Protein 6A9P (pdb70)

B-factor: mean 57.22, std 24.25, range [7.74, 144.31]

Structure (mmCIF, N/CA/C/O backbone):
data_6A9P
#
_entry.id   6A9P
#
_cell.length_a   23.588
_cell.length_b   106.158
_cell.length_c   113.225
_cell.angle_alpha   77.56
_cell.angle_beta   90.14
_cell.angle_gamma   83.80
#
_symmetry.space_group_name_H-M   'P 1'
#
loop_
_entity.id
_entity.type
_entity.pdbx_description
1 polymer 'Glial fibrillary acidic protein'
2 water water
#
loop_
_atom_site.group_PDB
_atom_site.id
_atom_site.type_symbol
_atom_site.label_atom_id
_atom_site.label_alt_id
_atom_site.label_comp_id
_atom_site.label_asym_id
_atom_site.label_entity_id
_atom_site.label_seq_id
_atom_site.pdbx_PDB_ins_code
_atom_site.Cartn_x
_atom_site.Cartn_y
_atom_site.Cartn_z
_atom_site.occupancy
_atom_site.B_iso_or_equiv
_atom_site.auth_seq_id
_atom_site.auth_comp_id
_atom_site.auth_asym_id
_atom_site.auth_atom_id
_atom_site.pdbx_PDB_model_num
ATOM 1 N N . THR A 1 3 ? -16.014 -214.028 834.461 1.00 88.35 110 THR A N 1
ATOM 2 C CA . THR A 1 3 ? -15.323 -214.637 833.306 1.00 84.69 110 THR A CA 1
ATOM 3 C C . THR A 1 3 ? -14.232 -215.597 833.757 1.00 71.39 110 THR A C 1
ATOM 4 O O . THR A 1 3 ? -14.061 -216.651 833.158 1.00 80.35 110 THR A O 1
ATOM 8 N N . LYS A 1 4 ? -13.494 -215.210 834.795 1.00 56.60 111 LYS A N 1
ATOM 9 C CA . LYS A 1 4 ? -12.470 -216.070 835.402 1.00 55.71 111 LYS A CA 1
ATOM 10 C C . LYS A 1 4 ? -13.098 -217.373 835.928 1.00 57.83 111 LYS A C 1
ATOM 11 O O . LYS A 1 4 ? -12.525 -2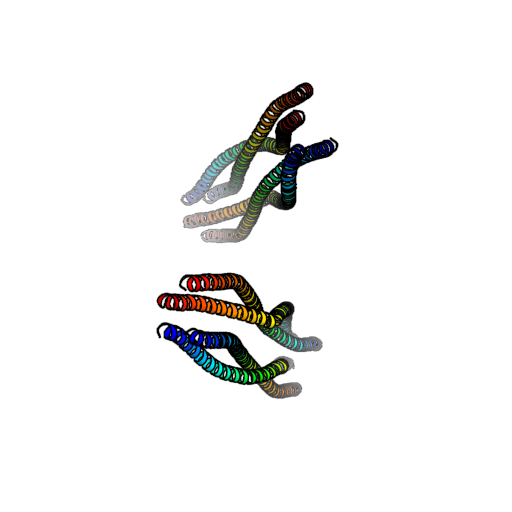18.448 835.768 1.00 57.47 111 LYS A O 1
ATOM 17 N N . LEU A 1 5 ? -14.289 -217.264 836.519 1.00 50.88 112 LEU A N 1
ATOM 18 C CA . LEU A 1 5 ? -15.066 -218.431 836.974 1.00 53.41 112 LEU A CA 1
ATOM 19 C C . LEU A 1 5 ? -15.409 -219.366 835.814 1.00 64.05 112 LEU A C 1
ATOM 20 O O . LEU A 1 5 ? -15.161 -220.576 835.871 1.00 64.66 112 LEU A O 1
ATOM 25 N N . ALA A 1 6 ? -15.978 -218.783 834.764 1.00 66.78 113 ALA A N 1
ATOM 26 C CA . ALA A 1 6 ? -16.306 -219.509 833.531 1.00 67.53 113 ALA A CA 1
ATOM 27 C C . ALA A 1 6 ? -15.083 -220.193 832.915 1.00 55.99 113 ALA A C 1
ATOM 28 O O . ALA A 1 6 ? -15.185 -221.307 832.416 1.00 64.87 113 ALA A O 1
ATOM 30 N N . ASP A 1 7 ? -13.933 -219.523 832.963 1.00 54.05 114 ASP A N 1
ATOM 31 C CA . ASP A 1 7 ? -12.668 -220.090 832.459 1.00 56.80 114 ASP A CA 1
ATOM 32 C C . ASP A 1 7 ? -12.207 -221.324 833.235 1.00 51.11 114 ASP A C 1
ATOM 33 O O . ASP A 1 7 ? -11.722 -222.284 832.639 1.00 52.68 114 ASP A O 1
ATOM 38 N N . VAL A 1 8 ? -12.341 -221.284 834.558 1.00 47.77 115 VAL A N 1
ATOM 39 C CA . VAL A 1 8 ? -11.997 -222.436 835.409 1.00 47.85 115 VAL A CA 1
ATOM 40 C C . VAL A 1 8 ? -12.861 -223.650 835.054 1.00 49.23 115 VAL A C 1
ATOM 41 O O . VAL A 1 8 ? -12.350 -224.763 834.895 1.00 47.61 115 VAL A O 1
ATOM 45 N N . TYR A 1 9 ? -14.166 -223.412 834.945 1.00 47.67 116 TYR A N 1
ATOM 46 C CA . TYR A 1 9 ? -15.144 -224.459 834.599 1.00 52.74 116 TYR A CA 1
ATOM 47 C C . TYR A 1 9 ? -14.916 -225.026 833.189 1.00 54.21 116 TYR A C 1
ATOM 48 O O . TYR A 1 9 ? -14.887 -226.247 833.000 1.00 50.82 116 TYR A O 1
ATOM 57 N N . GLN A 1 10 ? -14.758 -224.131 832.215 1.00 52.99 117 GLN A N 1
ATOM 58 C CA . GLN A 1 10 ? -14.517 -224.519 830.815 1.00 49.02 117 GLN A CA 1
ATOM 59 C C . GLN A 1 10 ? -13.218 -225.311 830.650 1.00 42.45 117 GLN A C 1
ATOM 60 O O . GLN A 1 10 ? -13.153 -226.222 829.834 1.00 47.34 117 GLN A O 1
ATOM 66 N N . ALA A 1 11 ? -12.201 -224.966 831.436 1.00 42.54 118 ALA A N 1
ATOM 67 C CA . ALA A 1 11 ? -10.922 -225.695 831.438 1.00 43.43 118 ALA A CA 1
ATOM 68 C C . ALA A 1 11 ? -11.094 -227.151 831.853 1.00 33.95 118 ALA A C 1
ATOM 69 O O . ALA A 1 11 ? -10.623 -228.060 831.163 1.00 30.86 118 ALA A O 1
ATOM 71 N N . GLU A 1 12 ? -11.771 -227.361 832.978 1.00 37.02 119 GLU A N 1
ATOM 72 C CA . GLU A 1 12 ? -12.068 -228.721 833.455 1.00 46.23 119 GLU A CA 1
ATOM 73 C C . GLU A 1 12 ? -12.983 -229.491 832.491 1.00 47.70 119 GLU A C 1
ATOM 74 O O . GLU A 1 12 ? -12.788 -230.693 832.257 1.00 52.39 119 GLU A O 1
ATOM 80 N N . LEU A 1 13 ? -13.967 -228.795 831.926 1.00 45.62 120 LEU A N 1
ATOM 81 C CA . LEU A 1 13 ? -14.853 -229.410 830.932 1.00 49.51 120 LEU A CA 1
ATOM 82 C C . LEU A 1 13 ? -14.072 -229.858 829.700 1.00 45.87 120 LEU A C 1
ATOM 83 O O . LEU A 1 13 ? -14.243 -230.975 829.226 1.00 43.41 120 LEU A O 1
ATOM 88 N N . ARG A 1 14 ? -13.209 -228.979 829.205 1.00 42.27 121 ARG A N 1
ATOM 89 C CA . ARG A 1 14 ? -12.396 -229.262 828.019 1.00 39.40 121 ARG A CA 1
ATOM 90 C C . ARG A 1 14 ? -11.523 -230.494 828.224 1.00 36.67 121 ARG A C 1
ATOM 91 O O . ARG A 1 14 ? -11.487 -231.367 827.366 1.00 36.04 121 ARG A O 1
ATOM 99 N N . GLU A 1 15 ? -10.858 -230.574 829.375 1.00 42.14 122 GLU A N 1
ATOM 100 C CA . GLU A 1 15 ? -10.035 -231.749 829.722 1.00 49.00 122 GLU A CA 1
ATOM 101 C C . GLU A 1 15 ? -10.833 -233.050 829.710 1.00 35.01 122 GLU A C 1
ATOM 102 O O . GLU A 1 15 ? -10.419 -234.036 829.089 1.00 46.94 122 GLU A O 1
ATOM 108 N N . LEU A 1 16 ? -11.978 -233.039 830.381 1.00 35.93 123 LEU A N 1
ATOM 109 C CA . LEU A 1 16 ? -12.828 -234.232 830.449 1.00 41.69 123 LEU A CA 1
ATOM 110 C C . LEU A 1 16 ? -13.361 -234.670 829.084 1.00 42.67 123 LEU A C 1
ATOM 111 O O . LEU A 1 16 ? -13.418 -235.866 828.797 1.00 39.91 123 LEU A O 1
ATOM 116 N N . ARG A 1 17 ? -13.729 -233.706 828.248 1.00 42.76 124 ARG A N 1
ATOM 117 C CA . ARG A 1 17 ? -14.165 -234.008 826.878 1.00 41.92 124 ARG A CA 1
ATOM 118 C C . ARG A 1 17 ? -13.044 -234.592 826.019 1.00 44.46 124 ARG A C 1
ATOM 119 O O . ARG A 1 17 ? -13.294 -235.466 825.190 1.00 38.71 124 ARG A O 1
ATOM 127 N N . LEU A 1 18 ? -11.825 -234.093 826.217 1.00 39.87 125 LEU A N 1
ATOM 128 C CA . LEU A 1 18 ? -10.628 -234.618 825.529 1.00 45.10 125 LEU A CA 1
ATOM 129 C C . LEU A 1 18 ? -10.388 -236.086 825.868 1.00 38.80 125 LEU A C 1
ATOM 130 O O . LEU A 1 18 ? -10.282 -236.932 824.979 1.00 38.36 125 LEU A O 1
ATOM 135 N N . ARG A 1 19 ? -10.315 -236.369 827.162 1.00 39.96 126 ARG A N 1
ATOM 136 C CA . ARG A 1 19 ? -10.180 -237.748 827.662 1.00 43.32 126 ARG A CA 1
ATOM 137 C C . ARG A 1 19 ? -11.299 -238.675 827.172 1.00 51.77 126 ARG A C 1
ATOM 138 O O . ARG A 1 19 ? -11.049 -239.821 826.790 1.00 45.06 126 ARG A O 1
ATOM 146 N N . LEU A 1 20 ? -12.522 -238.159 827.172 1.00 46.01 127 LEU A N 1
ATOM 147 C CA . LEU A 1 20 ? -13.697 -238.931 826.758 1.00 49.71 127 LEU A CA 1
ATOM 148 C C . LEU A 1 20 ? -13.645 -239.320 825.276 1.00 50.10 127 LEU A C 1
ATOM 149 O O . LEU A 1 20 ? -13.971 -240.449 824.907 1.00 46.41 127 LEU A O 1
ATOM 154 N N . ASP A 1 21 ? -13.233 -238.373 824.439 1.00 50.77 128 ASP A N 1
ATOM 155 C CA . ASP A 1 21 ? -13.082 -238.605 822.994 1.00 54.32 128 ASP A CA 1
ATOM 156 C C . ASP A 1 21 ? -12.015 -239.674 822.694 1.00 42.93 128 ASP A C 1
ATOM 157 O O . ASP A 1 21 ? -12.215 -240.539 821.834 1.00 50.09 128 ASP A O 1
ATOM 162 N N . GLN A 1 22 ? -10.900 -239.615 823.418 1.00 45.94 129 GLN A N 1
ATOM 163 C CA . GLN A 1 22 ? -9.828 -240.613 823.296 1.00 49.65 129 GLN A CA 1
ATOM 164 C C . GLN A 1 22 ? -10.275 -242.009 823.722 1.00 52.92 129 GLN A C 1
ATOM 165 O O . GLN A 1 22 ? -9.936 -242.997 823.063 1.00 46.69 129 GLN A O 1
ATOM 171 N N . LEU A 1 23 ? -11.025 -242.081 824.820 1.00 44.49 130 LEU A N 1
ATOM 172 C CA . LEU A 1 23 ? -11.559 -243.366 825.312 1.00 42.69 130 LEU A CA 1
ATOM 173 C C . LEU A 1 23 ? -12.569 -244.014 824.372 1.00 33.98 130 LEU A C 1
ATOM 174 O O . LEU A 1 23 ? -12.568 -245.236 824.215 1.00 40.34 130 LEU A O 1
ATOM 179 N N . THR A 1 24 ? -13.450 -243.199 823.793 1.00 30.23 131 THR A N 1
ATOM 180 C CA . THR A 1 24 ? -14.441 -243.694 822.825 1.00 37.99 131 THR A CA 1
ATOM 181 C C . THR A 1 24 ? -13.764 -244.293 821.588 1.00 45.30 131 THR A C 1
ATOM 182 O O . THR A 1 24 ? -14.155 -245.366 821.101 1.00 53.17 131 THR A O 1
ATOM 186 N N . ALA A 1 25 ? -12.741 -243.594 821.099 1.00 44.86 132 ALA A N 1
ATOM 187 C CA . ALA A 1 25 ? -11.931 -244.068 819.967 1.00 46.81 132 ALA A CA 1
ATOM 188 C C . ALA A 1 25 ? -11.233 -245.392 820.288 1.00 47.68 132 ALA A C 1
ATOM 189 O O . ALA A 1 25 ? -11.332 -246.359 819.529 1.00 51.75 132 ALA A O 1
ATOM 191 N N . ASN A 1 26 ? -10.533 -245.412 821.420 1.00 38.03 133 ASN A N 1
ATOM 192 C CA . ASN A 1 26 ? -9.852 -246.621 821.921 1.00 34.21 133 ASN A CA 1
ATOM 193 C C . ASN A 1 26 ? -10.787 -247.822 822.114 1.00 44.13 133 ASN A C 1
ATOM 194 O O . ASN A 1 26 ? -10.439 -248.950 821.738 1.00 56.24 133 ASN A O 1
ATOM 199 N N . SER A 1 27 ? -11.973 -247.560 822.659 1.00 44.87 134 SER A N 1
ATOM 200 C CA . SER A 1 27 ? -13.008 -248.588 822.868 1.00 54.53 134 SER A CA 1
ATOM 201 C C . SER A 1 27 ? -13.525 -249.187 821.552 1.00 58.67 134 SER A C 1
ATOM 202 O O . SER A 1 27 ? -13.700 -250.404 821.442 1.00 60.51 134 SER A O 1
ATOM 205 N N . ALA A 1 28 ? -13.757 -248.329 820.561 1.00 58.19 135 ALA A N 1
ATOM 206 C CA . ALA A 1 28 ? -14.189 -248.764 819.217 1.00 56.10 135 ALA A CA 1
ATOM 207 C C . ALA A 1 28 ? -13.169 -249.690 818.544 1.00 44.84 135 ALA A C 1
ATOM 208 O O . ALA A 1 28 ? -13.526 -250.710 817.951 1.00 37.96 135 ALA A O 1
ATOM 210 N N . ARG A 1 29 ? -11.902 -249.307 818.646 1.00 46.18 136 ARG A N 1
ATOM 211 C CA . ARG A 1 29 ? -10.779 -250.108 818.142 1.00 49.83 136 ARG A CA 1
ATOM 212 C C . ARG A 1 29 ? -10.659 -251.469 818.854 1.00 48.41 136 ARG A C 1
ATOM 213 O O . ARG A 1 29 ? -10.454 -252.508 818.207 1.00 45.30 136 ARG A O 1
ATOM 221 N N . LEU A 1 30 ? -10.788 -251.449 820.181 1.00 48.18 137 LEU A N 1
ATOM 222 C CA . LEU A 1 30 ? -10.771 -252.682 820.994 1.00 47.00 137 LEU A CA 1
ATOM 223 C C . LEU A 1 30 ? -11.918 -253.636 820.659 1.00 49.74 137 LEU A C 1
ATOM 224 O O . LEU A 1 30 ? -11.727 -254.853 820.628 1.00 51.49 137 LEU A O 1
ATOM 229 N N . GLU A 1 31 ? -13.106 -253.084 820.427 1.00 51.31 138 GLU A N 1
ATOM 230 C CA . GLU A 1 31 ? -14.274 -253.894 820.048 1.00 57.50 138 GLU A CA 1
ATOM 231 C C . GLU A 1 31 ? -14.077 -254.597 818.710 1.00 63.05 138 GLU A C 1
ATOM 232 O O . GLU A 1 31 ? -14.503 -255.739 818.543 1.00 63.03 138 GLU A O 1
ATOM 238 N N . VAL A 1 32 ? -13.451 -253.896 817.764 1.00 55.30 139 VAL A N 1
ATOM 239 C CA . VAL A 1 32 ? -13.110 -254.480 816.457 1.00 59.72 139 VAL A CA 1
ATOM 240 C C . VAL A 1 32 ? -12.119 -255.636 816.618 1.00 50.49 139 VAL A C 1
ATOM 241 O O . VAL A 1 32 ? -12.326 -256.714 816.059 1.00 59.56 139 VAL A O 1
ATOM 245 N N . GLU A 1 33 ? -11.051 -255.403 817.374 1.00 55.66 140 GLU A N 1
ATOM 246 C CA . GLU A 1 33 ? -10.039 -256.445 817.618 1.00 59.25 140 GLU A CA 1
ATOM 247 C C . GLU A 1 33 ? -10.612 -257.660 818.350 1.00 55.97 140 GLU A C 1
ATOM 248 O O . GLU A 1 33 ? -10.283 -258.797 818.011 1.00 66.37 140 GLU A O 1
ATOM 254 N N . ARG A 1 34 ? -11.473 -257.412 819.334 1.00 56.07 141 ARG A N 1
ATOM 255 C CA . ARG A 1 34 ? -12.149 -258.492 820.064 1.00 62.05 141 ARG A CA 1
ATOM 256 C C . ARG A 1 34 ? -13.057 -259.320 819.143 1.00 58.50 141 ARG A C 1
ATOM 257 O O . ARG A 1 34 ? -13.024 -260.546 819.186 1.00 59.77 141 ARG A O 1
ATOM 265 N N . ASP A 1 35 ? -13.861 -258.645 818.322 1.00 50.08 142 ASP A N 1
ATOM 266 C CA . ASP A 1 35 ? -14.731 -259.320 817.331 1.00 44.25 142 ASP A CA 1
ATOM 267 C C . ASP A 1 35 ? -13.942 -260.240 816.386 1.00 53.26 142 ASP A C 1
ATOM 268 O O . ASP A 1 35 ? -14.375 -261.354 816.076 1.00 58.88 142 ASP A O 1
ATOM 273 N N . ASN A 1 36 ? -12.786 -259.758 815.941 1.00 54.67 143 ASN A N 1
ATOM 274 C CA . ASN A 1 36 ? -11.883 -260.531 815.070 1.00 52.11 143 ASN A CA 1
ATOM 275 C C . ASN A 1 36 ? -11.256 -261.748 815.755 1.00 59.50 143 ASN A C 1
ATOM 276 O O . ASN A 1 36 ? -11.248 -262.856 815.204 1.00 70.62 143 ASN A O 1
ATOM 281 N N . LEU A 1 37 ? -10.714 -261.532 816.947 1.00 52.88 144 LEU A N 1
ATOM 282 C CA . LEU A 1 37 ? -10.146 -262.634 817.735 1.00 52.22 144 LEU A CA 1
ATOM 283 C C . LEU A 1 37 ? -11.177 -263.728 818.043 1.00 56.33 144 LEU A C 1
ATOM 284 O O . LEU A 1 37 ? -10.849 -264.915 818.017 1.00 60.17 144 LEU A O 1
ATOM 289 N N . ALA A 1 38 ? -12.416 -263.320 818.310 1.00 54.95 145 ALA A N 1
ATOM 290 C CA . ALA A 1 38 ? -13.518 -264.263 818.568 1.00 53.85 145 ALA A CA 1
ATOM 291 C C . ALA A 1 38 ? -13.877 -265.110 817.348 1.00 61.20 145 ALA A C 1
ATOM 292 O O . ALA A 1 38 ? -14.110 -266.317 817.478 1.00 60.81 145 ALA A O 1
ATOM 294 N N . GLN A 1 39 ? -13.944 -264.473 816.176 1.00 71.01 146 GLN A N 1
ATOM 295 C CA . GLN A 1 39 ? -14.228 -265.209 814.927 1.00 84.98 146 GLN A CA 1
ATOM 296 C C . GLN A 1 39 ? -13.145 -266.247 814.619 1.00 86.43 146 GLN A C 1
ATOM 297 O O . GLN A 1 39 ? -13.454 -267.396 814.298 1.00 90.65 146 GLN A O 1
ATOM 303 N N . ASP A 1 40 ? -11.888 -265.826 814.739 1.00 79.46 147 ASP A N 1
ATOM 304 C CA . ASP A 1 40 ? -10.736 -266.704 814.485 1.00 73.00 147 ASP A CA 1
ATOM 305 C C . ASP A 1 40 ? -10.647 -267.846 815.495 1.00 70.86 147 ASP A C 1
ATOM 306 O O . ASP A 1 40 ? -10.274 -268.972 815.150 1.00 56.79 147 ASP A O 1
ATOM 311 N N . LEU A 1 41 ? -10.991 -267.540 816.740 1.00 62.17 148 LEU A N 1
ATOM 312 C CA . LEU A 1 41 ? -11.053 -268.552 817.796 1.00 55.63 148 LEU A CA 1
ATOM 313 C C . LEU A 1 41 ? -12.109 -269.626 817.501 1.00 51.44 148 LEU A C 1
ATOM 314 O O . LEU A 1 41 ? -11.865 -270.813 817.711 1.00 52.51 148 LEU A O 1
ATOM 319 N N . ALA A 1 42 ? -13.270 -269.202 817.010 1.00 50.06 149 ALA A N 1
ATOM 320 C CA . ALA A 1 42 ? -14.331 -270.133 816.587 1.00 46.48 149 ALA A CA 1
ATOM 321 C C . ALA A 1 42 ? -13.891 -271.045 815.438 1.00 60.52 149 ALA A C 1
ATOM 322 O O . ALA A 1 42 ? -14.169 -272.253 815.457 1.00 60.68 149 ALA A O 1
ATOM 324 N N . THR A 1 43 ? -13.206 -270.466 814.446 1.00 61.21 150 THR A N 1
ATOM 325 C CA . THR A 1 43 ? -12.720 -271.259 813.299 1.00 56.48 150 THR A CA 1
ATOM 326 C C . THR A 1 43 ? -11.699 -272.307 813.750 1.00 56.11 150 THR A C 1
ATOM 327 O O . THR A 1 43 ? -11.868 -273.485 813.472 1.00 62.28 150 THR A O 1
ATOM 331 N N . VAL A 1 44 ? -10.651 -271.872 814.449 1.00 53.46 151 VAL A N 1
ATOM 332 C CA . VAL A 1 44 ? -9.551 -272.779 814.844 1.00 50.26 151 VAL A CA 1
ATOM 333 C C . VAL A 1 44 ? -10.030 -273.873 815.821 1.00 57.46 151 VAL A C 1
ATOM 334 O O . VAL A 1 44 ? -9.516 -274.996 815.799 1.00 59.47 151 VAL A O 1
ATOM 338 N N . ARG A 1 45 ? -11.020 -273.552 816.653 1.00 66.09 152 ARG A N 1
ATOM 339 C CA . ARG A 1 45 ? -11.685 -274.570 817.496 1.00 70.62 152 ARG A CA 1
ATOM 340 C C . ARG A 1 45 ? -12.378 -275.657 816.673 1.00 70.17 152 ARG A C 1
ATOM 341 O O . ARG A 1 45 ? -12.361 -276.831 817.045 1.00 66.80 152 ARG A O 1
ATOM 349 N N . GLN A 1 46 ? -13.006 -275.247 815.575 1.00 79.21 153 GLN A N 1
ATOM 350 C CA . GLN A 1 46 ? -13.629 -276.184 814.631 1.00 83.10 153 GLN A CA 1
ATOM 351 C C . GLN A 1 46 ? -12.585 -277.073 813.937 1.00 80.38 153 GLN A C 1
ATOM 352 O O . GLN A 1 46 ? -12.795 -278.280 813.798 1.00 81.72 153 GLN A O 1
ATOM 358 N N . LYS A 1 47 ? -11.476 -276.466 813.509 1.00 70.46 154 LYS A N 1
ATOM 359 C CA . LYS A 1 47 ? -10.346 -277.201 812.881 1.00 64.32 154 LYS A CA 1
ATOM 360 C C . LYS A 1 47 ? -9.773 -278.234 813.867 1.00 67.74 154 LYS A C 1
ATOM 361 O O . LYS A 1 47 ? -9.441 -279.365 813.484 1.00 57.15 154 LYS A O 1
ATOM 367 N N . LEU A 1 48 ? -9.667 -277.831 815.135 1.00 61.55 155 LEU A N 1
ATOM 368 C CA . LEU A 1 48 ? -9.206 -278.720 816.217 1.00 59.34 155 LEU A CA 1
ATOM 369 C C . LEU A 1 48 ? -10.128 -279.924 816.406 1.00 66.98 155 LEU A C 1
ATOM 370 O O . LEU A 1 48 ? -9.655 -281.057 816.495 1.00 68.53 155 LEU A O 1
ATOM 375 N N . GLN A 1 49 ? -11.435 -279.668 816.474 1.00 72.52 156 GLN A N 1
ATOM 376 C CA . GLN A 1 49 ? -12.443 -280.739 816.629 1.00 81.69 156 GLN A CA 1
ATOM 377 C C . GLN A 1 49 ? -12.365 -281.746 815.487 1.00 81.16 156 GLN A C 1
ATOM 378 O O . GLN A 1 49 ? -12.391 -282.954 815.715 1.00 83.40 156 GLN A O 1
ATOM 384 N N . ASP A 1 50 ? -12.290 -281.225 814.265 1.00 76.63 157 ASP A N 1
ATOM 385 C CA . ASP A 1 50 ? -12.161 -282.052 813.056 1.00 76.09 157 ASP A CA 1
ATOM 386 C C . ASP A 1 50 ? -10.918 -282.950 813.102 1.00 65.93 157 ASP A C 1
ATOM 387 O O . ASP A 1 50 ? -11.003 -284.167 812.896 1.00 70.31 157 ASP A O 1
ATOM 392 N N . GLU A 1 51 ? -9.775 -282.332 813.382 1.00 57.70 158 GLU A N 1
ATOM 393 C CA . GLU A 1 51 ? -8.481 -283.040 813.459 1.00 58.79 158 GLU A CA 1
ATOM 394 C C . GLU A 1 51 ? -8.408 -284.051 814.612 1.00 54.48 158 GLU A C 1
ATOM 395 O O . GLU A 1 51 ? -7.729 -285.079 814.504 1.00 52.67 158 GLU A O 1
ATOM 401 N N . THR A 1 52 ? -9.117 -283.758 815.701 1.00 56.05 159 THR A N 1
ATOM 402 C CA . THR A 1 52 ? -9.254 -284.691 816.827 1.00 64.67 159 THR A CA 1
ATOM 403 C C . THR A 1 52 ? -10.049 -285.930 816.419 1.00 67.30 159 THR A C 1
ATOM 404 O O . THR A 1 52 ? -9.656 -287.047 816.746 1.00 72.73 159 THR A O 1
ATOM 408 N N . ASN A 1 53 ? -11.156 -285.725 815.709 1.00 61.55 160 ASN A N 1
ATOM 409 C CA . ASN A 1 53 ? -11.980 -286.840 815.209 1.00 54.74 160 ASN A CA 1
ATOM 410 C C . ASN A 1 53 ? -11.219 -287.786 814.277 1.00 59.71 160 ASN A C 1
ATOM 411 O O . ASN A 1 53 ? -11.361 -289.007 814.379 1.00 66.18 160 ASN A O 1
ATOM 416 N N . LEU A 1 54 ? -10.418 -287.218 813.380 1.00 57.34 161 LEU A N 1
ATOM 417 C CA . LEU A 1 54 ? -9.561 -288.021 812.489 1.00 55.16 161 LEU A CA 1
ATOM 418 C C . LEU A 1 54 ? -8.456 -288.766 813.230 1.00 62.25 161 LEU A C 1
ATOM 419 O O . LEU A 1 54 ? -8.172 -289.934 812.939 1.00 65.45 161 LEU A O 1
ATOM 424 N N . ARG A 1 55 ? -7.822 -288.080 814.172 1.00 57.89 162 ARG A N 1
ATOM 425 C CA . ARG A 1 55 ? -6.806 -288.711 815.014 1.00 63.05 162 ARG A CA 1
ATOM 426 C C . ARG A 1 55 ? -7.390 -289.904 815.766 1.00 75.20 162 ARG A C 1
ATOM 427 O O . ARG A 1 55 ? -6.808 -290.987 815.792 1.00 80.81 162 ARG A O 1
ATOM 435 N N . LEU A 1 56 ? -8.543 -289.674 816.377 1.00 77.70 163 LEU A N 1
ATOM 436 C CA . LEU A 1 56 ? -9.235 -290.672 817.184 1.00 87.24 163 LEU A CA 1
ATOM 437 C C . LEU A 1 56 ? -9.558 -291.949 816.392 1.00 85.27 163 LEU A C 1
ATOM 438 O O . LEU A 1 56 ? -9.285 -293.055 816.870 1.00 87.88 163 LEU A O 1
ATOM 443 N N . GLU A 1 57 ? -10.129 -291.792 815.195 1.00 77.10 164 GLU A N 1
ATOM 444 C CA . GLU A 1 57 ? -10.437 -292.957 814.327 1.00 69.25 164 GLU A CA 1
ATOM 445 C C . GLU A 1 57 ? -9.182 -293.740 813.955 1.00 70.14 164 GLU A C 1
ATOM 446 O O . GLU A 1 57 ? -9.190 -294.979 813.961 1.00 71.37 164 GLU A O 1
ATOM 452 N N . ALA A 1 58 ? -8.120 -293.005 813.626 1.00 61.57 165 ALA A N 1
ATOM 453 C CA . ALA A 1 58 ? -6.842 -293.614 813.252 1.00 58.77 165 ALA A CA 1
ATOM 454 C C . ALA A 1 58 ? -6.284 -294.440 814.408 1.00 64.18 165 ALA A C 1
ATOM 455 O O . ALA A 1 58 ? -5.955 -295.616 814.243 1.00 64.75 165 ALA A O 1
ATOM 457 N N . GLU A 1 59 ? -6.200 -293.814 815.578 1.00 58.59 166 GLU A N 1
ATOM 458 C CA . GLU A 1 59 ? -5.745 -294.494 816.805 1.00 63.81 166 GLU A CA 1
ATOM 459 C C . GLU A 1 59 ? -6.580 -295.727 817.193 1.00 68.56 166 GLU A C 1
ATOM 460 O O . GLU A 1 59 ? -6.042 -296.691 817.737 1.00 70.69 166 GLU A O 1
ATOM 466 N N . ASN A 1 60 ? -7.884 -295.681 816.926 1.00 69.93 167 ASN A N 1
ATOM 467 C CA . ASN A 1 60 ? -8.787 -296.833 817.166 1.00 76.10 167 ASN A CA 1
ATOM 468 C C . ASN A 1 60 ? -8.500 -298.037 816.254 1.00 72.25 167 ASN A C 1
ATOM 469 O O . ASN A 1 60 ? -8.507 -299.190 816.695 1.00 74.90 167 ASN A O 1
ATOM 474 N N . ASN A 1 61 ? -8.260 -297.748 814.980 1.00 73.35 168 ASN A N 1
ATOM 475 C CA . ASN A 1 61 ? -7.870 -298.774 813.988 1.00 62.07 168 ASN A CA 1
ATOM 476 C C . ASN A 1 61 ? -6.516 -299.452 814.257 1.00 54.41 168 ASN A C 1
ATOM 477 O O . ASN A 1 61 ? -6.292 -300.600 813.848 1.00 57.64 168 ASN A O 1
ATOM 482 N N . LEU A 1 62 ? -5.618 -298.721 814.917 1.00 53.15 169 LEU A N 1
ATOM 483 C CA . LEU A 1 62 ? -4.245 -299.195 815.200 1.00 54.04 169 LEU A CA 1
ATOM 484 C C . LEU A 1 62 ? -4.105 -300.603 815.812 1.00 51.55 169 LEU A C 1
ATOM 485 O O . LEU A 1 62 ? -3.410 -301.452 815.247 1.00 58.52 169 LEU A O 1
ATOM 490 N N . ALA A 1 63 ? -4.741 -300.833 816.960 1.00 54.59 170 ALA A N 1
ATOM 491 C CA . ALA A 1 63 ? -4.620 -302.121 817.695 1.00 53.07 170 ALA A CA 1
ATOM 492 C C . ALA A 1 63 ? -4.919 -303.368 816.850 1.00 44.24 170 ALA A C 1
ATOM 493 O O . ALA A 1 63 ? -4.170 -304.351 816.879 1.00 38.07 170 ALA A O 1
ATOM 495 N N . ALA A 1 64 ? -6.020 -303.313 816.106 1.00 44.75 171 ALA A N 1
ATOM 496 C CA . ALA A 1 64 ? -6.428 -304.414 815.217 1.00 44.68 171 ALA A CA 1
ATOM 497 C C . ALA A 1 64 ? -5.424 -304.656 814.094 1.00 47.59 171 ALA A C 1
ATOM 498 O O . ALA A 1 64 ? -5.111 -305.805 813.766 1.00 51.94 171 ALA A O 1
ATOM 500 N N . TYR A 1 65 ? -4.925 -303.570 813.511 1.00 40.64 172 TYR A N 1
ATOM 501 C CA . TYR A 1 65 ? -3.923 -303.662 812.438 1.00 32.04 172 TYR A CA 1
ATOM 502 C C . TYR A 1 65 ? -2.580 -304.189 812.933 1.00 26.21 172 TYR A C 1
ATOM 503 O O . TYR A 1 65 ? -1.901 -304.920 812.211 1.00 26.05 172 TYR A O 1
ATOM 512 N N . ARG A 1 66 ? -2.204 -303.824 814.156 1.00 32.75 173 ARG A N 1
ATOM 513 C CA . ARG A 1 66 ? -0.982 -304.355 814.765 1.00 38.46 173 ARG A CA 1
ATOM 514 C C . ARG A 1 66 ? -1.075 -305.861 814.993 1.00 33.36 173 ARG A C 1
ATOM 515 O O . ARG A 1 66 ? -0.099 -306.581 814.798 1.00 29.37 173 ARG A O 1
ATOM 523 N N . GLN A 1 67 ? -2.248 -306.327 815.410 1.00 35.23 174 GLN A N 1
ATOM 524 C CA . GLN A 1 67 ? -2.479 -307.762 815.573 1.00 39.56 174 GLN A CA 1
ATOM 525 C C . GLN A 1 67 ? -2.400 -308.518 814.251 1.00 37.38 174 GLN A C 1
ATOM 526 O O . GLN A 1 67 ? -1.776 -309.577 814.177 1.00 37.55 174 GLN A O 1
ATOM 532 N N . GLU A 1 68 ? -3.055 -307.976 813.227 1.00 35.93 175 GLU A N 1
ATOM 533 C CA . GLU A 1 68 ? -2.977 -308.534 811.866 1.00 35.51 175 GLU A CA 1
ATOM 534 C C . GLU A 1 68 ? -1.525 -308.708 811.404 1.00 32.07 175 GLU A C 1
ATOM 535 O O . GLU A 1 68 ? -1.158 -309.756 810.857 1.00 23.48 175 GLU A O 1
ATOM 541 N N . ALA A 1 69 ? -0.714 -307.677 811.625 1.00 28.36 176 ALA A N 1
ATOM 542 C CA . ALA A 1 69 ? 0.706 -307.699 811.245 1.00 29.14 176 ALA A CA 1
ATOM 543 C C . ALA A 1 69 ? 1.500 -308.753 812.022 1.00 34.90 176 ALA A C 1
ATOM 544 O O . ALA A 1 69 ? 2.311 -309.477 811.441 1.00 34.66 176 ALA A O 1
ATOM 546 N N . ASP A 1 70 ? 1.250 -308.830 813.328 1.00 38.33 177 ASP A N 1
ATOM 547 C CA . ASP A 1 70 ? 1.901 -309.817 814.207 1.00 43.13 177 ASP A CA 1
ATOM 548 C C . ASP A 1 70 ? 1.595 -311.254 813.772 1.00 32.54 177 ASP A C 1
ATOM 549 O O . ASP A 1 70 ? 2.507 -312.062 813.609 1.00 27.96 177 ASP A O 1
ATOM 554 N N . GLU A 1 71 ? 0.314 -311.550 813.569 1.00 28.15 178 GLU A N 1
ATOM 555 C CA . GLU A 1 71 ? -0.120 -312.892 813.149 1.00 28.27 178 GLU A CA 1
ATOM 556 C C . GLU A 1 71 ? 0.433 -313.281 811.771 1.00 28.02 178 GLU A C 1
ATOM 557 O O . GLU A 1 71 ? 0.858 -314.424 811.563 1.00 29.04 178 GLU A O 1
ATOM 563 N N . ALA A 1 72 ? 0.426 -312.329 810.843 1.00 25.40 179 ALA A N 1
ATOM 564 C CA . ALA A 1 72 ? 0.993 -312.545 809.501 1.00 22.63 179 ALA A CA 1
ATOM 565 C C . ALA A 1 72 ? 2.500 -312.822 809.550 1.00 20.89 179 ALA A C 1
ATOM 566 O O . ALA A 1 72 ? 3.011 -313.681 808.819 1.00 17.30 179 ALA A O 1
ATOM 568 N N . THR A 1 73 ? 3.199 -312.085 810.409 1.00 23.94 180 THR A N 1
ATOM 569 C CA . THR A 1 73 ? 4.641 -312.279 810.604 1.00 25.86 180 THR A CA 1
ATOM 570 C C . THR A 1 73 ? 4.930 -313.631 811.260 1.00 24.83 180 THR A C 1
ATOM 571 O O . THR A 1 73 ? 5.876 -314.311 810.872 1.00 27.06 180 THR A O 1
ATOM 575 N N . LEU A 1 74 ? 4.118 -314.004 812.247 1.00 23.48 181 LEU A N 1
ATOM 576 C CA . LEU A 1 74 ? 4.248 -315.305 812.923 1.00 24.90 181 LEU A CA 1
ATOM 577 C C . LEU A 1 74 ? 4.038 -316.472 811.963 1.00 28.41 181 LEU A C 1
ATOM 578 O O . LEU A 1 74 ? 4.768 -317.458 812.016 1.00 30.38 181 LEU A O 1
ATOM 583 N N . ALA A 1 75 ? 3.046 -316.346 811.088 1.00 29.61 182 ALA A N 1
ATOM 584 C CA . ALA A 1 75 ? 2.789 -317.349 810.047 1.00 21.95 182 ALA A CA 1
ATOM 585 C C . ALA A 1 75 ? 3.962 -317.487 809.081 1.00 18.39 182 ALA A C 1
ATOM 586 O O . ALA A 1 75 ? 4.357 -318.601 808.741 1.00 21.47 182 ALA A O 1
ATOM 588 N N . ARG A 1 76 ? 4.522 -316.360 808.659 1.00 13.72 183 ARG A N 1
ATOM 589 C CA . ARG A 1 76 ? 5.709 -316.363 807.785 1.00 13.14 183 ARG A CA 1
ATOM 590 C C . ARG A 1 76 ? 6.874 -317.116 808.421 1.00 11.30 183 ARG A C 1
ATOM 591 O O . ARG A 1 76 ? 7.501 -317.961 807.784 1.00 11.64 183 ARG A O 1
ATOM 599 N N . LEU A 1 77 ? 7.153 -316.787 809.677 1.00 17.55 184 LEU A N 1
ATOM 600 C CA . LEU A 1 77 ? 8.254 -317.408 810.425 1.00 19.86 184 LEU A CA 1
ATOM 601 C C . LEU A 1 77 ? 8.085 -318.912 810.570 1.00 21.00 184 LEU A C 1
ATOM 602 O O . LEU A 1 77 ? 9.046 -319.661 810.414 1.00 23.66 184 LEU A O 1
ATOM 607 N N . ASP A 1 78 ? 6.863 -319.336 810.875 1.00 21.04 185 ASP A N 1
ATOM 608 C CA . ASP A 1 78 ? 6.533 -320.754 810.982 1.00 23.71 185 ASP A CA 1
ATOM 609 C C . ASP A 1 78 ? 6.916 -321.472 809.692 1.00 20.37 185 ASP A C 1
ATOM 610 O O . ASP A 1 78 ? 7.551 -322.516 809.738 1.00 16.76 185 ASP A O 1
ATOM 615 N N . LEU A 1 79 ? 6.574 -320.878 808.550 1.00 20.06 186 LEU A N 1
ATOM 616 C CA . LEU A 1 79 ? 6.894 -321.479 807.244 1.00 17.62 186 LEU A CA 1
ATOM 617 C C . LEU A 1 79 ? 8.394 -321.507 806.923 1.00 21.24 186 LEU A C 1
ATOM 618 O O . LEU A 1 79 ? 8.902 -322.515 806.406 1.00 25.24 186 LEU A O 1
ATOM 623 N N . GLU A 1 80 ? 9.094 -320.414 807.227 1.00 17.64 187 GLU A N 1
ATOM 624 C CA . GLU A 1 80 ? 10.558 -320.354 807.034 1.00 14.78 187 GLU A CA 1
ATOM 625 C C . GLU A 1 80 ? 11.275 -321.435 807.851 1.00 15.03 187 GLU A C 1
ATOM 626 O O . GLU A 1 80 ? 12.273 -322.008 807.400 1.00 16.74 187 GLU A O 1
ATOM 632 N N . ARG A 1 81 ? 10.752 -321.705 809.045 1.00 16.92 188 ARG A N 1
ATOM 633 C CA . ARG A 1 81 ? 11.280 -322.762 809.911 1.00 17.05 188 ARG A CA 1
ATOM 634 C C . ARG A 1 81 ? 11.028 -324.158 809.338 1.00 23.21 188 ARG A C 1
ATOM 635 O O . ARG A 1 81 ? 11.929 -324.995 809.367 1.00 21.69 188 ARG A O 1
ATOM 643 N N . LYS A 1 82 ? 9.822 -324.398 808.819 1.00 22.57 189 LYS A N 1
ATOM 644 C CA . LYS A 1 82 ? 9.505 -325.668 808.144 1.00 20.38 189 LYS A CA 1
ATOM 645 C C . LYS A 1 82 ? 10.451 -325.905 806.963 1.00 18.43 189 LYS A C 1
ATOM 646 O O . LYS A 1 82 ? 10.880 -327.031 806.726 1.00 20.01 189 LYS A O 1
ATOM 652 N N . ILE A 1 83 ? 10.793 -324.838 806.249 1.00 16.14 190 ILE A N 1
ATOM 653 C CA . ILE A 1 83 ? 11.758 -324.924 805.139 1.00 15.53 190 ILE A CA 1
ATOM 654 C C . ILE A 1 83 ? 13.130 -325.380 805.621 1.00 13.14 190 ILE A C 1
ATOM 655 O O . ILE A 1 83 ? 13.719 -326.290 805.046 1.00 11.57 190 ILE A O 1
ATOM 660 N N . GLU A 1 84 ? 13.634 -324.721 806.658 1.00 23.00 191 GLU A N 1
ATOM 661 C CA . GLU A 1 84 ? 14.920 -325.089 807.269 1.00 28.04 191 GLU A CA 1
ATOM 662 C C . GLU A 1 84 ? 14.921 -326.544 807.720 1.00 20.86 191 GLU A C 1
ATOM 663 O O . GLU A 1 84 ? 15.902 -327.256 807.533 1.00 21.93 191 GLU A O 1
ATOM 669 N N . SER A 1 85 ? 13.812 -326.965 808.314 1.00 18.49 192 SER A N 1
ATOM 670 C CA . SER A 1 85 ? 13.632 -328.339 808.768 1.00 19.76 192 SER A CA 1
ATOM 671 C C . SER A 1 85 ? 13.696 -329.347 807.626 1.00 21.41 192 SER A C 1
ATOM 672 O O . SER A 1 85 ? 14.356 -330.371 807.748 1.00 22.92 192 SER A O 1
ATOM 675 N N . LEU A 1 86 ? 13.018 -329.044 806.523 1.00 21.39 193 LEU A N 1
ATOM 676 C CA . LEU A 1 86 ? 13.007 -329.932 805.354 1.00 17.75 193 LEU A CA 1
ATOM 677 C C . LEU A 1 86 ? 14.372 -330.048 804.677 1.00 16.61 193 LEU A C 1
ATOM 678 O O . LEU A 1 86 ? 14.778 -331.140 804.278 1.00 17.55 193 LEU A O 1
ATOM 683 N N . GLU A 1 87 ? 15.063 -328.921 804.548 1.00 15.31 194 GLU A N 1
ATOM 684 C CA . GLU A 1 87 ? 16.410 -328.901 803.956 1.00 14.55 194 GLU A CA 1
ATOM 685 C C . GLU A 1 87 ? 17.445 -329.620 804.868 1.00 9.89 194 GLU A C 1
ATOM 686 O O . GLU A 1 87 ? 18.351 -330.297 804.371 1.00 12.30 194 GLU A O 1
ATOM 692 N N . GLU A 1 88 ? 17.272 -329.513 806.185 1.00 14.30 195 GLU A N 1
ATOM 693 C CA . GLU A 1 88 ? 18.049 -330.314 807.156 1.00 19.93 195 GLU A CA 1
ATOM 694 C C . GLU A 1 88 ? 17.803 -331.814 806.974 1.00 20.70 195 GLU A C 1
ATOM 695 O O . GLU A 1 88 ? 18.745 -332.609 806.943 1.00 21.99 195 GLU A O 1
ATOM 701 N N . GLU A 1 89 ? 16.524 -332.171 806.863 1.00 21.37 196 GLU A N 1
ATOM 702 C CA . GLU A 1 89 ? 16.082 -333.560 806.686 1.00 20.97 196 GLU A CA 1
ATOM 703 C C . GLU A 1 89 ? 16.681 -334.172 805.419 1.00 16.18 196 GLU A C 1
ATOM 704 O O . GLU A 1 89 ? 17.176 -335.296 805.448 1.00 15.58 196 GLU A O 1
ATOM 710 N N . ILE A 1 90 ? 16.652 -333.415 804.325 1.00 13.46 197 ILE A N 1
ATOM 711 C CA . ILE A 1 90 ? 17.263 -333.845 803.059 1.00 12.44 197 ILE A CA 1
ATOM 712 C C . ILE A 1 90 ? 18.743 -334.176 803.229 1.00 17.41 197 ILE A C 1
ATOM 713 O O . ILE A 1 90 ? 19.190 -335.257 802.847 1.00 19.15 197 ILE A O 1
ATOM 718 N N . ARG A 1 91 ? 19.492 -333.232 803.785 1.00 20.05 198 ARG A N 1
ATOM 719 C CA . ARG A 1 91 ? 20.941 -333.404 803.993 1.00 23.30 198 ARG A CA 1
ATOM 720 C C . ARG A 1 91 ? 21.260 -334.626 804.843 1.00 17.68 198 ARG A C 1
ATOM 721 O O . ARG A 1 91 ? 22.181 -335.377 804.537 1.00 21.96 198 ARG A O 1
ATOM 729 N N . PHE A 1 92 ? 20.483 -334.806 805.903 1.00 15.72 199 PHE A N 1
ATOM 730 C CA . PHE A 1 92 ? 20.611 -335.966 806.778 1.00 13.97 199 PHE A CA 1
ATOM 731 C C . PHE A 1 92 ? 20.326 -337.270 806.038 1.00 19.11 199 PHE A C 1
ATOM 732 O O . PHE A 1 92 ? 21.073 -338.237 806.180 1.00 20.96 199 PHE A O 1
ATOM 740 N N . LEU A 1 93 ? 19.243 -337.285 805.265 1.00 18.47 200 LEU A N 1
ATOM 741 C CA . LEU A 1 93 ? 18.884 -338.456 804.460 1.00 16.51 200 LEU A CA 1
ATOM 742 C C . LEU A 1 93 ? 20.004 -338.878 803.519 1.00 17.72 200 LEU A C 1
ATOM 743 O O . LEU A 1 93 ? 20.306 -340.059 803.419 1.00 21.10 200 LEU A O 1
ATOM 748 N N . ARG A 1 94 ? 20.621 -337.913 802.847 1.00 13.67 201 ARG A N 1
ATOM 749 C CA . ARG A 1 94 ? 21.728 -338.205 801.927 1.00 13.21 201 ARG A CA 1
ATOM 750 C C . ARG A 1 94 ? 22.943 -338.817 802.639 1.00 16.16 201 ARG A C 1
ATOM 751 O O . ARG A 1 94 ? 23.545 -339.757 802.129 1.00 13.63 201 ARG A O 1
ATOM 759 N N . LYS A 1 95 ? 23.291 -338.297 803.813 1.00 18.73 202 LYS A N 1
ATOM 760 C CA . LYS A 1 95 ? 24.410 -338.858 804.599 1.00 21.69 202 LYS A CA 1
ATOM 761 C C . LYS A 1 95 ? 24.124 -340.286 805.049 1.00 22.46 202 LYS A C 1
ATOM 762 O O . LYS A 1 95 ? 24.968 -341.171 804.916 1.00 25.53 202 LYS A O 1
ATOM 768 N N . ILE A 1 96 ? 22.937 -340.471 805.625 1.00 21.23 203 ILE A N 1
ATOM 769 C CA . ILE A 1 96 ? 22.457 -341.783 806.096 1.00 17.78 203 ILE A CA 1
ATOM 770 C C . ILE A 1 96 ? 22.408 -342.799 804.950 1.00 22.12 203 ILE A C 1
ATOM 771 O O . ILE A 1 96 ? 22.801 -343.954 805.121 1.00 21.84 203 ILE A O 1
ATOM 776 N N . HIS A 1 97 ? 21.932 -342.344 803.796 1.00 26.27 204 HIS A N 1
ATOM 777 C CA . HIS A 1 97 ? 21.786 -343.182 802.600 1.00 32.71 204 HIS A CA 1
ATOM 778 C C . HIS A 1 97 ? 23.146 -343.610 802.053 1.00 32.30 204 HIS A C 1
ATOM 779 O O . HIS A 1 97 ? 23.381 -344.791 801.780 1.00 31.32 204 HIS A O 1
ATOM 786 N N . GLU A 1 98 ? 24.041 -342.639 801.921 1.00 33.83 205 GLU A N 1
ATOM 787 C CA . GLU A 1 98 ? 25.419 -342.893 801.498 1.00 40.38 205 GLU A CA 1
ATOM 788 C C . GLU A 1 98 ? 26.133 -343.894 802.406 1.00 36.15 205 GLU A C 1
ATOM 789 O O . GLU A 1 98 ? 26.903 -344.726 801.927 1.00 42.00 205 GLU A O 1
ATOM 795 N N . GLU A 1 99 ? 25.899 -343.774 803.712 1.00 36.33 206 GLU A N 1
ATOM 796 C CA . GLU A 1 99 ? 26.450 -344.721 804.692 1.00 36.69 206 GLU A CA 1
ATOM 797 C C . GLU A 1 99 ? 25.880 -346.132 804.571 1.00 36.08 206 GLU A C 1
ATOM 798 O O . GLU A 1 99 ? 26.618 -347.115 804.675 1.00 34.39 206 GLU A O 1
ATOM 804 N N . GLU A 1 100 ? 24.575 -346.215 804.339 1.00 39.33 207 GLU A N 1
ATOM 805 C CA . GLU A 1 100 ? 23.878 -347.496 804.182 1.00 42.27 207 GLU A CA 1
ATOM 806 C C . GLU A 1 100 ? 24.320 -348.250 802.926 1.00 46.65 207 GLU A C 1
ATOM 807 O O . GLU A 1 100 ? 24.437 -349.482 802.957 1.00 51.26 207 GLU A O 1
ATOM 813 N N . VAL A 1 101 ? 24.554 -347.520 801.829 1.00 42.96 208 VAL A N 1
ATOM 814 C CA . VAL A 1 101 ? 25.065 -348.164 800.590 1.00 42.50 208 VAL A CA 1
ATOM 815 C C . VAL A 1 101 ? 26.533 -348.614 800.730 1.00 48.81 208 VAL A C 1
ATOM 816 O O . VAL A 1 101 ? 26.943 -349.575 800.087 1.00 57.83 208 VAL A O 1
ATOM 820 N N . ARG A 1 102 ? 27.318 -347.911 801.546 1.00 52.98 209 ARG A N 1
ATOM 821 C CA . ARG A 1 102 ? 28.702 -348.336 801.855 1.00 54.94 209 ARG A CA 1
ATOM 822 C C . ARG A 1 102 ? 28.720 -349.630 802.673 1.00 54.96 209 ARG A C 1
ATOM 823 O O . ARG A 1 102 ? 29.598 -350.463 802.501 1.00 56.57 209 ARG A O 1
ATOM 831 N N . GLU A 1 103 ? 27.755 -349.759 803.578 1.00 52.45 210 GLU A N 1
ATOM 832 C CA . GLU A 1 103 ? 27.611 -350.934 804.453 1.00 55.85 210 GLU A CA 1
ATOM 833 C C . GLU A 1 103 ? 27.162 -352.186 803.693 1.00 60.88 210 GLU A C 1
ATOM 834 O O . GLU A 1 103 ? 27.509 -353.310 804.072 1.00 66.14 210 GLU A O 1
ATOM 840 N N . LEU A 1 104 ? 26.392 -351.982 802.626 1.00 65.87 211 LEU A N 1
ATOM 841 C CA . LEU A 1 104 ? 26.010 -353.071 801.714 1.00 68.79 211 LEU A CA 1
ATOM 842 C C . LEU A 1 104 ? 27.079 -353.379 800.635 1.00 73.19 211 LEU A C 1
ATOM 843 O O . LEU A 1 104 ? 26.812 -354.126 799.694 1.00 81.73 211 LEU A O 1
ATOM 848 N N . GLN A 1 105 ? 28.282 -352.817 800.790 1.00 76.17 212 GLN A N 1
ATOM 849 C CA . GLN A 1 105 ? 29.463 -353.198 800.004 1.00 76.23 212 GLN A CA 1
ATOM 850 C C . GLN A 1 105 ? 30.526 -353.799 800.925 1.00 73.21 212 GLN A C 1
ATOM 851 O O . GLN A 1 105 ? 30.835 -354.990 800.854 1.00 74.81 212 GLN A O 1
ATOM 857 N N . THR B 1 3 ? -24.816 -217.117 838.643 1.00 83.01 110 THR B N 1
ATOM 858 C CA . THR B 1 3 ? -25.109 -218.256 839.526 1.00 82.27 110 THR B CA 1
ATOM 859 C C . THR B 1 3 ? -25.781 -219.346 838.701 1.00 80.72 110 THR B C 1
ATOM 860 O O . THR B 1 3 ? -25.515 -220.524 838.884 1.00 86.20 110 THR B O 1
ATOM 864 N N . LYS B 1 4 ? -26.665 -218.928 837.807 1.00 80.97 111 LYS B N 1
ATOM 865 C CA . LYS B 1 4 ? -27.305 -219.824 836.863 1.00 78.73 111 LYS B CA 1
ATOM 866 C C . LYS B 1 4 ? -26.257 -220.460 835.967 1.00 77.11 111 LYS B C 1
ATOM 867 O O . LYS B 1 4 ? -26.366 -221.622 835.615 1.00 80.26 111 LYS B O 1
ATOM 873 N N . LEU B 1 5 ? -25.253 -219.680 835.599 1.00 73.24 112 LEU B N 1
ATOM 874 C CA . LEU B 1 5 ? -24.155 -220.150 834.770 1.00 75.34 112 LEU B CA 1
ATOM 875 C C . LEU B 1 5 ? -23.301 -221.244 835.414 1.00 81.61 112 LEU B C 1
ATOM 876 O O . LEU B 1 5 ? -22.989 -222.247 834.790 1.00 73.03 112 LEU B O 1
ATOM 881 N N . ALA B 1 6 ? -22.911 -221.039 836.659 1.00 76.66 113 ALA B N 1
ATOM 882 C CA . ALA B 1 6 ? -22.115 -222.018 837.365 1.00 83.85 113 ALA B CA 1
ATOM 883 C C . ALA B 1 6 ? -22.903 -223.291 837.506 1.00 84.73 113 ALA B C 1
ATOM 884 O O . ALA B 1 6 ? -22.345 -224.376 837.459 1.00 85.79 113 ALA B O 1
ATOM 886 N N . ASP B 1 7 ? -24.206 -223.155 837.685 1.00 88.89 114 ASP B N 1
ATOM 887 C CA . ASP B 1 7 ? -25.068 -224.312 837.824 1.00 97.05 114 ASP B CA 1
ATOM 888 C C . ASP B 1 7 ? -25.157 -225.127 836.543 1.00 86.12 114 ASP B C 1
ATOM 889 O O . ASP B 1 7 ? -25.200 -226.344 836.612 1.00 85.30 114 ASP B O 1
ATOM 894 N N . VAL B 1 8 ? -25.187 -224.487 835.380 1.00 82.14 115 VAL B N 1
ATOM 895 C CA . VAL B 1 8 ? -25.180 -225.254 834.111 1.00 81.26 115 VAL B CA 1
ATOM 896 C C . VAL B 1 8 ? -23.855 -226.014 833.952 1.00 77.85 115 VAL B C 1
ATOM 897 O O . VAL B 1 8 ? -23.846 -227.157 833.515 1.00 69.99 115 VAL B O 1
ATOM 901 N N . TYR B 1 9 ? -22.752 -225.367 834.322 1.00 76.33 116 TYR B N 1
ATOM 902 C CA . TYR B 1 9 ? -21.414 -225.962 834.223 1.00 78.83 116 TYR B CA 1
ATOM 903 C C . TYR B 1 9 ? -21.186 -227.124 835.181 1.00 86.93 116 TYR B C 1
ATOM 904 O O . TYR B 1 9 ? -20.677 -228.165 834.775 1.00 81.02 116 TYR B O 1
ATOM 913 N N . GLN B 1 10 ? -21.574 -226.944 836.439 1.00 79.68 117 GLN B N 1
ATOM 914 C CA . GLN B 1 10 ? -21.466 -228.015 837.449 1.00 78.77 117 GLN B CA 1
ATOM 915 C C . GLN B 1 10 ? -22.303 -229.248 837.084 1.00 68.15 117 GLN B C 1
ATOM 916 O O . GLN B 1 10 ? -21.900 -230.387 837.357 1.00 68.54 117 GLN B O 1
ATOM 922 N N . ALA B 1 11 ? -23.456 -229.013 836.461 1.00 68.87 118 ALA B N 1
ATOM 923 C CA . ALA B 1 11 ? -24.317 -230.102 835.971 1.00 70.46 118 ALA B CA 1
ATOM 924 C C . ALA B 1 11 ? -23.634 -230.917 834.876 1.00 75.02 118 ALA B C 1
ATOM 925 O O . ALA B 1 11 ? -23.591 -232.146 834.946 1.00 77.05 118 ALA B O 1
ATOM 927 N N . GLU B 1 12 ? -23.103 -230.223 833.872 1.00 76.86 119 GLU B N 1
ATOM 928 C CA . GLU B 1 12 ? -22.337 -230.876 832.797 1.00 83.94 119 GLU B CA 1
ATOM 929 C C . GLU B 1 12 ? -21.077 -231.564 833.316 1.00 84.28 119 GLU B C 1
ATOM 930 O O . GLU B 1 12 ? -20.715 -232.624 832.836 1.00 77.34 119 GLU B O 1
ATOM 936 N N . LEU B 1 13 ? -20.418 -230.954 834.295 1.00 74.97 120 LEU B N 1
ATOM 937 C CA . LEU B 1 13 ? -19.218 -231.526 834.909 1.00 76.97 120 LEU B CA 1
ATOM 938 C C . LEU B 1 13 ? -19.541 -232.879 835.571 1.00 74.13 120 LEU B C 1
ATOM 939 O O . LEU B 1 13 ? -18.856 -233.890 835.339 1.00 73.57 120 LEU B O 1
ATOM 944 N N . ARG B 1 14 ? -20.618 -232.896 836.349 1.00 72.40 121 ARG B N 1
ATOM 945 C CA . ARG B 1 14 ? -21.085 -234.125 837.011 1.00 82.34 121 ARG B CA 1
ATOM 946 C C . ARG B 1 14 ? -21.429 -235.231 836.008 1.00 76.07 121 ARG B C 1
ATOM 947 O O . ARG B 1 14 ? -21.005 -236.373 836.177 1.00 91.20 121 ARG B O 1
ATOM 955 N N . GLU B 1 15 ? -22.169 -234.875 834.958 1.00 74.05 122 GLU B N 1
ATOM 956 C CA . GLU B 1 15 ? -22.528 -235.827 833.891 1.00 83.64 122 GLU B CA 1
ATOM 957 C C . GLU B 1 15 ? -21.302 -236.443 833.223 1.00 81.89 122 GLU B C 1
ATOM 958 O O . GLU B 1 15 ? -21.224 -237.664 833.070 1.00 84.51 122 GLU B O 1
ATOM 964 N N . LEU B 1 16 ? -20.352 -235.596 832.837 1.00 74.25 123 LEU B N 1
ATOM 965 C CA . LEU B 1 16 ? -19.138 -236.064 832.161 1.00 67.87 123 LEU B CA 1
ATOM 966 C C . LEU B 1 16 ? -18.303 -236.991 833.033 1.00 67.27 123 LEU B C 1
ATOM 967 O O . LEU B 1 16 ? -17.784 -237.982 832.538 1.00 47.86 123 LEU B O 1
ATOM 972 N N . ARG B 1 17 ? -18.192 -236.674 834.319 1.00 61.62 124 ARG B N 1
ATOM 973 C CA . ARG B 1 17 ? -17.470 -237.542 835.264 1.00 60.93 124 ARG B CA 1
ATOM 974 C C . ARG B 1 17 ? -18.139 -238.899 835.446 1.00 57.95 124 ARG B C 1
ATOM 975 O O . ARG B 1 17 ? -17.450 -239.915 835.587 1.00 60.05 124 ARG B O 1
ATOM 983 N N . LEU B 1 18 ? -19.471 -238.898 835.449 1.00 57.80 125 LEU B N 1
ATOM 984 C CA . LEU B 1 18 ? -20.260 -240.143 835.509 1.00 63.81 125 LEU B CA 1
ATOM 985 C C . LEU B 1 18 ? -19.995 -241.035 834.293 1.00 63.52 125 LEU B C 1
ATOM 986 O O . LEU B 1 18 ? -19.617 -242.205 834.428 1.00 62.15 125 LEU B O 1
ATOM 991 N N . ARG B 1 19 ? -20.189 -240.462 833.112 1.00 63.64 126 ARG B N 1
ATOM 992 C CA . ARG B 1 19 ? -19.905 -241.151 831.844 1.00 65.02 126 ARG B CA 1
ATOM 993 C C . ARG B 1 19 ? -18.458 -241.649 831.759 1.00 62.20 126 ARG B C 1
ATOM 994 O O . ARG B 1 19 ? -18.210 -242.781 831.357 1.00 51.09 126 ARG B O 1
ATOM 1002 N N . LEU B 1 20 ? -17.520 -240.803 832.169 1.00 55.42 127 LEU B N 1
ATOM 1003 C CA . LEU B 1 20 ? -16.086 -241.116 832.097 1.00 54.19 127 LEU B CA 1
ATOM 1004 C C . LEU B 1 20 ? -15.723 -242.335 832.940 1.00 52.35 127 LEU B C 1
ATOM 1005 O O . LEU B 1 20 ? -14.945 -243.187 832.513 1.00 34.02 127 LEU B O 1
ATOM 1010 N N . ASP B 1 21 ? -16.295 -242.405 834.137 1.00 54.01 128 ASP B N 1
ATOM 1011 C CA . ASP B 1 21 ? -16.086 -243.549 835.032 1.00 63.38 128 ASP B CA 1
ATOM 1012 C C . ASP B 1 21 ? -16.619 -244.861 834.435 1.00 57.54 128 ASP B C 1
ATOM 1013 O O . ASP B 1 21 ? -15.970 -245.902 834.531 1.00 54.96 128 ASP B O 1
ATOM 1018 N N . GLN B 1 22 ? -17.788 -244.793 833.807 1.00 57.82 129 GLN B N 1
ATOM 1019 C CA . GLN B 1 22 ? -18.377 -245.947 833.106 1.00 56.18 129 GLN B CA 1
ATOM 1020 C C . GLN B 1 22 ? -17.542 -246.399 831.920 1.00 55.07 129 GLN B C 1
ATOM 1021 O O . GLN B 1 22 ? -17.337 -247.591 831.714 1.00 60.97 129 GLN B O 1
ATOM 1027 N N . LEU B 1 23 ? -17.082 -245.436 831.133 1.00 49.76 130 LEU B N 1
ATOM 1028 C CA . LEU B 1 23 ? -16.276 -245.721 829.951 1.00 50.97 130 LEU B CA 1
ATOM 1029 C C . LEU B 1 23 ? -14.905 -246.295 830.285 1.00 48.09 130 LEU B C 1
ATOM 1030 O O . LEU B 1 23 ? -14.404 -247.157 829.564 1.00 43.18 130 LEU B O 1
ATOM 1035 N N . THR B 1 24 ? -14.299 -245.804 831.361 1.00 50.55 131 THR B N 1
ATOM 1036 C CA . THR B 1 24 ? -13.017 -246.331 831.840 1.00 55.65 131 THR B CA 1
ATOM 1037 C C . THR B 1 24 ? -13.160 -247.785 832.287 1.00 45.59 131 THR B C 1
ATOM 1038 O O . THR B 1 24 ? -12.313 -248.621 831.971 1.00 41.38 131 THR B O 1
ATOM 1042 N N . ALA B 1 25 ? -14.242 -248.072 833.006 1.00 39.78 132 ALA B N 1
ATOM 1043 C CA . ALA B 1 25 ? -14.566 -249.437 833.435 1.00 46.10 132 ALA B CA 1
ATOM 1044 C C . ALA B 1 25 ? -14.767 -250.350 832.235 1.00 50.59 132 ALA B C 1
ATOM 1045 O O . ALA B 1 25 ? -14.185 -251.430 832.159 1.00 49.97 132 ALA B O 1
ATOM 1047 N N . ASN B 1 26 ? -15.597 -249.893 831.303 1.00 53.05 133 ASN B N 1
ATOM 1048 C CA . ASN B 1 26 ? -15.874 -250.621 830.058 1.00 58.54 133 ASN B CA 1
ATOM 1049 C C . ASN B 1 26 ? -14.617 -250.922 829.235 1.00 57.13 133 ASN B C 1
ATOM 1050 O O . ASN B 1 26 ? -14.445 -252.040 828.748 1.00 63.61 133 ASN B O 1
ATOM 1055 N N . SER B 1 27 ? -13.747 -249.925 829.105 1.00 47.55 134 SER B N 1
ATOM 1056 C CA . SER B 1 27 ? -12.472 -250.067 828.381 1.00 44.80 134 SER B CA 1
ATOM 1057 C C . SER B 1 27 ? -11.539 -251.086 829.033 1.00 41.12 134 SER B C 1
ATOM 1058 O O . SER B 1 27 ? -10.906 -251.888 828.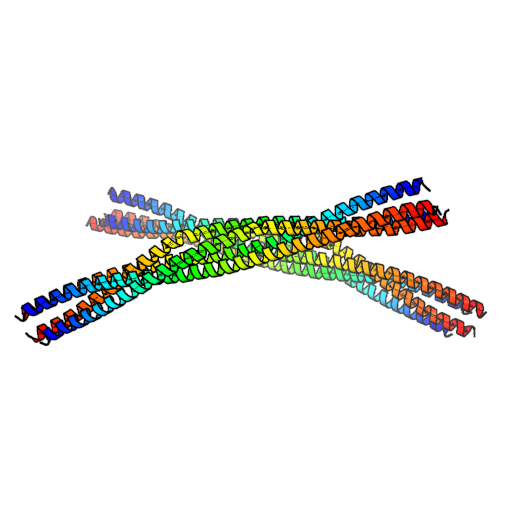341 1.00 46.04 134 SER B O 1
ATOM 1061 N N . ALA B 1 28 ? -11.460 -251.039 830.360 1.00 46.84 135 ALA B N 1
ATOM 1062 C CA . ALA B 1 28 ? -10.649 -251.985 831.136 1.00 52.23 135 ALA B CA 1
ATOM 1063 C C . ALA B 1 28 ? -11.127 -253.414 830.927 1.00 49.71 135 ALA B C 1
ATOM 1064 O O . ALA B 1 28 ? -10.326 -254.328 830.747 1.00 44.66 135 ALA B O 1
ATOM 1066 N N . ARG B 1 29 ? -12.445 -253.579 830.963 1.00 50.70 136 ARG B N 1
ATOM 1067 C CA . ARG B 1 29 ? -13.103 -254.856 830.693 1.00 55.22 136 ARG B CA 1
ATOM 1068 C C . ARG B 1 29 ? -12.804 -255.373 829.288 1.00 56.42 136 ARG B C 1
ATOM 1069 O O . ARG B 1 29 ? -12.436 -256.529 829.123 1.00 57.76 136 ARG B O 1
ATOM 1077 N N . LEU B 1 30 ? -12.957 -254.507 828.290 1.00 50.43 137 LEU B N 1
ATOM 1078 C CA . LEU B 1 30 ? -12.651 -254.861 826.890 1.00 47.64 137 LEU B CA 1
ATOM 1079 C C . LEU B 1 30 ? -11.213 -255.301 826.675 1.00 42.18 137 LEU B C 1
ATOM 1080 O O . LEU B 1 30 ? -10.954 -256.238 825.924 1.00 38.09 137 LEU B O 1
ATOM 1085 N N . GLU B 1 31 ? -10.286 -254.607 827.320 1.00 44.00 138 GLU B N 1
ATOM 1086 C CA . GLU B 1 31 ? -8.871 -254.965 827.227 1.00 49.33 138 GLU B CA 1
ATOM 1087 C C . GLU B 1 31 ? -8.600 -256.342 827.832 1.00 41.58 138 GLU B C 1
ATOM 1088 O O . GLU B 1 31 ? -7.773 -257.095 827.318 1.00 48.78 138 GLU B O 1
ATOM 1094 N N . VAL B 1 32 ? -9.291 -256.648 828.929 1.00 43.97 139 VAL B N 1
ATOM 1095 C CA . VAL B 1 32 ? -9.215 -257.971 829.562 1.00 50.25 139 VAL B CA 1
ATOM 1096 C C . VAL B 1 32 ? -9.784 -259.042 828.630 1.00 48.85 139 VAL B C 1
ATOM 1097 O O . VAL B 1 32 ? -9.161 -260.086 828.453 1.00 52.15 139 VAL B O 1
ATOM 1101 N N . GLU B 1 33 ? -10.954 -258.781 828.045 1.00 51.96 140 GLU B N 1
ATOM 1102 C CA . GLU B 1 33 ? -11.576 -259.722 827.097 1.00 60.99 140 GLU B CA 1
ATOM 1103 C C . GLU B 1 33 ? -10.655 -259.992 825.914 1.00 57.47 140 GLU B C 1
ATOM 1104 O O . GLU B 1 33 ? -10.456 -261.142 825.535 1.00 54.67 140 GLU B O 1
ATOM 1110 N N . ARG B 1 34 ? -10.095 -258.930 825.344 1.00 48.02 141 ARG B N 1
ATOM 1111 C CA . ARG B 1 34 ? -9.199 -259.058 824.192 1.00 41.05 141 ARG B CA 1
ATOM 1112 C C . ARG B 1 34 ? -7.942 -259.871 824.523 1.00 37.75 141 ARG B C 1
ATOM 1113 O O . ARG B 1 34 ? -7.541 -260.736 823.743 1.00 36.02 141 ARG B O 1
ATOM 1121 N N . ASP B 1 35 ? -7.330 -259.582 825.669 1.00 43.21 142 ASP B N 1
ATOM 1122 C CA . ASP B 1 35 ? -6.154 -260.338 826.155 1.00 53.99 142 ASP B CA 1
ATOM 1123 C C . ASP B 1 35 ? -6.450 -261.831 826.300 1.00 41.74 142 ASP B C 1
ATOM 1124 O O . ASP B 1 35 ? -5.623 -262.675 825.951 1.00 45.12 142 ASP B O 1
ATOM 1129 N N . ASN B 1 36 ? -7.633 -262.134 826.827 1.00 45.05 143 ASN B N 1
ATOM 1130 C CA . ASN B 1 36 ? -8.096 -263.515 827.002 1.00 50.43 143 ASN B CA 1
ATOM 1131 C C . ASN B 1 36 ? -8.333 -264.243 825.681 1.00 51.16 143 ASN B C 1
ATOM 1132 O O . ASN B 1 36 ? -7.862 -265.366 825.502 1.00 57.18 143 ASN B O 1
ATOM 1137 N N . LEU B 1 37 ? -9.077 -263.611 824.774 1.00 42.15 144 LEU B N 1
ATOM 1138 C CA . LEU B 1 37 ? -9.321 -264.186 823.436 1.00 38.57 144 LEU B CA 1
ATOM 1139 C C . LEU B 1 37 ? 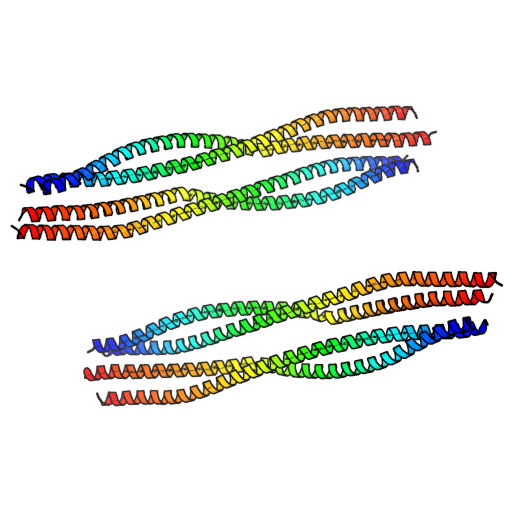-8.013 -264.513 822.703 1.00 43.67 144 LEU B C 1
ATOM 1140 O O . LEU B 1 37 ? -7.891 -265.568 822.077 1.00 39.69 144 LEU B O 1
ATOM 1145 N N . ALA B 1 38 ? -7.046 -263.604 822.802 1.00 38.61 145 ALA B N 1
ATOM 1146 C CA . ALA B 1 38 ? -5.720 -263.792 822.186 1.00 40.91 145 ALA B CA 1
ATOM 1147 C C . ALA B 1 38 ? -4.943 -264.960 822.798 1.00 31.27 145 ALA B C 1
ATOM 1148 O O . ALA B 1 38 ? -4.314 -265.740 822.083 1.00 35.21 145 ALA B O 1
ATOM 1150 N N . GLN B 1 39 ? -4.968 -265.042 824.124 1.00 34.85 146 GLN B N 1
ATOM 1151 C CA . GLN B 1 39 ? -4.345 -266.141 824.870 1.00 42.19 146 GLN B CA 1
ATOM 1152 C C . GLN B 1 39 ? -4.937 -267.500 824.475 1.00 40.66 146 GLN B C 1
ATOM 1153 O O . GLN B 1 39 ? -4.203 -268.449 824.184 1.00 47.38 146 GLN B O 1
ATOM 1159 N N . ASP B 1 40 ? -6.265 -267.568 824.467 1.00 42.36 147 ASP B N 1
ATOM 1160 C CA . ASP B 1 40 ? -6.997 -268.786 824.102 1.00 50.26 147 ASP B CA 1
ATOM 1161 C C . ASP B 1 40 ? -6.778 -269.180 822.643 1.00 49.73 147 ASP B C 1
ATOM 1162 O O . ASP B 1 40 ? -6.689 -270.361 822.326 1.00 53.62 147 ASP B O 1
ATOM 1167 N N . LEU B 1 41 ? -6.704 -268.184 821.765 1.00 49.57 148 LEU B N 1
ATOM 1168 C CA . LEU B 1 41 ? -6.397 -268.413 820.347 1.00 48.17 148 LEU B CA 1
ATOM 1169 C C . LEU B 1 41 ? -5.016 -269.047 820.162 1.00 42.55 148 LEU B C 1
ATOM 1170 O O . LEU B 1 41 ? -4.860 -269.985 819.381 1.00 45.04 148 LEU B O 1
ATOM 1175 N N . ALA B 1 42 ? -4.026 -268.535 820.887 1.00 43.22 149 ALA B N 1
ATOM 1176 C CA . ALA B 1 42 ? -2.675 -269.126 820.894 1.00 35.54 149 ALA B CA 1
ATOM 1177 C C . ALA B 1 42 ? -2.685 -270.572 821.400 1.00 36.50 149 ALA B C 1
ATOM 1178 O O . ALA B 1 42 ? -2.017 -271.437 820.834 1.00 35.82 149 ALA B O 1
ATOM 1180 N N . THR B 1 43 ? -3.452 -270.810 822.463 1.00 44.30 150 THR B N 1
ATOM 1181 C CA . THR B 1 43 ? -3.614 -272.137 823.075 1.00 58.87 150 THR B CA 1
ATOM 1182 C C . THR B 1 43 ? -4.198 -273.144 822.091 1.00 58.49 150 THR B C 1
ATOM 1183 O O . THR B 1 43 ? -3.598 -274.187 821.846 1.00 60.03 150 THR B O 1
ATOM 1187 N N . VAL B 1 44 ? -5.368 -272.826 821.543 1.00 54.84 151 VAL B N 1
ATOM 1188 C CA . VAL B 1 44 ? -6.082 -273.759 820.647 1.00 56.33 151 VAL B CA 1
ATOM 1189 C C . VAL B 1 44 ? -5.321 -274.008 819.334 1.00 52.97 151 VAL B C 1
ATOM 1190 O O . VAL B 1 44 ? -5.405 -275.096 818.770 1.00 54.58 151 VAL B O 1
ATOM 1194 N N . ARG B 1 45 ? -4.592 -272.998 818.858 1.00 45.75 152 ARG B N 1
ATOM 1195 C CA . ARG B 1 45 ? -3.695 -273.163 817.692 1.00 32.79 152 ARG B CA 1
ATOM 1196 C C . ARG B 1 45 ? -2.577 -274.168 817.974 1.00 28.65 152 ARG B C 1
ATOM 1197 O O . ARG B 1 45 ? -2.199 -274.950 817.096 1.00 43.82 152 ARG B O 1
ATOM 1205 N N . GLN B 1 46 ? -2.046 -274.130 819.194 1.00 30.89 153 GLN B N 1
ATOM 1206 C CA . GLN B 1 46 ? -1.045 -275.103 819.641 1.00 35.57 153 GLN B CA 1
ATOM 1207 C C . GLN B 1 46 ? -1.637 -276.507 819.745 1.00 32.91 153 GLN B C 1
ATOM 1208 O O . GLN B 1 46 ? -1.020 -277.473 819.290 1.00 40.84 153 GLN B O 1
ATOM 1214 N N . LYS B 1 47 ? -2.824 -276.612 820.343 1.00 44.06 154 LYS B N 1
ATOM 1215 C CA . LYS B 1 47 ? -3.556 -277.893 820.421 1.00 51.24 154 LYS B CA 1
ATOM 1216 C C . LYS B 1 47 ? -3.830 -278.481 819.032 1.00 51.60 154 LYS B C 1
ATOM 1217 O O . LYS B 1 47 ? -3.716 -279.688 818.840 1.00 53.53 154 LYS B O 1
ATOM 1223 N N . LEU B 1 48 ? -4.202 -277.618 818.086 1.00 50.75 155 LEU B N 1
ATOM 1224 C CA . LEU B 1 48 ? -4.430 -278.020 816.681 1.00 45.89 155 LEU B CA 1
ATOM 1225 C C . LEU B 1 48 ? -3.176 -278.615 816.057 1.00 38.58 155 LEU B C 1
ATOM 1226 O O . LEU B 1 48 ? -3.224 -279.679 815.441 1.00 42.44 155 LEU B O 1
ATOM 1231 N N . GLN B 1 49 ? -2.059 -277.917 816.227 1.00 43.35 156 GLN B N 1
ATOM 1232 C CA . GLN B 1 49 ? -0.767 -278.375 815.705 1.00 48.38 156 GLN B CA 1
ATOM 1233 C C . GLN B 1 49 ? -0.363 -279.729 816.302 1.00 50.27 156 GLN B C 1
ATOM 1234 O O . GLN B 1 49 ? 0.078 -280.627 815.581 1.00 49.36 156 GLN B O 1
ATOM 1240 N N . ASP B 1 50 ? -0.517 -279.853 817.617 1.00 50.56 157 ASP B N 1
ATOM 1241 C CA . ASP B 1 50 ? -0.261 -281.110 818.337 1.00 61.68 157 ASP B CA 1
ATOM 1242 C C . ASP B 1 50 ? -1.131 -282.253 817.818 1.00 58.19 157 ASP B C 1
ATOM 1243 O O . ASP B 1 50 ? -0.618 -283.320 817.502 1.00 60.77 157 ASP B O 1
ATOM 1248 N N . GLU B 1 51 ? -2.439 -282.012 817.739 1.00 54.68 158 GLU B N 1
ATOM 1249 C CA . GLU B 1 51 ? -3.416 -283.028 817.299 1.00 57.45 158 GLU B CA 1
ATOM 1250 C C . GLU B 1 51 ? -3.224 -283.451 815.836 1.00 58.27 158 GLU B C 1
ATOM 1251 O O . GLU B 1 51 ? -3.493 -284.601 815.477 1.00 60.30 158 GLU B O 1
ATOM 1257 N N . THR B 1 52 ? -2.741 -282.523 815.012 1.00 54.97 159 THR B N 1
ATOM 1258 C CA . THR B 1 52 ? -2.360 -282.825 813.629 1.00 52.16 159 THR B CA 1
ATOM 1259 C C . THR B 1 52 ? -1.140 -283.749 813.594 1.00 46.48 159 THR B C 1
ATOM 1260 O O . THR B 1 52 ? -1.128 -284.726 812.847 1.00 49.52 159 THR B O 1
ATOM 1264 N N . ASN B 1 53 ? -0.128 -283.440 814.399 1.00 44.36 160 ASN B N 1
ATOM 1265 C CA . ASN B 1 53 ? 1.074 -284.291 814.500 1.00 44.95 160 ASN B CA 1
ATOM 1266 C C . ASN B 1 53 ? 0.770 -285.714 814.968 1.00 30.65 160 ASN B C 1
ATOM 1267 O O . ASN B 1 53 ? 1.322 -286.676 814.436 1.00 43.25 160 ASN B O 1
ATOM 1272 N N . LEU B 1 54 ? -0.100 -285.834 815.967 1.00 39.22 161 LEU B N 1
ATOM 1273 C CA . LEU B 1 54 ? -0.538 -287.146 816.463 1.00 39.84 161 LEU B CA 1
ATOM 1274 C C . LEU B 1 54 ? -1.349 -287.912 815.424 1.00 29.47 161 LEU B C 1
ATOM 1275 O O . LEU B 1 54 ? -1.185 -289.120 815.278 1.00 34.88 161 LEU B O 1
ATOM 1280 N N . ARG B 1 55 ? -2.225 -287.209 814.713 1.00 18.36 162 ARG B N 1
ATOM 1281 C CA . ARG B 1 55 ? -2.989 -287.818 813.623 1.00 22.47 162 ARG B CA 1
ATOM 1282 C C . ARG B 1 55 ? -2.056 -288.397 812.558 1.00 36.44 162 ARG B C 1
ATOM 1283 O O . ARG B 1 55 ? -2.208 -289.555 812.166 1.00 39.00 162 ARG B O 1
ATOM 1291 N N . LEU B 1 56 ? -1.104 -287.581 812.102 1.00 36.19 163 LEU B N 1
ATOM 1292 C CA . LEU B 1 56 ? -0.133 -288.010 811.069 1.00 34.90 163 LEU B CA 1
ATOM 1293 C C . LEU B 1 56 ? 0.659 -289.239 811.507 1.00 35.90 163 LEU B C 1
ATOM 1294 O O . LEU B 1 56 ? 0.808 -290.180 810.735 1.00 48.62 163 LEU B O 1
ATOM 1299 N N . GLU B 1 57 ? 1.150 -289.229 812.741 1.00 37.68 164 GLU B N 1
ATOM 1300 C CA . GLU B 1 57 ? 1.892 -290.371 813.282 1.00 45.54 164 GLU B CA 1
ATOM 1301 C C . GLU B 1 57 ? 1.035 -291.641 813.367 1.00 43.94 164 GLU B C 1
ATOM 1302 O O . GLU B 1 57 ? 1.511 -292.731 813.045 1.00 44.79 164 GLU B O 1
ATOM 1308 N N . ALA B 1 58 ? -0.218 -291.490 813.794 1.00 40.69 165 ALA B N 1
ATOM 1309 C CA . ALA B 1 58 ? -1.171 -292.611 813.857 1.00 37.02 165 ALA B CA 1
ATOM 1310 C C . ALA B 1 58 ? -1.398 -293.206 812.472 1.00 41.16 165 ALA B C 1
ATOM 1311 O O . ALA B 1 58 ? -1.250 -294.410 812.274 1.00 44.43 165 ALA B O 1
ATOM 1313 N N . GLU B 1 59 ? -1.742 -292.344 811.520 1.00 40.09 166 GLU B N 1
ATOM 1314 C CA . GLU B 1 59 ? -1.928 -292.748 810.115 1.00 39.07 166 GLU B CA 1
ATOM 1315 C C . GLU B 1 59 ? -0.692 -293.439 809.509 1.00 35.69 166 GLU B C 1
ATOM 1316 O O . GLU B 1 59 ? -0.833 -294.372 808.721 1.00 40.86 166 GLU B O 1
ATOM 1322 N N . ASN B 1 60 ? 0.502 -292.978 809.881 1.00 30.79 167 ASN B N 1
ATOM 1323 C CA . ASN B 1 60 ? 1.772 -293.607 809.453 1.00 31.46 167 ASN B CA 1
ATOM 1324 C C . ASN B 1 60 ? 1.987 -295.014 810.027 1.00 35.05 167 ASN B C 1
ATOM 1325 O O . ASN B 1 60 ? 2.438 -295.924 809.324 1.00 36.82 167 ASN B O 1
ATOM 1330 N N . ASN B 1 61 ? 1.690 -295.167 811.313 1.00 34.29 168 ASN B N 1
ATOM 1331 C CA . ASN B 1 61 ? 1.737 -296.472 811.989 1.00 35.45 168 ASN B CA 1
ATOM 1332 C C . ASN B 1 61 ? 0.724 -297.467 811.433 1.00 38.29 168 ASN B C 1
ATOM 1333 O O . ASN B 1 61 ? 0.993 -298.665 811.404 1.00 41.37 168 ASN B O 1
ATOM 1338 N N . LEU B 1 62 ? -0.433 -296.960 811.007 1.00 36.82 169 LEU B N 1
ATOM 1339 C CA . LEU B 1 62 ? -1.479 -297.778 810.385 1.00 36.36 169 LEU B CA 1
ATOM 1340 C C . LEU B 1 62 ? -0.964 -298.281 809.051 1.00 38.11 169 LEU B C 1
ATOM 1341 O O . LEU B 1 62 ? -0.984 -299.483 808.786 1.00 39.12 169 LEU B O 1
ATOM 1346 N N . ALA B 1 63 ? -0.502 -297.341 808.226 1.00 36.31 170 ALA B N 1
ATOM 1347 C CA . ALA B 1 63 ? 0.145 -297.648 806.939 1.00 35.31 170 ALA B CA 1
ATOM 1348 C C . ALA B 1 63 ? 1.277 -298.669 807.072 1.00 26.35 170 ALA B C 1
ATOM 1349 O O . ALA B 1 63 ? 1.366 -299.605 806.279 1.00 29.41 170 ALA B O 1
ATOM 1351 N N . ALA B 1 64 ? 2.128 -298.474 808.074 1.00 17.11 171 ALA B N 1
ATOM 1352 C CA . ALA B 1 64 ? 3.270 -299.365 808.327 1.00 17.13 171 ALA B CA 1
ATOM 1353 C C . ALA B 1 64 ? 2.841 -300.779 808.711 1.00 19.62 171 ALA B C 1
ATOM 1354 O O . ALA B 1 64 ? 3.433 -301.751 808.244 1.00 12.27 171 ALA B O 1
ATOM 1356 N N . TYR B 1 65 ? 1.815 -300.883 809.551 1.00 20.16 172 TYR B N 1
ATOM 1357 C CA . TYR B 1 65 ? 1.263 -302.186 809.952 1.00 23.51 172 TYR B CA 1
ATOM 1358 C C . TYR B 1 65 ? 0.581 -302.925 808.790 1.00 22.24 172 TYR B C 1
ATOM 1359 O O . TYR B 1 65 ? 0.704 -304.154 808.688 1.00 23.14 172 TYR B O 1
ATOM 1368 N N . ARG B 1 66 ? -0.120 -302.186 807.924 1.00 16.23 173 ARG B N 1
ATOM 1369 C CA . ARG B 1 66 ? -0.730 -302.784 806.715 1.00 15.58 173 ARG B CA 1
ATOM 1370 C C . ARG B 1 66 ? 0.333 -303.325 805.756 1.00 17.00 173 ARG B C 1
ATOM 1371 O O . ARG B 1 66 ? 0.152 -304.391 805.164 1.00 18.68 173 ARG B O 1
ATOM 1379 N N . GLN B 1 67 ? 1.393 -302.546 805.561 1.00 19.88 174 GLN B N 1
ATOM 1380 C CA . GLN B 1 67 ? 2.483 -302.925 804.670 1.00 25.00 174 GLN B CA 1
ATOM 1381 C C . GLN B 1 67 ? 3.230 -304.153 805.174 1.00 26.77 174 GLN B C 1
ATOM 1382 O O . GLN B 1 67 ? 3.576 -305.047 804.400 1.00 24.36 174 GLN B O 1
ATOM 1388 N N . GLU B 1 68 ? 3.474 -304.188 806.480 1.00 29.51 175 GLU B N 1
ATOM 1389 C CA . GLU B 1 68 ? 4.187 -305.303 807.085 1.00 31.73 175 GLU B CA 1
ATOM 1390 C C . GLU B 1 68 ? 3.401 -306.594 806.923 1.00 21.08 175 GLU B C 1
ATOM 1391 O O . GLU B 1 68 ? 3.967 -307.635 806.599 1.00 19.23 175 GLU B O 1
ATOM 1397 N N . ALA B 1 69 ? 2.092 -306.518 807.133 1.00 20.19 176 ALA B N 1
ATOM 1398 C CA . ALA B 1 69 ? 1.242 -307.691 807.003 1.00 21.32 176 ALA B CA 1
ATOM 1399 C C . ALA B 1 69 ? 1.281 -308.194 805.568 1.00 24.16 176 ALA B C 1
ATOM 1400 O O . ALA B 1 69 ? 1.355 -309.398 805.321 1.00 26.39 176 ALA B O 1
ATOM 1402 N N . ASP B 1 70 ? 1.242 -307.260 804.623 1.00 24.75 177 ASP B N 1
ATOM 1403 C CA . ASP B 1 70 ? 1.275 -307.613 803.213 1.00 24.77 177 ASP B CA 1
ATOM 1404 C C . ASP B 1 70 ? 2.588 -308.304 802.874 1.00 19.62 177 ASP B C 1
ATOM 1405 O O . ASP B 1 70 ? 2.606 -309.289 802.135 1.00 22.15 177 ASP B O 1
ATOM 1410 N N . GLU B 1 71 ? 3.687 -307.789 803.417 1.00 18.68 178 GLU B N 1
ATOM 1411 C CA . GLU B 1 71 ? 4.991 -308.385 803.160 1.00 18.85 178 GLU B CA 1
ATOM 1412 C C . GLU B 1 71 ? 5.029 -309.796 803.729 1.00 20.32 178 GLU B C 1
ATOM 1413 O O . GLU B 1 71 ? 5.545 -310.723 803.104 1.00 21.55 178 GLU B O 1
ATOM 1419 N N . ALA B 1 72 ? 4.473 -309.942 804.926 1.00 18.95 179 ALA B N 1
ATOM 1420 C CA . ALA B 1 72 ? 4.419 -311.222 805.617 1.00 18.62 179 ALA B CA 1
ATOM 1421 C C . ALA B 1 72 ? 3.568 -312.244 804.875 1.00 15.35 179 ALA B C 1
ATOM 1422 O O . ALA B 1 72 ? 3.917 -313.422 804.806 1.00 18.96 179 ALA B O 1
ATOM 1424 N N . THR B 1 73 ? 2.446 -311.789 804.326 1.00 15.11 180 THR B N 1
ATOM 1425 C CA . THR B 1 73 ? 1.541 -312.691 803.612 1.00 15.32 180 THR B CA 1
ATOM 1426 C C . THR B 1 73 ? 2.148 -313.146 802.288 1.00 17.72 180 THR B C 1
ATOM 1427 O O . THR B 1 73 ? 2.069 -314.318 801.940 1.00 18.81 180 THR B O 1
ATOM 1431 N N . LEU B 1 74 ? 2.744 -312.211 801.557 1.00 17.18 181 LEU B N 1
ATOM 1432 C CA . LEU B 1 74 ? 3.407 -312.533 800.288 1.00 13.85 181 LEU B CA 1
ATOM 1433 C C . LEU B 1 74 ? 4.569 -313.501 800.477 1.00 15.60 181 LEU B C 1
ATOM 1434 O O . LEU B 1 74 ? 4.729 -314.452 799.699 1.00 18.00 181 LEU B O 1
ATOM 1439 N N . ALA B 1 75 ? 5.375 -313.244 801.499 1.00 15.00 182 ALA B N 1
ATOM 1440 C CA . ALA B 1 75 ? 6.484 -314.130 801.849 1.00 14.98 182 ALA B CA 1
ATOM 1441 C C . ALA B 1 75 ? 5.976 -315.527 802.201 1.00 16.64 182 ALA B C 1
ATOM 1442 O O . ALA B 1 75 ? 6.520 -316.511 801.723 1.00 19.74 182 ALA B O 1
ATOM 1444 N N . ARG B 1 76 ? 4.917 -315.591 803.008 1.00 16.94 183 ARG B N 1
ATOM 1445 C CA . ARG B 1 76 ? 4.283 -316.860 803.390 1.00 17.16 183 ARG B CA 1
ATOM 1446 C C . ARG B 1 76 ? 3.898 -317.674 802.156 1.00 19.72 183 ARG B C 1
ATOM 1447 O O . ARG B 1 76 ? 4.229 -318.844 802.055 1.00 19.90 183 ARG B O 1
ATOM 1455 N N . LEU B 1 77 ? 3.211 -317.033 801.217 1.00 18.88 184 LEU B N 1
ATOM 1456 C CA . LEU B 1 77 ? 2.761 -317.696 799.984 1.00 14.27 184 LEU B CA 1
ATOM 1457 C C . LEU B 1 77 ? 3.915 -318.256 799.147 1.00 16.56 184 LEU B C 1
ATOM 1458 O O . LEU B 1 77 ? 3.845 -319.388 798.666 1.00 17.28 184 LEU B O 1
ATOM 1463 N N . ASP B 1 78 ? 4.972 -317.461 798.994 1.00 17.00 185 ASP B N 1
ATOM 1464 C CA . ASP B 1 78 ? 6.208 -317.908 798.324 1.00 21.03 185 ASP B CA 1
ATOM 1465 C C . ASP B 1 78 ? 6.812 -319.143 799.009 1.00 23.96 185 ASP B C 1
ATOM 1466 O O . ASP B 1 78 ? 7.242 -320.098 798.350 1.00 26.88 185 ASP B O 1
ATOM 1471 N N . LEU B 1 79 ? 6.819 -319.111 800.338 1.00 23.27 186 LEU B N 1
ATOM 1472 C CA . LEU B 1 79 ? 7.379 -320.190 801.156 1.00 24.95 186 LEU B CA 1
ATOM 1473 C C . LEU B 1 79 ? 6.567 -321.474 801.052 1.00 20.19 186 LEU B C 1
ATOM 1474 O O . LEU B 1 79 ? 7.154 -322.547 800.978 1.00 18.81 186 LEU B O 1
ATOM 1479 N N . GLU B 1 80 ? 5.236 -321.367 801.053 1.00 18.39 187 GLU B N 1
ATOM 1480 C CA . GLU B 1 80 ? 4.361 -322.552 800.926 1.00 18.10 187 GLU B CA 1
ATOM 1481 C C . GLU B 1 80 ? 4.647 -323.334 799.642 1.00 20.97 187 GLU B C 1
ATOM 1482 O O . GLU B 1 80 ? 4.593 -324.560 799.638 1.00 22.31 187 GLU B O 1
ATOM 1488 N N . ARG B 1 81 ? 4.957 -322.614 798.567 1.00 18.51 188 ARG B N 1
ATOM 1489 C CA . ARG B 1 81 ? 5.350 -323.236 797.293 1.00 16.43 188 ARG B CA 1
ATOM 1490 C C . ARG B 1 81 ? 6.717 -323.924 797.371 1.00 13.78 188 ARG B C 1
ATOM 1491 O O . ARG B 1 81 ? 6.880 -325.055 796.886 1.00 15.73 188 ARG B O 1
ATOM 1499 N N . LYS B 1 82 ? 7.685 -323.263 798.001 1.00 12.50 189 LYS B N 1
ATOM 1500 C CA . LYS B 1 82 ? 8.993 -323.894 798.271 1.00 21.65 189 LYS B CA 1
ATOM 1501 C C . LYS B 1 82 ? 8.865 -325.150 799.141 1.00 20.30 189 LYS B C 1
ATOM 1502 O O . LYS B 1 82 ? 9.595 -326.120 798.939 1.00 21.53 189 LYS B O 1
ATOM 1508 N N . ILE B 1 83 ? 7.920 -325.132 800.080 1.00 17.58 190 ILE B N 1
ATOM 1509 C CA . ILE B 1 83 ? 7.628 -326.300 800.931 1.00 15.87 190 ILE B CA 1
ATOM 1510 C C . ILE B 1 83 ? 7.131 -327.480 800.106 1.00 15.90 190 ILE B C 1
ATOM 1511 O O . ILE B 1 83 ? 7.604 -328.598 800.282 1.00 17.57 190 ILE B O 1
ATOM 1516 N N . GLU B 1 84 ? 6.178 -327.223 799.217 1.00 15.79 191 GLU B N 1
ATOM 1517 C CA . GLU B 1 84 ? 5.672 -328.259 798.303 1.00 17.66 191 GLU B CA 1
ATOM 1518 C C . GLU B 1 84 ? 6.799 -328.864 797.455 1.00 19.08 191 GLU B C 1
ATOM 1519 O O . GLU B 1 84 ? 6.865 -330.084 797.286 1.00 20.35 191 GLU B O 1
ATOM 1525 N N . SER B 1 85 ? 7.679 -328.004 796.941 1.00 19.57 192 SER B N 1
ATOM 1526 C CA . SER B 1 85 ? 8.887 -328.442 796.196 1.00 16.88 192 SER B CA 1
ATOM 1527 C C . SER B 1 85 ? 9.796 -329.362 797.026 1.00 17.86 192 SER B C 1
ATOM 1528 O O . SER B 1 85 ? 10.255 -330.400 796.547 1.00 20.85 192 SER B O 1
ATOM 1531 N N . LEU B 1 86 ? 10.050 -328.970 798.268 1.00 17.10 193 LEU B N 1
ATOM 1532 C CA . LEU B 1 86 ? 10.919 -329.746 799.166 1.00 16.60 193 LEU B CA 1
ATOM 1533 C C . LEU B 1 86 ? 10.321 -331.101 799.564 1.00 16.58 193 LEU B C 1
ATOM 1534 O O . LEU B 1 86 ? 11.039 -332.092 799.654 1.00 14.51 193 LEU B O 1
ATOM 1539 N N . GLU B 1 87 ? 9.014 -331.129 799.800 1.00 16.75 194 GLU B N 1
ATOM 1540 C CA . GLU B 1 87 ? 8.305 -332.377 800.108 1.00 16.81 194 GLU B CA 1
ATOM 1541 C C . GLU B 1 87 ? 8.320 -333.350 798.933 1.00 17.41 194 GLU B C 1
ATOM 1542 O O . GLU B 1 87 ? 8.452 -334.556 799.129 1.00 17.34 194 GLU B O 1
ATOM 1548 N N . GLU B 1 88 ? 8.168 -332.825 797.720 1.00 19.07 195 GLU B N 1
ATOM 1549 C CA . GLU B 1 88 ? 8.332 -333.641 796.502 1.00 20.57 195 GLU B CA 1
ATOM 1550 C C . GLU B 1 88 ? 9.726 -334.242 796.425 1.00 20.06 195 GLU B C 1
ATOM 1551 O O . GLU B 1 88 ? 9.884 -335.431 796.144 1.00 21.27 195 GLU B O 1
ATOM 1557 N N . GLU B 1 89 ? 10.724 -333.392 796.643 1.00 16.01 196 GLU B N 1
ATOM 1558 C CA . GLU B 1 89 ? 12.136 -333.802 796.618 1.00 18.59 196 GLU B CA 1
ATOM 1559 C C . GLU B 1 89 ? 12.425 -334.923 797.627 1.00 21.90 196 GLU B C 1
ATOM 1560 O O . GLU B 1 89 ? 13.114 -335.897 797.304 1.00 23.47 196 GLU B O 1
ATOM 1566 N N . ILE B 1 90 ? 11.882 -334.778 798.835 1.00 22.84 197 ILE B N 1
ATOM 1567 C CA . ILE B 1 90 ? 11.996 -335.811 799.874 1.00 25.80 197 ILE B CA 1
ATOM 1568 C C . ILE B 1 90 ? 11.428 -337.149 799.397 1.00 26.23 197 ILE B C 1
ATOM 1569 O O . ILE B 1 90 ? 12.094 -338.175 799.503 1.00 26.96 197 ILE B O 1
ATOM 1574 N N . ARG B 1 91 ? 10.197 -337.120 798.889 1.00 23.13 198 ARG B N 1
ATOM 1575 C CA . ARG B 1 91 ? 9.519 -338.319 798.378 1.00 19.65 198 ARG B CA 1
ATOM 1576 C C . ARG B 1 91 ? 10.355 -339.027 797.318 1.00 21.80 198 ARG B C 1
ATOM 1577 O O . ARG B 1 91 ? 10.524 -340.248 797.375 1.00 24.28 198 ARG B O 1
ATOM 1585 N N . PHE B 1 92 ? 10.860 -338.247 796.362 1.00 21.20 199 PHE B N 1
ATOM 1586 C CA . PHE B 1 92 ? 11.718 -338.767 795.272 1.00 18.04 199 PHE B CA 1
ATOM 1587 C C . PHE B 1 92 ? 13.008 -339.390 795.826 1.00 16.43 199 PHE B C 1
ATOM 1588 O O . PHE B 1 92 ? 13.392 -340.490 795.414 1.00 18.62 199 PHE B O 1
ATOM 1596 N N . LEU B 1 93 ? 13.644 -338.715 796.784 1.00 12.86 200 LEU B N 1
ATOM 1597 C CA . LEU B 1 93 ? 14.842 -339.261 797.461 1.00 16.92 200 LEU B CA 1
ATOM 1598 C C . LEU B 1 93 ? 14.614 -340.620 798.120 1.00 16.92 200 LEU B C 1
ATOM 1599 O O . LEU B 1 93 ? 15.430 -341.528 797.968 1.00 17.85 200 LEU B O 1
ATOM 1604 N N . ARG B 1 94 ? 13.518 -340.748 798.854 1.00 18.34 201 ARG B N 1
ATOM 1605 C CA . ARG B 1 94 ? 13.189 -342.013 799.526 1.00 21.80 201 ARG B CA 1
ATOM 1606 C C . ARG B 1 94 ? 12.937 -343.152 798.542 1.00 23.19 201 ARG B C 1
ATOM 1607 O O . ARG B 1 94 ? 13.399 -344.264 798.756 1.00 26.16 201 ARG B O 1
ATOM 1615 N N . LYS B 1 95 ? 12.212 -342.842 797.473 1.00 21.75 202 LYS B N 1
ATOM 1616 C CA . LYS B 1 95 ? 11.868 -343.778 796.394 1.00 22.25 202 LYS B CA 1
ATOM 1617 C C . LYS B 1 95 ? 13.134 -344.313 795.716 1.00 21.20 202 LYS B C 1
ATOM 1618 O O . LYS B 1 95 ? 13.317 -345.526 795.556 1.00 23.33 202 LYS B O 1
ATOM 1624 N N . ILE B 1 96 ? 14.004 -343.385 795.339 1.00 17.40 203 ILE B N 1
ATOM 1625 C CA . ILE B 1 96 ? 15.285 -343.683 794.685 1.00 15.89 203 ILE B CA 1
ATOM 1626 C C . ILE B 1 96 ? 16.200 -344.526 795.582 1.00 16.72 203 ILE B C 1
ATOM 1627 O O . ILE B 1 96 ? 16.867 -345.454 795.113 1.00 23.51 203 ILE B O 1
ATOM 1632 N N . HIS B 1 97 ? 16.214 -344.195 796.866 1.00 22.15 204 HIS B N 1
ATOM 1633 C CA . HIS B 1 97 ? 17.078 -344.870 797.841 1.00 28.49 204 HIS B CA 1
ATOM 1634 C C . HIS B 1 97 ? 16.586 -346.246 798.240 1.00 25.12 204 HIS B C 1
ATOM 1635 O O . HIS B 1 97 ? 17.382 -347.181 798.340 1.00 22.84 204 HIS B O 1
ATOM 1642 N N . GLU B 1 98 ? 15.274 -346.364 798.416 1.00 26.94 205 GLU B N 1
ATOM 1643 C CA . GLU B 1 98 ? 14.608 -347.658 798.628 1.00 31.65 205 GLU B CA 1
ATOM 1644 C C . GLU B 1 98 ? 14.849 -348.621 797.458 1.00 39.06 205 GLU B C 1
ATOM 1645 O O . GLU B 1 98 ? 15.042 -349.820 797.665 1.00 43.99 205 GLU B O 1
ATOM 1651 N N . GLU B 1 99 ? 14.857 -348.084 796.239 1.00 43.91 206 GLU B N 1
ATOM 1652 C CA . GLU B 1 99 ? 15.170 -348.864 795.034 1.00 47.53 206 GLU B CA 1
ATOM 1653 C C . GLU B 1 99 ? 16.615 -349.351 794.999 1.00 41.94 206 GLU B C 1
ATOM 1654 O O . GLU B 1 99 ? 16.870 -350.515 794.693 1.00 43.39 206 GLU B O 1
ATOM 1660 N N . GLU B 1 100 ? 17.545 -348.439 795.272 1.00 36.15 207 GLU B N 1
ATOM 1661 C CA . GLU B 1 100 ? 18.986 -348.741 795.270 1.00 38.44 207 GLU B CA 1
ATOM 1662 C C . GLU B 1 100 ? 19.341 -349.787 796.329 1.00 39.31 207 GLU B C 1
ATOM 1663 O O . GLU B 1 100 ? 20.198 -350.640 796.112 1.00 36.08 207 GLU B O 1
ATOM 1669 N N . VAL B 1 101 ? 18.664 -349.689 797.468 1.00 46.68 208 VAL B N 1
ATOM 1670 C CA . VAL B 1 101 ? 18.795 -350.630 798.588 1.00 56.37 208 VAL B CA 1
ATOM 1671 C C . VAL B 1 101 ? 18.305 -352.038 798.222 1.00 60.72 208 VAL B C 1
ATOM 1672 O O . VAL B 1 101 ? 18.907 -353.029 798.638 1.00 67.49 208 VAL B O 1
ATOM 1676 N N . ARG B 1 102 ? 17.214 -352.116 797.463 1.00 57.61 209 ARG B N 1
ATOM 1677 C CA . ARG B 1 102 ? 16.682 -353.409 796.997 1.00 56.76 209 ARG B CA 1
ATOM 1678 C C . ARG B 1 102 ? 17.614 -354.078 795.984 1.00 61.88 209 ARG B C 1
ATOM 1679 O O . ARG B 1 102 ? 17.833 -355.298 796.038 1.00 63.13 209 ARG B O 1
ATOM 1687 N N . GLU B 1 103 ? 18.179 -353.277 795.081 1.00 62.21 210 GLU B N 1
ATOM 1688 C CA . GLU B 1 103 ? 19.056 -353.803 794.028 1.00 63.07 210 GLU B CA 1
ATOM 1689 C C . GLU B 1 103 ? 20.389 -354.319 794.574 1.00 63.08 210 GLU B C 1
ATOM 1690 O O . GLU B 1 103 ? 20.893 -355.350 794.121 1.00 66.86 210 GLU B O 1
ATOM 1696 N N . LEU B 1 104 ? 20.947 -353.618 795.559 1.00 60.00 211 LEU B N 1
ATOM 1697 C CA . LEU B 1 104 ? 22.199 -354.067 796.205 1.00 60.62 211 LEU B CA 1
ATOM 1698 C C . LEU B 1 104 ? 22.006 -355.330 797.086 1.00 59.51 211 LEU B C 1
ATOM 1699 O O . LEU B 1 104 ? 22.967 -355.844 797.667 1.00 58.06 211 LEU B O 1
ATOM 1704 N N . GLN B 1 105 ? 20.773 -355.835 797.158 1.00 55.95 212 GLN B N 1
ATOM 1705 C CA . GLN B 1 105 ? 20.448 -357.071 797.862 1.00 57.08 212 GLN B CA 1
ATOM 1706 C C . GLN B 1 105 ? 19.977 -358.127 796.876 1.00 59.41 212 GLN B C 1
ATOM 1707 O O . GLN B 1 105 ? 19.669 -359.246 797.268 1.00 55.26 212 GLN B O 1
ATOM 1713 N N . HIS C 1 1 ? -13.365 -330.590 755.027 1.00 53.32 108 HIS C N 1
ATOM 1714 C CA . HIS C 1 1 ? -14.449 -330.209 754.063 1.00 53.19 108 HIS C CA 1
ATOM 1715 C C . HIS C 1 1 ? -15.308 -329.012 754.550 1.00 51.99 108 HIS C C 1
ATOM 1716 O O . HIS C 1 1 ? -15.007 -327.857 754.236 1.00 51.93 108 HIS C O 1
ATOM 1723 N N . MET C 1 2 ? -16.375 -329.314 755.295 1.00 50.64 109 MET C N 1
ATOM 1724 C CA . MET C 1 2 ? -17.277 -328.323 755.882 1.00 49.74 109 MET C CA 1
ATOM 1725 C C . MET C 1 2 ? -16.531 -327.546 756.950 1.00 49.39 109 MET C C 1
ATOM 1726 O O . MET C 1 2 ? -16.728 -326.346 757.081 1.00 48.86 109 MET C O 1
ATOM 1731 N N . THR C 1 3 ? -15.682 -328.246 757.701 1.00 74.63 110 THR C N 1
ATOM 1732 C CA . THR C 1 3 ? -14.928 -327.674 758.810 1.00 70.37 110 THR C CA 1
ATOM 1733 C C . THR C 1 3 ? -13.839 -326.727 758.324 1.00 70.99 110 THR C C 1
ATOM 1734 O O . THR C 1 3 ? -13.633 -325.676 758.924 1.00 85.74 110 THR C O 1
ATOM 1738 N N . LYS C 1 4 ? -13.140 -327.112 757.257 1.00 69.76 111 LYS C N 1
ATOM 1739 C CA . LYS C 1 4 ? -12.114 -326.252 756.643 1.00 76.50 111 LYS C CA 1
ATOM 1740 C C . LYS C 1 4 ? -12.735 -324.950 756.119 1.00 69.77 111 LYS C C 1
ATOM 1741 O O . LYS C 1 4 ? -12.149 -323.878 756.267 1.00 75.73 111 LYS C O 1
ATOM 1747 N N . LEU C 1 5 ? -13.931 -325.055 755.541 1.00 58.94 112 LEU C N 1
ATOM 1748 C CA . LEU C 1 5 ? -14.702 -323.887 755.089 1.00 58.20 112 LEU C CA 1
ATOM 1749 C C . LEU C 1 5 ? -15.028 -322.941 756.250 1.00 65.68 112 LEU C C 1
ATOM 1750 O O . LEU C 1 5 ? -14.787 -321.730 756.175 1.00 65.31 112 LEU C O 1
ATOM 1755 N N . ALA C 1 6 ? -15.577 -323.518 757.315 1.00 60.41 113 ALA C N 1
ATOM 1756 C CA . ALA C 1 6 ? -15.876 -322.786 758.551 1.00 43.64 113 ALA C CA 1
ATOM 1757 C C . ALA C 1 6 ? -14.642 -322.100 759.131 1.00 40.85 113 ALA C C 1
ATOM 1758 O O . ALA C 1 6 ? -14.729 -320.976 759.618 1.00 52.34 113 ALA C O 1
ATOM 1760 N N . ASP C 1 7 ? -13.499 -322.779 759.073 1.00 45.10 114 ASP C N 1
ATOM 1761 C CA . ASP C 1 7 ? -12.225 -322.218 759.562 1.00 52.45 114 ASP C CA 1
ATOM 1762 C C . ASP C 1 7 ? -11.763 -320.988 758.779 1.00 49.74 114 ASP C C 1
ATOM 1763 O O . ASP C 1 7 ? -11.264 -320.028 759.366 1.00 40.38 114 ASP C O 1
ATOM 1768 N N . VAL C 1 8 ? -11.914 -321.032 757.459 1.00 49.61 115 VAL C N 1
ATOM 1769 C CA . VAL C 1 8 ? -11.574 -319.886 756.600 1.00 51.15 115 VAL C CA 1
ATOM 1770 C C . VAL C 1 8 ? -12.430 -318.668 756.958 1.00 46.49 115 VAL C C 1
ATOM 1771 O O . VAL C 1 8 ? -11.917 -317.557 757.112 1.00 44.19 115 VAL C O 1
ATOM 1775 N N . TYR C 1 9 ? -13.736 -318.902 757.072 1.00 45.30 116 TYR C N 1
ATOM 1776 C CA . TYR C 1 9 ? -14.713 -317.854 757.412 1.00 48.14 116 TYR C CA 1
ATOM 1777 C C . TYR C 1 9 ? -14.481 -317.278 758.822 1.00 49.84 116 TYR C C 1
ATOM 1778 O O . TYR C 1 9 ? -14.469 -316.055 759.005 1.00 49.43 116 TYR C O 1
ATOM 1787 N N . GLN C 1 10 ? -14.298 -318.163 759.802 1.00 51.84 117 GLN C N 1
ATOM 1788 C CA . GLN C 1 10 ? -14.047 -317.758 761.199 1.00 51.87 117 GLN C CA 1
ATOM 1789 C C . GLN C 1 10 ? -12.749 -316.965 761.350 1.00 40.96 117 GLN C C 1
ATOM 1790 O O . GLN C 1 10 ? -12.680 -316.042 762.154 1.00 38.71 117 GLN C O 1
ATOM 1796 N N . ALA C 1 11 ? -11.736 -317.319 760.563 1.00 38.59 118 ALA C N 1
ATOM 1797 C CA . ALA C 1 11 ? -10.463 -316.580 760.537 1.00 41.40 118 ALA C CA 1
ATOM 1798 C C . ALA C 1 11 ? -10.642 -315.126 760.097 1.00 28.11 118 ALA C C 1
ATOM 1799 O O . ALA C 1 11 ? -10.150 -314.207 760.758 1.00 38.58 118 ALA C O 1
ATOM 1801 N N . GLU C 1 12 ? -11.340 -314.931 758.982 1.00 36.61 119 GLU C N 1
ATOM 1802 C CA . GLU C 1 12 ? -11.645 -313.579 758.492 1.00 42.65 119 GLU C CA 1
ATOM 1803 C C . GLU C 1 12 ? -12.542 -312.809 759.470 1.00 42.87 119 GLU C C 1
ATOM 1804 O O . GLU C 1 12 ? -12.325 -311.615 759.724 1.00 41.97 119 GLU C O 1
ATOM 1810 N N . LEU C 1 13 ? -13.531 -313.497 760.033 1.00 43.18 120 LEU C N 1
ATOM 1811 C CA . LEU C 1 13 ? -14.407 -312.873 761.029 1.00 45.39 120 LEU C CA 1
ATOM 1812 C C . LEU C 1 13 ? -13.617 -312.404 762.245 1.00 41.45 120 LEU C C 1
ATOM 1813 O O . LEU C 1 13 ? -13.798 -311.285 762.707 1.00 49.27 120 LEU C O 1
ATOM 1818 N N . ARG C 1 14 ? -12.734 -313.265 762.740 1.00 41.18 121 ARG C N 1
ATOM 1819 C CA . ARG C 1 14 ? -11.920 -312.961 763.923 1.00 43.83 121 ARG C CA 1
ATOM 1820 C C . ARG C 1 14 ? -11.076 -311.717 763.700 1.00 43.47 121 ARG C C 1
ATOM 1821 O O . ARG C 1 14 ? -11.069 -310.822 764.530 1.00 39.89 121 ARG C O 1
ATOM 1829 N N . GLU C 1 15 ? -10.416 -311.645 762.551 1.00 44.35 122 GLU C N 1
ATOM 1830 C CA . GLU C 1 15 ? -9.619 -310.465 762.199 1.00 53.13 122 GLU C CA 1
ATOM 1831 C C . GLU C 1 15 ? -10.430 -309.167 762.168 1.00 50.42 122 GLU C C 1
ATOM 1832 O O . GLU C 1 15 ? -10.012 -308.161 762.746 1.00 51.31 122 GLU C O 1
ATOM 1838 N N . LEU C 1 16 ? -11.576 -309.194 761.495 1.00 43.32 123 LEU C N 1
ATOM 1839 C CA . LEU C 1 16 ? -12.443 -308.002 761.412 1.00 41.86 123 LEU C CA 1
ATOM 1840 C C . LEU C 1 16 ? -12.936 -307.557 762.796 1.00 40.70 123 LEU C C 1
ATOM 1841 O O . LEU C 1 16 ? -12.962 -306.362 763.095 1.00 37.95 123 LEU C O 1
ATOM 1846 N N . ARG C 1 17 ? -13.327 -308.514 763.631 1.00 40.21 124 ARG C N 1
ATOM 1847 C CA . ARG C 1 17 ? -13.821 -308.194 764.966 1.00 40.32 124 ARG C CA 1
ATOM 1848 C C . ARG C 1 17 ? -12.761 -307.523 765.838 1.00 37.51 124 ARG C C 1
ATOM 1849 O O . ARG C 1 17 ? -13.053 -306.566 766.559 1.00 42.57 124 ARG C O 1
ATOM 1857 N N . LEU C 1 18 ? -11.531 -308.023 765.767 1.00 38.97 125 LEU C N 1
ATOM 1858 C CA . LEU C 1 18 ? -10.441 -307.463 766.557 1.00 43.63 125 LEU C CA 1
ATOM 1859 C C . LEU C 1 18 ? -10.162 -306.018 766.160 1.00 42.74 125 LEU C C 1
ATOM 1860 O O . LEU C 1 18 ? -9.944 -305.157 767.015 1.00 38.10 125 LEU C O 1
ATOM 1865 N N . ARG C 1 19 ? -10.178 -305.756 764.857 1.00 44.66 126 ARG C N 1
ATOM 1866 C CA . ARG C 1 19 ? -9.933 -304.413 764.353 1.00 46.30 126 ARG C CA 1
ATOM 1867 C C . ARG C 1 19 ? -11.025 -303.477 764.847 1.00 54.47 126 ARG C C 1
ATOM 1868 O O . ARG C 1 19 ? -10.755 -302.344 765.247 1.00 53.43 126 ARG C O 1
ATOM 1876 N N . LEU C 1 20 ? -12.262 -303.964 764.826 1.00 49.18 127 LEU C N 1
ATOM 1877 C CA . LEU C 1 20 ? -13.396 -303.173 765.277 1.00 41.21 127 LEU C CA 1
ATOM 1878 C C . LEU C 1 20 ? -13.237 -302.844 766.753 1.00 43.56 127 LEU C C 1
ATOM 1879 O O . LEU C 1 20 ? -13.513 -301.723 767.182 1.00 43.84 127 LEU C O 1
ATOM 1884 N N . ASP C 1 21 ? -12.786 -303.825 767.529 1.00 45.73 128 ASP C N 1
ATOM 1885 C CA . ASP C 1 21 ? -12.584 -303.617 768.956 1.00 52.31 128 ASP C CA 1
ATOM 1886 C C . ASP C 1 21 ? -11.509 -302.561 769.187 1.00 45.54 128 ASP C C 1
ATOM 1887 O O . ASP C 1 21 ? -11.649 -301.696 770.052 1.00 57.79 128 ASP C O 1
ATOM 1892 N N . GLN C 1 22 ? -10.436 -302.637 768.405 1.00 45.27 129 GLN C N 1
ATOM 1893 C CA . GLN C 1 22 ? -9.337 -301.683 768.514 1.00 51.74 129 GLN C CA 1
ATOM 1894 C C . GLN C 1 22 ? -9.786 -300.270 768.155 1.00 42.30 129 GLN C C 1
ATOM 1895 O O . GLN C 1 22 ? -9.393 -299.294 768.795 1.00 58.07 129 GLN C O 1
ATOM 1901 N N . LEU C 1 23 ? -10.611 -300.179 767.118 1.00 45.61 130 LEU C N 1
ATOM 1902 C CA . LEU C 1 23 ? -11.136 -298.894 766.619 1.00 48.01 130 LEU C CA 1
ATOM 1903 C C . LEU C 1 23 ? -12.162 -298.251 767.547 1.00 48.15 130 LEU C C 1
ATOM 1904 O O . LEU C 1 23 ? -12.162 -297.030 767.708 1.00 48.68 130 LEU C O 1
ATOM 1909 N N . THR C 1 24 ? -13.051 -299.066 768.113 1.00 43.62 131 THR C N 1
ATOM 1910 C CA . THR C 1 24 ? -14.056 -298.574 769.073 1.00 42.52 131 THR C CA 1
ATOM 1911 C C . THR C 1 24 ? -13.393 -297.974 770.314 1.00 46.52 131 THR C C 1
ATOM 1912 O O . THR C 1 24 ? -13.789 -296.902 770.789 1.00 46.83 131 THR C O 1
ATOM 1916 N N . ALA C 1 25 ? -12.376 -298.671 770.816 1.00 48.44 132 ALA C N 1
ATOM 1917 C CA . ALA C 1 25 ? -11.581 -298.201 771.959 1.00 48.97 132 ALA C CA 1
ATOM 1918 C C . ALA C 1 25 ? -10.879 -296.880 771.646 1.00 47.70 132 ALA C C 1
ATOM 1919 O O . ALA C 1 25 ? -10.988 -295.914 772.401 1.00 51.57 132 ALA C O 1
ATOM 1921 N N . ASN C 1 26 ? -10.164 -296.861 770.525 1.00 48.50 133 ASN C N 1
ATOM 1922 C CA . ASN C 1 26 ? -9.482 -295.655 770.025 1.00 52.14 133 ASN C CA 1
ATOM 1923 C C . ASN C 1 26 ? -10.426 -294.457 769.840 1.00 46.87 133 ASN C C 1
ATOM 1924 O O . ASN C 1 26 ? -10.103 -293.336 770.246 1.00 57.57 133 ASN C O 1
ATOM 1929 N N . SER C 1 27 ? -11.597 -294.716 769.258 1.00 49.51 134 SER C N 1
ATOM 1930 C CA . SER C 1 27 ? -12.636 -293.689 769.041 1.00 55.10 134 SER C CA 1
ATOM 1931 C C . SER C 1 27 ? -13.166 -293.095 770.354 1.00 56.93 134 SER C C 1
ATOM 1932 O O . SER C 1 27 ? -13.357 -291.880 770.464 1.00 57.11 134 SER C O 1
ATOM 1935 N N . ALA C 1 28 ? -13.391 -293.958 771.341 1.00 53.98 135 ALA C N 1
ATOM 1936 C CA . ALA C 1 28 ? -13.823 -293.532 772.683 1.00 53.25 135 ALA C CA 1
ATOM 1937 C C . ALA C 1 28 ? -12.790 -292.622 773.363 1.00 45.00 135 ALA C C 1
ATOM 1938 O O . ALA C 1 28 ? -13.155 -291.610 773.962 1.00 50.98 135 ALA C O 1
ATOM 1940 N N . ARG C 1 29 ? -11.515 -293.010 773.268 1.00 50.84 136 ARG C N 1
ATOM 1941 C CA . ARG C 1 29 ? -10.369 -292.202 773.757 1.00 56.82 136 ARG C CA 1
ATOM 1942 C C . ARG C 1 29 ? -10.336 -290.820 773.095 1.00 50.72 136 ARG C C 1
ATOM 1943 O O . ARG C 1 29 ? -10.210 -289.787 773.773 1.00 47.44 136 ARG C O 1
ATOM 1951 N N . LEU C 1 30 ? -10.439 -290.822 771.766 1.00 53.01 137 LEU C N 1
ATOM 1952 C CA . LEU C 1 30 ? -10.459 -289.580 770.966 1.00 56.14 137 LEU C CA 1
ATOM 1953 C C . LEU C 1 30 ? -11.618 -288.650 771.329 1.00 51.84 137 LEU C C 1
ATOM 1954 O O . LEU C 1 30 ? -11.439 -287.439 771.391 1.00 52.44 137 LEU C O 1
ATOM 1959 N N . GLU C 1 31 ? -12.799 -289.227 771.543 1.00 53.81 138 GLU C N 1
ATOM 1960 C CA . GLU C 1 31 ? -13.994 -288.464 771.961 1.00 59.22 138 GLU C CA 1
ATOM 1961 C C . GLU C 1 31 ? -13.793 -287.753 773.298 1.00 62.50 138 GLU C C 1
ATOM 1962 O O . GLU C 1 31 ? -14.203 -286.601 773.467 1.00 64.80 138 GLU C O 1
ATOM 1968 N N . VAL C 1 32 ? -13.155 -288.448 774.233 1.00 61.23 139 VAL C N 1
ATOM 1969 C CA . VAL C 1 32 ? -12.843 -287.879 775.547 1.00 67.19 139 VAL C CA 1
ATOM 1970 C C . VAL C 1 32 ? -11.814 -286.733 775.434 1.00 49.69 139 VAL C C 1
ATOM 1971 O O . VAL C 1 32 ? -11.997 -285.662 776.027 1.00 62.04 139 VAL C O 1
ATOM 1975 N N . GLU C 1 33 ? -10.760 -286.943 774.650 1.00 49.37 140 GLU C N 1
ATOM 1976 C CA . GLU C 1 33 ? -9.767 -285.887 774.401 1.00 50.37 140 GLU C CA 1
ATOM 1977 C C . GLU C 1 33 ? -10.351 -284.668 773.676 1.00 56.44 140 GLU C C 1
ATOM 1978 O O . GLU C 1 33 ? -10.034 -283.527 774.025 1.00 57.27 140 GLU C O 1
ATOM 1984 N N . ARG C 1 34 ? -11.195 -284.913 772.678 1.00 51.47 141 ARG C N 1
ATOM 1985 C CA . ARG C 1 34 ? -11.877 -283.831 771.951 1.00 53.31 141 ARG C CA 1
ATOM 1986 C C . ARG C 1 34 ? -12.784 -283.010 772.881 1.00 55.47 141 ARG C C 1
ATOM 1987 O O . ARG C 1 34 ? -12.766 -281.782 772.832 1.00 55.14 141 ARG C O 1
ATOM 1995 N N . ASP C 1 35 ? -13.569 -283.694 773.711 1.00 60.10 142 ASP C N 1
ATOM 1996 C CA . ASP C 1 35 ? -14.437 -283.033 774.712 1.00 60.18 142 ASP C CA 1
ATOM 1997 C C . ASP C 1 35 ? -13.646 -282.109 775.651 1.00 69.88 142 ASP C C 1
ATOM 1998 O O . ASP C 1 35 ? -14.087 -281.003 775.968 1.00 72.26 142 ASP C O 1
ATOM 2003 N N . ASN C 1 36 ? -12.480 -282.581 776.082 1.00 70.59 143 ASN C N 1
ATOM 2004 C CA . ASN C 1 36 ? -11.573 -281.798 776.940 1.00 66.81 143 ASN C CA 1
ATOM 2005 C C . ASN C 1 36 ? -10.973 -280.575 776.249 1.00 68.49 143 ASN C C 1
ATOM 2006 O O . ASN C 1 36 ? -10.971 -279.468 776.801 1.00 67.88 143 ASN C O 1
ATOM 2011 N N . LEU C 1 37 ? -10.441 -280.787 775.051 1.00 59.81 144 LEU C N 1
ATOM 2012 C CA . LEU C 1 37 ? -9.893 -279.680 774.258 1.00 56.65 144 LEU C CA 1
ATOM 2013 C C . LEU C 1 37 ? -10.939 -278.595 773.965 1.00 61.38 144 LEU C C 1
ATOM 2014 O O . LEU C 1 37 ? -10.620 -277.406 773.985 1.00 65.88 144 LEU C O 1
ATOM 2019 N N . ALA C 1 38 ? -12.179 -279.013 773.719 1.00 65.64 145 ALA C N 1
ATOM 2020 C CA . ALA C 1 38 ? -13.297 -278.082 773.493 1.00 62.56 145 ALA C CA 1
ATOM 2021 C C . ALA C 1 38 ? -13.644 -277.253 774.733 1.00 68.60 145 ALA C C 1
ATOM 2022 O O . ALA C 1 38 ? -13.887 -276.048 774.619 1.00 64.11 145 ALA C O 1
ATOM 2024 N N . GLN C 1 39 ? -13.687 -277.903 775.902 1.00 75.54 146 GLN C N 1
ATOM 2025 C CA . GLN C 1 39 ? -13.957 -277.188 777.177 1.00 78.16 146 GLN C CA 1
ATOM 2026 C C . GLN C 1 39 ? -12.884 -276.140 777.484 1.00 74.68 146 GLN C C 1
ATOM 2027 O O . GLN C 1 39 ? -13.198 -275.003 777.847 1.00 81.56 146 GLN C O 1
ATOM 2033 N N . ASP C 1 40 ? -11.626 -276.539 777.318 1.00 73.62 147 ASP C N 1
ATOM 2034 C CA . ASP C 1 40 ? -10.481 -275.647 777.545 1.00 62.64 147 ASP C CA 1
ATOM 2035 C C . ASP C 1 40 ? -10.417 -274.504 776.530 1.00 69.82 147 ASP C C 1
ATOM 2036 O O . ASP C 1 40 ? -10.034 -273.380 776.869 1.00 65.89 147 ASP C O 1
ATOM 2041 N N . LEU C 1 41 ? -10.786 -274.803 775.289 1.00 65.24 148 LEU C N 1
ATOM 2042 C CA . LEU C 1 41 ? -10.878 -273.779 774.239 1.00 61.28 148 LEU C CA 1
ATOM 2043 C C . LEU C 1 41 ? -11.937 -272.722 774.566 1.00 57.33 148 LEU C C 1
ATOM 2044 O O . LEU C 1 41 ? -11.703 -271.532 774.377 1.00 60.77 148 LEU C O 1
ATOM 2049 N N . ALA C 1 42 ? -13.091 -273.165 775.058 1.00 52.56 149 ALA C N 1
ATOM 2050 C CA . ALA C 1 42 ? -14.151 -272.253 775.520 1.00 47.60 149 ALA C CA 1
ATOM 2051 C C . ALA C 1 42 ? -13.682 -271.359 776.673 1.00 58.31 149 ALA C C 1
ATOM 2052 O O . ALA C 1 42 ? -13.979 -270.164 776.701 1.00 57.93 149 ALA C O 1
ATOM 2054 N N . THR C 1 43 ? -12.947 -271.957 777.611 1.00 58.89 150 THR C N 1
ATOM 2055 C CA . THR C 1 43 ? -12.382 -271.250 778.774 1.00 48.07 150 THR C CA 1
ATOM 2056 C C . THR C 1 43 ? -11.423 -270.138 778.354 1.00 56.60 150 THR C C 1
ATOM 2057 O O . THR C 1 43 ? -11.601 -268.977 778.723 1.00 62.78 150 THR C O 1
ATOM 2061 N N . VAL C 1 44 ? -10.405 -270.514 777.589 1.00 51.48 151 VAL C N 1
ATOM 2062 C CA . VAL C 1 44 ? -9.347 -269.577 777.185 1.00 49.83 151 VAL C CA 1
ATOM 2063 C C . VAL C 1 44 ? -9.883 -268.486 776.234 1.00 62.90 151 VAL C C 1
ATOM 2064 O O . VAL C 1 44 ? -9.398 -267.353 776.257 1.00 68.16 151 VAL C O 1
ATOM 2068 N N . ARG C 1 45 ? -10.888 -268.820 775.423 1.00 69.93 152 ARG C N 1
ATOM 2069 C CA . ARG C 1 45 ? -11.600 -267.809 774.607 1.00 67.03 152 ARG C CA 1
ATOM 2070 C C . ARG C 1 45 ? -12.306 -266.756 775.469 1.00 70.14 152 ARG C C 1
ATOM 2071 O O . ARG C 1 45 ? -12.337 -265.578 775.116 1.00 64.48 152 ARG C O 1
ATOM 2079 N N . GLN C 1 46 ? -12.887 -267.201 776.583 1.00 74.33 153 GLN C N 1
ATOM 2080 C CA . GLN C 1 46 ? -13.518 -266.299 777.555 1.00 77.29 153 GLN C CA 1
ATOM 2081 C C . GLN C 1 46 ? -12.487 -265.390 778.227 1.00 81.25 153 GLN C C 1
ATOM 2082 O O . GLN C 1 46 ? -12.709 -264.185 778.350 1.00 83.74 153 GLN C O 1
ATOM 2088 N N . LYS C 1 47 ? -11.372 -265.975 778.663 1.00 72.97 154 LYS C N 1
ATOM 2089 C CA . LYS C 1 47 ? -10.250 -265.204 779.237 1.00 57.68 154 LYS C CA 1
ATOM 2090 C C . LYS C 1 47 ? -9.712 -264.153 778.263 1.00 64.20 154 LYS C C 1
ATOM 2091 O O . LYS C 1 47 ? -9.388 -263.028 778.655 1.00 74.69 154 LYS C O 1
ATOM 2097 N N . LEU C 1 48 ? -9.613 -264.540 776.996 1.00 65.89 155 LEU C N 1
ATOM 2098 C CA . LEU C 1 48 ? -9.195 -263.629 775.924 1.00 68.64 155 LEU C CA 1
ATOM 2099 C C . LEU C 1 48 ? -10.150 -262.442 775.778 1.00 69.26 155 LEU C C 1
ATOM 2100 O O . LEU C 1 48 ? -9.716 -261.293 775.714 1.00 68.86 155 LEU C O 1
ATOM 2105 N N . GLN C 1 49 ? -11.445 -262.737 775.720 1.00 74.96 156 GLN C N 1
ATOM 2106 C CA . GLN C 1 49 ? -12.492 -261.703 775.616 1.00 84.58 156 GLN C CA 1
ATOM 2107 C C . GLN C 1 49 ? -12.431 -260.718 776.790 1.00 81.99 156 GLN C C 1
ATOM 2108 O O . GLN C 1 49 ? -12.521 -259.504 776.598 1.00 84.54 156 GLN C O 1
ATOM 2114 N N . ASP C 1 50 ? -12.285 -261.262 777.995 1.00 81.67 157 ASP C N 1
ATOM 2115 C CA . ASP C 1 50 ? -12.133 -260.460 779.221 1.00 84.06 157 ASP C CA 1
ATOM 2116 C C . ASP C 1 50 ? -10.913 -259.533 779.159 1.00 80.11 157 ASP C C 1
ATOM 2117 O O . ASP C 1 50 ? -11.015 -258.332 779.430 1.00 87.10 157 ASP C O 1
ATOM 2122 N N . GLU C 1 51 ? -9.769 -260.101 778.789 1.00 67.31 158 GLU C N 1
ATOM 2123 C CA . GLU C 1 51 ? -8.514 -259.330 778.688 1.00 60.68 158 GLU C CA 1
ATOM 2124 C C . GLU C 1 51 ? -8.537 -258.273 777.592 1.00 52.82 158 GLU C C 1
ATOM 2125 O O . GLU C 1 51 ? -7.892 -257.231 777.720 1.00 49.80 158 GLU C O 1
ATOM 2131 N N . THR C 1 52 ? -9.237 -258.575 776.504 1.00 56.99 159 THR C N 1
ATOM 2132 C CA . THR C 1 52 ? -9.438 -257.615 775.417 1.00 61.95 159 THR C CA 1
ATOM 2133 C C . THR C 1 52 ? -10.254 -256.420 775.905 1.00 67.16 159 THR C C 1
ATOM 2134 O O . THR C 1 52 ? -9.915 -255.281 775.602 1.00 69.23 159 THR C O 1
ATOM 2138 N N . ASN C 1 53 ? -11.317 -256.688 776.660 1.00 70.37 160 ASN C N 1
ATOM 2139 C CA . ASN C 1 53 ? -12.150 -255.618 777.239 1.00 74.03 160 ASN C CA 1
ATOM 2140 C C . ASN C 1 53 ? -11.381 -254.686 778.176 1.00 75.24 160 ASN C C 1
ATOM 2141 O O . ASN C 1 53 ? -11.558 -253.467 778.131 1.00 75.41 160 ASN C O 1
ATOM 2146 N N . LEU C 1 54 ? -10.533 -255.266 779.018 1.00 75.64 161 LEU C N 1
ATOM 2147 C CA . LEU C 1 54 ? -9.669 -254.477 779.910 1.00 66.19 161 LEU C CA 1
ATOM 2148 C C . LEU C 1 54 ? -8.614 -253.674 779.150 1.00 68.68 161 LEU C C 1
ATOM 2149 O O . LEU C 1 54 ? -8.361 -252.510 779.473 1.00 66.80 161 LEU C O 1
ATOM 2154 N N . ARG C 1 55 ? -7.998 -254.301 778.153 1.00 59.40 162 ARG C N 1
ATOM 2155 C CA . ARG C 1 55 ? -7.041 -253.605 777.283 1.00 55.36 162 ARG C CA 1
ATOM 2156 C C . ARG C 1 55 ? -7.690 -252.398 776.613 1.00 62.61 162 ARG C C 1
ATOM 2157 O O . ARG C 1 55 ? -7.142 -251.300 776.608 1.00 66.49 162 ARG C O 1
ATOM 2165 N N . LEU C 1 56 ? -8.863 -252.631 776.044 1.00 70.02 163 LEU C N 1
ATOM 2166 C CA . LEU C 1 56 ? -9.624 -251.611 775.329 1.00 74.05 163 LEU C CA 1
ATOM 2167 C C . LEU C 1 56 ? -9.941 -250.393 776.211 1.00 71.13 163 LEU C C 1
ATOM 2168 O O . LEU C 1 56 ? -9.734 -249.242 775.804 1.00 67.73 163 LEU C O 1
ATOM 2173 N N . GLU C 1 57 ? -10.440 -250.663 777.412 1.00 73.78 164 GLU C N 1
ATOM 2174 C CA . GLU C 1 57 ? -10.744 -249.610 778.388 1.00 76.83 164 GLU C CA 1
ATOM 2175 C C . GLU C 1 57 ? -9.502 -248.808 778.788 1.00 80.20 164 GLU C C 1
ATOM 2176 O O . GLU C 1 57 ? -9.564 -247.579 778.909 1.00 85.02 164 GLU C O 1
ATOM 2182 N N . ALA C 1 58 ? -8.387 -249.506 778.989 1.00 78.41 165 ALA C N 1
ATOM 2183 C CA . ALA C 1 58 ? -7.107 -248.855 779.298 1.00 77.19 165 ALA C CA 1
ATOM 2184 C C . ALA C 1 58 ? -6.673 -247.929 778.153 1.00 76.24 165 ALA C C 1
ATOM 2185 O O . ALA C 1 58 ? -6.369 -246.757 778.367 1.00 77.67 165 ALA C O 1
ATOM 2187 N N . GLU C 1 59 ? -6.660 -248.474 776.941 1.00 63.34 166 GLU C N 1
ATOM 2188 C CA . GLU C 1 59 ? -6.274 -247.722 775.725 1.00 62.32 166 GLU C CA 1
ATOM 2189 C C . GLU C 1 59 ? -7.130 -246.503 775.353 1.00 65.82 166 GLU C C 1
ATOM 2190 O O . GLU C 1 59 ? -6.614 -245.533 774.780 1.00 72.67 166 GLU C O 1
ATOM 2196 N N . ASN C 1 60 ? -8.428 -246.567 775.631 1.00 70.45 167 ASN C N 1
ATOM 2197 C CA . ASN C 1 60 ? -9.349 -245.494 775.188 1.00 82.36 167 ASN C CA 1
ATOM 2198 C C . ASN C 1 60 ? -9.053 -244.111 775.804 1.00 79.68 167 ASN C C 1
ATOM 2199 O O . ASN C 1 60 ? -8.970 -243.107 775.094 1.00 76.94 167 ASN C O 1
ATOM 2204 N N . ASN C 1 61 ? -8.903 -244.090 777.126 1.00 73.83 168 ASN C N 1
ATOM 2205 C CA . ASN C 1 61 ? -8.566 -242.875 777.908 1.00 70.61 168 ASN C CA 1
ATOM 2206 C C . ASN C 1 61 ? -7.049 -242.488 777.913 1.00 64.82 168 ASN C C 1
ATOM 2207 O O . ASN C 1 61 ? -6.668 -241.457 778.492 1.00 59.69 168 ASN C O 1
ATOM 2212 N N . LEU C 1 62 ? -6.203 -243.292 777.251 1.00 55.52 169 LEU C N 1
ATOM 2213 C CA . LEU C 1 62 ? -4.776 -242.931 776.987 1.00 50.50 169 LEU C CA 1
ATOM 2214 C C . LEU C 1 62 ? -4.551 -241.557 776.322 1.00 37.80 169 LEU C C 1
ATOM 2215 O O . LEU C 1 62 ? -3.796 -240.735 776.850 1.00 37.35 169 LEU C O 1
ATOM 2220 N N . ALA C 1 63 ? -5.181 -241.328 775.169 1.00 39.14 170 ALA C N 1
ATOM 2221 C CA . ALA C 1 63 ? -5.023 -240.055 774.416 1.00 40.43 170 ALA C CA 1
ATOM 2222 C C . ALA C 1 63 ? -5.297 -238.800 775.259 1.00 33.68 170 ALA C C 1
ATOM 2223 O O . ALA C 1 63 ? -4.534 -237.831 775.220 1.00 32.52 170 ALA C O 1
ATOM 2225 N N . ALA C 1 64 ? -6.390 -238.839 776.015 1.00 38.72 171 ALA C N 1
ATOM 2226 C CA . ALA C 1 64 ? -6.773 -237.734 776.912 1.00 41.08 171 ALA C CA 1
ATOM 2227 C C . ALA C 1 64 ? -5.752 -237.502 778.024 1.00 43.47 171 ALA C C 1
ATOM 2228 O O . ALA C 1 64 ? -5.425 -236.355 778.340 1.00 43.79 171 ALA C O 1
ATOM 2230 N N . TYR C 1 65 ? -5.260 -238.589 778.615 1.00 35.96 172 TYR C N 1
ATOM 2231 C CA . TYR C 1 65 ? -4.237 -238.500 779.670 1.00 34.50 172 TYR C CA 1
ATOM 2232 C C . TYR C 1 65 ? -2.908 -237.962 779.141 1.00 26.61 172 TYR C C 1
ATOM 2233 O O . TYR C 1 65 ? -2.224 -237.207 779.837 1.00 21.30 172 TYR C O 1
ATOM 2242 N N . ARG C 1 66 ? -2.544 -238.349 777.922 1.00 33.75 173 ARG C N 1
ATOM 2243 C CA . ARG C 1 66 ? -1.328 -237.823 777.290 1.00 38.67 173 ARG C CA 1
ATOM 2244 C C . ARG C 1 66 ? -1.431 -236.313 777.037 1.00 34.71 173 ARG C C 1
ATOM 2245 O O . ARG C 1 66 ? -0.449 -235.592 777.192 1.00 29.81 173 ARG C O 1
ATOM 2253 N N . GLN C 1 67 ? -2.620 -235.863 776.637 1.00 37.01 174 GLN C N 1
ATOM 2254 C CA . GLN C 1 67 ? -2.917 -234.432 776.440 1.00 38.61 174 GLN C CA 1
ATOM 2255 C C . GLN C 1 67 ? -2.798 -233.651 777.760 1.00 36.09 174 GLN C C 1
ATOM 2256 O O . GLN C 1 67 ? -2.150 -232.597 777.818 1.00 32.89 174 GLN C O 1
ATOM 2262 N N . GLU C 1 68 ? -3.391 -234.200 778.818 1.00 34.33 175 GLU C N 1
ATOM 2263 C CA . GLU C 1 68 ? -3.272 -233.636 780.178 1.00 31.68 175 GLU C CA 1
ATOM 2264 C C . GLU C 1 68 ? -1.815 -233.463 780.622 1.00 27.34 175 GLU C C 1
ATOM 2265 O O . GLU C 1 68 ? -1.438 -232.411 781.145 1.00 28.00 175 GLU C O 1
ATOM 2271 N N . ALA C 1 69 ? -1.010 -234.499 780.408 1.00 26.35 176 ALA C N 1
ATOM 2272 C CA . ALA C 1 69 ? 0.417 -234.479 780.776 1.00 24.16 176 ALA C CA 1
ATOM 2273 C C . ALA C 1 69 ? 1.202 -233.431 779.987 1.00 17.68 176 ALA C C 1
ATOM 2274 O O . ALA C 1 69 ? 2.020 -232.706 780.554 1.00 16.59 176 ALA C O 1
ATOM 2276 N N . ASP C 1 70 ? 0.946 -233.363 778.683 1.00 24.77 177 ASP C N 1
ATOM 2277 C CA . ASP C 1 70 ? 1.601 -232.387 777.797 1.00 33.34 177 ASP C CA 1
ATOM 2278 C C . ASP C 1 70 ? 1.298 -230.948 778.219 1.00 31.07 177 ASP C C 1
ATOM 2279 O O . ASP C 1 70 ? 2.212 -230.134 778.355 1.00 26.37 177 ASP C O 1
ATOM 2284 N N . GLU C 1 71 ? 0.019 -230.651 778.438 1.00 30.99 178 GLU C N 1
ATOM 2285 C CA . GLU C 1 71 ? -0.406 -229.307 778.857 1.00 33.41 178 GLU C CA 1
ATOM 2286 C C . GLU C 1 71 ? 0.171 -228.921 780.227 1.00 34.30 178 GLU C C 1
ATOM 2287 O O . GLU C 1 71 ? 0.609 -227.782 780.426 1.00 35.84 178 GLU C O 1
ATOM 2293 N N . ALA C 1 72 ? 0.164 -229.871 781.159 1.00 29.65 179 ALA C N 1
ATOM 2294 C CA . ALA C 1 72 ? 0.742 -229.657 782.498 1.00 28.69 179 ALA C CA 1
ATOM 2295 C C . ALA C 1 72 ? 2.246 -229.388 782.434 1.00 24.77 179 ALA C C 1
ATOM 2296 O O . ALA C 1 72 ? 2.767 -228.516 783.142 1.00 21.17 179 ALA C O 1
ATOM 2298 N N . THR C 1 73 ? 2.933 -230.133 781.574 1.00 23.34 180 THR C N 1
ATOM 2299 C CA . THR C 1 73 ? 4.370 -229.937 781.364 1.00 23.69 180 THR C CA 1
ATOM 2300 C C . THR C 1 73 ? 4.653 -228.586 780.703 1.00 19.10 180 THR C C 1
ATOM 2301 O O . THR C 1 73 ? 5.599 -227.905 781.084 1.00 21.76 180 THR C O 1
ATOM 2305 N N . LEU C 1 74 ? 3.838 -228.215 779.717 1.00 22.26 181 LEU C N 1
ATOM 2306 C CA . LEU C 1 74 ? 3.962 -226.911 779.040 1.00 20.61 181 LEU C CA 1
ATOM 2307 C C . LEU C 1 74 ? 3.768 -225.742 780.004 1.00 23.44 181 LEU C C 1
ATOM 2308 O O . LEU C 1 74 ? 4.506 -224.765 779.947 1.00 22.34 181 LEU C O 1
ATOM 2313 N N . ALA C 1 75 ? 2.778 -225.859 780.883 1.00 23.60 182 ALA C N 1
ATOM 2314 C CA . ALA C 1 75 ? 2.528 -224.855 781.921 1.00 22.96 182 ALA C CA 1
ATOM 2315 C C . ALA C 1 75 ? 3.707 -224.713 782.880 1.00 22.59 182 ALA C C 1
ATOM 2316 O O . ALA C 1 75 ? 4.107 -223.597 783.210 1.00 27.13 182 ALA C O 1
ATOM 2318 N N . ARG C 1 76 ? 4.264 -225.841 783.309 1.00 19.05 183 ARG C N 1
ATOM 2319 C CA . ARG C 1 76 ? 5.464 -225.842 784.162 1.00 18.83 183 ARG C CA 1
ATOM 2320 C C . ARG C 1 76 ? 6.625 -225.098 783.505 1.00 21.76 183 ARG C C 1
ATOM 2321 O O . ARG C 1 76 ? 7.259 -224.244 784.132 1.00 22.42 183 ARG C O 1
ATOM 2329 N N . LEU C 1 77 ? 6.897 -225.438 782.248 1.00 23.69 184 LEU C N 1
ATOM 2330 C CA . LEU C 1 77 ? 7.999 -224.826 781.486 1.00 26.60 184 LEU C CA 1
ATOM 2331 C C . LEU C 1 77 ? 7.839 -223.316 781.354 1.00 27.82 184 LEU C C 1
ATOM 2332 O O . LEU C 1 77 ? 8.804 -222.570 781.523 1.00 27.74 184 LEU C O 1
ATOM 2337 N N . ASP C 1 78 ? 6.619 -222.885 781.044 1.00 29.34 185 ASP C N 1
ATOM 2338 C CA . ASP C 1 78 ? 6.292 -221.466 780.933 1.00 32.80 185 ASP C CA 1
ATOM 2339 C C . ASP C 1 78 ? 6.678 -220.744 782.217 1.00 31.58 185 ASP C C 1
ATOM 2340 O O . ASP C 1 78 ? 7.286 -219.685 782.169 1.00 30.22 185 ASP C O 1
ATOM 2345 N N . LEU C 1 79 ? 6.357 -221.348 783.356 1.00 28.04 186 LEU C N 1
ATOM 2346 C CA . LEU C 1 79 ? 6.685 -220.748 784.654 1.00 23.05 186 LEU C CA 1
ATOM 2347 C C . LEU C 1 79 ? 8.168 -220.727 784.979 1.00 20.88 186 LEU C C 1
ATOM 2348 O O . LEU C 1 79 ? 8.674 -219.725 785.497 1.00 17.57 186 LEU C O 1
ATOM 2353 N N . GLU C 1 80 ? 8.860 -221.823 784.685 1.00 18.41 187 GLU C N 1
ATOM 2354 C CA . GLU C 1 80 ? 10.319 -221.881 784.888 1.00 17.05 187 GLU C CA 1
ATOM 2355 C C . GLU C 1 80 ? 11.028 -220.779 784.095 1.00 14.94 187 GLU C C 1
ATOM 2356 O O . GLU C 1 80 ? 11.996 -220.186 784.575 1.00 13.70 187 GLU C O 1
ATOM 2362 N N . ARG C 1 81 ? 10.533 -220.519 782.887 1.00 17.39 188 ARG C N 1
ATOM 2363 C CA . ARG C 1 81 ? 11.079 -219.467 782.019 1.00 19.07 188 ARG C CA 1
ATOM 2364 C C . ARG C 1 81 ? 10.832 -218.075 782.582 1.00 22.53 188 ARG C C 1
ATOM 2365 O O . ARG C 1 81 ? 11.718 -217.233 782.568 1.00 20.61 188 ARG C O 1
ATOM 2373 N N . LYS C 1 82 ? 9.622 -217.851 783.074 1.00 24.62 189 LYS C N 1
ATOM 2374 C CA . LYS C 1 82 ? 9.268 -216.614 783.765 1.00 23.85 189 LYS C CA 1
ATOM 2375 C C . LYS C 1 82 ? 10.178 -216.342 784.955 1.00 18.34 189 LYS C C 1
ATOM 2376 O O . LYS C 1 82 ? 10.572 -215.205 785.187 1.00 21.00 189 LYS C O 1
ATOM 2382 N N . ILE C 1 83 ? 10.506 -217.397 785.690 1.00 15.44 190 ILE C N 1
ATOM 2383 C CA . ILE C 1 83 ? 11.443 -217.297 786.820 1.00 15.04 190 ILE C CA 1
ATOM 2384 C C . ILE C 1 83 ? 12.822 -216.844 786.363 1.00 18.37 190 ILE C C 1
ATOM 2385 O O . ILE C 1 83 ? 13.400 -215.930 786.945 1.00 19.37 190 ILE C O 1
ATOM 2390 N N . GLU C 1 84 ? 13.342 -217.497 785.331 1.00 21.06 191 GLU C N 1
ATOM 2391 C CA . GLU C 1 84 ? 14.637 -217.121 784.752 1.00 25.14 191 GLU C CA 1
ATOM 2392 C C . GLU C 1 84 ? 14.639 -215.670 784.288 1.00 22.30 191 GLU C C 1
ATOM 2393 O O . GLU C 1 84 ? 15.610 -214.951 784.490 1.00 24.52 191 GLU C O 1
ATOM 2399 N N . SER C 1 85 ? 13.541 -215.257 783.665 1.00 19.84 192 SER C N 1
ATOM 2400 C CA . SER C 1 85 ? 13.364 -213.882 783.207 1.00 21.26 192 SER C CA 1
ATOM 2401 C C . SER C 1 85 ? 13.393 -212.870 784.353 1.00 19.48 192 SER C C 1
ATOM 2402 O O . SER C 1 85 ? 14.039 -211.840 784.247 1.00 15.84 192 SER C O 1
ATOM 2405 N N . LEU C 1 86 ? 12.692 -213.175 785.440 1.00 20.44 193 LEU C N 1
ATOM 2406 C CA . LEU C 1 86 ? 12.664 -212.298 786.618 1.00 21.61 193 LEU C CA 1
ATOM 2407 C C . LEU C 1 86 ? 14.025 -212.191 787.313 1.00 23.87 193 LEU C C 1
ATOM 2408 O O . LEU C 1 86 ? 14.421 -211.108 787.746 1.00 26.59 193 LEU C O 1
ATOM 2413 N N . GLU C 1 87 ? 14.730 -213.314 787.416 1.00 23.77 194 GLU C N 1
ATOM 2414 C CA . GLU C 1 87 ? 16.091 -213.332 787.977 1.00 21.82 194 GLU C CA 1
ATOM 2415 C C . GLU C 1 87 ? 17.082 -212.562 787.105 1.00 14.18 194 GLU C C 1
ATOM 2416 O O . GLU C 1 87 ? 17.973 -211.896 787.618 1.00 12.36 194 GLU C O 1
ATOM 2422 N N . GLU C 1 88 ? 16.928 -212.680 785.790 1.00 18.59 195 GLU C N 1
ATOM 2423 C CA . GLU C 1 88 ? 17.697 -211.879 784.827 1.00 26.03 195 GLU C CA 1
ATOM 2424 C C . GLU C 1 88 ? 17.457 -210.394 785.038 1.00 27.63 195 GLU C C 1
ATOM 2425 O O . GLU C 1 88 ? 18.393 -209.605 785.044 1.00 29.42 195 GLU C O 1
ATOM 2431 N N . GLU C 1 89 ? 16.179 -210.039 785.163 1.00 28.15 196 GLU C N 1
ATOM 2432 C CA . GLU C 1 89 ? 15.737 -208.655 785.355 1.00 29.46 196 GLU C CA 1
ATOM 2433 C C . GLU C 1 89 ? 16.348 -208.070 786.629 1.00 23.79 196 GLU C C 1
ATOM 2434 O O . GLU C 1 89 ? 16.858 -206.954 786.611 1.00 22.82 196 GLU C O 1
ATOM 2440 N N . ILE C 1 90 ? 16.314 -208.843 787.715 1.00 17.45 197 ILE C N 1
ATOM 2441 C CA . ILE C 1 90 ? 16.931 -208.434 788.987 1.00 12.70 197 ILE C CA 1
ATOM 2442 C C . ILE C 1 90 ? 18.401 -208.099 788.810 1.00 17.01 197 ILE C C 1
ATOM 2443 O O . ILE C 1 90 ? 18.853 -207.019 789.196 1.00 19.34 197 ILE C O 1
ATOM 2448 N N . ARG C 1 91 ? 19.138 -209.043 788.237 1.00 18.33 198 ARG C N 1
ATOM 2449 C CA . ARG C 1 91 ? 20.582 -208.878 788.042 1.00 20.35 198 ARG C CA 1
ATOM 2450 C C . ARG C 1 91 ? 20.901 -207.649 787.212 1.00 18.33 198 ARG C C 1
ATOM 2451 O O . ARG C 1 91 ? 21.815 -206.894 787.536 1.00 18.03 198 ARG C O 1
ATOM 2459 N N . PHE C 1 92 ? 20.133 -207.462 786.146 1.00 17.55 199 PHE C N 1
ATOM 2460 C CA . PHE C 1 92 ? 20.276 -206.296 785.279 1.00 16.15 199 PHE C CA 1
ATOM 2461 C C . PHE C 1 92 ? 19.995 -204.993 786.021 1.00 17.74 199 PHE C C 1
ATOM 2462 O O . PHE C 1 92 ? 20.745 -204.036 785.886 1.00 12.96 199 PHE C O 1
ATOM 2470 N N . LEU C 1 93 ? 18.906 -204.973 786.783 1.00 18.84 200 LEU C N 1
ATOM 2471 C CA . LEU C 1 93 ? 18.547 -203.804 787.586 1.00 19.63 200 LEU C CA 1
ATOM 2472 C C . LEU C 1 93 ? 19.671 -203.382 788.519 1.00 21.56 200 LEU C C 1
ATOM 2473 O O . LEU C 1 93 ? 19.989 -202.207 788.604 1.00 23.66 200 LEU C O 1
ATOM 2478 N N . ARG C 1 94 ? 20.276 -204.348 789.201 1.00 19.90 201 ARG C N 1
ATOM 2479 C CA . ARG C 1 94 ? 21.386 -204.065 790.118 1.00 11.76 201 ARG C CA 1
ATOM 2480 C C . ARG C 1 94 ? 22.602 -203.469 789.407 1.00 17.80 201 ARG C C 1
ATOM 2481 O O . ARG C 1 94 ? 23.212 -202.534 789.917 1.00 19.69 201 ARG C O 1
ATOM 2489 N N . LYS C 1 95 ? 22.945 -203.999 788.236 1.00 20.50 202 LYS C N 1
ATOM 2490 C CA . LYS C 1 95 ? 24.066 -203.454 787.451 1.00 24.46 202 LYS C CA 1
ATOM 2491 C C . LYS C 1 95 ? 23.794 -202.028 786.997 1.00 27.35 202 LYS C C 1
ATOM 2492 O O . LYS C 1 95 ? 24.650 -201.155 787.126 1.00 29.48 202 LYS C O 1
ATOM 2498 N N . ILE C 1 96 ? 22.609 -201.833 786.420 1.00 28.10 203 ILE C N 1
ATOM 2499 C CA . ILE C 1 96 ? 22.143 -200.517 785.937 1.00 28.90 203 ILE C CA 1
ATOM 2500 C C . ILE C 1 96 ? 22.113 -199.494 787.072 1.00 29.03 203 ILE C C 1
ATOM 2501 O O . ILE C 1 96 ? 22.526 -198.349 786.893 1.00 29.21 203 ILE C O 1
ATOM 2506 N N . HIS C 1 97 ? 21.632 -199.933 788.232 1.00 31.63 204 HIS C N 1
ATOM 2507 C CA . HIS C 1 97 ? 21.497 -199.083 789.421 1.00 36.27 204 HIS C CA 1
ATOM 2508 C C . HIS C 1 97 ? 22.863 -198.669 789.971 1.00 39.23 204 HIS C C 1
ATOM 2509 O O . HIS C 1 97 ? 23.104 -197.492 790.262 1.00 41.15 204 HIS C O 1
ATOM 2516 N N . GLU C 1 98 ? 23.749 -199.651 790.102 1.00 39.75 205 GLU C N 1
ATOM 2517 C CA . GLU C 1 98 ? 25.129 -199.419 790.535 1.00 40.27 205 GLU C CA 1
ATOM 2518 C C . GLU C 1 98 ? 25.859 -198.439 789.622 1.00 43.12 205 GLU C C 1
ATOM 2519 O O . GLU C 1 98 ? 26.637 -197.611 790.099 1.00 44.49 205 GLU C O 1
ATOM 2525 N N . GLU C 1 99 ? 25.618 -198.563 788.318 1.00 41.53 206 GLU C N 1
ATOM 2526 C CA . GLU C 1 99 ? 26.192 -197.641 787.331 1.00 42.35 206 GLU C CA 1
ATOM 2527 C C . GLU C 1 99 ? 25.654 -196.215 787.399 1.00 38.61 206 GLU C C 1
ATOM 2528 O O . GLU C 1 99 ? 26.417 -195.250 787.287 1.00 40.06 206 GLU C O 1
ATOM 2534 N N . GLU C 1 100 ? 24.345 -196.099 787.592 1.00 39.34 207 GLU C N 1
ATOM 2535 C CA . GLU C 1 100 ? 23.671 -194.799 787.737 1.00 44.35 207 GLU C CA 1
ATOM 2536 C C . GLU C 1 100 ? 24.121 -194.057 788.997 1.00 49.43 207 GLU C C 1
ATOM 2537 O O . GLU C 1 100 ? 24.232 -192.827 789.004 1.00 52.81 207 GLU C O 1
ATOM 2543 N N . VAL C 1 101 ? 24.358 -194.824 790.058 1.00 50.26 208 VAL C N 1
ATOM 2544 C CA . VAL C 1 101 ? 24.843 -194.300 791.344 1.00 49.78 208 VAL C CA 1
ATOM 2545 C C . VAL C 1 101 ? 26.303 -193.810 791.256 1.00 55.04 208 VAL C C 1
ATOM 2546 O O . VAL C 1 101 ? 26.670 -192.831 791.914 1.00 60.01 208 VAL C O 1
ATOM 2550 N N . ARG C 1 102 ? 27.118 -194.484 790.446 1.00 58.95 209 ARG C N 1
ATOM 2551 C CA . ARG C 1 102 ? 28.506 -194.051 790.189 1.00 61.30 209 ARG C CA 1
ATOM 2552 C C . ARG C 1 102 ? 28.553 -192.716 789.473 1.00 66.73 209 ARG C C 1
ATOM 2553 O O . ARG C 1 102 ? 29.477 -191.935 789.679 1.00 67.23 209 ARG C O 1
ATOM 2561 N N . GLU C 1 103 ? 27.570 -192.485 788.607 1.00 63.98 210 GLU C N 1
ATOM 2562 C CA . GLU C 1 103 ? 27.405 -191.180 787.938 1.00 63.66 210 GLU C CA 1
ATOM 2563 C C . GLU C 1 103 ? 26.971 -189.991 788.820 1.00 57.59 210 GLU C C 1
ATOM 2564 O O . GLU C 1 103 ? 26.909 -188.875 788.313 1.00 59.29 210 GLU C O 1
ATOM 2570 N N . LEU C 1 104 ? 26.703 -190.209 790.112 1.00 52.47 211 LEU C N 1
ATOM 2571 C CA . LEU C 1 104 ? 26.169 -189.165 791.000 1.00 48.05 211 LEU C CA 1
ATOM 2572 C C . LEU C 1 104 ? 26.887 -189.174 792.352 1.00 47.40 211 LEU C C 1
ATOM 2573 O O . LEU C 1 104 ? 28.112 -189.040 792.424 1.00 43.19 211 LEU C O 1
ATOM 2578 N N . MET D 1 2 ? -23.795 -327.220 755.327 1.00 112.66 109 MET D N 1
ATOM 2579 C CA . MET D 1 2 ? -22.609 -326.513 754.748 1.00 108.90 109 MET D CA 1
ATOM 2580 C C . MET D 1 2 ? -23.013 -325.175 754.171 1.00 93.69 109 MET D C 1
ATOM 2581 O O . MET D 1 2 ? -22.361 -324.192 754.450 1.00 98.88 109 MET D O 1
ATOM 2586 N N . THR D 1 3 ? -24.069 -325.154 753.356 1.00 87.21 110 THR D N 1
ATOM 2587 C CA . THR D 1 3 ? -24.530 -323.935 752.689 1.00 84.83 110 THR D CA 1
ATOM 2588 C C . THR D 1 3 ? -25.130 -322.938 753.668 1.00 82.71 110 THR D C 1
ATOM 2589 O O . THR D 1 3 ? -24.873 -321.740 753.566 1.00 84.15 110 THR D O 1
ATOM 2593 N N . LYS D 1 4 ? -25.944 -323.434 754.595 1.00 90.10 111 LYS D N 1
ATOM 2594 C CA . LYS D 1 4 ? -26.504 -322.589 755.649 1.00 77.70 111 LYS D CA 1
ATOM 2595 C C . LYS D 1 4 ? -25.404 -322.001 756.539 1.00 79.88 111 LYS D C 1
ATOM 2596 O O . LYS D 1 4 ? -25.503 -320.862 756.974 1.00 80.94 111 LYS D O 1
ATOM 2602 N N . LEU D 1 5 ? -24.365 -322.789 756.799 1.00 69.91 112 LEU D N 1
ATOM 2603 C CA . LEU D 1 5 ? -23.190 -322.332 757.545 1.00 71.25 112 LEU D CA 1
ATOM 2604 C C . LEU D 1 5 ? -22.485 -321.184 756.819 1.00 69.51 112 LEU D C 1
ATOM 2605 O O . LEU D 1 5 ? -22.171 -320.152 757.412 1.00 58.86 112 LEU D O 1
ATOM 2610 N N . ALA D 1 6 ? -22.235 -321.393 755.530 1.00 67.33 113 ALA D N 1
ATOM 2611 C CA . ALA D 1 6 ? -21.644 -320.369 754.661 1.00 70.57 113 ALA D CA 1
ATOM 2612 C C . ALA D 1 6 ? -22.484 -319.092 754.611 1.00 71.45 113 ALA D C 1
ATOM 2613 O O . ALA D 1 6 ? -21.931 -317.993 754.605 1.00 73.05 113 ALA D O 1
ATOM 2615 N N . ASP D 1 7 ? -23.808 -319.251 754.581 1.00 80.17 114 ASP D N 1
ATOM 2616 C CA . ASP D 1 7 ? -24.748 -318.115 754.485 1.00 91.61 114 ASP D CA 1
ATOM 2617 C C . ASP D 1 7 ? -24.817 -317.272 755.797 1.00 77.01 114 ASP D C 1
ATOM 2618 O O . ASP D 1 7 ? -24.895 -316.028 755.731 1.00 70.46 114 ASP D O 1
ATOM 2623 N N . VAL D 1 8 ? -24.709 -317.926 756.963 1.00 76.37 115 VAL D N 1
ATOM 2624 C CA . VAL D 1 8 ? -24.610 -317.198 758.257 1.00 82.71 115 VAL D CA 1
ATOM 2625 C C . VAL D 1 8 ? -23.275 -316.438 758.368 1.00 78.96 115 VAL D C 1
ATOM 2626 O O . VAL D 1 8 ? -23.253 -315.286 758.798 1.00 76.37 115 VAL D O 1
ATOM 2630 N N . TYR D 1 9 ? -22.182 -317.071 757.943 1.00 74.65 116 TYR D N 1
ATOM 2631 C CA . TYR D 1 9 ? -20.846 -316.450 757.982 1.00 69.24 116 TYR D CA 1
ATOM 2632 C C . TYR D 1 9 ? -20.672 -315.280 757.031 1.00 70.33 116 TYR D C 1
ATOM 2633 O O . TYR D 1 9 ? -20.166 -314.231 757.413 1.00 47.66 116 TYR D O 1
ATOM 2642 N N . GLN D 1 10 ? -21.104 -315.458 755.787 1.00 66.72 117 GLN D N 1
ATOM 2643 C CA . GLN D 1 10 ? -20.966 -314.406 754.786 1.00 73.43 117 GLN D CA 1
ATOM 2644 C C . GLN D 1 10 ? -21.732 -313.144 755.166 1.00 62.93 117 GLN D C 1
ATOM 2645 O O . GLN D 1 10 ? -21.227 -312.034 754.998 1.00 56.31 117 GLN D O 1
ATOM 2651 N N . ALA D 1 11 ? -22.947 -313.308 755.679 1.00 65.99 118 ALA D N 1
ATOM 2652 C CA . ALA D 1 11 ? -23.745 -312.157 756.081 1.00 62.91 118 ALA D CA 1
ATOM 2653 C C . ALA D 1 11 ? -23.058 -311.415 757.223 1.00 71.22 118 ALA D C 1
ATOM 2654 O O . ALA D 1 11 ? -22.999 -310.182 757.236 1.00 73.18 118 ALA D O 1
ATOM 2656 N N . GLU D 1 12 ? -22.530 -312.178 758.175 1.00 73.53 119 GLU D N 1
ATOM 2657 C CA . GLU D 1 12 ? -21.841 -311.602 759.321 1.00 66.97 119 GLU D CA 1
ATOM 2658 C C . GLU D 1 12 ? -20.603 -310.845 758.863 1.00 80.45 119 GLU D C 1
ATOM 2659 O O . GLU D 1 12 ? -20.310 -309.756 759.357 1.00 80.56 119 GLU D O 1
ATOM 2665 N N . LEU D 1 13 ? -19.882 -311.428 757.912 1.00 69.43 120 LEU D N 1
ATOM 2666 C CA . LEU D 1 13 ? -18.681 -310.803 757.381 1.00 67.31 120 LEU D CA 1
ATOM 2667 C C . LEU D 1 13 ? -19.049 -309.492 756.701 1.00 62.19 120 LEU D C 1
ATOM 2668 O O . LEU D 1 13 ? -18.351 -308.488 756.844 1.00 70.13 120 LEU D O 1
ATOM 2673 N N . ARG D 1 14 ? -20.157 -309.508 755.967 1.00 66.80 121 ARG D N 1
ATOM 2674 C CA . ARG D 1 14 ? -20.619 -308.318 755.269 1.00 72.35 121 ARG D CA 1
ATOM 2675 C C . ARG D 1 14 ? -20.953 -307.230 756.279 1.00 66.38 121 ARG D C 1
ATOM 2676 O O . ARG D 1 14 ? -20.633 -306.059 756.073 1.00 66.80 121 ARG D O 1
ATOM 2684 N N . GLU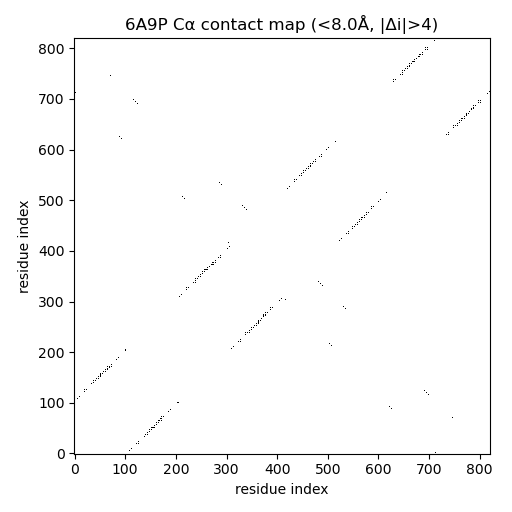 D 1 15 ? -21.595 -307.624 757.375 1.00 66.75 122 GLU D N 1
ATOM 2685 C CA . GLU D 1 15 ? -21.955 -306.673 758.417 1.00 66.01 122 GLU D CA 1
ATOM 2686 C C . GLU D 1 15 ? -20.700 -306.070 759.040 1.00 61.70 122 GLU D C 1
ATOM 2687 O O . GLU D 1 15 ? -20.641 -304.870 759.309 1.00 61.42 122 GLU D O 1
ATOM 2693 N N . LEU D 1 16 ? -19.699 -306.915 759.264 1.00 57.77 123 LEU D N 1
ATOM 2694 C CA . LEU D 1 16 ? -18.437 -306.483 759.854 1.00 50.90 123 LEU D CA 1
ATOM 2695 C C . LEU D 1 16 ? -17.694 -305.491 758.964 1.00 42.70 123 LEU D C 1
ATOM 2696 O O . LEU D 1 16 ? -17.119 -304.516 759.449 1.00 41.82 123 LEU D O 1
ATOM 2701 N N . ARG D 1 17 ? -17.709 -305.749 757.661 1.00 50.32 124 ARG D N 1
ATOM 2702 C CA . ARG D 1 17 ? -17.023 -304.880 756.690 1.00 54.00 124 ARG D CA 1
ATOM 2703 C C . ARG D 1 17 ? -17.706 -303.528 756.527 1.00 48.39 124 ARG D C 1
ATOM 2704 O O . ARG D 1 17 ? -17.041 -302.503 756.356 1.00 51.23 124 ARG D O 1
ATOM 2712 N N . LEU D 1 18 ? -19.033 -303.544 756.570 1.00 53.43 125 LEU D N 1
ATOM 2713 C CA . LEU D 1 18 ? -19.839 -302.319 756.534 1.00 60.67 125 LEU D CA 1
ATOM 2714 C C . LEU D 1 18 ? -19.552 -301.434 757.749 1.00 56.03 125 LEU D C 1
ATOM 2715 O O . LEU D 1 18 ? -19.224 -300.253 757.597 1.00 58.99 125 LEU D O 1
ATOM 2720 N N . ARG D 1 19 ? -19.683 -302.015 758.943 1.00 57.61 126 ARG D N 1
ATOM 2721 C CA . ARG D 1 19 ? -19.400 -301.299 760.207 1.00 61.38 126 ARG D CA 1
ATOM 2722 C C . ARG D 1 19 ? -17.971 -300.790 760.261 1.00 55.87 126 ARG D C 1
ATOM 2723 O O . ARG D 1 19 ? -17.734 -299.690 760.725 1.00 49.80 126 ARG D O 1
ATOM 2731 N N . LEU D 1 20 ? -17.036 -301.603 759.777 1.00 53.48 127 LEU D N 1
ATOM 2732 C CA . LEU D 1 20 ? -15.608 -301.271 759.806 1.00 50.49 127 LEU D CA 1
ATOM 2733 C C . LEU D 1 20 ? -15.299 -300.043 758.959 1.00 43.42 127 LEU D C 1
ATOM 2734 O O . LEU D 1 20 ? -14.539 -299.177 759.375 1.00 26.24 127 LEU D O 1
ATOM 2739 N N . ASP D 1 21 ? -15.894 -299.981 757.773 1.00 52.28 128 ASP D N 1
ATOM 2740 C CA . ASP D 1 21 ? -15.735 -298.821 756.880 1.00 61.09 128 ASP D CA 1
ATOM 2741 C C . ASP D 1 21 ? -16.288 -297.527 757.502 1.00 52.25 128 ASP D C 1
ATOM 2742 O O . ASP D 1 21 ? -15.653 -296.474 757.423 1.00 45.14 128 ASP D O 1
ATOM 2747 N N . GLN D 1 22 ? -17.452 -297.630 758.138 1.00 51.26 129 GLN D N 1
ATOM 2748 C CA . GLN D 1 22 ? -18.077 -296.493 758.831 1.00 46.34 129 GLN D CA 1
ATOM 2749 C C . GLN D 1 22 ? -17.262 -296.011 760.019 1.00 45.84 129 GLN D C 1
ATOM 2750 O O . GLN D 1 22 ? -17.100 -294.810 760.228 1.00 53.36 129 GLN D O 1
ATOM 2756 N N . LEU D 1 23 ? -16.756 -296.954 760.798 1.00 49.01 130 LEU D N 1
ATOM 2757 C CA . LEU D 1 23 ? -15.973 -296.625 761.986 1.00 48.28 130 LEU D CA 1
ATOM 2758 C C . LEU D 1 23 ? -14.597 -296.052 761.672 1.00 42.33 130 LEU D C 1
ATOM 2759 O O . LEU D 1 23 ? -14.107 -295.203 762.413 1.00 26.74 130 LEU D O 1
ATOM 2764 N N . THR D 1 24 ? -13.979 -296.513 760.589 1.00 41.39 131 THR D N 1
ATOM 2765 C CA . THR D 1 24 ? -12.710 -295.944 760.123 1.00 43.71 131 THR D CA 1
ATOM 2766 C C . THR D 1 24 ? -12.893 -294.494 759.703 1.00 40.34 131 THR D C 1
ATOM 2767 O O . THR D 1 24 ? -12.074 -293.642 760.037 1.00 34.92 131 THR D O 1
ATOM 2771 N N . ALA D 1 25 ? -13.965 -294.240 758.957 1.00 40.82 132 ALA D N 1
ATOM 2772 C CA . ALA D 1 25 ? -14.323 -292.885 758.527 1.00 45.72 132 ALA D CA 1
ATOM 2773 C C . ALA D 1 25 ? -14.553 -291.976 759.727 1.00 47.55 132 ALA D C 1
ATOM 2774 O O . ALA D 1 25 ? -13.976 -290.894 759.812 1.00 45.83 132 ALA D O 1
ATOM 2776 N N . ASN D 1 26 ? -15.397 -292.437 760.645 1.00 45.49 133 ASN D N 1
ATOM 2777 C CA . ASN D 1 26 ? -15.703 -291.716 761.892 1.00 50.00 133 ASN D CA 1
ATOM 2778 C C . ASN D 1 26 ? -14.463 -291.381 762.728 1.00 50.76 133 ASN D C 1
ATOM 2779 O O . ASN D 1 26 ? -14.315 -290.258 763.224 1.00 45.53 133 ASN D O 1
ATOM 2784 N N . SER D 1 27 ? -13.567 -292.352 762.850 1.00 44.88 134 SER D N 1
ATOM 2785 C CA . SER D 1 27 ? -12.311 -292.163 763.585 1.00 37.85 134 SER D CA 1
ATOM 2786 C C . SER D 1 27 ? -11.378 -291.147 762.942 1.00 32.82 134 SER D C 1
ATOM 2787 O O . SER D 1 27 ? -10.755 -290.351 763.640 1.00 33.82 134 SER D O 1
ATOM 2790 N N . ALA D 1 28 ? -11.255 -291.223 761.618 1.00 41.93 135 ALA D N 1
ATOM 2791 C CA . ALA D 1 28 ? -10.442 -290.275 760.845 1.00 48.43 135 ALA D CA 1
ATOM 2792 C C . ALA D 1 28 ? -10.939 -288.853 761.041 1.00 47.12 135 ALA D C 1
ATOM 2793 O O . ALA D 1 28 ? -10.149 -287.932 761.214 1.00 47.48 135 ALA D O 1
ATOM 2795 N N . ARG D 1 29 ? -12.259 -288.697 761.007 1.00 50.05 136 ARG D N 1
ATOM 2796 C CA . ARG D 1 29 ? -12.912 -287.413 761.252 1.00 54.00 136 ARG D CA 1
ATOM 2797 C C . ARG D 1 29 ? -12.654 -286.893 762.670 1.00 57.22 136 ARG D C 1
ATOM 2798 O O . ARG D 1 29 ? -12.327 -285.725 762.851 1.00 60.33 136 ARG D O 1
ATOM 2806 N N . LEU D 1 30 ? -12.799 -287.770 763.661 1.00 57.30 137 LEU D N 1
ATOM 2807 C CA . LEU D 1 30 ? -12.516 -287.423 765.068 1.00 57.44 137 LEU D CA 1
ATOM 2808 C C . LEU D 1 30 ? -11.067 -286.978 765.298 1.00 49.41 137 LEU D C 1
ATOM 2809 O O . LEU D 1 30 ? -10.810 -286.032 766.049 1.00 45.56 137 LEU D O 1
ATOM 2814 N N . GLU D 1 31 ? -10.131 -287.671 764.660 1.00 48.82 138 GLU D N 1
ATOM 2815 C CA . GLU D 1 31 ? -8.709 -287.312 764.755 1.00 48.33 138 GLU D CA 1
ATOM 2816 C C . GLU D 1 31 ? -8.426 -285.945 764.142 1.00 39.99 138 GLU D C 1
ATOM 2817 O O . GLU D 1 31 ? -7.599 -285.197 764.654 1.00 34.62 138 GLU D O 1
ATOM 2823 N N . VAL D 1 32 ? -9.102 -285.645 763.034 1.00 45.01 139 VAL D N 1
ATOM 2824 C CA . VAL D 1 32 ? -9.016 -284.327 762.384 1.00 50.84 139 VAL D CA 1
ATOM 2825 C C . VAL D 1 32 ? -9.584 -283.242 763.303 1.00 48.03 139 VAL D C 1
ATOM 2826 O O . VAL D 1 32 ? -8.950 -282.212 763.482 1.00 60.01 139 VAL D O 1
ATOM 2830 N N . GLU D 1 33 ? -10.769 -283.482 763.870 1.00 56.23 140 GLU D N 1
ATOM 2831 C CA . GLU D 1 33 ? -11.401 -282.541 764.813 1.00 61.49 140 GLU D CA 1
ATOM 2832 C C . GLU D 1 33 ? -10.482 -282.261 766.000 1.00 59.88 140 GLU D C 1
ATOM 2833 O O . GLU D 1 33 ? -10.267 -281.105 766.357 1.00 58.41 140 GLU D O 1
ATOM 2839 N N . ARG D 1 34 ? -9.936 -283.321 766.594 1.00 56.34 141 ARG D N 1
ATOM 2840 C CA . ARG D 1 34 ? -9.022 -283.180 767.742 1.00 46.19 141 ARG D CA 1
ATOM 2841 C C . ARG D 1 34 ? -7.777 -282.366 767.392 1.00 45.62 141 ARG D C 1
ATOM 2842 O O . ARG D 1 34 ? -7.383 -281.478 768.150 1.00 42.05 141 ARG D O 1
ATOM 2850 N N . ASP D 1 35 ? -7.153 -282.699 766.264 1.00 47.00 142 ASP D N 1
ATOM 2851 C CA . ASP D 1 35 ? -5.968 -281.970 765.768 1.00 54.45 142 ASP D CA 1
ATOM 2852 C C . ASP D 1 35 ? -6.255 -280.477 765.589 1.00 50.14 142 ASP D C 1
ATOM 2853 O O . ASP D 1 35 ? -5.423 -279.634 765.925 1.00 49.50 142 ASP D O 1
ATOM 2858 N N . ASN D 1 36 ? -7.437 -280.173 765.055 1.00 48.77 143 ASN D N 1
ATOM 2859 C CA . ASN D 1 36 ? -7.890 -278.790 764.855 1.00 46.78 143 ASN D CA 1
ATOM 2860 C C . ASN D 1 36 ? -8.121 -278.037 766.162 1.00 42.09 143 ASN D C 1
ATOM 2861 O O . ASN D 1 36 ? -7.633 -276.917 766.329 1.00 52.32 143 ASN D O 1
ATOM 2866 N N . LEU D 1 37 ? -8.879 -278.646 767.073 1.00 46.42 144 LEU D N 1
ATOM 2867 C CA . LEU D 1 37 ? -9.122 -278.055 768.405 1.00 46.23 144 LEU D CA 1
ATOM 2868 C C . LEU D 1 37 ? -7.812 -277.732 769.132 1.00 39.62 144 LEU D C 1
ATOM 2869 O O . LEU D 1 37 ? -7.687 -276.678 769.751 1.00 40.49 144 LEU D O 1
ATOM 2874 N N . ALA D 1 38 ? -6.847 -278.643 769.035 1.00 38.38 145 ALA D N 1
ATOM 2875 C CA . ALA D 1 38 ? -5.526 -278.461 769.659 1.00 34.91 145 ALA D CA 1
ATOM 2876 C C . ALA D 1 38 ? -4.731 -277.306 769.051 1.00 25.14 145 ALA D C 1
ATOM 2877 O O . ALA D 1 38 ? -4.099 -276.537 769.781 1.00 27.30 145 ALA D O 1
ATOM 2879 N N . GLN D 1 39 ? -4.741 -277.204 767.722 1.00 31.05 146 GLN D N 1
ATOM 2880 C CA . GLN D 1 39 ? -4.058 -276.088 767.039 1.00 39.10 146 GLN D CA 1
ATOM 2881 C C . GLN D 1 39 ? -4.679 -274.735 767.386 1.00 45.42 146 GLN D C 1
ATOM 2882 O O . GLN D 1 39 ? -3.962 -273.773 767.661 1.00 38.23 146 GLN D O 1
ATOM 2888 N N . ASP D 1 40 ? -6.008 -274.685 767.374 1.00 45.37 147 ASP D N 1
ATOM 2889 C CA . ASP D 1 40 ? -6.756 -273.469 767.718 1.00 51.28 147 ASP D CA 1
ATOM 2890 C C . ASP D 1 40 ? -6.581 -273.076 769.183 1.00 55.69 147 ASP D C 1
ATOM 2891 O O . ASP D 1 40 ? -6.539 -271.893 769.509 1.00 57.93 147 ASP D O 1
ATOM 2896 N N . LEU D 1 41 ? -6.496 -274.075 770.057 1.00 58.45 148 LEU D N 1
ATOM 2897 C CA . LEU D 1 41 ? -6.216 -273.845 771.479 1.00 56.07 148 LEU D CA 1
ATOM 2898 C C . LEU D 1 41 ? -4.834 -273.212 771.686 1.00 49.29 148 LEU D C 1
ATOM 2899 O O . LEU D 1 41 ? -4.685 -272.286 772.480 1.00 51.61 148 LEU D O 1
ATOM 2904 N N . ALA D 1 42 ? -3.834 -273.718 770.970 1.00 46.44 149 ALA D N 1
ATOM 2905 C CA . ALA D 1 42 ? -2.486 -273.123 770.983 1.00 43.46 149 ALA D CA 1
ATOM 2906 C C . ALA D 1 42 ? -2.491 -271.677 770.471 1.00 31.52 149 ALA D C 1
ATOM 2907 O O . ALA D 1 42 ? -1.836 -270.807 771.046 1.00 32.98 149 ALA D O 1
ATOM 2909 N N . THR D 1 43 ? -3.241 -271.443 769.396 1.00 38.46 150 THR D N 1
ATOM 2910 C CA . THR D 1 43 ? -3.407 -270.115 768.781 1.00 44.71 150 THR D CA 1
ATOM 2911 C C . THR D 1 43 ? -4.010 -269.113 769.757 1.00 48.11 150 THR D C 1
ATOM 2912 O O . THR D 1 43 ? -3.434 -268.063 770.008 1.00 45.14 150 THR D O 1
ATOM 2916 N N . VAL D 1 44 ? -5.177 -269.447 770.293 1.00 47.14 151 VAL D N 1
ATOM 2917 C CA . VAL D 1 44 ? -5.910 -268.542 771.187 1.00 50.96 151 VAL D CA 1
ATOM 2918 C C . VAL D 1 44 ? -5.168 -268.285 772.511 1.00 48.46 151 VAL D C 1
ATOM 2919 O O . VAL D 1 44 ? -5.274 -267.200 773.075 1.00 48.34 151 VAL D O 1
ATOM 2923 N N . ARG D 1 45 ? -4.436 -269.285 773.000 1.00 44.67 152 ARG D N 1
ATOM 2924 C CA . ARG D 1 45 ? -3.555 -269.107 774.173 1.00 43.41 152 ARG D CA 1
ATOM 2925 C C . ARG D 1 45 ? -2.450 -268.081 773.902 1.00 46.68 152 ARG D C 1
ATOM 2926 O O . ARG D 1 45 ? -2.085 -267.299 774.784 1.00 54.18 152 ARG D O 1
ATOM 2934 N N . GLN D 1 46 ? -1.917 -268.105 772.684 1.00 48.41 153 GLN D N 1
ATOM 2935 C CA . GLN D 1 46 ? -0.934 -267.114 772.241 1.00 53.39 153 GLN D CA 1
ATOM 2936 C C . GLN D 1 46 ? -1.555 -265.720 772.133 1.00 38.53 153 GLN D C 1
ATOM 2937 O O . GLN D 1 46 ? -0.952 -264.743 772.579 1.00 56.18 153 GLN D O 1
ATOM 2943 N N . LYS D 1 47 ? -2.746 -265.638 771.538 1.00 41.86 154 LYS D N 1
ATOM 2944 C CA . LYS D 1 47 ? -3.503 -264.370 771.448 1.00 46.60 154 LYS D CA 1
ATOM 2945 C C . LYS D 1 47 ? -3.807 -263.790 772.834 1.00 49.96 154 LYS D C 1
ATOM 2946 O O . LYS D 1 47 ? -3.731 -262.581 773.038 1.00 56.45 154 LYS D O 1
ATOM 2952 N N . LEU D 1 48 ? -4.142 -264.666 773.776 1.00 48.70 155 LEU D N 1
ATOM 2953 C CA . LEU D 1 48 ? -4.364 -264.279 775.176 1.00 48.45 155 LEU D CA 1
ATOM 2954 C C . LEU D 1 48 ? -3.115 -263.662 775.806 1.00 51.21 155 LEU D C 1
ATOM 2955 O O . LEU D 1 48 ? -3.179 -262.590 776.413 1.00 55.68 155 LEU D O 1
ATOM 2960 N N . GLN D 1 49 ? -1.988 -264.350 775.659 1.00 52.21 156 GLN D N 1
ATOM 2961 C CA . GLN D 1 49 ? -0.699 -263.870 776.185 1.00 58.03 156 GLN D CA 1
ATOM 2962 C C . GLN D 1 49 ? -0.327 -262.500 775.600 1.00 58.77 156 GLN D C 1
ATOM 2963 O O . GLN D 1 49 ? 0.096 -261.598 776.328 1.00 65.56 156 GLN D O 1
ATOM 2969 N N . ASP D 1 50 ? -0.494 -262.369 774.286 1.00 48.80 157 ASP D N 1
ATOM 2970 C CA . ASP D 1 50 ? -0.267 -261.105 773.571 1.00 50.71 157 ASP D CA 1
ATOM 2971 C C . ASP D 1 50 ? -1.155 -259.975 774.098 1.00 48.53 157 ASP D C 1
ATOM 2972 O O . ASP D 1 50 ? -0.667 -258.884 774.388 1.00 47.82 157 ASP D O 1
ATOM 2977 N N . GLU D 1 51 ? -2.452 -260.251 774.218 1.00 47.80 158 GLU D N 1
ATOM 2978 C CA . GLU D 1 51 ? -3.428 -259.253 774.701 1.00 50.11 158 GLU D CA 1
ATOM 2979 C C . GLU D 1 51 ? -3.182 -258.825 776.138 1.00 48.77 158 GLU D C 1
ATOM 2980 O O . GLU D 1 51 ? -3.452 -257.682 776.498 1.00 47.86 158 GLU D O 1
ATOM 2986 N N . THR D 1 52 ? -2.720 -259.765 776.957 1.00 49.78 159 THR D N 1
ATOM 2987 C CA . THR D 1 52 ? -2.352 -259.476 778.344 1.00 53.08 159 THR D CA 1
ATOM 2988 C C . THR D 1 52 ? -1.161 -258.517 778.378 1.00 49.05 159 THR D C 1
ATOM 2989 O O . THR D 1 52 ? -1.167 -257.548 779.131 1.00 51.86 159 THR D O 1
ATOM 2993 N N . ASN D 1 53 ? -0.153 -258.791 777.553 1.00 46.25 160 ASN D N 1
ATOM 2994 C CA . ASN D 1 53 ? 1.019 -257.908 777.440 1.00 42.60 160 ASN D CA 1
ATOM 2995 C C . ASN D 1 53 ? 0.670 -256.493 776.973 1.00 31.34 160 ASN D C 1
ATOM 2996 O O . ASN D 1 53 ? 1.203 -255.519 777.502 1.00 33.38 160 ASN D O 1
ATOM 3001 N N . LEU D 1 54 ? -0.209 -256.390 775.979 1.00 40.17 161 LEU D N 1
ATOM 3002 C CA . LEU D 1 54 ? -0.685 -255.086 775.489 1.00 39.51 161 LEU D CA 1
ATOM 3003 C C . LEU D 1 54 ? -1.505 -254.358 776.553 1.00 38.18 161 LEU D C 1
ATOM 3004 O O . LEU D 1 54 ? -1.367 -253.151 776.716 1.00 39.09 161 LEU D O 1
ATOM 3009 N N . ARG D 1 55 ? -2.361 -255.090 777.265 1.00 37.36 162 ARG D N 1
ATOM 3010 C CA . ARG D 1 55 ? -3.140 -254.510 778.368 1.00 38.06 162 ARG D CA 1
ATOM 3011 C C . ARG D 1 55 ? -2.217 -253.908 779.430 1.00 38.36 162 ARG D C 1
ATOM 3012 O O . ARG D 1 55 ? -2.406 -252.759 779.833 1.00 39.56 162 ARG D O 1
ATOM 3020 N N . LEU D 1 56 ? -1.231 -254.693 779.870 1.00 35.49 163 LEU D N 1
ATOM 3021 C CA . LEU D 1 56 ? -0.261 -254.237 780.889 1.00 34.11 163 LEU D CA 1
ATOM 3022 C C . LEU D 1 56 ? 0.488 -252.982 780.436 1.00 36.70 163 LEU D C 1
ATOM 3023 O O . LEU D 1 56 ? 0.612 -252.036 781.211 1.00 43.26 163 LEU D O 1
ATOM 3028 N N . GLU D 1 57 ? 0.967 -252.972 779.193 1.00 32.74 164 GLU D N 1
ATOM 3029 C CA . GLU D 1 57 ? 1.665 -251.794 778.641 1.00 39.12 164 GLU D CA 1
ATOM 3030 C C . GLU D 1 57 ? 0.768 -250.555 778.565 1.00 38.70 164 GLU D C 1
ATOM 3031 O O . GLU D 1 57 ? 1.215 -249.452 778.873 1.00 40.26 164 GLU D O 1
ATOM 3037 N N . ALA D 1 58 ? -0.491 -250.750 778.178 1.00 38.95 165 ALA D N 1
ATOM 3038 C CA . ALA D 1 58 ? -1.477 -249.659 778.136 1.00 38.92 165 ALA D CA 1
ATOM 3039 C C . ALA D 1 58 ? -1.700 -249.074 779.529 1.00 38.93 165 ALA D C 1
ATOM 3040 O O . ALA D 1 58 ? -1.579 -247.865 779.729 1.00 41.56 165 ALA D O 1
ATOM 3042 N N . GLU D 1 59 ? -2.012 -249.948 780.481 1.00 39.13 166 GLU D N 1
ATOM 3043 C CA . GLU D 1 59 ? -2.199 -249.553 781.888 1.00 41.60 166 GLU D CA 1
ATOM 3044 C C . GLU D 1 59 ? -0.974 -248.832 782.488 1.00 38.85 166 GLU D C 1
ATOM 3045 O O . GLU D 1 59 ? -1.129 -247.914 783.289 1.00 39.69 166 GLU D O 1
ATOM 3051 N N . ASN D 1 60 ? 0.228 -249.256 782.094 1.00 36.87 167 ASN D N 1
ATOM 3052 C CA . ASN D 1 60 ? 1.489 -248.602 782.512 1.00 36.20 167 ASN D CA 1
ATOM 3053 C C . ASN D 1 60 ? 1.666 -247.192 781.941 1.00 36.04 167 ASN D C 1
ATOM 3054 O O . ASN D 1 60 ? 2.103 -246.276 782.642 1.00 38.72 167 ASN D O 1
ATOM 3059 N N . ASN D 1 61 ? 1.355 -247.043 780.656 1.00 32.27 168 ASN D N 1
ATOM 3060 C CA . ASN D 1 61 ? 1.373 -245.738 779.984 1.00 30.11 168 ASN D CA 1
ATOM 3061 C C . ASN D 1 61 ? 0.360 -244.766 780.583 1.00 28.57 168 ASN D C 1
ATOM 3062 O O . ASN D 1 61 ? 0.651 -243.581 780.699 1.00 29.78 168 ASN D O 1
ATOM 3067 N N . LEU D 1 62 ? -0.811 -245.281 780.965 1.00 27.85 169 LEU D N 1
ATOM 3068 C CA . LEU D 1 62 ? -1.850 -244.487 781.649 1.00 28.91 169 LEU D CA 1
ATOM 3069 C C . LEU D 1 62 ? -1.298 -243.960 782.951 1.00 27.64 169 LEU D C 1
ATOM 3070 O O . LEU D 1 62 ? -1.320 -242.754 783.204 1.00 29.59 169 LEU D O 1
ATOM 3075 N N . ALA D 1 63 ? -0.818 -244.895 783.768 1.00 25.94 170 ALA D N 1
ATOM 3076 C CA . ALA D 1 63 ? -0.172 -244.580 785.045 1.00 24.04 170 ALA D CA 1
ATOM 3077 C C . ALA D 1 63 ? 0.944 -243.547 784.902 1.00 23.96 170 ALA D C 1
ATOM 3078 O O . ALA D 1 63 ? 1.027 -242.605 785.692 1.00 30.31 170 ALA D O 1
ATOM 3080 N N . ALA D 1 64 ? 1.791 -243.739 783.894 1.00 22.06 171 ALA D N 1
ATOM 3081 C CA . ALA D 1 64 ? 2.923 -242.843 783.634 1.00 22.84 171 ALA D CA 1
ATOM 3082 C C . ALA D 1 64 ? 2.474 -241.433 783.259 1.00 15.39 171 ALA D C 1
ATOM 3083 O O . ALA D 1 64 ? 3.060 -240.458 783.719 1.00 25.23 171 ALA D O 1
ATOM 3085 N N . TYR D 1 65 ? 1.439 -241.337 782.426 1.00 22.04 172 TYR D N 1
ATOM 3086 C CA . TYR D 1 65 ? 0.884 -240.042 782.012 1.00 25.67 172 TYR D CA 1
ATOM 3087 C C . TYR D 1 65 ? 0.236 -239.295 783.178 1.00 27.09 172 TYR D C 1
ATOM 3088 O O . TYR D 1 65 ? 0.373 -238.067 783.275 1.00 27.84 172 TYR D O 1
ATOM 3097 N N . ARG D 1 66 ? -0.455 -240.029 784.056 1.00 28.21 173 ARG D N 1
ATOM 3098 C CA . ARG D 1 66 ? -1.043 -239.421 785.269 1.00 27.96 173 ARG D CA 1
ATOM 3099 C C . ARG D 1 66 ? 0.036 -238.911 786.230 1.00 22.16 173 ARG D C 1
ATOM 3100 O O . ARG D 1 66 ? -0.136 -237.853 786.841 1.00 24.93 173 ARG D O 1
ATOM 3108 N N . GLN D 1 67 ? 1.135 -239.661 786.346 1.00 21.04 174 GLN D N 1
ATOM 3109 C CA . GLN D 1 67 ? 2.288 -239.274 787.178 1.00 21.89 174 GLN D CA 1
ATOM 3110 C C . GLN D 1 67 ? 2.961 -238.014 786.619 1.00 24.50 174 GLN D C 1
ATOM 3111 O O . GLN D 1 67 ? 3.278 -237.095 787.379 1.00 25.37 174 GLN D O 1
ATOM 3117 N N . GLU D 1 68 ? 3.154 -237.977 785.299 1.00 27.05 175 GLU D N 1
ATOM 3118 C CA . GLU D 1 68 ? 3.703 -236.797 784.600 1.00 31.77 175 GLU D CA 1
ATOM 3119 C C . GLU D 1 68 ? 2.889 -235.536 784.881 1.00 29.08 175 GLU D C 1
ATOM 3120 O O . GLU D 1 68 ? 3.455 -234.491 785.193 1.00 30.08 175 GLU D O 1
ATOM 3126 N N . ALA D 1 69 ? 1.567 -235.651 784.771 1.00 24.80 176 ALA D N 1
ATOM 3127 C CA . ALA D 1 69 ? 0.656 -234.524 785.014 1.00 23.61 176 ALA D CA 1
ATOM 3128 C C . ALA D 1 69 ? 0.699 -234.036 786.463 1.00 24.94 176 ALA D C 1
ATOM 3129 O O . ALA D 1 69 ? 0.755 -232.832 786.714 1.00 25.73 176 ALA D O 1
ATOM 3131 N N . ASP D 1 70 ? 0.674 -234.977 787.402 1.00 23.01 177 ASP D N 1
ATOM 3132 C CA . ASP D 1 70 ? 0.740 -234.665 788.841 1.00 24.33 177 ASP D CA 1
ATOM 3133 C C . ASP D 1 70 ? 2.033 -233.941 789.228 1.00 23.32 177 ASP D C 1
ATOM 3134 O O . ASP D 1 70 ? 1.992 -232.918 789.917 1.00 27.93 177 ASP D O 1
ATOM 3139 N N . GLU D 1 71 ? 3.167 -234.475 788.782 1.00 18.63 178 GLU D N 1
ATOM 3140 C CA . GLU D 1 71 ? 4.481 -233.878 789.069 1.00 16.59 178 GLU D CA 1
ATOM 3141 C C . GLU D 1 71 ? 4.648 -232.505 788.430 1.00 19.40 178 GLU D C 1
ATOM 3142 O O . GLU D 1 71 ? 5.178 -231.586 789.057 1.00 24.23 178 GLU D O 1
ATOM 3148 N N . ALA D 1 72 ? 4.185 -232.377 787.188 1.00 19.95 179 ALA D N 1
ATOM 3149 C CA . ALA D 1 72 ? 4.205 -231.100 786.462 1.00 17.90 179 ALA D CA 1
ATOM 3150 C C . ALA D 1 72 ? 3.343 -230.040 787.142 1.00 16.81 179 ALA D C 1
ATOM 3151 O O . ALA D 1 72 ? 3.728 -228.876 787.202 1.00 18.05 179 ALA D O 1
ATOM 3153 N N . THR D 1 73 ? 2.184 -230.456 787.645 1.00 15.98 180 THR D N 1
ATOM 3154 C CA . THR D 1 73 ? 1.280 -229.559 788.368 1.00 16.98 180 THR D CA 1
ATOM 3155 C C . THR D 1 73 ? 1.888 -229.109 789.694 1.00 17.71 180 THR D C 1
ATOM 3156 O O . THR D 1 73 ? 1.802 -227.938 790.045 1.00 20.95 180 THR D O 1
ATOM 3160 N N . LEU D 1 74 ? 2.490 -230.045 790.418 1.00 17.10 181 LEU D N 1
ATOM 3161 C CA . LEU D 1 74 ? 3.151 -229.746 791.698 1.00 16.91 181 LEU D CA 1
ATOM 3162 C C . LEU D 1 74 ? 4.322 -228.781 791.525 1.00 18.19 181 LEU D C 1
ATOM 3163 O O . LEU D 1 74 ? 4.482 -227.837 792.311 1.00 22.23 181 LEU D O 1
ATOM 3168 N N . ALA D 1 75 ? 5.120 -229.018 790.490 1.00 14.55 182 ALA D N 1
ATOM 3169 C CA . ALA D 1 75 ? 6.217 -228.115 790.133 1.00 12.13 182 ALA D CA 1
ATOM 3170 C C . ALA D 1 75 ? 5.704 -226.719 789.780 1.00 13.44 182 ALA D C 1
ATOM 3171 O O . ALA D 1 75 ? 6.258 -225.732 790.243 1.00 20.18 182 ALA D O 1
ATOM 3173 N N . ARG D 1 76 ? 4.638 -226.652 788.979 1.00 16.42 183 ARG D N 1
ATOM 3174 C CA . ARG D 1 76 ? 4.011 -225.377 788.597 1.00 17.27 183 ARG D CA 1
ATOM 3175 C C . ARG D 1 76 ? 3.615 -224.578 789.833 1.00 20.03 183 ARG D C 1
ATOM 3176 O O . ARG D 1 76 ? 3.920 -223.394 789.929 1.00 21.60 183 ARG D O 1
ATOM 3184 N N . LEU D 1 77 ? 2.945 -225.236 790.773 1.00 18.42 184 LEU D N 1
ATOM 3185 C CA . LEU D 1 77 ? 2.485 -224.579 792.005 1.00 18.28 184 LEU D CA 1
ATOM 3186 C C . LEU D 1 77 ? 3.632 -224.005 792.844 1.00 18.64 184 LEU D C 1
ATOM 3187 O O . LEU D 1 77 ? 3.555 -222.867 793.315 1.00 18.57 184 LEU D O 1
ATOM 3192 N N . ASP D 1 78 ? 4.692 -224.793 793.003 1.00 18.59 185 ASP D N 1
ATOM 3193 C CA . ASP D 1 78 ? 5.923 -224.337 793.672 1.00 20.87 185 ASP D CA 1
ATOM 3194 C C . ASP D 1 78 ? 6.506 -223.085 793.001 1.00 19.27 185 ASP D C 1
ATOM 3195 O O . ASP D 1 78 ? 6.920 -222.131 793.665 1.00 19.07 185 ASP D O 1
ATOM 3200 N N . LEU D 1 79 ? 6.510 -223.102 791.674 1.00 17.65 186 LEU D N 1
ATOM 3201 C CA . LEU D 1 79 ? 7.049 -222.005 790.880 1.00 17.95 186 LEU D CA 1
ATOM 3202 C C . LEU D 1 79 ? 6.234 -220.739 790.949 1.00 18.90 186 LEU D C 1
ATOM 3203 O O . LEU D 1 79 ? 6.813 -219.661 791.004 1.00 19.46 186 LEU D O 1
ATOM 3208 N N . GLU D 1 80 ? 4.907 -220.862 790.937 1.00 19.35 187 GLU D N 1
ATOM 3209 C CA . GLU D 1 80 ? 4.026 -219.685 791.059 1.00 22.86 187 GLU D CA 1
ATOM 3210 C C . GLU D 1 80 ? 4.315 -218.899 792.339 1.00 22.47 187 GLU D C 1
ATOM 3211 O O . GLU D 1 80 ? 4.259 -217.673 792.340 1.00 23.99 187 GLU D O 1
ATOM 3217 N N . ARG D 1 81 ? 4.629 -219.617 793.415 1.00 19.10 188 ARG D N 1
ATOM 3218 C CA . ARG D 1 81 ? 5.021 -218.991 794.687 1.00 17.38 188 ARG D CA 1
ATOM 3219 C C . ARG D 1 81 ? 6.392 -218.309 794.617 1.00 20.00 188 ARG D C 1
ATOM 3220 O O . ARG D 1 81 ? 6.553 -217.171 795.093 1.00 20.70 188 ARG D O 1
ATOM 3228 N N . LYS D 1 82 ? 7.363 -218.981 794.005 1.00 21.44 189 LYS D N 1
ATOM 3229 C CA . LYS D 1 82 ? 8.673 -218.359 793.742 1.00 25.43 189 LYS D CA 1
ATOM 3230 C C . LYS D 1 82 ? 8.532 -217.097 792.871 1.00 23.53 189 LYS D C 1
ATOM 3231 O O . LYS D 1 82 ? 9.217 -216.106 793.110 1.00 21.39 189 LYS D O 1
ATOM 3237 N N . ILE D 1 83 ? 7.609 -217.124 791.909 1.00 17.28 190 ILE D N 1
ATOM 3238 C CA . ILE D 1 83 ? 7.329 -215.959 791.049 1.00 16.73 190 ILE D CA 1
ATOM 3239 C C . ILE D 1 83 ? 6.830 -214.769 791.862 1.00 17.64 190 ILE D C 1
ATOM 3240 O O . ILE D 1 83 ? 7.308 -213.653 791.679 1.00 17.11 190 ILE D O 1
ATOM 3245 N N . GLU D 1 84 ? 5.873 -215.015 792.747 1.00 20.56 191 GLU D N 1
ATOM 3246 C CA . GLU D 1 84 ? 5.366 -213.966 793.641 1.00 28.79 191 GLU D CA 1
ATOM 3247 C C . GLU D 1 84 ? 6.481 -213.360 794.503 1.00 27.61 191 GLU D C 1
ATOM 3248 O O . GLU D 1 84 ? 6.533 -212.143 794.686 1.00 28.66 191 GLU D O 1
ATOM 3254 N N . SER D 1 85 ? 7.363 -214.219 795.013 1.00 30.42 192 SER D N 1
ATOM 3255 C CA . SER D 1 85 ? 8.570 -213.780 795.753 1.00 27.41 192 SER D CA 1
ATOM 3256 C C . SER D 1 85 ? 9.494 -212.873 794.915 1.00 21.37 192 SER D C 1
ATOM 3257 O O . SER D 1 85 ? 9.950 -211.829 795.388 1.00 21.41 192 SER D O 1
ATOM 3260 N N . LEU D 1 86 ? 9.762 -213.280 793.678 1.00 19.60 193 LEU D N 1
ATOM 3261 C CA . LEU D 1 86 ? 10.621 -212.497 792.763 1.00 20.70 193 LEU D CA 1
ATOM 3262 C C . LEU D 1 86 ? 10.007 -211.132 792.417 1.00 22.80 193 LEU D C 1
ATOM 3263 O O . LEU D 1 86 ? 10.709 -210.127 792.395 1.00 22.50 193 LEU D O 1
ATOM 3268 N N . GLU D 1 87 ? 8.703 -211.108 792.150 1.00 23.63 194 GLU D N 1
ATOM 3269 C CA . GLU D 1 87 ? 7.996 -209.859 791.831 1.00 25.52 194 GLU D CA 1
ATOM 3270 C C . GLU D 1 87 ? 7.992 -208.878 793.003 1.00 22.57 194 GLU D C 1
ATOM 3271 O O . GLU D 1 87 ? 8.112 -207.673 792.803 1.00 20.32 194 GLU D O 1
ATOM 3277 N N . GLU D 1 88 ? 7.836 -209.398 794.217 1.00 22.13 195 GLU D N 1
ATOM 3278 C CA . GLU D 1 88 ? 7.990 -208.578 795.434 1.00 22.15 195 GLU D CA 1
ATOM 3279 C C . GLU D 1 88 ? 9.385 -207.978 795.523 1.00 21.81 195 GLU D C 1
ATOM 3280 O O . GLU D 1 88 ? 9.540 -206.792 795.802 1.00 22.48 195 GLU D O 1
ATOM 3286 N N . GLU D 1 89 ? 10.386 -208.828 795.311 1.00 17.73 196 GLU D N 1
ATOM 3287 C CA . GLU D 1 89 ? 11.796 -208.416 795.330 1.00 19.04 196 GLU D CA 1
ATOM 3288 C C . GLU D 1 89 ? 12.074 -207.299 794.312 1.00 21.76 196 GLU D C 1
ATOM 3289 O O . GLU D 1 89 ? 12.761 -206.322 794.627 1.00 21.87 196 GLU D O 1
ATOM 3295 N N . ILE D 1 90 ? 11.528 -207.455 793.107 1.00 20.06 197 ILE D N 1
ATOM 3296 C CA . ILE D 1 90 ? 11.639 -206.440 792.049 1.00 22.51 197 ILE D CA 1
ATOM 3297 C C . ILE D 1 90 ? 11.071 -205.091 792.523 1.00 19.57 197 ILE D C 1
ATOM 3298 O O . ILE D 1 90 ? 11.735 -204.066 792.412 1.00 18.53 197 ILE D O 1
ATOM 3303 N N . ARG D 1 91 ? 9.848 -205.116 793.050 1.00 16.18 198 ARG D N 1
ATOM 3304 C CA . ARG D 1 91 ? 9.170 -203.916 793.556 1.00 15.90 198 ARG D CA 1
ATOM 3305 C C . ARG D 1 91 ? 9.999 -203.202 794.617 1.00 20.53 198 ARG D C 1
ATOM 3306 O O . ARG D 1 91 ? 10.158 -201.980 794.560 1.00 21.99 198 ARG D O 1
ATOM 3314 N N . PHE D 1 92 ? 10.506 -203.977 795.577 1.00 17.02 199 PHE D N 1
ATOM 3315 C CA . PHE D 1 92 ? 11.363 -203.454 796.666 1.00 17.59 199 PHE D CA 1
ATOM 3316 C C . PHE D 1 92 ? 12.653 -202.830 796.107 1.00 19.81 199 PHE D C 1
ATOM 3317 O O . PHE D 1 92 ? 13.035 -201.728 796.511 1.00 20.55 199 PHE D O 1
ATOM 3325 N N . LEU D 1 93 ? 13.290 -203.506 795.154 1.00 19.43 200 LEU D N 1
ATOM 3326 C CA . LEU D 1 93 ? 14.481 -202.957 794.473 1.00 17.75 200 LEU D CA 1
ATOM 3327 C C . LEU D 1 93 ? 14.250 -201.595 793.815 1.00 20.35 200 LEU D C 1
ATOM 3328 O O . LEU D 1 93 ? 15.081 -200.694 793.941 1.00 19.71 200 LEU D O 1
ATOM 3333 N N . ARG D 1 94 ? 13.143 -201.471 793.093 1.00 24.01 201 ARG D N 1
ATOM 3334 C CA . ARG D 1 94 ? 12.808 -200.221 792.403 1.00 30.43 201 ARG D CA 1
ATOM 3335 C C . ARG D 1 94 ? 12.557 -199.077 793.386 1.00 28.72 201 ARG D C 1
ATOM 3336 O O . ARG D 1 94 ? 13.017 -197.966 793.170 1.00 33.04 201 ARG D O 1
ATOM 3344 N N . LYS D 1 95 ? 11.842 -199.386 794.462 1.00 23.81 202 LYS D N 1
ATOM 3345 C CA . LYS D 1 95 ? 11.510 -198.451 795.545 1.00 22.25 202 LYS D CA 1
ATOM 3346 C C . LYS D 1 95 ? 12.782 -197.919 796.227 1.00 26.40 202 LYS D C 1
ATOM 3347 O O . LYS D 1 95 ? 12.969 -196.708 796.390 1.00 31.41 202 LYS D O 1
ATOM 3353 N N . ILE D 1 96 ? 13.653 -198.852 796.597 1.00 23.15 203 ILE D N 1
ATOM 3354 C CA . ILE D 1 96 ? 14.941 -198.566 797.241 1.00 21.02 203 ILE D CA 1
ATOM 3355 C C . ILE D 1 96 ? 15.856 -197.743 796.340 1.00 24.02 203 ILE D C 1
ATOM 3356 O O . ILE D 1 96 ? 16.533 -196.816 796.798 1.00 19.67 203 ILE D O 1
ATOM 3361 N N . HIS D 1 97 ? 15.873 -198.082 795.060 1.00 25.57 204 HIS D N 1
ATOM 3362 C CA . HIS D 1 97 ? 16.726 -197.378 794.107 1.00 29.10 204 HIS D CA 1
ATOM 3363 C C . HIS D 1 97 ? 16.236 -195.975 793.813 1.00 31.83 204 HIS D C 1
ATOM 3364 O O . HIS D 1 97 ? 17.032 -195.044 793.772 1.00 29.98 204 HIS D O 1
ATOM 3371 N N . GLU D 1 98 ? 14.933 -195.864 793.556 1.00 35.57 205 GLU D N 1
ATOM 3372 C CA . GLU D 1 98 ? 14.260 -194.576 793.334 1.00 43.25 205 GLU D CA 1
ATOM 3373 C C . GLU D 1 98 ? 14.509 -193.611 794.501 1.00 47.27 205 GLU D C 1
ATOM 3374 O O . GLU D 1 98 ? 14.709 -192.414 794.293 1.00 47.54 205 GLU D O 1
ATOM 3380 N N . GLU D 1 99 ? 14.525 -194.154 795.716 1.00 51.22 206 GLU D N 1
ATOM 3381 C CA . GLU D 1 99 ? 14.860 -193.388 796.924 1.00 52.30 206 GLU D CA 1
ATOM 3382 C C . GLU D 1 99 ? 16.313 -192.921 796.953 1.00 45.63 206 GLU D C 1
ATOM 3383 O O . GLU D 1 99 ? 16.588 -191.765 797.267 1.00 46.95 206 GLU D O 1
ATOM 3389 N N . GLU D 1 100 ? 17.229 -193.840 796.659 1.00 43.37 207 GLU D N 1
ATOM 3390 C CA . GLU D 1 100 ? 18.674 -193.555 796.658 1.00 43.93 207 GLU D CA 1
ATOM 3391 C C . GLU D 1 100 ? 19.046 -192.504 795.609 1.00 48.12 207 GLU D C 1
ATOM 3392 O O . GLU D 1 100 ? 19.926 -191.674 795.831 1.00 50.45 207 GLU D O 1
ATOM 3398 N N . VAL D 1 101 ? 18.370 -192.578 794.466 1.00 50.95 208 VAL D N 1
ATOM 3399 C CA . VAL D 1 101 ? 18.549 -191.634 793.353 1.00 56.38 208 VAL D CA 1
ATOM 3400 C C . VAL D 1 101 ? 18.041 -190.223 793.711 1.00 61.01 208 VAL D C 1
ATOM 3401 O O . VAL D 1 101 ? 18.627 -189.232 793.277 1.00 69.36 208 VAL D O 1
ATOM 3405 N N . ARG D 1 102 ? 16.969 -190.138 794.499 1.00 60.72 209 ARG D N 1
ATOM 3406 C CA . ARG D 1 102 ? 16.477 -188.839 795.013 1.00 60.86 209 ARG D CA 1
ATOM 3407 C C . ARG D 1 102 ? 17.424 -188.225 796.049 1.00 68.46 209 ARG D C 1
ATOM 3408 O O . ARG D 1 102 ? 17.724 -187.024 795.996 1.00 69.68 209 ARG D O 1
ATOM 3416 N N . GLU D 1 103 ? 17.906 -189.068 796.964 1.00 68.20 210 GLU D N 1
ATOM 3417 C CA . GLU D 1 103 ? 18.751 -188.638 798.088 1.00 70.17 210 GLU D CA 1
ATOM 3418 C C . GLU D 1 103 ? 20.213 -188.363 797.700 1.00 68.48 210 GLU D C 1
ATOM 3419 O O . GLU D 1 103 ? 20.975 -187.897 798.544 1.00 75.40 210 GLU D O 1
ATOM 3425 N N . LEU D 1 104 ? 20.591 -188.648 796.449 1.00 61.15 211 LEU D N 1
ATOM 3426 C CA . LEU D 1 104 ? 21.860 -188.179 795.860 1.00 63.58 211 LEU D CA 1
ATOM 3427 C C . LEU D 1 104 ? 21.686 -186.948 794.942 1.00 64.27 211 LEU D C 1
ATOM 3428 O O . LEU D 1 104 ? 22.647 -186.508 794.305 1.00 64.87 211 LEU D O 1
ATOM 3433 N N . GLN D 1 105 ? 20.470 -186.399 794.896 1.00 67.21 212 GLN D N 1
ATOM 3434 C CA . GLN D 1 105 ? 20.157 -185.165 794.165 1.00 70.26 212 GLN D CA 1
ATOM 3435 C C . GLN D 1 105 ? 19.626 -184.089 795.117 1.00 68.87 212 GLN D C 1
ATOM 3436 O O . GLN D 1 105 ? 20.260 -183.051 795.332 1.00 59.12 212 GLN D O 1
ATOM 3442 N N . THR E 1 3 ? 28.618 -193.482 778.834 1.00 31.42 110 THR E N 1
ATOM 3443 C CA . THR E 1 3 ? 28.757 -194.759 778.103 1.00 31.51 110 THR E CA 1
ATOM 3444 C C . THR E 1 3 ? 28.754 -196.052 778.876 1.00 31.69 110 THR E C 1
ATOM 3445 O O . THR E 1 3 ? 28.292 -197.029 778.314 1.00 31.90 110 THR E O 1
ATOM 3449 N N . LYS E 1 4 ? 29.276 -196.114 780.103 1.00 50.44 111 LYS E N 1
ATOM 3450 C CA . LYS E 1 4 ? 29.224 -197.393 780.814 1.00 47.39 111 LYS E CA 1
ATOM 3451 C C . LYS E 1 4 ? 27.774 -197.764 781.014 1.00 42.37 111 LYS E C 1
ATOM 3452 O O . LYS E 1 4 ? 27.414 -198.903 780.846 1.00 43.04 111 LYS E O 1
ATOM 3458 N N . LEU E 1 5 ? 26.948 -196.787 781.356 1.00 41.52 112 LEU E N 1
ATOM 3459 C CA . LEU E 1 5 ? 25.523 -197.010 781.495 1.00 42.39 112 LEU E CA 1
ATOM 3460 C C . LEU E 1 5 ? 24.902 -197.441 780.184 1.00 42.79 112 LEU E C 1
ATOM 3461 O O . LEU E 1 5 ? 24.132 -198.388 780.140 1.00 43.95 112 LEU E O 1
ATOM 3466 N N . ALA E 1 6 ? 25.245 -196.735 779.121 1.00 40.27 113 ALA E N 1
ATOM 3467 C CA . ALA E 1 6 ? 24.726 -197.049 777.808 1.00 38.25 113 ALA E CA 1
ATOM 3468 C C . ALA E 1 6 ? 25.180 -198.428 777.395 1.00 31.68 113 ALA E C 1
ATOM 3469 O O . ALA E 1 6 ? 24.451 -199.163 776.765 1.00 33.76 113 ALA E O 1
ATOM 3471 N N . ASP E 1 7 ? 26.402 -198.758 777.763 1.00 34.43 114 ASP E N 1
ATOM 3472 C CA . ASP E 1 7 ? 26.970 -200.069 777.514 1.00 33.72 114 ASP E CA 1
ATOM 3473 C C . ASP E 1 7 ? 26.262 -201.185 778.241 1.00 31.61 114 ASP E C 1
ATOM 3474 O O . ASP E 1 7 ? 26.171 -202.280 777.733 1.00 29.61 114 ASP E O 1
ATOM 3479 N N . VAL E 1 8 ? 25.790 -200.905 779.440 1.00 29.90 115 VAL E N 1
ATOM 3480 C CA . VAL E 1 8 ? 25.009 -201.866 780.187 1.00 28.09 115 VAL E CA 1
ATOM 3481 C C . VAL E 1 8 ? 23.675 -202.138 779.506 1.00 21.80 115 VAL E C 1
ATOM 3482 O O . VAL E 1 8 ? 23.251 -203.268 779.428 1.00 25.88 115 VAL E O 1
ATOM 3486 N N . TYR E 1 9 ? 23.024 -201.088 779.040 1.00 24.24 116 TYR E N 1
ATOM 3487 C CA . TYR E 1 9 ? 21.759 -201.211 778.338 1.00 25.16 116 TYR E CA 1
ATOM 3488 C C . TYR E 1 9 ? 21.912 -201.952 777.030 1.00 23.43 116 TYR E C 1
ATOM 3489 O O . TYR E 1 9 ? 21.127 -202.812 776.704 1.00 23.32 116 TYR E O 1
ATOM 3498 N N . GLN E 1 10 ? 22.943 -201.585 776.297 1.00 25.59 117 GLN E N 1
ATOM 3499 C CA . GLN E 1 10 ? 23.267 -202.179 775.026 1.00 28.63 117 GLN E CA 1
ATOM 3500 C C . GLN E 1 10 ? 23.645 -203.630 775.132 1.00 29.09 117 GLN E C 1
ATOM 3501 O O . GLN E 1 10 ? 23.376 -204.388 774.231 1.00 31.65 117 GLN E O 1
ATOM 3507 N N . ALA E 1 11 ? 24.294 -204.011 776.216 1.00 26.77 118 ALA E N 1
ATOM 3508 C CA . ALA E 1 11 ? 24.678 -205.393 776.425 1.00 24.42 118 ALA E CA 1
ATOM 3509 C C . ALA E 1 11 ? 23.468 -206.312 776.603 1.00 27.20 118 ALA E C 1
ATOM 3510 O O . ALA E 1 11 ? 23.436 -207.394 776.042 1.00 26.90 118 ALA E O 1
ATOM 3512 N N . GLU E 1 12 ? 22.489 -205.874 777.387 1.00 25.72 119 GLU E N 1
ATOM 3513 C CA . GLU E 1 12 ? 21.243 -206.609 777.562 1.00 27.22 119 GLU E CA 1
ATOM 3514 C C . GLU E 1 12 ? 20.466 -206.682 776.265 1.00 25.02 119 GLU E C 1
ATOM 3515 O O . GLU E 1 12 ? 19.856 -207.688 775.961 1.00 26.14 119 GLU E O 1
ATOM 3521 N N . LEU E 1 13 ? 20.456 -205.582 775.537 1.00 22.84 120 LEU E N 1
ATOM 3522 C CA . LEU E 1 13 ? 19.769 -205.533 774.277 1.00 21.11 120 LEU E CA 1
ATOM 3523 C C . LEU E 1 13 ? 20.368 -206.533 773.320 1.00 15.72 120 LEU E C 1
ATOM 3524 O O . LEU E 1 13 ? 19.653 -207.302 772.737 1.00 9.00 120 LEU E O 1
ATOM 3529 N N . ARG E 1 14 ? 21.688 -206.555 773.221 1.00 21.85 121 ARG E N 1
ATOM 3530 C CA . ARG E 1 14 ? 22.386 -207.491 772.357 1.00 28.27 121 ARG E CA 1
ATOM 3531 C C . ARG E 1 14 ? 22.126 -208.954 772.711 1.00 33.22 121 ARG E C 1
ATOM 3532 O O . ARG E 1 14 ? 21.922 -209.765 771.835 1.00 34.81 121 ARG E O 1
ATOM 3540 N N . GLU E 1 15 ? 22.135 -209.281 773.992 1.00 40.01 122 GLU E N 1
ATOM 3541 C CA . GLU E 1 15 ? 21.846 -210.646 774.461 1.00 47.48 122 GLU E CA 1
ATOM 3542 C C . GLU E 1 15 ? 20.437 -211.084 774.094 1.00 44.77 122 GLU E C 1
ATOM 3543 O O . GLU E 1 15 ? 20.247 -212.166 773.538 1.00 47.55 122 GLU E O 1
ATOM 3549 N N . LEU E 1 16 ? 19.458 -210.236 774.397 1.00 33.42 123 LEU E N 1
ATOM 3550 C CA . LEU E 1 16 ? 18.056 -210.557 774.101 1.00 28.66 123 LEU E CA 1
ATOM 3551 C C . LEU E 1 16 ? 17.782 -210.707 772.607 1.00 21.96 123 LEU E C 1
ATOM 3552 O O . LEU E 1 16 ? 17.053 -211.610 772.203 1.00 27.94 123 LEU E O 1
ATOM 3557 N N . ARG E 1 17 ? 18.383 -209.840 771.797 1.00 24.69 124 ARG E N 1
ATOM 3558 C CA . ARG E 1 17 ? 18.248 -209.929 770.335 1.00 28.63 124 ARG E CA 1
ATOM 3559 C C . ARG E 1 17 ? 18.893 -211.195 769.779 1.00 20.39 124 ARG E C 1
ATOM 3560 O O . ARG E 1 17 ? 18.374 -211.791 768.840 1.00 11.85 124 ARG E O 1
ATOM 3568 N N . LEU E 1 18 ? 20.023 -211.588 770.363 1.00 23.72 125 LEU E N 1
ATOM 3569 C CA . LEU E 1 18 ? 20.707 -212.815 769.978 1.00 30.01 125 LEU E CA 1
ATOM 3570 C C . LEU E 1 18 ? 19.827 -214.025 770.250 1.00 34.92 125 LEU E C 1
ATOM 3571 O O . LEU E 1 18 ? 19.573 -214.809 769.346 1.00 37.87 125 LEU E O 1
ATOM 3576 N N . ARG E 1 19 ? 19.376 -214.161 771.494 1.00 35.56 126 ARG E N 1
ATOM 3577 C CA . ARG E 1 19 ? 18.457 -215.242 771.891 1.00 33.32 126 ARG E CA 1
ATOM 3578 C C . ARG E 1 19 ? 17.225 -215.297 770.985 1.00 34.16 126 ARG E C 1
ATOM 3579 O O . ARG E 1 19 ? 16.832 -216.365 770.522 1.00 36.87 126 ARG E O 1
ATOM 3587 N N . LEU E 1 20 ? 16.657 -214.129 770.711 1.00 29.20 127 LEU E N 1
ATOM 3588 C CA . LEU E 1 20 ? 15.445 -214.019 769.893 1.00 28.37 127 LEU E CA 1
ATOM 3589 C C . LEU E 1 20 ? 15.658 -214.505 768.455 1.00 22.43 127 LEU E C 1
ATOM 3590 O O . LEU E 1 20 ? 14.816 -215.205 767.895 1.00 18.13 127 LEU E O 1
ATOM 3595 N N . ASP E 1 21 ? 16.792 -214.126 767.874 1.00 29.60 128 ASP E N 1
ATOM 3596 C CA . ASP E 1 21 ? 17.177 -214.564 766.524 1.00 36.86 128 ASP E CA 1
ATOM 3597 C C . ASP E 1 21 ? 17.387 -216.087 766.454 1.00 29.46 128 ASP E C 1
ATOM 3598 O O . ASP E 1 21 ? 16.942 -216.736 765.504 1.00 30.27 128 ASP E O 1
ATOM 3603 N N . GLN E 1 22 ? 18.041 -216.643 767.473 1.00 32.32 129 GLN E N 1
ATOM 3604 C CA . GLN E 1 22 ? 18.253 -218.091 767.586 1.00 34.78 129 GLN E CA 1
ATOM 3605 C C . GLN E 1 22 ? 16.943 -218.863 767.726 1.00 35.93 129 GLN E C 1
ATOM 3606 O O . GLN E 1 22 ? 16.770 -219.903 767.092 1.00 34.49 129 GLN E O 1
ATOM 3612 N N . LEU E 1 23 ? 16.040 -218.349 768.560 1.00 35.91 130 LEU E N 1
ATOM 3613 C CA . LEU E 1 23 ? 14.717 -218.965 768.773 1.00 37.91 130 LEU E CA 1
ATOM 3614 C C . LEU E 1 23 ? 13.851 -218.974 767.511 1.00 35.98 130 LEU E C 1
ATOM 3615 O O . LEU E 1 23 ? 13.150 -219.950 767.239 1.00 37.44 130 LEU E O 1
ATOM 3620 N N . THR E 1 24 ? 13.879 -217.875 766.766 1.00 35.23 131 THR E N 1
ATOM 3621 C CA . THR E 1 24 ? 13.140 -217.780 765.495 1.00 39.17 131 THR E CA 1
ATOM 3622 C C . THR E 1 24 ? 13.641 -218.789 764.453 1.00 32.40 131 THR E C 1
ATOM 3623 O O . THR E 1 24 ? 12.844 -219.443 763.770 1.00 28.00 131 THR E O 1
ATOM 3627 N N . ALA E 1 25 ? 14.962 -218.890 764.340 1.00 36.42 132 ALA E N 1
ATOM 3628 C CA . ALA E 1 25 ? 15.612 -219.861 763.449 1.00 38.81 132 ALA E CA 1
ATOM 3629 C C . ALA E 1 25 ? 15.241 -221.292 763.821 1.00 44.37 132 ALA E C 1
ATOM 3630 O O . ALA E 1 25 ? 14.832 -222.085 762.972 1.00 47.20 132 ALA E O 1
ATOM 3632 N N . ASN E 1 26 ? 15.391 -221.608 765.100 1.00 43.99 133 ASN E N 1
ATOM 3633 C CA . ASN E 1 26 ? 15.030 -222.929 765.616 1.00 48.33 133 ASN E CA 1
ATOM 3634 C C . ASN E 1 26 ? 13.562 -223.274 765.383 1.00 44.43 133 ASN E C 1
ATOM 3635 O O . ASN E 1 26 ? 13.254 -224.400 765.015 1.00 41.22 133 ASN E O 1
ATOM 3640 N N . SER E 1 27 ? 12.678 -222.304 765.626 1.00 40.38 134 SER E N 1
ATOM 3641 C CA . SER E 1 27 ? 11.226 -222.471 765.426 1.00 40.06 134 SER E CA 1
ATOM 3642 C C . SER E 1 27 ? 10.881 -222.784 763.967 1.00 39.92 134 SER E C 1
ATOM 3643 O O . SER E 1 27 ? 10.052 -223.653 763.688 1.00 41.56 134 SER E O 1
ATOM 3646 N N . ALA E 1 28 ? 11.535 -222.081 763.047 1.00 34.76 135 ALA E N 1
ATOM 3647 C CA . ALA E 1 28 ? 11.383 -222.341 761.607 1.00 24.84 135 ALA E CA 1
ATOM 3648 C C . ALA E 1 28 ? 11.820 -223.765 761.228 1.00 32.31 135 ALA E C 1
ATOM 3649 O O . ALA E 1 28 ? 11.135 -224.441 760.455 1.00 23.32 135 ALA E O 1
ATOM 3651 N N . ARG E 1 29 ? 12.965 -224.194 761.768 1.00 34.63 136 ARG E N 1
ATOM 3652 C CA . ARG E 1 29 ? 13.476 -225.574 761.596 1.00 38.66 136 ARG E CA 1
ATOM 3653 C C . ARG E 1 29 ? 12.478 -226.613 762.118 1.00 37.40 136 ARG E C 1
ATOM 3654 O O . ARG E 1 29 ? 12.169 -227.602 761.438 1.00 33.42 136 ARG E O 1
ATOM 3662 N N . LEU E 1 30 ? 11.994 -226.378 763.336 1.00 41.13 137 LEU E N 1
ATOM 3663 C CA . LEU E 1 30 ? 11.008 -227.260 763.975 1.00 36.24 137 LEU E CA 1
ATOM 3664 C C . LEU E 1 30 ? 9.705 -227.362 763.175 1.00 43.22 137 LEU E C 1
ATOM 3665 O O . LEU E 1 30 ? 9.135 -228.441 763.066 1.00 42.75 137 LEU E O 1
ATOM 3670 N N . GLU E 1 31 ? 9.244 -226.236 762.632 1.00 46.15 138 GLU E N 1
ATOM 3671 C CA . GLU E 1 31 ? 8.037 -226.197 761.774 1.00 55.39 138 GLU E CA 1
ATOM 3672 C C . GLU E 1 31 ? 8.183 -227.085 760.537 1.00 46.22 138 GLU E C 1
ATOM 3673 O O . GLU E 1 31 ? 7.244 -227.783 760.149 1.00 38.01 138 GLU E O 1
ATOM 3679 N N . VAL E 1 32 ? 9.368 -227.043 759.932 1.00 48.84 139 VAL E N 1
ATOM 3680 C CA . VAL E 1 32 ? 9.705 -227.906 758.790 1.00 51.18 139 VAL E CA 1
ATOM 3681 C C . VAL E 1 32 ? 9.698 -229.387 759.186 1.00 39.89 139 VAL E C 1
ATOM 3682 O O . VAL E 1 32 ? 9.072 -230.209 758.506 1.00 34.20 139 VAL E O 1
ATOM 3686 N N . GLU E 1 33 ? 10.392 -229.709 760.278 1.00 40.98 140 GLU E N 1
ATOM 3687 C CA . GLU E 1 33 ? 10.444 -231.086 760.793 1.00 40.30 140 GLU E CA 1
ATOM 3688 C C . GLU E 1 33 ? 9.049 -231.613 761.124 1.00 40.98 140 GLU E C 1
ATOM 3689 O O . GLU E 1 33 ? 8.715 -232.745 760.776 1.00 53.90 140 GLU E O 1
ATOM 3695 N N . ARG E 1 34 ? 8.248 -230.788 761.796 1.00 40.95 141 ARG E N 1
ATOM 3696 C CA . ARG E 1 34 ? 6.877 -231.162 762.170 1.00 41.82 141 ARG E CA 1
ATOM 3697 C C . ARG E 1 34 ? 6.009 -231.442 760.945 1.00 42.11 141 ARG E C 1
ATOM 3698 O O . ARG E 1 34 ? 5.280 -232.430 760.922 1.00 40.87 141 ARG E O 1
ATOM 3706 N N . ASP E 1 35 ? 6.068 -230.552 759.957 1.00 44.99 142 ASP E N 1
ATOM 3707 C CA . ASP E 1 35 ? 5.316 -230.717 758.694 1.00 55.25 142 ASP E CA 1
ATOM 3708 C C . ASP E 1 35 ? 5.654 -232.039 757.990 1.00 50.86 142 ASP E C 1
ATOM 3709 O O . ASP E 1 35 ? 4.768 -232.728 757.473 1.00 45.94 142 ASP E O 1
ATOM 3714 N N . ASN E 1 36 ? 6.942 -232.373 757.982 1.00 47.16 143 ASN E N 1
ATOM 3715 C CA . ASN E 1 36 ? 7.429 -233.633 757.402 1.00 44.70 143 ASN E CA 1
ATOM 3716 C C . ASN E 1 36 ? 6.967 -234.867 758.162 1.00 41.75 143 ASN E C 1
ATOM 3717 O O . ASN E 1 36 ? 6.476 -235.825 757.559 1.00 38.78 143 ASN E O 1
ATOM 3722 N N . LEU E 1 37 ? 7.144 -234.847 759.479 1.00 39.64 144 LEU E N 1
ATOM 3723 C CA . LEU E 1 37 ? 6.692 -235.954 760.329 1.00 36.00 144 LEU E CA 1
ATOM 3724 C C . LEU E 1 37 ? 5.189 -236.208 760.195 1.00 37.47 144 LEU E C 1
ATOM 3725 O O . LEU E 1 37 ? 4.762 -237.357 760.182 1.00 37.99 144 LEU E O 1
ATOM 3730 N N . ALA E 1 38 ? 4.407 -235.136 760.074 1.00 38.17 145 ALA E N 1
ATOM 3731 C CA . ALA E 1 38 ? 2.949 -235.235 759.884 1.00 41.51 145 ALA E CA 1
ATOM 3732 C C . ALA E 1 38 ? 2.576 -235.874 758.552 1.00 40.62 145 ALA E C 1
ATOM 3733 O O . ALA E 1 38 ? 1.682 -236.716 758.488 1.00 46.36 145 ALA E O 1
ATOM 3735 N N . GLN E 1 39 ? 3.252 -235.437 757.494 1.00 46.95 146 GLN E N 1
ATOM 3736 C CA . GLN E 1 39 ? 3.078 -235.991 756.145 1.00 59.73 146 GLN E CA 1
ATOM 3737 C C . GLN E 1 39 ? 3.373 -237.498 756.100 1.00 55.97 146 GLN E C 1
ATOM 3738 O O . GLN E 1 39 ? 2.575 -238.288 755.579 1.00 53.78 146 GLN E O 1
ATOM 3744 N N . ASP E 1 40 ? 4.519 -237.872 756.664 1.00 52.69 147 ASP E N 1
ATOM 3745 C CA . ASP E 1 40 ? 4.949 -239.275 756.731 1.00 52.05 147 ASP E CA 1
ATOM 3746 C C . ASP E 1 40 ? 4.038 -240.126 757.613 1.00 49.25 147 ASP E C 1
ATOM 3747 O O . ASP E 1 40 ? 3.778 -241.288 757.306 1.00 49.90 147 ASP E O 1
ATOM 3752 N N . LEU E 1 41 ? 3.568 -239.540 758.708 1.00 42.99 148 LEU E N 1
ATOM 3753 C CA . LEU E 1 41 ? 2.605 -240.197 759.596 1.00 40.58 148 LEU E CA 1
ATOM 3754 C C . LEU E 1 41 ? 1.293 -240.507 758.872 1.00 47.56 148 LEU E C 1
ATOM 3755 O O . LEU E 1 41 ? 0.741 -241.591 759.034 1.00 52.92 148 LEU E O 1
ATOM 3760 N N . ALA E 1 42 ? 0.804 -239.556 758.079 1.00 49.96 149 ALA E N 1
ATOM 3761 C CA . ALA E 1 42 ? -0.399 -239.765 757.252 1.00 53.71 149 ALA E CA 1
ATOM 3762 C C . ALA E 1 42 ? -0.216 -240.906 756.247 1.00 55.14 149 ALA E C 1
ATOM 3763 O O . ALA E 1 42 ? -1.114 -241.737 756.064 1.00 55.17 149 ALA E O 1
ATOM 3765 N N . THR E 1 43 ? 0.954 -240.929 755.609 1.00 58.15 150 THR E N 1
ATOM 3766 C CA . THR E 1 43 ? 1.323 -241.962 754.629 1.00 63.66 150 THR E CA 1
ATOM 3767 C C . THR E 1 43 ? 1.336 -243.363 755.260 1.00 55.51 150 THR E C 1
ATOM 3768 O O . THR E 1 43 ? 0.650 -244.278 754.792 1.00 57.31 150 THR E O 1
ATOM 3772 N N . VAL E 1 44 ? 2.114 -243.511 756.326 1.00 52.34 151 VAL E N 1
ATOM 3773 C CA . VAL E 1 44 ? 2.298 -244.809 756.994 1.00 55.47 151 VAL E CA 1
ATOM 3774 C C . VAL E 1 44 ? 1.003 -245.296 757.679 1.00 51.82 151 VAL E C 1
ATOM 3775 O O . VAL E 1 44 ? 0.768 -246.502 757.758 1.00 51.94 151 VAL E O 1
ATOM 3779 N N . ARG E 1 45 ? 0.166 -244.371 758.149 1.00 50.20 152 ARG E N 1
ATOM 3780 C CA . ARG E 1 45 ? -1.182 -244.718 758.662 1.00 52.39 152 ARG E CA 1
ATOM 3781 C C . ARG E 1 45 ? -2.071 -245.336 757.585 1.00 49.86 152 ARG E C 1
ATOM 3782 O O . ARG E 1 45 ? -2.834 -246.263 757.863 1.00 54.66 152 ARG E O 1
ATOM 3790 N N . GLN E 1 46 ? -1.977 -244.798 756.371 1.00 58.68 153 GLN E N 1
ATOM 3791 C CA . GLN E 1 46 ? -2.703 -245.342 755.219 1.00 61.98 153 GLN E CA 1
ATOM 3792 C C . GLN E 1 46 ? -2.199 -246.741 754.858 1.00 58.34 153 GLN E C 1
ATOM 3793 O O . GLN E 1 46 ? -2.998 -247.647 754.620 1.00 51.64 153 GLN E O 1
ATOM 3799 N N . LYS E 1 47 ? -0.878 -246.901 754.816 1.00 51.03 154 LYS E N 1
ATOM 3800 C CA . LYS E 1 47 ? -0.253 -248.217 754.586 1.00 48.52 154 LYS E CA 1
ATOM 3801 C C . LYS E 1 47 ? -0.667 -249.248 755.639 1.00 50.42 154 LYS E C 1
ATOM 3802 O O . LYS E 1 47 ? -0.910 -250.411 755.313 1.00 50.77 154 LYS E O 1
ATOM 3808 N N . LEU E 1 48 ? -0.731 -248.807 756.895 1.00 47.38 155 LEU E N 1
ATOM 3809 C CA . LEU E 1 48 ? -1.176 -249.657 758.012 1.00 49.33 155 LEU E CA 1
ATOM 3810 C C . LEU E 1 48 ? -2.611 -250.131 757.810 1.00 56.09 155 LEU E C 1
ATOM 3811 O O . LEU E 1 48 ? -2.897 -251.317 757.969 1.00 60.43 155 LEU E O 1
ATOM 3816 N N . GLN E 1 49 ? -3.501 -249.197 757.470 1.00 57.07 156 GLN E N 1
ATOM 3817 C CA . GLN E 1 49 ? -4.922 -249.507 757.225 1.00 61.01 156 GLN E CA 1
ATOM 3818 C C . GLN E 1 49 ? -5.071 -250.530 756.108 1.00 62.64 156 GLN E C 1
ATOM 3819 O O . GLN E 1 49 ? -5.814 -251.500 756.245 1.00 64.35 156 GLN E O 1
ATOM 3825 N N . ASP E 1 50 ? -4.368 -250.282 755.005 1.00 63.71 157 ASP E N 1
ATOM 3826 C CA . ASP E 1 50 ? -4.346 -251.195 753.855 1.00 62.54 157 ASP E CA 1
ATOM 3827 C C . ASP E 1 50 ? -3.886 -252.597 754.257 1.00 58.31 157 ASP E C 1
ATOM 3828 O O . ASP E 1 50 ? -4.564 -253.585 753.973 1.00 55.21 157 ASP E O 1
ATOM 3833 N N . GLU E 1 51 ? -2.745 -252.666 754.936 1.00 52.71 158 GLU E N 1
ATOM 3834 C CA . GLU E 1 51 ? -2.171 -253.958 755.366 1.00 58.31 158 GLU E CA 1
ATOM 3835 C C . GLU E 1 51 ? -3.038 -254.699 756.374 1.00 58.76 158 GLU E C 1
ATOM 3836 O O . GLU E 1 51 ? -3.044 -255.928 756.403 1.00 60.02 158 GLU E O 1
ATOM 3842 N N . THR E 1 52 ? -3.726 -253.942 757.222 1.00 62.33 159 THR E N 1
ATOM 3843 C CA . THR E 1 52 ? -4.670 -254.510 758.185 1.00 58.38 159 THR E CA 1
ATOM 3844 C C . THR E 1 52 ? -5.843 -255.154 757.458 1.00 51.57 159 THR E C 1
ATOM 3845 O O . THR E 1 52 ? -6.247 -256.262 757.807 1.00 71.58 159 THR E O 1
ATOM 3849 N N . ASN E 1 53 ? -6.377 -254.459 756.455 1.00 56.98 160 ASN E N 1
ATOM 3850 C CA . ASN E 1 53 ? -7.478 -254.991 755.640 1.00 59.86 160 ASN E CA 1
ATOM 3851 C C . ASN E 1 53 ? -7.116 -256.285 754.930 1.00 60.76 160 ASN E C 1
ATOM 3852 O O . ASN E 1 53 ? -7.919 -257.223 754.893 1.00 58.11 160 ASN E O 1
ATOM 3857 N N . LEU E 1 54 ? -5.911 -256.329 754.371 1.00 57.12 161 LEU E N 1
ATOM 3858 C CA . LEU E 1 54 ? -5.406 -257.549 753.744 1.00 57.96 161 LEU E CA 1
ATOM 3859 C C . LEU E 1 54 ? -5.220 -258.672 754.745 1.00 61.49 161 LEU E C 1
ATOM 3860 O O . LEU E 1 54 ? -5.535 -259.824 754.459 1.00 63.29 161 LEU E O 1
ATOM 3865 N N . ARG E 1 55 ? -4.681 -258.338 755.908 1.00 54.51 162 ARG E N 1
ATOM 3866 C CA . ARG E 1 55 ? -4.476 -259.335 756.947 1.00 52.11 162 ARG E CA 1
ATOM 3867 C C . ARG E 1 55 ? -5.797 -259.942 757.416 1.00 55.21 162 ARG E C 1
ATOM 3868 O O . ARG E 1 55 ? -5.920 -261.163 757.500 1.00 55.21 162 ARG E O 1
ATOM 3876 N N . LEU E 1 56 ? -6.774 -259.083 757.704 1.00 59.31 163 LEU E N 1
ATOM 3877 C CA . LEU E 1 56 ? -8.092 -259.529 758.188 1.00 60.63 163 LEU E CA 1
ATOM 3878 C C . LEU E 1 56 ? -8.780 -260.474 757.211 1.00 49.30 163 LEU E C 1
ATOM 3879 O O . LEU E 1 56 ? -9.276 -261.529 757.608 1.00 69.33 163 LEU E O 1
ATOM 3884 N N . GLU E 1 57 ? -8.808 -260.093 755.937 1.00 57.60 164 GLU E N 1
ATOM 3885 C CA . GLU E 1 57 ? -9.415 -260.942 754.906 1.00 53.51 164 GLU E CA 1
ATOM 3886 C C . GLU E 1 57 ? -8.706 -262.290 754.766 1.00 64.70 164 GLU E C 1
ATOM 3887 O O . GLU E 1 57 ? -9.357 -263.314 754.566 1.00 67.49 164 GLU E O 1
ATOM 3893 N N . ALA E 1 58 ? -7.374 -262.269 754.841 1.00 61.56 165 ALA E N 1
ATOM 3894 C CA . ALA E 1 58 ? -6.573 -263.491 754.723 1.00 59.19 165 ALA E CA 1
ATOM 3895 C C . ALA E 1 58 ? -6.909 -264.423 755.872 1.00 66.12 165 ALA E C 1
ATOM 3896 O O . ALA E 1 58 ? -7.179 -265.607 755.672 1.00 67.79 165 ALA E O 1
ATOM 3898 N N . GLU E 1 59 ? -6.912 -263.865 757.076 1.00 65.81 166 GLU E N 1
ATOM 3899 C CA . GLU E 1 59 ? -7.333 -264.606 758.270 1.00 65.27 166 GLU E CA 1
ATOM 3900 C C . GLU E 1 59 ? -8.781 -265.130 758.171 1.00 76.10 166 GLU E C 1
ATOM 3901 O O . GLU E 1 59 ? -9.092 -266.179 758.724 1.00 78.16 166 GLU E O 1
ATOM 3907 N N . ASN E 1 60 ? -9.642 -264.404 757.456 1.00 80.38 167 ASN E N 1
ATOM 3908 C CA . ASN E 1 60 ? -11.034 -264.837 757.183 1.00 79.10 167 ASN E CA 1
ATOM 3909 C C . ASN E 1 60 ? -11.155 -266.045 756.238 1.00 68.70 167 ASN E C 1
ATOM 3910 O O . ASN E 1 60 ? -11.885 -266.995 756.537 1.00 73.63 167 ASN E O 1
ATOM 3915 N N . ASN E 1 61 ? -10.455 -265.985 755.104 1.00 68.25 168 ASN E N 1
ATOM 3916 C CA . ASN E 1 61 ? -10.416 -267.098 754.119 1.00 67.57 168 ASN E CA 1
ATOM 3917 C C . ASN E 1 61 ? -9.514 -268.301 754.541 1.00 76.92 168 ASN E C 1
ATOM 3918 O O . ASN E 1 61 ? -9.585 -269.373 753.939 1.00 88.69 168 ASN E O 1
ATOM 3923 N N . LEU E 1 62 ? -8.716 -268.129 755.599 1.00 82.74 169 LEU E N 1
ATOM 3924 C CA . LEU E 1 62 ? -7.947 -269.239 756.226 1.00 89.05 169 LEU E CA 1
ATOM 3925 C C . LEU E 1 62 ? -8.818 -270.413 756.711 1.00 91.78 169 LEU E C 1
ATOM 3926 O O . LEU E 1 62 ? -8.564 -271.559 756.341 1.00 95.51 169 LEU E O 1
ATOM 3931 N N . ALA E 1 63 ? -9.816 -270.121 757.547 1.00 85.63 170 ALA E N 1
ATOM 3932 C CA . ALA E 1 63 ? -10.758 -271.143 758.073 1.00 82.94 170 ALA E CA 1
ATOM 3933 C C . ALA E 1 63 ? -11.413 -271.991 756.976 1.00 91.21 170 ALA E C 1
ATOM 3934 O O . ALA E 1 63 ? -11.497 -273.215 757.091 1.00 91.97 170 ALA E O 1
ATOM 3936 N N . ALA E 1 64 ? -11.876 -271.325 755.921 1.00 100.28 171 ALA E N 1
ATOM 3937 C CA . ALA E 1 64 ? -12.495 -271.997 754.767 1.00 102.77 171 ALA E CA 1
ATOM 3938 C C . ALA E 1 64 ? -11.521 -272.916 754.026 1.00 88.46 171 ALA E C 1
ATOM 3939 O O . ALA E 1 64 ? -11.883 -274.035 753.646 1.00 91.50 171 ALA E O 1
ATOM 3941 N N . TYR E 1 65 ? -10.295 -272.438 753.822 1.00 84.38 172 TYR E N 1
ATOM 3942 C CA . TYR E 1 65 ? -9.246 -273.239 753.163 1.00 81.26 172 TYR E CA 1
ATOM 3943 C C . TYR E 1 65 ? -8.820 -274.444 753.995 1.00 80.70 172 TYR E C 1
ATOM 3944 O O . TYR E 1 65 ? -8.546 -275.509 753.441 1.00 80.16 172 TYR E O 1
ATOM 3953 N N . ARG E 1 66 ? -8.761 -274.274 755.313 1.00 76.04 173 ARG E N 1
ATOM 3954 C CA . ARG E 1 66 ? -8.460 -275.395 756.211 1.00 76.27 173 ARG E CA 1
ATOM 3955 C C . ARG E 1 66 ? -9.535 -276.480 756.142 1.00 78.16 173 ARG E C 1
ATOM 3956 O O . ARG E 1 66 ? -9.224 -277.668 756.186 1.00 75.75 173 ARG E O 1
ATOM 3964 N N . GLN E 1 67 ? -10.792 -276.065 756.042 1.00 68.97 174 GLN E N 1
ATOM 3965 C CA . GLN E 1 67 ? -11.889 -277.015 755.891 1.00 61.60 174 GLN E CA 1
ATOM 3966 C C . GLN E 1 67 ? -11.830 -277.764 754.562 1.00 69.03 174 GLN E C 1
ATOM 3967 O O . GLN E 1 67 ? -12.035 -278.975 754.529 1.00 72.29 174 GLN E O 1
ATOM 3973 N N . GLU E 1 68 ? -11.577 -277.030 753.480 1.00 70.99 175 GLU E N 1
ATOM 3974 C CA . GLU E 1 68 ? -11.373 -277.633 752.148 1.00 77.09 175 GLU E CA 1
ATOM 3975 C C . GLU E 1 68 ? -10.298 -278.723 752.176 1.00 68.54 175 GLU E C 1
ATOM 3976 O O . GLU E 1 68 ? -10.487 -279.811 751.624 1.00 75.38 175 GLU E O 1
ATOM 3982 N N . ALA E 1 69 ? -9.178 -278.418 752.827 1.00 59.63 176 ALA E N 1
ATOM 3983 C CA . ALA E 1 69 ? -8.064 -279.369 752.969 1.00 64.41 176 ALA E CA 1
ATOM 3984 C C . ALA E 1 69 ? -8.444 -280.602 753.795 1.00 64.22 176 ALA E C 1
ATOM 3985 O O . ALA E 1 69 ? -8.113 -281.729 753.421 1.00 62.78 176 ALA E O 1
ATOM 3987 N N . ASP E 1 70 ? -9.136 -280.373 754.911 1.00 53.99 177 ASP E N 1
ATOM 3988 C CA . ASP E 1 70 ? -9.609 -281.455 755.789 1.00 46.07 177 ASP E CA 1
ATOM 3989 C C . ASP E 1 70 ? -10.552 -282.407 755.052 1.00 59.33 177 ASP E C 1
ATOM 3990 O O . ASP E 1 70 ? -10.354 -283.621 755.086 1.00 64.04 177 ASP E O 1
ATOM 3995 N N . GLU E 1 71 ? -11.558 -281.848 754.381 1.00 60.68 178 GLU E N 1
ATOM 3996 C CA . GLU E 1 71 ? -12.545 -282.652 753.634 1.00 61.37 178 GLU E CA 1
ATOM 3997 C C . GLU E 1 71 ? -11.903 -283.444 752.485 1.00 61.55 178 GLU E C 1
ATOM 3998 O O . GLU E 1 71 ? -12.243 -284.612 752.261 1.00 57.93 178 GLU E O 1
ATOM 4004 N N . ALA E 1 72 ? -10.978 -282.805 751.771 1.00 55.76 179 ALA E N 1
ATOM 4005 C CA . ALA E 1 72 ? -10.228 -283.465 750.685 1.00 53.76 179 ALA E CA 1
ATOM 4006 C C . ALA E 1 72 ? -9.362 -284.621 751.194 1.00 58.94 179 ALA E C 1
ATOM 4007 O O . ALA E 1 72 ? -9.279 -285.679 750.558 1.00 60.83 179 ALA E O 1
ATOM 4009 N N . THR E 1 73 ? -8.725 -284.409 752.342 1.00 56.59 180 THR E N 1
ATOM 4010 C CA . THR E 1 73 ? -7.919 -285.451 752.989 1.00 53.07 180 THR E CA 1
ATOM 4011 C C . THR E 1 73 ? -8.797 -286.599 753.496 1.00 55.77 180 THR E C 1
ATOM 4012 O O . THR E 1 73 ? -8.425 -287.761 753.359 1.00 55.27 180 THR E O 1
ATOM 4016 N N . LEU E 1 74 ? -9.948 -286.264 754.080 1.00 54.42 181 LEU E N 1
ATOM 4017 C CA . LEU E 1 74 ? -10.914 -287.267 754.562 1.00 56.44 181 LEU E CA 1
ATOM 4018 C C . LEU E 1 74 ? -11.458 -288.132 753.433 1.00 62.91 181 LEU E C 1
ATOM 4019 O O . LEU E 1 74 ? -11.594 -289.340 753.592 1.00 62.70 181 LEU E O 1
ATOM 4024 N N . ALA E 1 75 ? -11.765 -287.504 752.301 1.00 62.62 182 ALA E N 1
ATOM 4025 C CA . ALA E 1 75 ? -12.212 -288.223 751.100 1.00 52.02 182 ALA E CA 1
ATOM 4026 C C . ALA E 1 75 ? -11.143 -289.176 750.575 1.00 57.55 182 ALA E C 1
ATOM 4027 O O . ALA E 1 75 ? -11.453 -290.314 750.210 1.00 53.58 182 ALA E O 1
ATOM 4029 N N . ARG E 1 76 ? -9.895 -288.710 750.544 1.00 53.62 183 ARG E N 1
ATOM 4030 C CA . ARG E 1 76 ? -8.763 -289.557 750.139 1.00 54.06 183 ARG E CA 1
ATOM 4031 C C . ARG E 1 76 ? -8.654 -290.799 751.021 1.00 56.94 183 ARG E C 1
ATOM 4032 O O . ARG E 1 76 ? -8.567 -291.919 750.516 1.00 51.73 183 ARG E O 1
ATOM 4040 N N . LEU E 1 77 ? -8.668 -290.585 752.333 1.00 54.16 184 LEU E N 1
ATOM 4041 C CA . LEU E 1 77 ? -8.557 -291.680 753.310 1.00 58.68 184 LEU E CA 1
ATOM 4042 C C . LEU E 1 77 ? -9.667 -292.715 753.177 1.00 59.05 184 LEU E C 1
ATOM 4043 O O . LEU E 1 77 ? -9.408 -293.922 753.226 1.00 58.75 184 LEU E O 1
ATOM 4048 N N . ASP E 1 78 ? -10.893 -292.230 753.009 1.00 60.13 185 ASP E N 1
ATOM 4049 C CA . ASP E 1 78 ? -12.058 -293.091 752.803 1.00 63.59 185 ASP E CA 1
ATOM 4050 C C . ASP E 1 78 ? -11.825 -294.019 751.617 1.00 69.38 185 ASP E C 1
ATOM 4051 O O . ASP E 1 78 ? -12.133 -295.201 751.691 1.00 67.50 185 ASP E O 1
ATOM 4056 N N . LEU E 1 79 ? -11.253 -293.485 750.543 1.00 62.85 186 LEU E N 1
ATOM 4057 C CA . LEU E 1 79 ? -10.974 -294.293 749.344 1.00 60.22 186 LEU E CA 1
ATOM 4058 C C . LEU E 1 79 ? -9.833 -295.284 749.504 1.00 63.24 186 LEU E C 1
ATOM 4059 O O . LEU E 1 79 ? -9.940 -296.427 749.049 1.00 58.89 186 LEU E O 1
ATOM 4064 N N . GLU E 1 80 ? -8.751 -294.848 750.144 1.00 58.44 187 GLU E N 1
ATOM 4065 C CA . GLU E 1 80 ? -7.617 -295.748 750.440 1.00 58.91 187 GLU E CA 1
ATOM 4066 C C . GLU E 1 80 ? -8.074 -296.941 751.277 1.00 57.33 187 GLU E C 1
ATOM 4067 O O . GLU E 1 80 ? -7.595 -298.063 751.112 1.00 57.87 187 GLU E O 1
ATOM 4073 N N . ARG E 1 81 ? -9.014 -296.679 752.175 1.00 44.15 188 ARG E N 1
ATOM 4074 C CA . ARG E 1 81 ? -9.636 -297.719 752.978 1.00 36.80 188 ARG E CA 1
ATOM 4075 C C . ARG E 1 81 ? -10.489 -298.681 752.155 1.00 48.47 188 ARG E C 1
ATOM 4076 O O . ARG E 1 81 ? -10.418 -299.889 752.368 1.00 51.08 188 ARG E O 1
ATOM 4084 N N . LYS E 1 82 ? -11.311 -298.151 751.251 1.00 52.86 189 LYS E N 1
ATOM 4085 C CA . LYS E 1 82 ? -12.101 -298.997 750.337 1.00 56.45 189 LYS E CA 1
ATOM 4086 C C . LYS E 1 82 ? -11.210 -299.892 749.487 1.00 62.52 189 LYS E C 1
ATOM 4087 O O . LYS E 1 82 ? -11.571 -301.029 749.205 1.00 60.52 189 LYS E O 1
ATOM 4093 N N . ILE E 1 83 ? -10.038 -299.382 749.116 1.00 55.79 190 ILE E N 1
ATOM 4094 C CA . ILE E 1 83 ? -9.036 -300.182 748.394 1.00 57.03 190 ILE E CA 1
ATOM 4095 C C . ILE E 1 83 ? -8.544 -301.359 749.232 1.00 55.67 190 ILE E C 1
ATOM 4096 O O . ILE E 1 83 ? -8.506 -302.489 748.747 1.00 53.89 190 ILE E O 1
ATOM 4101 N N . GLU E 1 84 ? -8.157 -301.081 750.474 1.00 52.98 191 GLU E N 1
ATOM 4102 C CA . GLU E 1 84 ? -7.735 -302.135 751.413 1.00 53.97 191 GLU E CA 1
ATOM 4103 C C . GLU E 1 84 ? -8.830 -303.186 751.593 1.00 54.39 191 GLU E C 1
ATOM 4104 O O . GLU E 1 84 ? -8.558 -304.382 751.588 1.00 52.25 191 GLU E O 1
ATOM 4110 N N . SER E 1 85 ? -10.065 -302.719 751.736 1.00 50.15 192 SER E N 1
ATOM 4111 C CA . SER E 1 85 ? -11.232 -303.596 751.861 1.00 51.43 192 SER E CA 1
ATOM 4112 C C . SER E 1 85 ? -11.441 -304.509 750.647 1.00 59.31 192 SER E C 1
ATOM 4113 O O . SER E 1 85 ? -11.723 -305.693 750.807 1.00 59.85 192 SER E O 1
ATOM 4116 N N . LEU E 1 86 ? -11.303 -303.953 749.448 1.00 58.06 193 LEU E N 1
ATOM 4117 C CA . LEU E 1 86 ? -11.448 -304.731 748.208 1.00 64.11 193 LEU E CA 1
ATOM 4118 C C . LEU E 1 86 ? -10.333 -305.763 748.018 1.00 66.58 193 LEU E C 1
ATOM 4119 O O . LEU E 1 86 ? -10.591 -306.882 747.573 1.00 73.42 193 LEU E O 1
ATOM 4124 N N . GLU E 1 87 ? -9.104 -305.381 748.357 1.00 61.90 194 GLU E N 1
ATOM 4125 C CA . GLU E 1 87 ? -7.959 -306.309 748.315 1.00 68.88 194 GLU E CA 1
ATOM 4126 C C . GLU E 1 87 ? -8.104 -307.449 749.333 1.00 61.75 194 GLU E C 1
ATOM 4127 O O . GLU E 1 87 ? -7.748 -308.590 749.040 1.00 62.10 194 GLU E O 1
ATOM 4133 N N . GLU E 1 88 ? -8.602 -307.122 750.526 1.00 58.25 195 GLU E N 1
ATOM 4134 C CA . GLU E 1 88 ? -8.939 -308.125 751.556 1.00 59.50 195 GLU E CA 1
ATOM 4135 C C . GLU E 1 88 ? -9.993 -309.110 751.038 1.00 60.91 195 GLU E C 1
ATOM 4136 O O . GLU E 1 88 ? -9.851 -310.327 751.191 1.00 61.59 195 GLU E O 1
ATOM 4142 N N . GLU E 1 89 ? -11.036 -308.559 750.416 1.00 57.58 196 GLU E N 1
ATOM 4143 C CA . GLU E 1 89 ? -12.137 -309.341 749.833 1.00 62.38 196 GLU E CA 1
ATOM 4144 C C . GLU E 1 89 ? -11.634 -310.302 748.751 1.00 63.00 196 GLU E C 1
ATOM 4145 O O . GLU E 1 89 ? -12.033 -311.467 748.721 1.00 61.09 196 GLU E O 1
ATOM 4151 N N . ILE E 1 90 ? -10.756 -309.807 747.881 1.00 66.23 197 ILE E N 1
ATOM 4152 C CA . ILE E 1 90 ? -10.131 -310.637 746.838 1.00 68.57 197 ILE E CA 1
ATOM 4153 C C . ILE E 1 90 ? -9.390 -311.829 747.444 1.00 57.54 197 ILE E C 1
ATOM 4154 O O . ILE E 1 90 ? -9.622 -312.970 747.046 1.00 61.86 197 ILE E O 1
ATOM 4159 N N . ARG E 1 91 ? -8.499 -311.544 748.393 1.00 52.05 198 ARG E N 1
ATOM 4160 C CA . ARG E 1 91 ? -7.706 -312.580 749.084 1.00 47.95 198 ARG E CA 1
ATOM 4161 C C . ARG E 1 91 ? -8.591 -313.661 749.683 1.00 49.38 198 ARG E C 1
ATOM 4162 O O . ARG E 1 91 ? -8.340 -314.862 749.531 1.00 48.83 198 ARG E O 1
ATOM 4170 N N . PHE E 1 92 ? -9.633 -313.209 750.363 1.00 45.76 199 PHE E N 1
ATOM 4171 C CA . PHE E 1 92 ? -10.604 -314.100 750.978 1.00 43.70 199 PHE E CA 1
ATOM 4172 C C . PHE E 1 92 ? -11.366 -314.950 749.952 1.00 51.40 199 PHE E C 1
ATOM 4173 O O . PHE E 1 92 ? -11.551 -316.151 750.158 1.00 49.85 199 PHE E O 1
ATOM 4181 N N . LEU E 1 93 ? -11.805 -314.321 748.863 1.00 51.95 200 LEU E N 1
ATOM 4182 C CA . LEU E 1 93 ? -12.468 -315.040 747.763 1.00 62.15 200 LEU E CA 1
ATOM 4183 C C . LEU E 1 93 ? -11.612 -316.172 747.196 1.00 72.71 200 LEU E C 1
ATOM 4184 O O . LEU E 1 93 ? -12.112 -317.260 746.952 1.00 67.54 200 LEU E O 1
ATOM 4189 N N . ARG E 1 94 ? -10.327 -315.907 747.001 1.00 66.59 201 ARG E N 1
ATOM 4190 C CA . ARG E 1 94 ? -9.396 -316.922 746.484 1.00 69.93 201 ARG E CA 1
ATOM 4191 C C . ARG E 1 94 ? -9.215 -318.117 747.432 1.00 71.55 201 ARG E C 1
ATOM 4192 O O . ARG E 1 94 ? -9.133 -319.259 746.982 1.00 75.79 201 ARG E O 1
ATOM 4200 N N . LYS E 1 95 ? -9.160 -317.859 748.733 1.00 66.50 202 LYS E N 1
ATOM 4201 C CA . LYS E 1 95 ? -9.103 -318.950 749.730 1.00 58.42 202 LYS E CA 1
ATOM 4202 C C . LYS E 1 95 ? -10.385 -319.788 749.744 1.00 57.71 202 LYS E C 1
ATOM 4203 O O . LYS E 1 95 ? -10.336 -321.022 749.742 1.00 59.94 202 LYS E O 1
ATOM 4209 N N . ILE E 1 96 ? -11.520 -319.095 749.798 1.00 55.01 203 ILE E N 1
ATOM 4210 C CA . ILE E 1 96 ? -12.859 -319.726 749.750 1.00 60.86 203 ILE E CA 1
ATOM 4211 C C . ILE E 1 96 ? -13.052 -320.536 748.447 1.00 59.97 203 ILE E C 1
ATOM 4212 O O . ILE E 1 96 ? -13.631 -321.623 748.463 1.00 62.80 203 ILE E O 1
ATOM 4217 N N . HIS E 1 97 ? -12.549 -319.990 747.340 1.00 61.87 204 HIS E N 1
ATOM 4218 C CA . HIS E 1 97 ? -12.592 -320.628 746.012 1.00 66.23 204 HIS E CA 1
ATOM 4219 C C . HIS E 1 97 ? -11.741 -321.914 746.015 1.00 54.26 204 HIS E C 1
ATOM 4220 O O . HIS E 1 97 ? -12.210 -322.980 745.613 1.00 57.52 204 HIS E O 1
ATOM 4227 N N . GLU E 1 98 ? -10.495 -321.794 746.474 1.00 59.15 205 GLU E N 1
ATOM 4228 C CA . GLU E 1 98 ? -9.563 -322.942 746.609 1.00 65.86 205 GLU E CA 1
ATOM 4229 C C . GLU E 1 98 ? -10.141 -324.068 747.487 1.00 65.79 205 GLU E C 1
ATOM 4230 O O . GLU E 1 98 ? -9.940 -325.249 747.198 1.00 78.20 205 GLU E O 1
ATOM 4236 N N . GLU E 1 99 ? -10.871 -323.690 748.535 1.00 68.15 206 GLU E N 1
ATOM 4237 C CA . GLU E 1 99 ? -11.587 -324.657 749.392 1.00 79.13 206 GLU E CA 1
ATOM 4238 C C . GLU E 1 99 ? -12.755 -325.359 748.692 1.00 79.55 206 GLU E C 1
ATOM 4239 O O . GLU E 1 99 ? -12.925 -326.574 748.828 1.00 83.23 206 GLU E O 1
ATOM 4245 N N . GLU E 1 100 ? -13.540 -324.589 747.944 1.00 82.07 207 GLU E N 1
ATOM 4246 C CA . GLU E 1 100 ? -14.672 -325.120 747.163 1.00 86.26 207 GLU E CA 1
ATOM 4247 C C . GLU E 1 100 ? -14.205 -326.054 746.038 1.00 81.03 207 GLU E C 1
ATOM 4248 O O . GLU E 1 100 ? -14.875 -327.036 745.714 1.00 76.03 207 GLU E O 1
ATOM 4254 N N . VAL E 1 101 ? -13.063 -325.709 745.449 1.00 83.55 208 VAL E N 1
ATOM 4255 C CA . VAL E 1 101 ? -12.436 -326.463 744.356 1.00 89.07 208 VAL E CA 1
ATOM 4256 C C . VAL E 1 101 ? -11.874 -327.809 744.825 1.00 85.62 208 VAL E C 1
ATOM 4257 O O . VAL E 1 101 ? -11.851 -328.753 744.035 1.00 91.83 208 VAL E O 1
ATOM 4261 N N . ARG E 1 102 ? -11.438 -327.903 746.084 1.00 89.16 209 ARG E N 1
ATOM 4262 C CA . ARG E 1 102 ? -11.025 -329.204 746.673 1.00 89.15 209 ARG E CA 1
ATOM 4263 C C . ARG E 1 102 ? -12.196 -330.059 747.210 1.00 86.60 209 ARG E C 1
ATOM 4264 O O . ARG E 1 102 ? -12.086 -331.286 747.293 1.00 88.87 209 ARG E O 1
ATOM 4272 N N . GLU E 1 103 ? -13.309 -329.410 747.547 1.00 88.16 210 GLU E N 1
ATOM 4273 C CA . GLU E 1 103 ? -14.584 -330.094 747.831 1.00 93.06 210 GLU E CA 1
ATOM 4274 C C . GLU E 1 103 ? -15.224 -330.735 746.591 1.00 95.00 210 GLU E C 1
ATOM 4275 O O . GLU E 1 103 ? -15.827 -331.805 746.692 1.00 98.93 210 GLU E O 1
ATOM 4281 N N . LEU E 1 104 ? -15.132 -330.054 745.445 1.00 86.66 211 LEU E N 1
ATOM 4282 C CA . LEU E 1 104 ? -15.779 -330.495 744.192 1.00 72.66 211 LEU E CA 1
ATOM 4283 C C . LEU E 1 104 ? -14.765 -331.063 743.196 1.00 87.16 211 LEU E C 1
ATOM 4284 O O . LEU E 1 104 ? -13.566 -331.142 743.476 1.00 87.37 211 LEU E O 1
ATOM 4289 N N . MET F 1 2 ? 21.445 -189.482 778.910 1.00 32.15 109 MET F N 1
ATOM 4290 C CA . MET F 1 2 ? 20.915 -188.975 780.188 1.00 32.23 109 MET F CA 1
ATOM 4291 C C . MET F 1 2 ? 19.642 -189.756 780.564 1.00 32.45 109 MET F C 1
ATOM 4292 O O . MET F 1 2 ? 19.633 -190.979 780.519 1.00 32.66 109 MET F O 1
ATOM 4297 N N . THR F 1 3 ? 18.587 -189.053 780.953 1.00 83.75 110 THR F N 1
ATOM 4298 C CA . THR F 1 3 ? 17.318 -189.648 781.336 1.00 81.55 110 THR F CA 1
ATOM 4299 C C . THR F 1 3 ? 16.541 -190.169 780.131 1.00 75.55 110 THR F C 1
ATOM 4300 O O . THR F 1 3 ? 15.907 -191.205 780.203 1.00 83.65 110 THR F O 1
ATOM 4304 N N . LYS F 1 4 ? 16.572 -189.419 779.041 1.00 70.57 111 LYS F N 1
ATOM 4305 C CA . LYS F 1 4 ? 15.872 -189.781 777.813 1.00 67.93 111 LYS F CA 1
ATOM 4306 C C . LYS F 1 4 ? 16.435 -191.053 777.184 1.00 43.44 111 LYS F C 1
ATOM 4307 O O . LYS F 1 4 ? 15.703 -191.821 776.606 1.00 52.03 111 LYS F O 1
ATOM 4313 N N . LEU F 1 5 ? 17.740 -191.251 777.293 1.00 46.96 112 LEU F N 1
ATOM 4314 C CA . LEU F 1 5 ? 18.396 -192.434 776.771 1.00 45.75 112 LEU F CA 1
ATOM 4315 C C . LEU F 1 5 ? 17.928 -193.684 777.502 1.00 41.53 112 LEU F C 1
ATOM 4316 O O . LEU F 1 5 ? 17.740 -194.734 776.916 1.00 40.77 112 LEU F O 1
ATOM 4321 N N . ALA F 1 6 ? 17.755 -193.533 778.799 1.00 31.28 113 ALA F N 1
ATOM 4322 C CA . ALA F 1 6 ? 17.239 -194.571 779.658 1.00 31.82 113 ALA F CA 1
ATOM 4323 C C . ALA F 1 6 ? 15.809 -194.940 779.302 1.00 41.29 113 ALA F C 1
ATOM 4324 O O . ALA F 1 6 ? 15.422 -196.081 779.433 1.00 43.73 113 ALA F O 1
ATOM 4326 N N . ASP F 1 7 ? 15.027 -193.947 778.898 1.00 40.35 114 ASP F N 1
ATOM 4327 C CA . ASP F 1 7 ? 13.634 -194.120 778.479 1.00 44.90 114 ASP F CA 1
ATOM 4328 C C . ASP F 1 7 ? 13.503 -195.006 777.273 1.00 32.54 114 ASP F C 1
ATOM 4329 O O . ASP F 1 7 ? 12.680 -195.904 777.237 1.00 30.88 114 ASP F O 1
ATOM 4334 N N . VAL F 1 8 ? 14.330 -194.714 776.286 1.00 31.49 115 VAL F N 1
ATOM 4335 C CA . VAL F 1 8 ? 14.367 -195.431 775.035 1.00 32.60 115 VAL F CA 1
ATOM 4336 C C . VAL F 1 8 ? 14.789 -196.869 775.220 1.00 29.74 115 VAL F C 1
ATOM 4337 O O . VAL F 1 8 ? 14.221 -197.749 774.616 1.00 36.24 115 VAL F O 1
ATOM 4341 N N . TYR F 1 9 ? 15.808 -197.092 776.033 1.00 25.12 116 TYR F N 1
ATOM 4342 C CA . TYR F 1 9 ? 16.327 -198.424 776.256 1.00 16.85 116 TYR F CA 1
ATOM 4343 C C . TYR F 1 9 ? 15.396 -199.321 777.023 1.00 14.49 116 TYR F C 1
ATOM 4344 O O . TYR F 1 9 ? 15.266 -200.475 776.711 1.00 18.10 116 TYR F O 1
ATOM 4353 N N . GLN F 1 10 ? 14.744 -198.766 778.022 1.00 20.54 117 GLN F N 1
ATOM 4354 C CA . GLN F 1 10 ? 13.789 -199.510 778.820 1.00 22.84 117 GLN F CA 1
ATOM 4355 C C . GLN F 1 10 ? 12.602 -199.965 778.008 1.00 34.88 117 GLN F C 1
ATOM 4356 O O . GLN F 1 10 ? 12.077 -201.039 778.223 1.00 34.62 117 GLN F O 1
ATOM 4362 N N . ALA F 1 11 ? 12.201 -199.127 777.069 1.00 37.00 118 ALA F N 1
ATOM 4363 C CA . ALA F 1 11 ? 11.104 -199.441 776.148 1.00 35.20 118 ALA F CA 1
ATOM 4364 C C . ALA F 1 11 ? 11.438 -200.636 775.255 1.00 30.03 118 ALA F C 1
ATOM 4365 O O . ALA F 1 11 ? 10.643 -201.575 775.143 1.00 26.41 118 ALA F O 1
ATOM 4367 N N . GLU F 1 12 ? 12.611 -200.592 774.629 1.00 30.95 119 GLU F N 1
ATOM 4368 C CA . GLU F 1 12 ? 13.095 -201.710 773.804 1.00 36.90 119 GLU F CA 1
ATOM 4369 C C . GLU F 1 12 ? 13.312 -202.987 774.613 1.00 32.73 119 GLU F C 1
ATOM 4370 O O . GLU F 1 12 ? 13.019 -204.068 774.124 1.00 33.18 119 GLU F O 1
ATOM 4376 N N . LEU F 1 13 ? 13.815 -202.864 775.842 1.00 31.99 120 LEU F N 1
ATOM 4377 C CA . LEU F 1 13 ? 13.963 -204.041 776.723 1.00 27.87 120 LEU F CA 1
ATOM 4378 C C . LEU F 1 13 ? 12.621 -204.700 776.974 1.00 35.28 120 LEU F C 1
ATOM 4379 O O . LEU F 1 13 ? 12.497 -205.912 776.847 1.00 35.47 120 LEU F O 1
ATOM 4384 N N . ARG F 1 14 ? 11.631 -203.885 777.335 1.00 40.53 121 ARG F N 1
ATOM 4385 C CA . ARG F 1 14 ? 10.267 -204.372 777.612 1.00 41.49 121 ARG F CA 1
ATOM 4386 C C . ARG F 1 14 ? 9.673 -205.130 776.420 1.00 33.75 121 ARG F C 1
ATOM 4387 O O . ARG F 1 14 ? 9.118 -206.223 776.587 1.00 37.85 121 ARG F O 1
ATOM 4395 N N . GLU F 1 15 ? 9.815 -204.550 775.227 1.00 36.05 122 GLU F N 1
ATOM 4396 C CA . GLU F 1 15 ? 9.340 -205.179 773.980 1.00 39.23 122 GLU F CA 1
ATOM 4397 C C . GLU F 1 15 ? 10.033 -206.525 773.726 1.00 34.98 122 GLU F C 1
ATOM 4398 O O . GLU F 1 15 ? 9.364 -207.523 773.454 1.00 28.66 122 GLU F O 1
ATOM 4404 N N . LEU F 1 16 ? 11.360 -206.547 773.830 1.00 31.92 123 LEU F N 1
ATOM 4405 C CA . LEU F 1 16 ? 12.132 -207.771 773.572 1.00 28.94 123 LEU F CA 1
ATOM 4406 C C . LEU F 1 16 ? 11.811 -208.889 774.551 1.00 30.46 123 LEU F C 1
ATOM 4407 O O . LEU F 1 16 ? 11.690 -210.034 774.140 1.00 30.16 123 LEU F O 1
ATOM 4412 N N . ARG F 1 17 ? 11.652 -208.550 775.828 1.00 30.28 124 ARG F N 1
ATOM 4413 C CA . ARG F 1 17 ? 11.281 -209.543 776.854 1.00 29.19 124 ARG F CA 1
ATOM 4414 C C . ARG F 1 17 ? 9.891 -210.134 776.615 1.00 35.35 124 ARG F C 1
ATOM 4415 O O . ARG F 1 17 ? 9.673 -211.328 776.842 1.00 38.98 124 ARG F O 1
ATOM 4423 N N . LEU F 1 18 ? 8.966 -209.291 776.155 1.00 36.74 125 LEU F N 1
ATOM 4424 C CA . LEU F 1 18 ? 7.596 -209.712 775.791 1.00 37.89 125 LEU F CA 1
ATOM 4425 C C . LEU F 1 18 ? 7.611 -210.712 774.633 1.00 36.63 125 LEU F C 1
ATOM 4426 O O . LEU F 1 18 ? 7.070 -211.813 774.743 1.00 42.33 125 LEU F O 1
ATOM 4431 N N . ARG F 1 19 ? 8.252 -210.318 773.537 1.00 32.06 126 ARG F N 1
ATOM 4432 C CA . ARG F 1 19 ? 8.430 -211.192 772.370 1.00 30.07 126 ARG F CA 1
ATOM 4433 C C . ARG F 1 19 ? 9.124 -212.500 772.717 1.00 35.25 126 ARG F C 1
ATOM 4434 O O . ARG F 1 19 ? 8.698 -213.565 772.283 1.00 31.00 126 ARG F O 1
ATOM 4442 N N . LEU F 1 20 ? 10.179 -212.402 773.516 1.00 29.04 127 LEU F N 1
ATOM 4443 C CA . LEU F 1 20 ? 10.990 -213.562 773.887 1.00 21.54 127 LEU F CA 1
ATOM 4444 C C . LEU F 1 20 ? 10.177 -214.604 774.652 1.00 26.82 127 LEU F C 1
ATOM 4445 O O . LEU F 1 20 ? 10.305 -215.801 774.403 1.00 33.97 127 LEU F O 1
ATOM 4450 N N . ASP F 1 21 ? 9.342 -214.135 775.573 1.00 30.94 128 ASP F N 1
ATOM 4451 C CA . ASP F 1 21 ? 8.449 -215.015 776.343 1.00 43.73 128 ASP F CA 1
ATOM 4452 C C . ASP F 1 21 ? 7.427 -215.731 775.441 1.00 52.01 128 ASP F C 1
ATOM 4453 O O . ASP F 1 21 ? 7.177 -216.925 775.606 1.00 46.55 128 ASP F O 1
ATOM 4458 N N . GLN F 1 22 ? 6.872 -215.003 774.476 1.00 39.80 129 GLN F N 1
ATOM 4459 C CA . GLN F 1 22 ? 5.941 -215.575 773.488 1.00 30.47 129 GLN F CA 1
ATOM 4460 C C . GLN F 1 22 ? 6.600 -216.610 772.569 1.00 31.95 129 GLN F C 1
ATOM 4461 O O . GLN F 1 22 ? 6.019 -217.662 772.298 1.00 34.61 129 GLN F O 1
ATOM 4467 N N . LEU F 1 23 ? 7.803 -216.298 772.096 1.00 33.24 130 LEU F N 1
ATOM 4468 C CA . LEU F 1 23 ? 8.574 -217.218 771.241 1.00 34.97 130 LEU F CA 1
ATOM 4469 C C . LEU F 1 23 ? 9.001 -218.491 771.949 1.00 37.34 130 LEU F C 1
ATOM 4470 O O . LEU F 1 23 ? 8.964 -219.569 771.360 1.00 41.02 130 LEU F O 1
ATOM 4475 N N . THR F 1 24 ? 9.445 -218.352 773.194 1.00 37.30 131 THR F N 1
ATOM 4476 C CA . THR F 1 24 ? 9.837 -219.501 774.009 1.00 39.37 131 THR F CA 1
ATOM 4477 C C . THR F 1 24 ? 8.648 -220.442 774.252 1.00 41.65 131 THR F C 1
ATOM 4478 O O . THR F 1 24 ? 8.798 -221.657 774.178 1.00 42.18 131 THR F O 1
ATOM 4482 N N . ALA F 1 25 ? 7.477 -219.866 774.526 1.00 38.43 132 ALA F N 1
ATOM 4483 C CA . ALA F 1 25 ? 6.230 -220.632 774.689 1.00 39.03 132 ALA F CA 1
ATOM 4484 C C . ALA F 1 25 ? 5.867 -221.382 773.415 1.00 43.15 132 ALA F C 1
ATOM 4485 O O . ALA F 1 25 ? 5.608 -222.585 773.445 1.00 44.81 132 ALA F O 1
ATOM 4487 N N . ASN F 1 26 ? 5.850 -220.647 772.307 1.00 44.30 133 ASN F N 1
ATOM 4488 C CA . ASN F 1 26 ? 5.587 -221.211 770.976 1.00 45.10 133 ASN F CA 1
ATOM 4489 C C . ASN F 1 26 ? 6.541 -222.354 770.608 1.00 30.56 133 ASN F C 1
ATOM 4490 O O . ASN F 1 26 ? 6.112 -223.411 770.137 1.00 36.39 133 ASN F O 1
ATOM 4495 N N . SER F 1 27 ? 7.825 -222.147 770.869 1.00 32.45 134 SER F N 1
ATOM 4496 C CA . SER F 1 27 ? 8.848 -223.169 770.619 1.00 34.70 134 SER F CA 1
ATOM 4497 C C . SER F 1 27 ? 8.668 -224.428 771.453 1.00 35.09 134 SER F C 1
ATOM 4498 O O . SER F 1 27 ? 8.831 -225.533 770.942 1.00 34.85 134 SER F O 1
ATOM 4501 N N . ALA F 1 28 ? 8.379 -224.244 772.739 1.00 35.03 135 ALA F N 1
ATOM 4502 C CA . ALA F 1 28 ? 8.132 -225.359 773.663 1.00 36.84 135 ALA F CA 1
ATOM 4503 C C . ALA F 1 28 ? 6.974 -226.218 773.179 1.00 34.04 135 ALA F C 1
ATOM 4504 O O . ALA F 1 28 ? 7.042 -227.442 773.216 1.00 37.83 135 ALA F O 1
ATOM 4506 N N . ARG F 1 29 ? 5.913 -225.553 772.733 1.00 32.63 136 ARG F N 1
ATOM 4507 C CA . ARG F 1 29 ? 4.749 -226.227 772.158 1.00 36.82 136 ARG F CA 1
ATOM 4508 C C . ARG F 1 29 ? 5.101 -227.003 770.891 1.00 40.42 136 ARG F C 1
ATOM 4509 O O . ARG F 1 29 ? 4.698 -228.155 770.736 1.00 45.16 136 ARG F O 1
ATOM 4517 N N . LEU F 1 30 ? 5.841 -226.358 769.992 1.00 39.21 137 LEU F N 1
ATOM 4518 C CA . LEU F 1 30 ? 6.316 -227.007 768.755 1.00 35.24 137 LEU F CA 1
ATOM 4519 C C . LEU F 1 30 ? 7.180 -228.242 769.032 1.00 36.04 137 LEU F C 1
ATOM 4520 O O . LEU F 1 30 ? 7.048 -229.255 768.345 1.00 39.69 137 LEU F O 1
ATOM 4525 N N . GLU F 1 31 ? 8.067 -228.131 770.022 1.00 41.79 138 GLU F N 1
ATOM 4526 C CA . GLU F 1 31 ? 8.922 -229.256 770.459 1.00 41.36 138 GLU F CA 1
ATOM 4527 C C . GLU F 1 31 ? 8.100 -230.438 770.956 1.00 32.56 138 GLU F C 1
ATOM 4528 O O . GLU F 1 31 ? 8.421 -231.589 770.659 1.00 33.48 138 GLU F O 1
ATOM 4534 N N . VAL F 1 32 ? 7.042 -230.137 771.706 1.00 22.28 139 VAL F N 1
ATOM 4535 C CA . VAL F 1 32 ? 6.109 -231.158 772.194 1.00 29.89 139 VAL F CA 1
ATOM 4536 C C . VAL F 1 32 ? 5.367 -231.821 771.029 1.00 42.99 139 VAL F C 1
ATOM 4537 O O . VAL F 1 32 ? 5.292 -233.044 770.976 1.00 44.31 139 VAL F O 1
ATOM 4541 N N . GLU F 1 33 ? 4.822 -231.015 770.115 1.00 47.50 140 GLU F N 1
ATOM 4542 C CA . GLU F 1 33 ? 4.120 -231.532 768.923 1.00 56.09 140 GLU F CA 1
ATOM 4543 C C . GLU F 1 33 ? 5.021 -232.424 768.071 1.00 56.09 140 GLU F C 1
ATOM 4544 O O . GLU F 1 33 ? 4.599 -233.495 767.629 1.00 44.70 140 GLU F O 1
ATOM 4550 N N . ARG F 1 34 ? 6.249 -231.970 767.834 1.00 51.45 141 ARG F N 1
ATOM 4551 C CA . ARG F 1 34 ? 7.220 -232.745 767.050 1.00 49.83 141 ARG F CA 1
ATOM 4552 C C . ARG F 1 34 ? 7.571 -234.068 767.730 1.00 50.08 141 ARG F C 1
ATOM 4553 O O . ARG F 1 34 ? 7.616 -235.106 767.073 1.00 52.19 141 ARG F O 1
ATOM 4561 N N . ASP F 1 35 ? 7.850 -234.014 769.030 1.00 50.93 142 ASP F N 1
ATOM 4562 C CA . ASP F 1 35 ? 8.150 -235.220 769.831 1.00 55.53 142 ASP F CA 1
ATOM 4563 C C . ASP F 1 35 ? 7.019 -236.250 769.756 1.00 45.05 142 ASP F C 1
ATOM 4564 O O . ASP F 1 35 ? 7.272 -237.450 769.653 1.00 45.84 142 ASP F O 1
ATOM 4569 N N . ASN F 1 36 ? 5.781 -235.762 769.819 1.00 40.65 143 ASN F N 1
ATOM 4570 C CA . ASN F 1 36 ? 4.582 -236.607 769.711 1.00 42.43 143 ASN F CA 1
ATOM 4571 C C . ASN F 1 36 ? 4.417 -237.240 768.336 1.00 47.13 143 ASN F C 1
ATOM 4572 O O . ASN F 1 36 ? 4.181 -238.440 768.228 1.00 49.26 143 ASN F O 1
ATOM 4577 N N . LEU F 1 37 ? 4.522 -236.425 767.292 1.00 46.14 144 LEU F N 1
ATOM 4578 C CA . LEU F 1 37 ? 4.433 -236.928 765.914 1.00 46.32 144 LEU F CA 1
ATOM 4579 C C . LEU F 1 37 ? 5.489 -238.002 765.618 1.00 34.83 144 LEU F C 1
ATOM 4580 O O . LEU F 1 37 ? 5.195 -238.997 764.954 1.00 45.49 144 LEU F O 1
ATOM 4585 N N . ALA F 1 38 ? 6.702 -237.795 766.130 1.00 38.51 145 ALA F N 1
ATOM 4586 C CA . ALA F 1 38 ? 7.795 -238.773 765.992 1.00 40.79 145 ALA F CA 1
ATOM 4587 C C . ALA F 1 38 ? 7.513 -240.081 766.737 1.00 42.98 145 ALA F C 1
ATOM 4588 O O . ALA F 1 38 ? 7.782 -241.163 766.224 1.00 45.22 145 ALA F O 1
ATOM 4590 N N . GLN F 1 39 ? 6.995 -239.960 767.955 1.00 42.32 146 GLN F N 1
ATOM 4591 C CA . GLN F 1 39 ? 6.594 -241.110 768.783 1.00 43.76 146 GLN F CA 1
ATOM 4592 C C . GLN F 1 39 ? 5.512 -241.948 768.095 1.00 47.35 146 GLN F C 1
ATOM 4593 O O . GLN F 1 39 ? 5.628 -243.171 767.999 1.00 49.66 146 GLN F O 1
ATOM 4599 N N . ASP F 1 40 ? 4.474 -241.269 767.616 1.00 44.81 147 ASP F N 1
ATOM 4600 C CA . ASP F 1 40 ? 3.360 -241.907 766.909 1.00 46.24 147 ASP F CA 1
ATOM 4601 C C . ASP F 1 40 ? 3.797 -242.535 765.588 1.00 45.40 147 ASP F C 1
ATOM 4602 O O . ASP F 1 40 ? 3.306 -243.597 765.208 1.00 41.57 147 ASP F O 1
ATOM 4607 N N . LEU F 1 41 ? 4.710 -241.868 764.891 1.00 41.80 148 LEU F N 1
ATOM 4608 C CA . LEU F 1 41 ? 5.293 -242.405 763.659 1.00 33.96 148 LEU F CA 1
ATOM 4609 C C . LEU F 1 41 ? 6.056 -243.711 763.913 1.00 42.59 148 LEU F C 1
ATOM 4610 O O . LEU F 1 41 ? 5.931 -244.662 763.144 1.00 44.44 148 LEU F O 1
ATOM 4615 N N . ALA F 1 42 ? 6.834 -243.748 764.990 1.00 44.60 149 ALA F N 1
ATOM 4616 C CA . ALA F 1 42 ? 7.526 -244.978 765.416 1.00 46.27 149 ALA F CA 1
ATOM 4617 C C . ALA F 1 42 ? 6.543 -246.104 765.756 1.00 48.42 149 ALA F C 1
ATOM 4618 O O . ALA F 1 42 ? 6.764 -247.257 765.392 1.00 45.98 149 ALA F O 1
ATOM 4620 N N . THR F 1 43 ? 5.464 -245.745 766.452 1.00 49.21 150 THR F N 1
ATOM 4621 C CA . THR F 1 43 ? 4.396 -246.678 766.844 1.00 51.60 150 THR F CA 1
ATOM 4622 C C . THR F 1 43 ? 3.735 -247.317 765.630 1.00 54.87 150 THR F C 1
ATOM 4623 O O . THR F 1 43 ? 3.689 -248.537 765.513 1.00 58.83 150 THR F O 1
ATOM 4627 N N . VAL F 1 44 ? 3.221 -246.477 764.738 1.00 50.78 151 VAL F N 1
ATOM 4628 C CA . VAL F 1 44 ? 2.462 -246.938 763.569 1.00 48.62 151 VAL F CA 1
ATOM 4629 C C . VAL F 1 44 ? 3.357 -247.717 762.583 1.00 41.29 151 VAL F C 1
ATOM 4630 O O . VAL F 1 44 ? 2.890 -248.658 761.939 1.00 55.79 151 VAL F O 1
ATOM 4634 N N . ARG F 1 45 ? 4.632 -247.339 762.485 1.00 45.06 152 ARG F N 1
ATOM 4635 C CA . ARG F 1 45 ? 5.622 -248.121 761.711 1.00 49.20 152 ARG F CA 1
ATOM 4636 C C . ARG F 1 45 ? 5.807 -249.533 762.263 1.00 46.56 152 ARG F C 1
ATOM 4637 O O . ARG F 1 45 ? 5.963 -250.486 761.499 1.00 47.59 152 ARG F O 1
ATOM 4645 N N . GLN F 1 46 ? 5.813 -249.646 763.589 1.00 47.27 153 GLN F N 1
ATOM 4646 C CA . GLN F 1 46 ? 5.891 -250.945 764.264 1.00 49.11 153 GLN F CA 1
ATOM 4647 C C . GLN F 1 46 ? 4.640 -251.782 764.009 1.00 49.04 153 GLN F C 1
ATOM 4648 O O . GLN F 1 46 ? 4.745 -252.972 763.714 1.00 50.00 153 GLN F O 1
ATOM 4654 N N . LYS F 1 47 ? 3.469 -251.157 764.134 1.00 49.67 154 LYS F N 1
ATOM 4655 C CA . LYS F 1 47 ? 2.182 -251.815 763.832 1.00 54.90 154 LYS F CA 1
ATOM 4656 C C . LYS F 1 47 ? 2.124 -252.318 762.389 1.00 59.56 154 LYS F C 1
ATOM 4657 O O . LYS F 1 47 ? 1.621 -253.409 762.123 1.00 60.28 154 LYS F O 1
ATOM 4663 N N . LEU F 1 48 ? 2.638 -251.505 761.472 1.00 57.95 155 LEU F N 1
ATOM 4664 C CA . LEU F 1 48 ? 2.726 -251.865 760.055 1.00 58.34 155 LEU F CA 1
ATOM 4665 C C . LEU F 1 48 ? 3.585 -253.108 759.846 1.00 42.00 155 LEU F C 1
ATOM 4666 O O . LEU F 1 48 ? 3.182 -254.043 759.155 1.00 54.96 155 LEU F O 1
ATOM 4671 N N . GLN F 1 49 ? 4.770 -253.104 760.447 1.00 46.52 156 GLN F N 1
ATOM 4672 C CA . GLN F 1 49 ? 5.699 -254.236 760.358 1.00 56.31 156 GLN F CA 1
ATOM 4673 C C . GLN F 1 49 ? 5.078 -255.520 760.920 1.00 59.12 156 GLN F C 1
ATOM 4674 O O . GLN F 1 49 ? 5.180 -256.585 760.304 1.00 63.05 156 GLN F O 1
ATOM 4680 N N . ASP F 1 50 ? 4.446 -255.395 762.086 1.00 63.20 157 ASP F N 1
ATOM 4681 C CA . ASP F 1 50 ? 3.722 -256.499 762.739 1.00 67.02 157 ASP F CA 1
ATOM 4682 C C . ASP F 1 50 ? 2.632 -257.068 761.823 1.00 70.20 157 ASP F C 1
ATOM 4683 O O . ASP F 1 50 ? 2.574 -258.275 761.588 1.00 73.05 157 ASP F O 1
ATOM 4688 N N . GLU F 1 51 ? 1.787 -256.180 761.306 1.00 63.03 158 GLU F N 1
ATOM 4689 C CA . GLU F 1 51 ? 0.658 -256.549 760.432 1.00 63.84 158 GLU F CA 1
ATOM 4690 C C . GLU F 1 51 ? 1.099 -257.173 759.094 1.00 50.43 158 GLU F C 1
ATOM 4691 O O . GLU F 1 51 ? 0.407 -258.048 758.558 1.00 57.40 158 GLU F O 1
ATOM 4697 N N . THR F 1 52 ? 2.245 -256.730 758.573 1.00 51.91 159 THR F N 1
ATOM 4698 C CA . THR F 1 52 ? 2.869 -257.346 757.378 1.00 57.96 159 THR F CA 1
ATOM 4699 C C . THR F 1 52 ? 3.291 -258.783 757.676 1.00 57.06 159 THR F C 1
ATOM 4700 O O . THR F 1 52 ? 3.030 -259.685 756.882 1.00 39.16 159 THR F O 1
ATOM 4704 N N . ASN F 1 53 ? 3.959 -258.980 758.810 1.00 54.88 160 ASN F N 1
ATOM 4705 C CA . ASN F 1 53 ? 4.399 -260.321 759.229 1.00 57.22 160 ASN F CA 1
ATOM 4706 C C . ASN F 1 53 ? 3.249 -261.309 759.412 1.00 62.12 160 ASN F C 1
ATOM 4707 O O . ASN F 1 53 ? 3.352 -262.468 759.006 1.00 66.90 160 ASN F O 1
ATOM 4712 N N . LEU F 1 54 ? 2.163 -260.846 760.027 1.00 60.32 161 LEU F N 1
ATOM 4713 C CA . LEU F 1 54 ? 0.957 -261.667 760.191 1.00 58.59 161 LEU F CA 1
ATOM 4714 C C . LEU F 1 54 ? 0.285 -261.976 758.862 1.00 66.38 161 LEU F C 1
ATOM 4715 O O . LEU F 1 54 ? -0.161 -263.101 758.640 1.00 65.49 161 LEU F O 1
ATOM 4720 N N . ARG F 1 55 ? 0.205 -260.975 757.990 1.00 68.07 162 ARG F N 1
ATOM 4721 C CA . ARG F 1 55 ? -0.344 -261.176 756.647 1.00 72.53 162 ARG F CA 1
ATOM 4722 C C . ARG F 1 55 ? 0.434 -262.261 755.901 1.00 61.20 162 ARG F C 1
ATOM 4723 O O . ARG F 1 55 ? -0.164 -263.177 755.335 1.00 59.89 162 ARG F O 1
ATOM 4731 N N . LEU F 1 56 ? 1.760 -262.148 755.910 1.00 67.26 163 LEU F N 1
ATOM 4732 C CA . LEU F 1 56 ? 2.621 -263.118 755.204 1.00 73.97 163 LEU F CA 1
ATOM 4733 C C . LEU F 1 56 ? 2.483 -264.533 755.720 1.00 79.32 163 LEU F C 1
ATOM 4734 O O . LEU F 1 56 ? 2.406 -265.471 754.931 1.00 86.76 163 LEU F O 1
ATOM 4739 N N . GLU F 1 57 ? 2.446 -264.681 757.036 1.00 76.78 164 GLU F N 1
ATOM 4740 C CA . GLU F 1 57 ? 2.243 -265.990 757.647 1.00 87.96 164 GLU F CA 1
ATOM 4741 C C . GLU F 1 57 ? 0.876 -266.590 757.287 1.00 91.04 164 GLU F C 1
ATOM 4742 O O . GLU F 1 57 ? 0.779 -267.788 757.011 1.00 93.91 164 GLU F O 1
ATOM 4748 N N . ALA F 1 58 ? -0.162 -265.754 757.293 1.00 82.43 165 ALA F N 1
ATOM 4749 C CA . ALA F 1 58 ? -1.517 -266.176 756.905 1.00 77.96 165 ALA F CA 1
ATOM 4750 C C . ALA F 1 58 ? -1.531 -266.666 755.461 1.00 71.29 165 ALA F C 1
ATOM 4751 O O . ALA F 1 58 ? -1.986 -267.774 755.179 1.00 68.84 165 ALA F O 1
ATOM 4753 N N . GLU F 1 59 ? -1.010 -265.834 754.562 1.00 71.47 166 GLU F N 1
ATOM 4754 C CA . GLU F 1 59 ? -0.889 -266.183 753.133 1.00 71.64 166 GLU F CA 1
ATOM 4755 C C . GLU F 1 59 ? -0.084 -267.474 752.882 1.00 59.76 166 GLU F C 1
ATOM 4756 O O . GLU F 1 59 ? -0.404 -268.229 751.972 1.00 63.59 166 GLU F O 1
ATOM 4762 N N . ASN F 1 60 ? 0.946 -267.714 753.692 1.00 66.59 167 ASN F N 1
ATOM 4763 C CA . ASN F 1 60 ? 1.734 -268.973 753.642 1.00 68.00 167 ASN F CA 1
ATOM 4764 C C . ASN F 1 60 ? 0.944 -270.220 754.074 1.00 56.49 167 ASN F C 1
ATOM 4765 O O . ASN F 1 60 ? 1.034 -271.281 753.446 1.00 60.82 167 ASN F O 1
ATOM 4770 N N . ASN F 1 61 ? 0.188 -270.082 755.157 1.00 50.58 168 ASN F N 1
ATOM 4771 C CA . ASN F 1 61 ? -0.729 -271.135 755.627 1.00 54.71 168 ASN F CA 1
ATOM 4772 C C . ASN F 1 61 ? -1.874 -271.416 754.646 1.00 60.59 168 ASN F C 1
ATOM 4773 O O . ASN F 1 61 ? -2.331 -272.551 754.540 1.00 60.29 168 ASN F O 1
ATOM 4778 N N . LEU F 1 62 ? -2.333 -270.374 753.949 1.00 59.65 169 LEU F N 1
ATOM 4779 C CA . LEU F 1 62 ? -3.348 -270.486 752.887 1.00 64.68 169 LEU F CA 1
ATOM 4780 C C . LEU F 1 62 ? -2.780 -271.317 751.765 1.00 53.39 169 LEU F C 1
ATOM 4781 O O . LEU F 1 62 ? -3.372 -272.317 751.367 1.00 46.36 169 LEU F O 1
ATOM 4786 N N . ALA F 1 63 ? -1.629 -270.872 751.263 1.00 54.05 170 ALA F N 1
ATOM 4787 C CA . ALA F 1 63 ? -0.874 -271.588 750.226 1.00 58.77 170 ALA F CA 1
ATOM 4788 C C . ALA F 1 63 ? -0.645 -273.062 750.561 1.00 62.14 170 ALA F C 1
ATOM 4789 O O . ALA F 1 63 ? -0.813 -273.929 749.707 1.00 54.64 170 ALA F O 1
ATOM 4791 N N . ALA F 1 64 ? -0.260 -273.327 751.805 1.00 63.06 171 ALA F N 1
ATOM 4792 C CA . ALA F 1 64 ? -0.032 -274.699 752.277 1.00 73.89 171 ALA F CA 1
ATOM 4793 C C . ALA F 1 64 ? -1.311 -275.547 752.283 1.00 72.64 171 ALA F C 1
ATOM 4794 O O . ALA F 1 64 ? -1.287 -276.712 751.880 1.00 78.52 171 ALA F O 1
ATOM 4796 N N . TYR F 1 65 ? -2.417 -274.958 752.738 1.00 66.66 172 TYR F N 1
ATOM 4797 C CA . TYR F 1 65 ? -3.722 -275.647 752.757 1.00 64.29 172 TYR F CA 1
ATOM 4798 C C . TYR F 1 65 ? -4.266 -275.907 751.349 1.00 63.80 172 TYR F C 1
ATOM 4799 O O . TYR F 1 65 ? -4.888 -276.942 751.101 1.00 83.92 172 TYR F O 1
ATOM 4808 N N . ARG F 1 66 ? -4.023 -274.976 750.433 1.00 74.88 173 ARG F N 1
ATOM 4809 C CA . ARG F 1 66 ? -4.397 -275.155 749.019 1.00 83.64 173 ARG F CA 1
ATOM 4810 C C . ARG F 1 66 ? -3.616 -276.298 748.356 1.00 62.16 173 ARG F C 1
ATOM 4811 O O . ARG F 1 66 ? -4.175 -277.046 747.559 1.00 67.88 173 ARG F O 1
ATOM 4819 N N . GLN F 1 67 ? -2.330 -276.411 748.688 1.00 62.34 174 GLN F N 1
ATOM 4820 C CA . GLN F 1 67 ? -1.473 -277.507 748.200 1.00 62.32 174 GLN F CA 1
ATOM 4821 C C . GLN F 1 67 ? -1.938 -278.854 748.738 1.00 62.85 174 GLN F C 1
ATOM 4822 O O . GLN F 1 67 ? -2.000 -279.828 747.983 1.00 70.78 174 GLN F O 1
ATOM 4828 N N . GLU F 1 68 ? -2.257 -278.897 750.034 1.00 52.15 175 GLU F N 1
ATOM 4829 C CA . GLU F 1 68 ? -2.830 -280.098 750.674 1.00 64.66 175 GLU F CA 1
ATOM 4830 C C . GLU F 1 68 ? -4.101 -280.577 749.965 1.00 77.68 175 GLU F C 1
ATOM 4831 O O . GLU F 1 68 ? -4.246 -281.766 749.684 1.00 80.56 175 GLU F O 1
ATOM 4837 N N . ALA F 1 69 ? -5.005 -279.642 749.677 1.00 82.43 176 ALA F N 1
ATOM 4838 C CA . ALA F 1 69 ? -6.272 -279.950 748.986 1.00 80.93 176 ALA F CA 1
ATOM 4839 C C . ALA F 1 69 ? -6.062 -280.483 747.564 1.00 81.06 176 ALA F C 1
ATOM 4840 O O . ALA F 1 69 ? -6.693 -281.464 747.162 1.00 93.77 176 ALA F O 1
ATOM 4842 N N . ASP F 1 70 ? -5.175 -279.828 746.816 1.00 87.80 177 ASP F N 1
ATOM 4843 C CA . ASP F 1 70 ? -4.840 -280.241 745.438 1.00 95.43 177 ASP F CA 1
ATOM 4844 C C . ASP F 1 70 ? -4.262 -281.649 745.385 1.00 78.19 177 ASP F C 1
ATOM 4845 O O . ASP F 1 70 ? -4.687 -282.487 744.593 1.00 77.96 177 ASP F O 1
ATOM 4850 N N . GLU F 1 71 ? -3.281 -281.884 746.242 1.00 80.64 178 GLU F N 1
ATOM 4851 C CA . GLU F 1 71 ? -2.631 -283.184 746.372 1.00 93.73 178 GLU F CA 1
ATOM 4852 C C . GLU F 1 71 ? -3.601 -284.293 746.742 1.00 95.35 178 GLU F C 1
ATOM 4853 O O . GLU F 1 71 ? -3.565 -285.380 746.165 1.00 100.12 178 GLU F O 1
ATOM 4859 N N . ALA F 1 72 ? -4.427 -284.009 747.745 1.00 97.33 179 ALA F N 1
ATOM 4860 C CA . ALA F 1 72 ? -5.434 -284.951 748.238 1.00 90.04 179 ALA F CA 1
ATOM 4861 C C . ALA F 1 72 ? -6.453 -285.298 747.159 1.00 79.17 179 ALA F C 1
ATOM 4862 O O . ALA F 1 72 ? -6.871 -286.445 747.047 1.00 75.67 179 ALA F O 1
ATOM 4864 N N . THR F 1 73 ? -6.841 -284.297 746.371 1.00 79.65 180 THR F N 1
ATOM 4865 C CA . THR F 1 73 ? -7.765 -284.498 745.252 1.00 77.83 180 THR F CA 1
ATOM 4866 C C . THR F 1 73 ? -7.133 -285.352 744.153 1.00 68.88 180 THR F C 1
ATOM 4867 O O . THR F 1 73 ? -7.783 -286.234 743.600 1.00 63.12 180 THR F O 1
ATOM 4871 N N . LEU F 1 74 ? -5.873 -285.075 743.836 1.00 65.88 181 LEU F N 1
ATOM 4872 C CA . LEU F 1 74 ? -5.146 -285.861 742.821 1.00 77.63 181 LEU F CA 1
ATOM 4873 C C . LEU F 1 74 ? -4.977 -287.325 743.228 1.00 83.22 181 LEU F C 1
ATOM 4874 O O . LEU F 1 74 ? -5.154 -288.239 742.408 1.00 83.17 181 LEU F O 1
ATOM 4879 N N . ALA F 1 75 ? -4.635 -287.532 744.495 1.00 80.28 182 ALA F N 1
ATOM 4880 C CA . ALA F 1 75 ? -4.549 -288.877 745.064 1.00 83.20 182 ALA F CA 1
ATOM 4881 C C . ALA F 1 75 ? -5.898 -289.595 745.006 1.00 74.26 182 ALA F C 1
ATOM 4882 O O . ALA F 1 75 ? -5.960 -290.749 744.600 1.00 75.81 182 ALA F O 1
ATOM 4884 N N . ARG F 1 76 ? -6.968 -288.893 745.387 1.00 73.74 183 ARG F N 1
ATOM 4885 C CA . ARG F 1 76 ? -8.339 -289.431 745.322 1.00 73.23 183 ARG F CA 1
ATOM 4886 C C . ARG F 1 76 ? -8.666 -289.954 743.924 1.00 81.57 183 ARG F C 1
ATOM 4887 O O . ARG F 1 76 ? -9.136 -291.074 743.775 1.00 83.61 183 ARG F O 1
ATOM 4895 N N . LEU F 1 77 ? -8.406 -289.134 742.911 1.00 87.40 184 LEU F N 1
ATOM 4896 C CA . LEU F 1 77 ? -8.684 -289.506 741.512 1.00 85.88 184 LEU F CA 1
ATOM 4897 C C . LEU F 1 77 ? -7.939 -290.776 741.080 1.00 82.78 184 LEU F C 1
ATOM 4898 O O . LEU F 1 77 ? -8.517 -291.663 740.447 1.00 83.70 184 LEU F O 1
ATOM 4903 N N . ASP F 1 78 ? -6.657 -290.843 741.428 1.00 85.68 185 ASP F N 1
ATOM 4904 C CA . ASP F 1 78 ? -5.823 -292.034 741.167 1.00 91.62 185 ASP F CA 1
ATOM 4905 C C . ASP F 1 78 ? -6.400 -293.290 741.841 1.00 90.37 185 ASP F C 1
ATOM 4906 O O . ASP F 1 78 ? -6.425 -294.378 741.256 1.00 94.88 185 ASP F O 1
ATOM 4911 N N . LEU F 1 79 ? -6.877 -293.109 743.071 1.00 97.03 186 LEU F N 1
ATOM 4912 C CA . LEU F 1 79 ? -7.461 -294.194 743.863 1.00 91.02 186 LEU F CA 1
ATOM 4913 C C . LEU F 1 79 ? -8.788 -294.684 743.279 1.00 88.07 186 LEU F C 1
ATOM 4914 O O . LEU F 1 79 ? -9.010 -295.885 743.218 1.00 83.37 186 LEU F O 1
ATOM 4919 N N . GLU F 1 80 ? -9.649 -293.763 742.838 1.00 87.20 187 GLU F N 1
ATOM 4920 C CA . GLU F 1 80 ? -10.944 -294.136 742.215 1.00 85.63 187 GLU F CA 1
ATOM 4921 C C . GLU F 1 80 ? -10.765 -295.050 740.997 1.00 82.43 187 GLU F C 1
ATOM 4922 O O . GLU F 1 80 ? -11.576 -295.939 740.758 1.00 76.59 187 GLU F O 1
ATOM 4928 N N . ARG F 1 81 ? -9.703 -294.813 740.231 1.00 87.32 188 ARG F N 1
ATOM 4929 C CA . ARG F 1 81 ? -9.344 -295.688 739.100 1.00 86.13 188 ARG F CA 1
ATOM 4930 C C . ARG F 1 81 ? -8.878 -297.075 739.562 1.00 85.20 188 ARG F C 1
ATOM 4931 O O . ARG F 1 81 ? -9.287 -298.097 738.992 1.00 87.04 188 ARG F O 1
ATOM 4939 N N . LYS F 1 82 ? -8.042 -297.111 740.596 1.00 79.72 189 LYS F N 1
ATOM 4940 C CA . LYS F 1 82 ? -7.645 -298.390 741.218 1.00 82.15 189 LYS F CA 1
ATOM 4941 C C . LYS F 1 82 ? -8.837 -299.150 741.810 1.00 79.47 189 LYS F C 1
ATOM 4942 O O . LYS F 1 82 ? -8.870 -300.372 741.770 1.00 76.55 189 LYS F O 1
ATOM 4948 N N . ILE F 1 83 ? -9.819 -298.414 742.323 1.00 66.99 190 ILE F N 1
ATOM 4949 C CA . ILE F 1 83 ? -11.083 -298.989 742.816 1.00 61.88 190 ILE F CA 1
ATOM 4950 C C . ILE F 1 83 ? -11.827 -299.703 741.680 1.00 69.07 190 ILE F C 1
ATOM 4951 O O . ILE F 1 83 ? -12.256 -300.842 741.841 1.00 64.25 190 ILE F O 1
ATOM 4956 N N . GLU F 1 84 ? -11.986 -299.014 740.549 1.00 66.22 191 GLU F N 1
ATOM 4957 C CA . GLU F 1 84 ? -12.632 -299.590 739.352 1.00 69.06 191 GLU F CA 1
ATOM 4958 C C . GLU F 1 84 ? -11.912 -300.851 738.878 1.00 79.52 191 GLU F C 1
ATOM 4959 O O . GLU F 1 84 ? -12.541 -301.836 738.503 1.00 80.33 191 GLU F O 1
ATOM 4965 N N . SER F 1 85 ? -10.588 -300.802 738.901 1.00 78.26 192 SER F N 1
ATOM 4966 C CA . SER F 1 85 ? -9.756 -301.958 738.561 1.00 79.45 192 SER F CA 1
ATOM 4967 C C . SER F 1 85 ? -9.961 -303.154 739.500 1.00 81.44 192 SER F C 1
ATOM 4968 O O . SER F 1 85 ? -10.050 -304.290 739.045 1.00 74.74 192 SER F O 1
ATOM 4971 N N . LEU F 1 86 ? -10.033 -302.890 740.800 1.00 74.55 193 LEU F N 1
ATOM 4972 C CA . LEU F 1 86 ? -10.255 -303.947 741.801 1.00 71.30 193 LEU F CA 1
ATOM 4973 C C . LEU F 1 86 ? -11.660 -304.558 741.730 1.00 76.48 193 LEU F C 1
ATOM 4974 O O . LEU F 1 86 ? -11.817 -305.768 741.888 1.00 74.52 193 LEU F O 1
ATOM 4979 N N . GLU F 1 87 ? -12.668 -303.720 741.491 1.00 81.77 194 GLU F N 1
ATOM 4980 C CA . GLU F 1 87 ? -14.059 -304.184 741.323 1.00 91.17 194 GLU F CA 1
ATOM 4981 C C . GLU F 1 87 ? -14.216 -305.006 740.013 1.00 89.37 194 GLU F C 1
ATOM 4982 O O . GLU F 1 87 ? -14.935 -306.003 739.991 1.00 88.65 194 GLU F O 1
ATOM 4988 N N . GLU F 1 88 ? -13.506 -304.611 738.954 1.00 102.16 195 GLU F N 1
ATOM 4989 C CA . GLU F 1 88 ? -13.398 -305.414 737.710 1.00 103.05 195 GLU F CA 1
ATOM 4990 C C . GLU F 1 88 ? -12.764 -306.783 737.970 1.00 86.44 195 GLU F C 1
ATOM 4991 O O . GLU F 1 88 ? -13.262 -307.810 737.499 1.00 81.06 195 GLU F O 1
ATOM 4997 N N . GLU F 1 89 ? -11.666 -306.774 738.724 1.00 82.51 196 GLU F N 1
ATOM 4998 C CA . GLU F 1 89 ? -10.938 -307.997 739.101 1.00 86.68 196 GLU F CA 1
ATOM 4999 C C . GLU F 1 89 ? -11.828 -308.959 739.893 1.00 80.87 196 GLU F C 1
ATOM 5000 O O . GLU F 1 89 ? -11.830 -310.162 739.632 1.00 84.75 196 GLU F O 1
ATOM 5006 N N . ILE F 1 90 ? -12.586 -308.419 740.844 1.00 80.77 197 ILE F N 1
ATOM 5007 C CA . ILE F 1 90 ? -13.543 -309.215 741.634 1.00 80.87 197 ILE F CA 1
ATOM 5008 C C . ILE F 1 90 ? -14.562 -309.914 740.735 1.00 83.07 197 ILE F C 1
ATOM 5009 O O . ILE F 1 90 ? -14.756 -311.124 740.840 1.00 82.13 197 ILE F O 1
ATOM 5014 N N . ARG F 1 91 ? -15.202 -309.133 739.868 1.00 86.53 198 ARG F N 1
ATOM 5015 C CA . ARG F 1 91 ? -16.213 -309.638 738.925 1.00 85.90 198 ARG F CA 1
ATOM 5016 C C . ARG F 1 91 ? -15.671 -310.772 738.064 1.00 83.64 198 ARG F C 1
ATOM 5017 O O . ARG F 1 91 ? -16.318 -311.802 737.879 1.00 85.26 198 ARG F O 1
ATOM 5025 N N . PHE F 1 92 ? -14.468 -310.558 737.550 1.00 90.85 199 PHE F N 1
ATOM 5026 C CA . PHE F 1 92 ? -13.767 -311.553 736.747 1.00 106.73 199 PHE F CA 1
ATOM 5027 C C . PHE F 1 92 ? -13.446 -312.827 737.536 1.00 93.61 199 PHE F C 1
ATOM 5028 O O . PHE F 1 92 ? -13.638 -313.927 737.027 1.00 102.92 199 PHE F O 1
ATOM 5036 N N . LEU F 1 93 ? -12.953 -312.669 738.763 1.00 88.81 200 LEU F N 1
ATOM 5037 C CA . LEU F 1 93 ? -12.692 -313.816 739.663 1.00 89.84 200 LEU F CA 1
ATOM 5038 C C . LEU F 1 93 ? -13.922 -314.679 739.919 1.00 91.74 200 LEU F C 1
ATOM 5039 O O . LEU F 1 93 ? -13.826 -315.902 739.945 1.00 97.22 200 LEU F O 1
ATOM 5044 N N . ARG F 1 94 ? -15.064 -314.038 740.126 1.00 80.84 201 ARG F N 1
ATOM 5045 C CA . ARG F 1 94 ? -16.316 -314.763 740.360 1.00 78.43 201 ARG F CA 1
ATOM 5046 C C . ARG F 1 94 ? -16.782 -315.536 739.124 1.00 76.90 201 ARG F C 1
ATOM 5047 O O . ARG F 1 94 ? -17.208 -316.688 739.245 1.00 80.22 201 ARG F O 1
ATOM 5055 N N . LYS F 1 95 ? -16.685 -314.911 737.948 1.00 80.37 202 LYS F N 1
ATOM 5056 C CA . LYS F 1 95 ? -17.103 -315.566 736.694 1.00 70.87 202 LYS F CA 1
ATOM 5057 C C . LYS F 1 95 ? -16.172 -316.729 736.329 1.00 95.79 202 LYS F C 1
ATOM 5058 O O . LYS F 1 95 ? -16.632 -317.794 735.924 1.00 101.84 202 LYS F O 1
ATOM 5064 N N . ILE F 1 96 ? -14.870 -316.519 736.499 1.00 89.95 203 ILE F N 1
ATOM 5065 C CA . ILE F 1 96 ? -13.878 -317.557 736.217 1.00 91.28 203 ILE F CA 1
ATOM 5066 C C . ILE F 1 96 ? -14.000 -318.738 737.166 1.00 93.33 203 ILE F C 1
ATOM 5067 O O . ILE F 1 96 ? -13.799 -319.878 736.764 1.00 97.09 203 ILE F O 1
ATOM 5072 N N . HIS F 1 97 ? -14.311 -318.456 738.425 1.00 95.24 204 HIS F N 1
ATOM 5073 C CA . HIS F 1 97 ? -14.437 -319.514 739.407 1.00 91.46 204 HIS F CA 1
ATOM 5074 C C . HIS F 1 97 ? -15.683 -320.330 739.201 1.00 97.38 204 HIS F C 1
ATOM 5075 O O . HIS F 1 97 ? -15.643 -321.552 739.278 1.00 98.78 204 HIS F O 1
ATOM 5082 N N . GLU F 1 98 ? -16.793 -319.634 738.987 1.00 92.09 205 GLU F N 1
ATOM 5083 C CA . GLU F 1 98 ? -18.060 -320.282 738.661 1.00 97.13 205 GLU F CA 1
ATOM 5084 C C . GLU F 1 98 ? -17.932 -321.194 737.441 1.00 105.34 205 GLU F C 1
ATOM 5085 O O . GLU F 1 98 ? -18.553 -322.250 737.381 1.00 100.24 205 GLU F O 1
ATOM 5091 N N . GLU F 1 99 ? -17.152 -320.750 736.460 1.00 102.26 206 GLU F N 1
ATOM 5092 C CA . GLU F 1 99 ? -16.852 -321.555 735.270 1.00 111.15 206 GLU F CA 1
ATOM 5093 C C . GLU F 1 99 ? -16.037 -322.801 735.593 1.00 110.38 206 GLU F C 1
ATOM 5094 O O . GLU F 1 99 ? -16.330 -323.886 735.090 1.00 115.94 206 GLU F O 1
ATOM 5100 N N . GLU F 1 100 ? -15.002 -322.627 736.410 1.00 103.60 207 GLU F N 1
ATOM 5101 C CA . GLU F 1 100 ? -14.106 -323.727 736.798 1.00 101.49 207 GLU F CA 1
ATOM 5102 C C . GLU F 1 100 ? -14.844 -324.866 737.528 1.00 100.14 207 GLU F C 1
ATOM 5103 O O . GLU F 1 100 ? -14.442 -326.023 737.425 1.00 93.65 207 GLU F O 1
ATOM 5109 N N . VAL F 1 101 ? -15.924 -324.545 738.239 1.00 95.33 208 VAL F N 1
ATOM 5110 C CA . VAL F 1 101 ? -16.760 -325.565 738.875 1.00 87.12 208 VAL F CA 1
ATOM 5111 C C . VAL F 1 101 ? -17.806 -326.113 737.898 1.00 87.08 208 VAL F C 1
ATOM 5112 O O . VAL F 1 101 ? -17.596 -327.147 737.262 1.00 93.27 208 VAL F O 1
ATOM 5116 N N . THR G 1 3 ? 29.007 -348.074 814.812 1.00 35.49 110 THR G N 1
ATOM 5117 C CA . THR G 1 3 ? 29.381 -347.856 813.379 1.00 35.32 110 THR G CA 1
ATOM 5118 C C . THR G 1 3 ? 29.265 -346.401 812.972 1.00 35.65 110 THR G C 1
ATOM 5119 O O . THR G 1 3 ? 28.743 -345.565 813.716 1.00 35.94 110 THR G O 1
ATOM 5123 N N . LYS G 1 4 ? 29.760 -346.117 811.773 1.00 51.85 111 LYS G N 1
ATOM 5124 C CA . LYS G 1 4 ? 29.641 -344.790 811.202 1.00 49.73 111 LYS G CA 1
ATOM 5125 C C . LYS G 1 4 ? 28.173 -344.396 810.997 1.00 46.24 111 LYS G C 1
ATOM 5126 O O . LYS G 1 4 ? 27.815 -343.252 811.214 1.00 47.87 111 LYS G O 1
ATOM 5132 N N . LEU G 1 5 ? 27.339 -345.350 810.589 1.00 39.40 112 LEU G N 1
ATOM 5133 C CA . LEU G 1 5 ? 25.891 -345.129 810.430 1.00 35.68 112 LEU G CA 1
ATOM 5134 C C . LEU G 1 5 ? 25.234 -344.701 811.744 1.00 36.46 112 LEU G C 1
ATOM 5135 O O . LEU G 1 5 ? 24.486 -343.723 811.793 1.00 37.36 112 LEU G O 1
ATOM 5140 N N . ALA G 1 6 ? 25.516 -345.455 812.800 1.00 34.08 113 ALA G N 1
ATOM 5141 C CA . ALA G 1 6 ? 25.042 -345.126 814.147 1.00 33.98 113 ALA G CA 1
ATOM 5142 C C . ALA G 1 6 ? 25.531 -343.742 814.590 1.00 34.05 113 ALA G C 1
ATOM 5143 O O . ALA G 1 6 ? 24.802 -343.004 815.238 1.00 37.58 113 ALA G O 1
ATOM 5145 N N . ASP G 1 7 ? 26.765 -343.405 814.226 1.00 34.84 114 ASP G N 1
ATOM 5146 C CA . ASP G 1 7 ? 27.324 -342.068 814.486 1.00 34.79 114 ASP G CA 1
ATOM 5147 C C . ASP G 1 7 ? 26.569 -340.961 813.756 1.00 35.36 114 ASP G C 1
ATOM 5148 O O . ASP G 1 7 ? 26.338 -339.908 814.324 1.00 38.52 114 ASP G O 1
ATOM 5153 N N . VAL G 1 8 ? 26.208 -341.192 812.498 1.00 31.72 115 VAL G N 1
ATOM 5154 C CA . VAL G 1 8 ? 25.424 -340.213 811.724 1.00 30.06 115 VAL G CA 1
ATOM 5155 C C . VAL G 1 8 ? 24.089 -339.929 812.416 1.00 29.74 115 VAL G C 1
ATOM 5156 O O . VAL G 1 8 ? 23.708 -338.774 812.583 1.00 32.27 115 VAL G O 1
ATOM 5160 N N . TYR G 1 9 ? 23.398 -340.998 812.806 1.00 29.01 116 TYR G N 1
ATOM 5161 C CA . TYR G 1 9 ? 22.105 -340.912 813.510 1.00 28.47 116 TYR G CA 1
ATOM 5162 C C . TYR G 1 9 ? 22.247 -340.223 814.881 1.00 25.05 116 TYR G C 1
ATOM 5163 O O . TYR G 1 9 ? 21.478 -339.312 815.212 1.00 29.17 116 TYR G O 1
ATOM 5172 N N . GLN G 1 10 ? 23.228 -340.664 815.667 1.00 21.72 117 GLN G N 1
ATOM 5173 C CA . GLN G 1 10 ? 23.493 -340.088 817.000 1.00 32.25 117 GLN G CA 1
ATOM 5174 C C . GLN G 1 10 ? 23.893 -338.607 816.922 1.00 31.48 117 GLN G C 1
ATOM 5175 O O . GLN G 1 10 ? 23.520 -337.823 817.782 1.00 35.35 117 GLN G O 1
ATOM 5181 N N . ALA G 1 11 ? 24.630 -338.233 815.879 1.00 28.34 118 ALA G N 1
ATOM 5182 C CA . ALA G 1 11 ? 25.003 -336.829 815.637 1.00 28.77 118 ALA G CA 1
ATOM 5183 C C . ALA G 1 11 ? 23.777 -335.940 815.428 1.00 32.17 118 ALA G C 1
ATOM 5184 O O . ALA G 1 11 ? 23.654 -334.894 816.063 1.00 33.54 118 ALA G O 1
ATOM 5186 N N . GLU G 1 12 ? 22.879 -336.360 814.537 1.00 29.93 119 GLU G N 1
ATOM 5187 C CA . GLU G 1 12 ? 21.620 -335.630 814.298 1.00 29.27 119 GLU G CA 1
ATOM 5188 C C . GLU G 1 12 ? 20.734 -335.576 815.549 1.00 28.25 119 GLU G C 1
ATOM 5189 O O . GLU G 1 12 ? 20.117 -334.540 815.846 1.00 28.36 119 GLU G O 1
ATOM 5195 N N . LEU G 1 13 ? 20.680 -336.684 816.281 1.00 26.61 120 LEU G N 1
ATOM 5196 C CA . LEU G 1 13 ? 19.946 -336.709 817.548 1.00 26.83 120 LEU G CA 1
ATOM 5197 C C . LEU G 1 13 ? 20.533 -335.702 818.536 1.00 20.17 120 LEU G C 1
ATOM 5198 O O . LEU G 1 13 ? 19.797 -334.943 819.159 1.00 12.41 120 LEU G O 1
ATOM 5203 N N . ARG G 1 14 ? 21.857 -335.700 818.656 1.00 23.81 121 ARG G N 1
ATOM 5204 C CA . ARG G 1 14 ? 22.558 -334.797 819.577 1.00 25.06 121 ARG G CA 1
ATOM 5205 C C . ARG G 1 14 ? 22.301 -333.339 819.276 1.00 27.57 121 ARG G C 1
ATOM 5206 O O . ARG G 1 14 ? 22.069 -332.546 820.183 1.00 29.63 121 ARG G O 1
ATOM 5214 N N . GLU G 1 15 ? 22.328 -332.997 817.998 1.00 28.72 122 GLU G N 1
ATOM 5215 C CA . GLU G 1 15 ? 22.043 -331.637 817.571 1.00 34.54 122 GLU G CA 1
ATOM 5216 C C . GLU G 1 15 ? 20.621 -331.205 817.917 1.00 34.64 122 GLU G C 1
ATOM 5217 O O . GLU G 1 15 ? 20.421 -330.117 818.459 1.00 38.75 122 GLU G O 1
ATOM 5223 N N . LEU G 1 16 ? 19.637 -332.042 817.611 1.00 29.69 123 LEU G N 1
ATOM 5224 C CA . LEU G 1 16 ? 18.251 -331.695 817.903 1.00 26.23 123 LEU G CA 1
ATOM 5225 C C . LEU G 1 16 ? 18.004 -331.527 819.402 1.00 18.18 123 LEU G C 1
ATOM 5226 O O . LEU G 1 16 ? 17.313 -330.597 819.827 1.00 24.47 123 LEU G O 1
ATOM 5231 N N . ARG G 1 17 ? 18.573 -332.425 820.199 1.00 27.80 124 ARG G N 1
ATOM 5232 C CA . ARG G 1 17 ? 18.403 -332.368 821.647 1.00 25.34 124 ARG G CA 1
ATOM 5233 C C . ARG G 1 17 ? 19.002 -331.100 822.249 1.00 20.68 124 ARG G C 1
ATOM 5234 O O . ARG G 1 17 ? 18.396 -330.469 823.116 1.00 20.42 124 ARG G O 1
ATOM 5242 N N . LEU G 1 18 ? 20.190 -330.726 821.782 1.00 22.55 125 LEU G N 1
ATOM 5243 C CA . LEU G 1 18 ? 20.855 -329.531 822.285 1.00 26.12 125 LEU G CA 1
ATOM 5244 C C . LEU G 1 18 ? 20.029 -328.294 821.961 1.00 27.31 125 LEU G C 1
ATOM 5245 O O . LEU G 1 18 ? 19.871 -327.399 822.794 1.00 27.84 125 LEU G O 1
ATOM 5250 N N . ARG G 1 19 ? 19.496 -328.257 820.744 1.00 20.30 126 ARG G N 1
ATOM 5251 C CA . ARG G 1 19 ? 18.677 -327.137 820.312 1.00 21.68 126 ARG G CA 1
ATOM 5252 C C . ARG G 1 19 ? 17.431 -327.063 821.178 1.00 28.29 126 ARG G C 1
ATOM 5253 O O . ARG G 1 19 ? 17.008 -325.980 821.588 1.00 35.18 126 ARG G O 1
ATOM 5261 N N . LEU G 1 20 ? 16.852 -328.224 821.469 1.00 28.85 127 LEU G N 1
ATOM 5262 C CA . LEU G 1 20 ? 15.653 -328.276 822.291 1.00 33.61 127 LEU G CA 1
ATOM 5263 C C . LEU G 1 20 ? 15.954 -327.730 823.680 1.00 34.68 127 LEU G C 1
ATOM 5264 O O . LEU G 1 20 ? 15.155 -326.988 824.251 1.00 35.09 127 LEU G O 1
ATOM 5269 N N . ASP G 1 21 ? 17.113 -328.097 824.218 1.00 35.77 128 ASP G N 1
ATOM 5270 C CA . ASP G 1 21 ? 17.513 -327.626 825.537 1.00 41.72 128 ASP G CA 1
ATOM 5271 C C . ASP G 1 21 ? 17.693 -326.111 825.536 1.00 25.30 128 ASP G C 1
ATOM 5272 O O . ASP G 1 21 ? 17.282 -325.426 826.473 1.00 25.37 128 ASP G O 1
ATOM 5277 N N . GLN G 1 22 ? 18.310 -325.595 824.477 1.00 30.99 129 GLN G N 1
ATOM 5278 C CA . GLN G 1 22 ? 18.544 -324.159 824.349 1.00 33.68 129 GLN G CA 1
ATOM 5279 C C . GLN G 1 22 ? 17.240 -323.374 824.254 1.00 34.80 129 GLN G C 1
ATOM 5280 O O . GLN G 1 22 ? 17.099 -322.298 824.834 1.00 33.80 129 GLN G O 1
ATOM 5286 N N . LEU G 1 23 ? 16.292 -323.930 823.508 1.00 37.87 130 LEU G N 1
ATOM 5287 C CA . LEU G 1 23 ? 14.976 -323.308 823.286 1.00 40.51 130 LEU G CA 1
ATOM 5288 C C . LEU G 1 23 ? 14.106 -323.294 824.543 1.00 41.30 130 LEU G C 1
ATOM 5289 O O . LEU G 1 23 ? 13.408 -322.315 824.808 1.00 45.07 130 LEU G O 1
ATOM 5294 N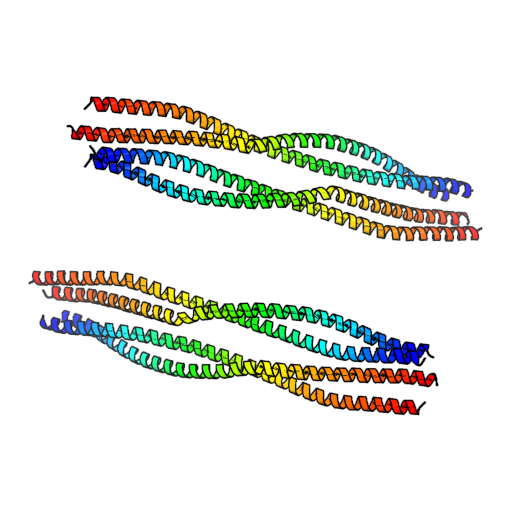 N . THR G 1 24 ? 14.128 -324.390 825.291 1.00 40.09 131 THR G N 1
ATOM 5295 C CA . THR G 1 24 ? 13.380 -324.482 826.555 1.00 38.24 131 THR G CA 1
ATOM 5296 C C . THR G 1 24 ? 13.872 -323.463 827.586 1.00 30.89 131 THR G C 1
ATOM 5297 O O . THR G 1 24 ? 13.070 -322.800 828.256 1.00 25.22 131 THR G O 1
ATOM 5301 N N . ALA G 1 25 ? 15.193 -323.363 827.708 1.00 39.84 132 ALA G N 1
ATOM 5302 C CA . ALA G 1 25 ? 15.838 -322.389 828.604 1.00 39.41 132 ALA G CA 1
ATOM 5303 C C . ALA G 1 25 ? 15.463 -320.962 828.223 1.00 29.47 132 ALA G C 1
ATOM 5304 O O . ALA G 1 25 ? 15.029 -320.172 829.065 1.00 42.20 132 ALA G O 1
ATOM 5306 N N . ASN G 1 26 ? 15.626 -320.648 826.946 1.00 33.65 133 ASN G N 1
ATOM 5307 C CA . ASN G 1 26 ? 15.260 -319.331 826.424 1.00 41.36 133 ASN G CA 1
ATOM 5308 C C . ASN G 1 26 ? 13.787 -318.994 826.640 1.00 36.73 133 ASN G C 1
ATOM 5309 O O . ASN G 1 26 ? 13.466 -317.869 826.999 1.00 35.80 133 ASN G O 1
ATOM 5314 N N . SER G 1 27 ? 12.911 -319.970 826.393 1.00 34.07 134 SER G N 1
ATOM 5315 C CA . SER G 1 27 ? 11.454 -319.812 826.581 1.00 32.27 134 SER G CA 1
ATOM 5316 C C . SER G 1 27 ? 11.093 -319.498 828.038 1.00 27.51 134 SER G C 1
ATOM 5317 O O . SER G 1 27 ? 10.254 -318.639 828.306 1.00 31.40 134 SER G O 1
ATOM 5320 N N . ALA G 1 28 ? 11.747 -320.189 828.967 1.00 31.12 135 ALA G N 1
ATOM 5321 C CA . ALA G 1 28 ? 11.572 -319.935 830.407 1.00 26.94 135 ALA G CA 1
ATOM 5322 C C . ALA G 1 28 ? 11.978 -318.508 830.797 1.00 32.56 135 ALA G C 1
ATOM 5323 O O . ALA G 1 28 ? 11.272 -317.847 831.563 1.00 37.81 135 ALA G O 1
ATOM 5325 N N . ARG G 1 29 ? 13.120 -318.060 830.270 1.00 35.24 136 ARG G N 1
ATOM 5326 C CA . ARG G 1 29 ? 13.595 -316.668 830.438 1.00 33.24 136 ARG G CA 1
ATOM 5327 C C . ARG G 1 29 ? 12.591 -315.656 829.891 1.00 40.03 136 ARG G C 1
ATOM 5328 O O . ARG G 1 29 ? 12.246 -314.678 830.564 1.00 41.86 136 ARG G O 1
ATOM 5336 N N . LEU G 1 30 ? 12.143 -315.898 828.663 1.00 35.07 137 LEU G N 1
ATOM 5337 C CA . LEU G 1 30 ? 11.158 -315.031 827.997 1.00 33.47 137 LEU G CA 1
ATOM 5338 C C . LEU G 1 30 ? 9.834 -314.937 828.765 1.00 44.52 137 LEU G C 1
ATOM 5339 O O . LEU G 1 30 ? 9.243 -313.861 828.849 1.00 47.73 137 LEU G O 1
ATOM 5344 N N . GLU G 1 31 ? 9.380 -316.068 829.304 1.00 47.74 138 GLU G N 1
ATOM 5345 C CA . GLU G 1 31 ? 8.158 -316.123 830.136 1.00 52.63 138 GLU G CA 1
ATOM 5346 C C . GLU G 1 31 ? 8.274 -315.249 831.379 1.00 46.40 138 GLU G C 1
ATOM 5347 O O . GLU G 1 31 ? 7.323 -314.558 831.757 1.00 51.78 138 GLU G O 1
ATOM 5353 N N . VAL G 1 32 ? 9.447 -315.293 832.004 1.00 42.98 139 VAL G N 1
ATOM 5354 C CA . VAL G 1 32 ? 9.741 -314.462 833.177 1.00 39.16 139 VAL G CA 1
ATOM 5355 C C . VAL G 1 32 ? 9.729 -312.982 832.803 1.00 29.67 139 VAL G C 1
ATOM 5356 O O . VAL G 1 32 ? 9.090 -312.176 833.477 1.00 30.25 139 VAL G O 1
ATOM 5360 N N . GLU G 1 33 ? 10.434 -312.634 831.734 1.00 35.87 140 GLU G N 1
ATOM 5361 C CA . GLU G 1 33 ? 10.487 -311.245 831.276 1.00 41.56 140 GLU G CA 1
ATOM 5362 C C . GLU G 1 33 ? 9.115 -310.706 830.865 1.00 43.95 140 GLU G C 1
ATOM 5363 O O . GLU G 1 33 ? 8.792 -309.559 831.168 1.00 51.79 140 GLU G O 1
ATOM 5369 N N . ARG G 1 34 ? 8.317 -311.532 830.189 1.00 45.35 141 ARG G N 1
ATOM 5370 C CA . ARG G 1 34 ? 6.945 -311.152 829.811 1.00 46.64 141 ARG G CA 1
ATOM 5371 C C . ARG G 1 34 ? 6.072 -310.889 831.038 1.00 36.36 141 ARG G C 1
ATOM 5372 O O . ARG G 1 34 ? 5.345 -309.901 831.078 1.00 38.23 141 ARG G O 1
ATOM 5380 N N . ASP G 1 35 ? 6.130 -311.795 832.012 1.00 45.48 142 ASP G N 1
ATOM 5381 C CA . ASP G 1 35 ? 5.381 -311.647 833.278 1.00 58.17 142 ASP G CA 1
ATOM 5382 C C . ASP G 1 35 ? 5.719 -310.331 834.000 1.00 53.06 142 ASP G C 1
ATOM 5383 O O . ASP G 1 35 ? 4.837 -309.654 834.536 1.00 43.84 142 ASP G O 1
ATOM 5388 N N . ASN G 1 36 ? 7.005 -309.990 834.003 1.00 47.96 143 ASN G N 1
ATOM 5389 C CA . ASN G 1 36 ? 7.497 -308.739 834.608 1.00 46.57 143 ASN G CA 1
ATOM 5390 C C . ASN G 1 36 ? 7.047 -307.484 833.868 1.00 34.08 143 ASN G C 1
ATOM 5391 O O . ASN G 1 36 ? 6.573 -306.522 834.483 1.00 33.33 143 ASN G O 1
ATOM 5396 N N . LEU G 1 37 ? 7.214 -307.494 832.550 1.00 43.00 144 LEU G N 1
ATOM 5397 C CA . LEU G 1 37 ? 6.759 -306.379 831.718 1.00 35.58 144 LEU G CA 1
ATOM 5398 C C . LEU G 1 37 ? 5.257 -306.132 831.863 1.00 37.96 144 LEU G C 1
ATOM 5399 O O . LEU G 1 37 ? 4.824 -304.984 831.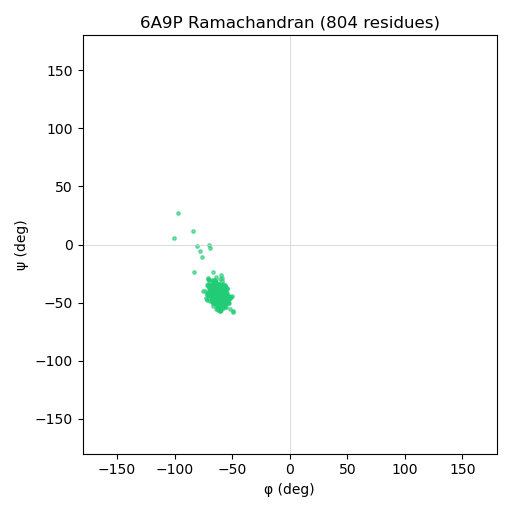891 1.00 39.81 144 LEU G O 1
ATOM 5404 N N . ALA G 1 38 ? 4.481 -307.209 831.975 1.00 40.41 145 ALA G N 1
ATOM 5405 C CA . ALA G 1 38 ? 3.025 -307.115 832.170 1.00 47.12 145 ALA G CA 1
ATOM 5406 C C . ALA G 1 38 ? 2.644 -306.476 833.504 1.00 53.94 145 ALA G C 1
ATOM 5407 O O . ALA G 1 38 ? 1.735 -305.641 833.551 1.00 60.83 145 ALA G O 1
ATOM 5409 N N . GLN G 1 39 ? 3.317 -306.887 834.582 1.00 53.20 146 GLN G N 1
ATOM 5410 C CA . GLN G 1 39 ? 3.065 -306.294 835.917 1.00 52.84 146 GLN G CA 1
ATOM 5411 C C . GLN G 1 39 ? 3.380 -304.798 835.954 1.00 60.75 146 GLN G C 1
ATOM 5412 O O . GLN G 1 39 ? 2.593 -303.998 836.475 1.00 58.92 146 GLN G O 1
ATOM 5418 N N . ASP G 1 40 ? 4.528 -304.440 835.384 1.00 56.78 147 ASP G N 1
ATOM 5419 C CA . ASP G 1 40 ? 4.967 -303.039 835.318 1.00 56.78 147 ASP G CA 1
ATOM 5420 C C . ASP G 1 40 ? 4.072 -302.190 834.414 1.00 42.59 147 ASP G C 1
ATOM 5421 O O . ASP G 1 40 ? 3.814 -301.021 834.704 1.00 59.92 147 ASP G O 1
ATOM 5426 N N . LEU G 1 41 ? 3.611 -302.787 833.320 1.00 43.70 148 LEU G N 1
ATOM 5427 C CA . LEU G 1 41 ? 2.665 -302.133 832.413 1.00 37.40 148 LEU G CA 1
ATOM 5428 C C . LEU G 1 41 ? 1.342 -301.815 833.111 1.00 45.14 148 LEU G C 1
ATOM 5429 O O . LEU G 1 41 ? 0.792 -300.730 832.932 1.00 47.71 148 LEU G O 1
ATOM 5434 N N . ALA G 1 42 ? 0.841 -302.760 833.903 1.00 48.09 149 ALA G N 1
ATOM 5435 C CA . ALA G 1 42 ? -0.370 -302.541 834.718 1.00 51.31 149 ALA G CA 1
ATOM 5436 C C . ALA G 1 42 ? -0.199 -301.390 835.718 1.00 47.18 149 ALA G C 1
ATOM 5437 O O . ALA G 1 42 ? -1.097 -300.557 835.881 1.00 46.33 149 ALA G O 1
ATOM 5439 N N . THR G 1 43 ? 0.961 -301.363 836.375 1.00 49.03 150 THR G N 1
ATOM 5440 C CA . THR G 1 43 ? 1.317 -300.318 837.350 1.00 51.19 150 THR G CA 1
ATOM 5441 C C . THR G 1 43 ? 1.333 -298.923 836.708 1.00 48.51 150 THR G C 1
ATOM 5442 O O . THR G 1 43 ? 0.641 -298.007 837.161 1.00 44.26 150 THR G O 1
ATOM 5446 N N . VAL G 1 44 ? 2.127 -298.781 835.653 1.00 44.52 151 VAL G N 1
ATOM 5447 C CA . VAL G 1 44 ? 2.316 -297.485 834.983 1.00 48.02 151 VAL G CA 1
ATOM 5448 C C . VAL G 1 44 ? 1.024 -297.000 834.290 1.00 48.30 151 VAL G C 1
ATOM 5449 O O . VAL G 1 44 ? 0.785 -295.795 834.211 1.00 46.57 151 VAL G O 1
ATOM 5453 N N . ARG G 1 45 ? 0.196 -297.930 833.810 1.00 49.04 152 ARG G N 1
ATOM 5454 C CA . ARG G 1 45 ? -1.145 -297.587 833.279 1.00 47.83 152 ARG G CA 1
ATOM 5455 C C . ARG G 1 45 ? -2.045 -296.968 834.343 1.00 46.48 152 ARG G C 1
ATOM 5456 O O . ARG G 1 45 ? -2.811 -296.045 834.052 1.00 38.73 152 ARG G O 1
ATOM 5464 N N . GLN G 1 46 ? -1.957 -297.497 835.561 1.00 46.82 153 GLN G N 1
ATOM 5465 C CA . GLN G 1 46 ? -2.695 -296.951 836.706 1.00 48.98 153 GLN G CA 1
ATOM 5466 C C . GLN G 1 46 ? -2.207 -295.550 837.073 1.00 53.88 153 GLN G C 1
ATOM 5467 O O . GLN G 1 46 ? -3.017 -294.651 837.304 1.00 51.80 153 GLN G O 1
ATOM 5473 N N . LYS G 1 47 ? -0.887 -295.381 837.128 1.00 47.97 154 LYS G N 1
ATOM 5474 C CA . LYS G 1 47 ? -0.270 -294.061 837.363 1.00 45.46 154 LYS G CA 1
ATOM 5475 C C . LYS G 1 47 ? -0.680 -293.037 836.303 1.00 48.95 154 LYS G C 1
ATOM 5476 O O . LYS G 1 47 ? -0.935 -291.870 836.624 1.00 58.51 154 LYS G O 1
ATOM 5482 N N . LEU G 1 48 ? -0.731 -293.485 835.048 1.00 48.02 155 LEU G N 1
ATOM 5483 C CA . LEU G 1 48 ? -1.166 -292.641 833.922 1.00 48.54 155 LEU G CA 1
ATOM 5484 C C . LEU G 1 48 ? -2.605 -292.173 834.103 1.00 53.55 155 LEU G C 1
ATOM 5485 O O . LEU G 1 48 ? -2.892 -290.990 833.936 1.00 57.97 155 LEU G O 1
ATOM 5490 N N . GLN G 1 49 ? -3.497 -293.109 834.437 1.00 54.58 156 GLN G N 1
ATOM 5491 C CA . GLN G 1 49 ? -4.924 -292.800 834.654 1.00 60.94 156 GLN G CA 1
ATOM 5492 C C . GLN G 1 49 ? -5.096 -291.770 835.762 1.00 61.36 156 GLN G C 1
ATOM 5493 O O . GLN G 1 49 ? -5.841 -290.804 835.606 1.00 59.76 156 GLN G O 1
ATOM 5499 N N . ASP G 1 50 ? -4.409 -292.006 836.877 1.00 65.00 157 ASP G N 1
ATOM 5500 C CA . ASP G 1 50 ? -4.418 -291.089 838.024 1.00 71.74 157 ASP G CA 1
ATOM 5501 C C . ASP G 1 50 ? -3.958 -289.680 837.633 1.00 70.99 157 ASP G C 1
ATOM 5502 O O . ASP G 1 50 ? -4.647 -288.690 837.907 1.00 73.95 157 ASP G O 1
ATOM 5507 N N . GLU G 1 51 ? -2.799 -289.612 836.983 1.00 62.90 158 GLU G N 1
ATOM 5508 C CA . GLU G 1 51 ? -2.196 -288.332 836.558 1.00 65.68 158 GLU G CA 1
ATOM 5509 C C . GLU G 1 51 ? -3.015 -287.603 835.483 1.00 63.13 158 GLU G C 1
ATOM 5510 O O . GLU G 1 51 ? -3.013 -286.372 835.427 1.00 66.08 158 GLU G O 1
ATOM 5516 N N . THR G 1 52 ? -3.718 -288.369 834.651 1.00 65.50 159 THR G N 1
ATOM 5517 C CA . THR G 1 52 ? -4.651 -287.813 833.666 1.00 66.46 159 THR G CA 1
ATOM 5518 C C . THR G 1 52 ? -5.841 -287.160 834.359 1.00 65.46 159 THR G C 1
ATOM 5519 O O . THR G 1 52 ? -6.235 -286.057 833.987 1.00 73.47 159 THR G O 1
ATOM 5523 N N . ASN G 1 53 ? -6.406 -287.842 835.352 1.00 56.84 160 ASN G N 1
ATOM 5524 C CA . ASN G 1 53 ? -7.532 -287.296 836.130 1.00 60.84 160 ASN G CA 1
ATOM 5525 C C . ASN G 1 53 ? -7.193 -285.985 836.836 1.00 66.56 160 ASN G C 1
ATOM 5526 O O . ASN G 1 53 ? -8.001 -285.055 836.844 1.00 62.64 160 ASN G O 1
ATOM 5531 N N . LEU G 1 54 ? -6.000 -285.923 837.424 1.00 62.86 161 LEU G N 1
ATOM 5532 C CA . LEU G 1 54 ? -5.512 -284.687 838.054 1.00 54.74 161 LEU G CA 1
ATOM 5533 C C . LEU G 1 54 ? -5.253 -283.565 837.048 1.00 55.98 161 LEU G C 1
ATOM 5534 O O . LEU G 1 54 ? -5.619 -282.416 837.302 1.00 59.00 161 LEU G O 1
ATOM 5539 N N . ARG G 1 55 ? -4.620 -283.899 835.922 1.00 53.01 162 ARG G N 1
ATOM 5540 C CA . ARG G 1 55 ? -4.371 -282.923 834.832 1.00 56.01 162 ARG G CA 1
ATOM 5541 C C . ARG G 1 55 ? -5.687 -282.331 834.356 1.00 56.95 162 ARG G C 1
ATOM 5542 O O . ARG G 1 55 ? -5.824 -281.118 834.228 1.00 58.40 162 ARG G O 1
ATOM 5550 N N . LEU G 1 56 ? -6.656 -283.209 834.127 1.00 60.18 163 LEU G N 1
ATOM 5551 C CA . LEU G 1 56 ? -7.967 -282.833 833.613 1.00 67.91 163 LEU G CA 1
ATOM 5552 C C . LEU G 1 56 ? -8.703 -281.866 834.546 1.00 72.11 163 LEU G C 1
ATOM 5553 O O . LEU G 1 56 ? -9.204 -280.831 834.097 1.00 77.68 163 LEU G O 1
ATOM 5558 N N . GLU G 1 57 ? -8.761 -282.206 835.832 1.00 72.45 164 GLU G N 1
ATOM 5559 C CA . GLU G 1 57 ? -9.414 -281.343 836.830 1.00 73.43 164 GLU G CA 1
ATOM 5560 C C . GLU G 1 57 ? -8.720 -279.990 836.977 1.00 68.04 164 GLU G C 1
ATOM 5561 O O . GLU G 1 57 ? -9.394 -278.963 837.107 1.00 67.82 164 GLU G O 1
ATOM 5567 N N . ALA G 1 58 ? -7.388 -279.992 836.925 1.00 69.38 165 ALA G N 1
ATOM 5568 C CA . ALA G 1 58 ? -6.608 -278.746 836.959 1.00 69.94 165 ALA G CA 1
ATOM 5569 C C . ALA G 1 58 ? -6.962 -277.859 835.768 1.00 71.64 165 ALA G C 1
ATOM 5570 O O . ALA G 1 58 ? -7.328 -276.697 835.938 1.00 64.90 165 ALA G O 1
ATOM 5572 N N . GLU G 1 59 ? -6.868 -278.431 834.571 1.00 72.93 166 GLU G N 1
ATOM 5573 C CA . GLU G 1 59 ? -7.222 -277.725 833.326 1.00 73.87 166 GLU G CA 1
ATOM 5574 C C . GLU G 1 59 ? -8.659 -277.179 833.305 1.00 66.51 166 GLU G C 1
ATOM 5575 O O . GLU G 1 59 ? -8.912 -276.125 832.731 1.00 69.02 166 GLU G O 1
ATOM 5581 N N . ASN G 1 60 ? -9.587 -277.908 833.922 1.00 81.79 167 ASN G N 1
ATOM 5582 C CA . ASN G 1 60 ? -10.988 -277.454 834.072 1.00 94.99 167 ASN G CA 1
ATOM 5583 C C . ASN G 1 60 ? -11.139 -276.240 835.010 1.00 95.87 167 ASN G C 1
ATOM 5584 O O . ASN G 1 60 ? -11.882 -275.299 834.720 1.00 103.95 167 ASN G O 1
ATOM 5589 N N . ASN G 1 61 ? -10.434 -276.289 836.137 1.00 94.12 168 ASN G N 1
ATOM 5590 C CA . ASN G 1 61 ? -10.377 -275.169 837.103 1.00 92.46 168 ASN G CA 1
ATOM 5591 C C . ASN G 1 61 ? -9.681 -273.904 836.605 1.00 90.68 168 ASN G C 1
ATOM 5592 O O . ASN G 1 61 ? -9.895 -272.825 837.162 1.00 86.89 168 ASN G O 1
ATOM 5597 N N . LEU G 1 62 ? -8.799 -274.057 835.618 1.00 78.66 169 LEU G N 1
ATOM 5598 C CA . LEU G 1 62 ? -8.058 -272.925 835.025 1.00 58.14 169 LEU G CA 1
ATOM 5599 C C . LEU G 1 62 ? -8.928 -271.725 834.620 1.00 61.16 169 LEU G C 1
ATOM 5600 O O . LEU G 1 62 ? -8.694 -270.603 835.081 1.00 71.37 169 LEU G O 1
ATOM 5605 N N . ALA G 1 63 ? -9.906 -271.970 833.748 1.00 62.08 170 ALA G N 1
ATOM 5606 C CA . ALA G 1 63 ? -10.826 -270.916 833.254 1.00 60.91 170 ALA G CA 1
ATOM 5607 C C . ALA G 1 63 ? -11.518 -270.127 834.372 1.00 75.91 170 ALA G C 1
ATOM 5608 O O . ALA G 1 63 ? -11.606 -268.899 834.316 1.00 76.88 170 ALA G O 1
ATOM 5610 N N . ALA G 1 64 ? -12.008 -270.847 835.377 1.00 81.01 171 ALA G N 1
ATOM 5611 C CA . ALA G 1 64 ? -12.665 -270.237 836.548 1.00 77.34 171 ALA G CA 1
ATOM 5612 C C . ALA G 1 64 ? -11.716 -269.360 837.369 1.00 67.70 171 ALA G C 1
ATOM 5613 O O . ALA G 1 64 ? -12.085 -268.257 837.780 1.00 69.99 171 ALA G O 1
ATOM 5615 N N . TYR G 1 65 ? -10.499 -269.852 837.600 1.00 75.67 172 TYR G N 1
ATOM 5616 C CA . TYR G 1 65 ? -9.480 -269.084 838.342 1.00 82.50 172 TYR G CA 1
ATOM 5617 C C . TYR G 1 65 ? -9.011 -267.843 837.582 1.00 83.40 172 TYR G C 1
ATOM 5618 O O . TYR G 1 65 ? -8.735 -266.809 838.194 1.00 88.29 172 TYR G O 1
ATOM 5627 N N . ARG G 1 66 ? -8.924 -267.945 836.259 1.00 80.99 173 ARG G N 1
ATOM 5628 C CA . ARG G 1 66 ? -8.600 -266.781 835.427 1.00 76.97 173 ARG G CA 1
ATOM 5629 C C . ARG G 1 66 ? -9.689 -265.707 835.506 1.00 71.25 173 ARG G C 1
ATOM 5630 O O . ARG G 1 66 ? -9.387 -264.521 835.518 1.00 67.59 173 ARG G O 1
ATOM 5638 N N . GLN G 1 67 ? -10.948 -266.130 835.552 1.00 65.58 174 GLN G N 1
ATOM 5639 C CA . GLN G 1 67 ? -12.064 -265.195 835.724 1.00 59.64 174 GLN G CA 1
ATOM 5640 C C . GLN G 1 67 ? -12.042 -264.502 837.087 1.00 65.58 174 GLN G C 1
ATOM 5641 O O . GLN G 1 67 ? -12.274 -263.298 837.173 1.00 66.14 174 GLN G O 1
ATOM 5647 N N . GLU G 1 68 ? -11.793 -265.277 838.138 1.00 70.06 175 GLU G N 1
ATOM 5648 C CA . GLU G 1 68 ? -11.622 -264.729 839.496 1.00 63.35 175 GLU G CA 1
ATOM 5649 C C . GLU G 1 68 ? -10.551 -263.633 839.539 1.00 71.47 175 GLU G C 1
ATOM 5650 O O . GLU G 1 68 ? -10.756 -262.568 840.135 1.00 74.08 175 GLU G O 1
ATOM 5656 N N . ALA G 1 69 ? -9.417 -263.907 838.900 1.00 60.54 176 ALA G N 1
ATOM 5657 C CA . ALA G 1 69 ? -8.310 -262.942 838.817 1.00 63.56 176 ALA G CA 1
ATOM 5658 C C . ALA G 1 69 ? -8.684 -261.688 838.019 1.00 53.91 176 ALA G C 1
ATOM 5659 O O . ALA G 1 69 ? -8.366 -260.569 838.428 1.00 60.26 176 ALA G O 1
ATOM 5661 N N . ASP G 1 70 ? -9.357 -261.890 836.887 1.00 48.56 177 ASP G N 1
ATOM 5662 C CA . ASP G 1 70 ? -9.828 -260.786 836.031 1.00 48.77 177 ASP G CA 1
ATOM 5663 C C . ASP G 1 70 ? -10.786 -259.857 836.782 1.00 55.69 177 ASP G C 1
ATOM 5664 O O . ASP G 1 70 ? -10.602 -258.645 836.767 1.00 60.21 177 ASP G O 1
ATOM 5669 N N . GLU G 1 71 ? -11.790 -260.434 837.442 1.00 59.13 178 GLU G N 1
ATOM 5670 C CA . GLU G 1 71 ? -12.788 -259.652 838.201 1.00 64.64 178 GLU G CA 1
ATOM 5671 C C . GLU G 1 71 ? -12.166 -258.883 839.368 1.00 67.17 178 GLU G C 1
ATOM 5672 O O . GLU G 1 71 ? -12.516 -257.726 839.613 1.00 67.37 178 GLU G O 1
ATOM 5678 N N . ALA G 1 72 ? -11.244 -259.533 840.073 1.00 63.32 179 ALA G N 1
ATOM 5679 C CA . ALA G 1 72 ? -10.503 -258.888 841.171 1.00 50.92 179 ALA G CA 1
ATOM 5680 C C . ALA G 1 72 ? -9.640 -257.716 840.684 1.00 57.23 179 ALA G C 1
ATOM 5681 O O . ALA G 1 72 ? -9.566 -256.668 841.335 1.00 52.64 179 ALA G O 1
ATOM 5683 N N . THR G 1 73 ? -8.995 -257.905 839.536 1.00 56.11 180 THR G N 1
ATOM 5684 C CA . THR G 1 73 ? -8.193 -256.848 838.907 1.00 51.69 180 THR G CA 1
ATOM 5685 C C . THR G 1 73 ? -9.079 -255.702 838.410 1.00 51.95 180 THR G C 1
ATOM 5686 O O . THR G 1 73 ? -8.715 -254.539 838.560 1.00 55.39 180 THR G O 1
ATOM 5690 N N . LEU G 1 74 ? -10.226 -256.038 837.818 1.00 55.34 181 LEU G N 1
ATOM 5691 C CA . LEU G 1 74 ? -11.195 -255.036 837.341 1.00 59.66 181 LEU G CA 1
ATOM 5692 C C . LEU G 1 74 ? -11.745 -254.190 838.477 1.00 66.44 181 LEU G C 1
ATOM 5693 O O . LEU G 1 74 ? -11.887 -252.979 838.334 1.00 64.88 181 LEU G O 1
ATOM 5698 N N . ALA G 1 75 ? -12.052 -254.836 839.598 1.00 62.03 182 ALA G N 1
ATOM 5699 C CA . ALA G 1 75 ? -12.497 -254.136 840.804 1.00 54.19 182 ALA G CA 1
ATOM 5700 C C . ALA G 1 75 ? -11.424 -253.172 841.301 1.00 64.56 182 ALA G C 1
ATOM 5701 O O . ALA G 1 75 ? -11.718 -252.004 841.542 1.00 65.21 182 ALA G O 1
ATOM 5703 N N . ARG G 1 76 ? -10.184 -253.650 841.402 1.00 53.20 183 ARG G N 1
ATOM 5704 C CA . ARG G 1 76 ? -9.049 -252.796 841.803 1.00 53.40 183 ARG G CA 1
ATOM 5705 C C . ARG G 1 76 ? -8.951 -251.539 840.934 1.00 60.36 183 ARG G C 1
ATOM 5706 O O . ARG G 1 76 ? -8.863 -250.425 841.453 1.00 57.11 183 ARG G O 1
ATOM 5714 N N . LEU G 1 77 ? -8.978 -251.737 839.619 1.00 59.05 184 LEU G N 1
ATOM 5715 C CA . LEU G 1 77 ? -8.874 -250.630 838.655 1.00 59.75 184 LEU G CA 1
ATOM 5716 C C . LEU G 1 77 ? -9.994 -249.605 838.803 1.00 58.94 184 LEU G C 1
ATOM 5717 O O . LEU G 1 77 ? -9.742 -248.398 838.765 1.00 56.10 184 LEU G O 1
ATOM 5722 N N . ASP G 1 78 ? -11.219 -250.097 838.973 1.00 59.57 185 ASP G N 1
ATOM 5723 C CA . ASP G 1 78 ? -12.387 -249.243 839.197 1.00 65.30 185 ASP G CA 1
ATOM 5724 C C . ASP G 1 78 ? -12.144 -248.323 840.384 1.00 55.47 185 ASP G C 1
ATOM 5725 O O . ASP G 1 78 ? -12.436 -247.139 840.311 1.00 59.47 185 ASP G O 1
ATOM 5730 N N . LEU G 1 79 ? -11.587 -248.870 841.460 1.00 56.64 186 LEU G N 1
ATOM 5731 C CA . LEU G 1 79 ? -11.295 -248.067 842.662 1.00 60.23 186 LEU G CA 1
ATOM 5732 C C . LEU G 1 79 ? -10.161 -247.069 842.480 1.00 55.59 186 LEU G C 1
ATOM 5733 O O . LEU G 1 79 ? -10.286 -245.920 842.904 1.00 57.68 186 LEU G O 1
ATOM 5738 N N . GLU G 1 80 ? -9.075 -247.494 841.839 1.00 51.62 187 GLU G N 1
ATOM 5739 C CA . GLU G 1 80 ? -7.949 -246.578 841.536 1.00 42.31 187 GLU G CA 1
ATOM 5740 C C . GLU G 1 80 ? -8.416 -245.389 840.698 1.00 45.87 187 GLU G C 1
ATOM 5741 O O . GLU G 1 80 ? -7.939 -244.263 840.848 1.00 52.48 187 GLU G O 1
ATOM 5747 N N . ARG G 1 81 ? -9.364 -245.660 839.813 1.00 41.38 188 ARG G N 1
ATOM 5748 C CA . ARG G 1 81 ? -10.007 -244.631 839.018 1.00 44.49 188 ARG G CA 1
ATOM 5749 C C . ARG G 1 81 ? -10.879 -243.691 839.851 1.00 49.65 188 ARG G C 1
ATOM 5750 O O . ARG G 1 81 ? -10.826 -242.485 839.650 1.00 51.82 188 ARG G O 1
ATOM 5758 N N . LYS G 1 82 ? -11.693 -244.242 840.752 1.00 51.68 189 LYS G N 1
ATOM 5759 C CA . LYS G 1 82 ? -12.503 -243.423 841.674 1.00 49.41 189 LYS G CA 1
ATOM 5760 C C . LYS G 1 82 ? -11.616 -242.513 842.519 1.00 60.46 189 LYS G C 1
ATOM 5761 O O . LYS G 1 82 ? -11.988 -241.377 842.798 1.00 64.49 189 LYS G O 1
ATOM 5767 N N . ILE G 1 83 ? -10.436 -243.011 842.890 1.00 59.02 190 ILE 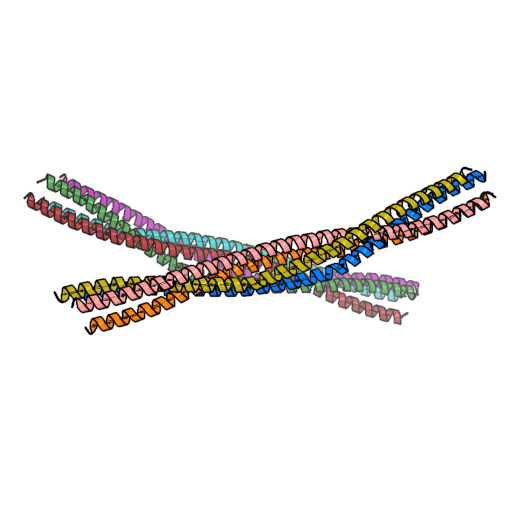G N 1
ATOM 5768 C CA . ILE G 1 83 ? -9.434 -242.216 843.618 1.00 60.08 190 ILE G CA 1
ATOM 5769 C C . ILE G 1 83 ? -8.994 -241.004 842.779 1.00 58.85 190 ILE G C 1
ATOM 5770 O O . ILE G 1 83 ? -8.994 -239.874 843.267 1.00 55.22 190 ILE G O 1
ATOM 5775 N N . GLU G 1 84 ? -8.611 -241.255 841.527 1.00 58.61 191 GLU G N 1
ATOM 5776 C CA . GLU G 1 84 ? -8.229 -240.181 840.589 1.00 54.25 191 GLU G CA 1
ATOM 5777 C C . GLU G 1 84 ? -9.358 -239.157 840.412 1.00 54.69 191 GLU G C 1
ATOM 5778 O O . GLU G 1 84 ? -9.102 -237.955 840.412 1.00 52.92 191 GLU G O 1
ATOM 5784 N N . SER G 1 85 ? -10.591 -239.652 840.271 1.00 52.39 192 SER G N 1
ATOM 5785 C CA . SER G 1 85 ? -11.807 -238.808 840.177 1.00 58.00 192 SER G CA 1
ATOM 5786 C C . SER G 1 85 ? -11.971 -237.879 841.382 1.00 63.33 192 SER G C 1
ATOM 5787 O O . SER G 1 85 ? -12.238 -236.689 841.224 1.00 63.47 192 SER G O 1
ATOM 5790 N N . LEU G 1 86 ? -11.805 -238.434 842.578 1.00 63.29 193 LEU G N 1
ATOM 5791 C CA . LEU G 1 86 ? -11.940 -237.661 843.819 1.00 58.93 193 LEU G CA 1
ATOM 5792 C C . LEU G 1 86 ? -10.836 -236.619 843.999 1.00 61.81 193 LEU G C 1
ATOM 5793 O O . LEU G 1 86 ? -11.103 -235.502 844.447 1.00 70.06 193 LEU G O 1
ATOM 5798 N N . GLU G 1 87 ? -9.606 -236.984 843.650 1.00 53.91 194 GLU G N 1
ATOM 5799 C CA . GLU G 1 87 ? -8.474 -236.044 843.687 1.00 55.25 194 GLU G CA 1
ATOM 5800 C C . GLU G 1 87 ? -8.637 -234.902 842.677 1.00 66.51 194 GLU G C 1
ATOM 5801 O O . GLU G 1 87 ? -8.284 -233.762 842.970 1.00 63.36 194 GLU G O 1
ATOM 5807 N N . GLU G 1 88 ? -9.148 -235.228 841.490 1.00 58.61 195 GLU G N 1
ATOM 5808 C CA . GLU G 1 88 ? -9.504 -234.221 840.472 1.00 54.40 195 GLU G CA 1
ATOM 5809 C C . GLU G 1 88 ? -10.564 -233.256 840.997 1.00 53.49 195 GLU G C 1
ATOM 5810 O O . GLU G 1 88 ? -10.435 -232.040 840.847 1.00 54.49 195 GLU G O 1
ATOM 5816 N N . GLU G 1 89 ? -11.596 -233.820 841.622 1.00 50.96 196 GLU G N 1
ATOM 5817 C CA . GLU G 1 89 ? -12.694 -233.052 842.220 1.00 55.31 196 GLU G CA 1
ATOM 5818 C C . GLU G 1 89 ? -12.184 -232.093 843.302 1.00 53.04 196 GLU G C 1
ATOM 5819 O O . GLU G 1 89 ? -12.591 -230.931 843.343 1.00 52.35 196 GLU G O 1
ATOM 5825 N N . ILE G 1 90 ? -11.292 -232.585 844.158 1.00 54.39 197 ILE G N 1
ATOM 5826 C CA . ILE G 1 90 ? -10.663 -231.755 845.198 1.00 57.02 197 ILE G CA 1
ATOM 5827 C C . ILE G 1 90 ? -9.938 -230.557 844.589 1.00 52.26 197 ILE G C 1
ATOM 5828 O O . ILE G 1 90 ? -10.178 -229.421 844.990 1.00 50.92 197 ILE G O 1
ATOM 5833 N N . ARG G 1 91 ? -9.050 -230.831 843.634 1.00 52.11 198 ARG G N 1
ATOM 5834 C CA . ARG G 1 91 ? -8.274 -229.782 842.940 1.00 53.18 198 ARG G CA 1
ATOM 5835 C C . ARG G 1 91 ? -9.174 -228.711 842.359 1.00 57.99 198 ARG G C 1
ATOM 5836 O O . ARG G 1 91 ? -8.934 -227.511 842.519 1.00 58.81 198 ARG G O 1
ATOM 5844 N N . PHE G 1 92 ? -10.212 -229.170 841.678 1.00 54.50 199 PHE G N 1
ATOM 5845 C CA . PHE G 1 92 ? -11.190 -228.290 841.067 1.00 56.29 199 PHE G CA 1
ATOM 5846 C C . PHE G 1 92 ? -11.944 -227.447 842.098 1.00 56.95 199 PHE G C 1
ATOM 5847 O O . PHE G 1 92 ? -12.135 -226.251 841.894 1.00 56.37 199 PHE G O 1
ATOM 5855 N N . LEU G 1 93 ? -12.370 -228.078 843.191 1.00 58.41 200 LEU G N 1
ATOM 5856 C CA . LEU G 1 93 ? -13.029 -227.362 844.294 1.00 58.18 200 LEU G CA 1
ATOM 5857 C C . LEU G 1 93 ? -12.173 -226.230 844.850 1.00 65.85 200 LEU G C 1
ATOM 5858 O O . LEU G 1 93 ? -12.674 -225.140 845.085 1.00 51.87 200 LEU G O 1
ATOM 5863 N N . ARG G 1 94 ? -10.887 -226.493 845.051 1.00 59.38 201 ARG G N 1
ATOM 5864 C CA . ARG G 1 94 ? -9.958 -225.473 845.558 1.00 65.39 201 ARG G CA 1
ATOM 5865 C C . ARG G 1 94 ? -9.782 -224.300 844.594 1.00 62.94 201 ARG G C 1
ATOM 5866 O O . ARG G 1 94 ? -9.726 -223.153 845.019 1.00 61.52 201 ARG G O 1
ATOM 5874 N N . LYS G 1 95 ? -9.707 -224.603 843.302 1.00 59.73 202 LYS G N 1
ATOM 5875 C CA . LYS G 1 95 ? -9.622 -223.588 842.240 1.00 57.28 202 LYS G CA 1
ATOM 5876 C C . LYS G 1 95 ? -10.886 -222.706 842.208 1.00 58.66 202 LYS G C 1
ATOM 5877 O O . LYS G 1 95 ? -10.807 -221.471 842.188 1.00 59.15 202 LYS G O 1
ATOM 5883 N N . ILE G 1 96 ? -12.041 -223.364 842.205 1.00 55.08 203 ILE G N 1
ATOM 5884 C CA . ILE G 1 96 ? -13.366 -222.702 842.236 1.00 58.99 203 ILE G CA 1
ATOM 5885 C C . ILE G 1 96 ? -13.562 -221.862 843.509 1.00 59.73 203 ILE G C 1
ATOM 5886 O O . ILE G 1 96 ? -14.096 -220.753 843.450 1.00 63.24 203 ILE G O 1
ATOM 5891 N N . HIS G 1 97 ? -13.119 -222.406 844.641 1.00 65.42 204 HIS G N 1
ATOM 5892 C CA . HIS G 1 97 ? -13.241 -221.755 845.956 1.00 70.72 204 HIS G CA 1
ATOM 5893 C C . HIS G 1 97 ? -12.354 -220.504 846.020 1.00 77.21 204 HIS G C 1
ATOM 5894 O O . HIS G 1 97 ? -12.806 -219.424 846.405 1.00 61.55 204 HIS G O 1
ATOM 5901 N N . GLU G 1 98 ? -11.103 -220.654 845.601 1.00 71.60 205 GLU G N 1
ATOM 5902 C CA . GLU G 1 98 ? -10.163 -219.528 845.506 1.00 78.83 205 GLU G CA 1
ATOM 5903 C C . GLU G 1 98 ? -10.684 -218.396 844.614 1.00 79.53 205 GLU G C 1
ATOM 5904 O O . GLU G 1 98 ? -10.473 -217.222 844.915 1.00 79.85 205 GLU G O 1
ATOM 5910 N N . GLU G 1 99 ? -11.326 -218.764 843.506 1.00 78.81 206 GLU G N 1
ATOM 5911 C CA . GLU G 1 99 ? -11.952 -217.786 842.600 1.00 79.03 206 GLU G CA 1
ATOM 5912 C C . GLU G 1 99 ? -13.133 -217.051 843.234 1.00 74.41 206 GLU G C 1
ATOM 5913 O O . GLU G 1 99 ? -13.263 -215.835 843.081 1.00 73.01 206 GLU G O 1
ATOM 5919 N N . GLU G 1 100 ? -13.973 -217.795 843.948 1.00 74.16 207 GLU G N 1
ATOM 5920 C CA . GLU G 1 100 ? -15.134 -217.232 844.656 1.00 73.38 207 GLU G CA 1
ATOM 5921 C C . GLU G 1 100 ? -14.716 -216.290 845.791 1.00 80.61 207 GLU G C 1
ATOM 5922 O O . GLU G 1 100 ? -15.379 -215.280 846.045 1.00 78.03 207 GLU G O 1
ATOM 5928 N N . VAL G 1 101 ? -13.624 -216.651 846.466 1.00 85.97 208 VAL G N 1
ATOM 5929 C CA . VAL G 1 101 ? -13.031 -215.854 847.555 1.00 91.85 208 VAL G CA 1
ATOM 5930 C C . VAL G 1 101 ? -12.446 -214.535 847.042 1.00 95.63 208 VAL G C 1
ATOM 5931 O O . VAL G 1 101 ? -12.533 -213.521 847.731 1.00 97.53 208 VAL G O 1
ATOM 5935 N N . ARG G 1 102 ? -11.850 -214.556 845.850 1.00 98.65 209 ARG G N 1
ATOM 5936 C CA . ARG G 1 102 ? -11.345 -213.327 845.205 1.00 104.90 209 ARG G CA 1
ATOM 5937 C C . ARG G 1 102 ? -12.492 -212.391 844.770 1.00 108.36 209 ARG G C 1
ATOM 5938 O O . ARG G 1 102 ? -12.404 -211.169 844.919 1.00 108.96 209 ARG G O 1
ATOM 5946 N N . GLU G 1 103 ? -13.562 -212.986 844.251 1.00 106.70 210 GLU G N 1
ATOM 5947 C CA . GLU G 1 103 ? -14.731 -212.252 843.748 1.00 103.85 210 GLU G CA 1
ATOM 5948 C C . GLU G 1 103 ? -15.569 -211.605 844.863 1.00 95.25 210 GLU G C 1
ATOM 5949 O O . GLU G 1 103 ? -16.234 -210.589 844.639 1.00 94.61 210 GLU G O 1
ATOM 5955 N N . LEU G 1 104 ? -15.543 -212.219 846.047 1.00 99.73 211 LEU G N 1
ATOM 5956 C CA . LEU G 1 104 ? -16.144 -211.660 847.270 1.00 98.60 211 LEU G CA 1
ATOM 5957 C C . LEU G 1 104 ? -15.136 -210.937 848.175 1.00 107.21 211 LEU G C 1
ATOM 5958 O O . LEU G 1 104 ? -15.355 -210.839 849.377 1.00 108.33 211 LEU G O 1
ATOM 5963 N N . GLN G 1 105 ? -14.061 -210.396 847.598 1.00 112.29 212 GLN G N 1
ATOM 5964 C CA . GLN G 1 105 ? -13.017 -209.682 848.352 1.00 110.40 212 GLN G CA 1
ATOM 5965 C C . GLN G 1 105 ? -12.371 -210.543 849.440 1.00 98.18 212 GLN G C 1
ATOM 5966 O O . GLN G 1 105 ? -11.141 -210.628 849.533 1.00 91.21 212 GLN G O 1
ATOM 5972 N N . HIS H 1 1 ? 20.536 -355.889 811.232 1.00 33.84 108 HIS H N 1
ATOM 5973 C CA . HIS H 1 1 ? 21.099 -355.287 812.459 1.00 34.02 108 HIS H CA 1
ATOM 5974 C C . HIS H 1 1 ? 20.736 -353.815 812.520 1.00 35.09 108 HIS H C 1
ATOM 5975 O O . HIS H 1 1 ? 20.043 -353.352 813.425 1.00 35.36 108 HIS H O 1
ATOM 5982 N N . MET H 1 2 ? 21.234 -353.092 811.534 1.00 42.61 109 MET H N 1
ATOM 5983 C CA . MET H 1 2 ? 20.989 -351.678 811.424 1.00 43.75 109 MET H CA 1
ATOM 5984 C C . MET H 1 2 ? 19.494 -351.431 811.339 1.00 44.28 109 MET H C 1
ATOM 5985 O O . MET H 1 2 ? 19.030 -350.392 811.763 1.00 45.20 109 MET H O 1
ATOM 5990 N N . THR H 1 3 ? 18.745 -352.387 810.805 1.00 67.31 110 THR H N 1
ATOM 5991 C CA . THR H 1 3 ? 17.303 -352.246 810.703 1.00 68.22 110 THR H CA 1
ATOM 5992 C C . THR H 1 3 ? 16.669 -352.004 812.056 1.00 80.08 110 THR H C 1
ATOM 5993 O O . THR H 1 3 ? 15.800 -351.147 812.180 1.00 86.94 110 THR H O 1
ATOM 5997 N N . LYS H 1 4 ? 17.093 -352.753 813.061 1.00 83.56 111 LYS H N 1
ATOM 5998 C CA . LYS H 1 4 ? 16.540 -352.563 814.388 1.00 88.85 111 LYS H CA 1
ATOM 5999 C C . LYS H 1 4 ? 16.879 -351.172 814.887 1.00 74.85 111 LYS H C 1
ATOM 6000 O O . LYS H 1 4 ? 16.026 -350.454 815.367 1.00 83.45 111 LYS H O 1
ATOM 6006 N N . LEU H 1 5 ? 18.139 -350.813 814.741 1.00 54.01 112 LEU H N 1
ATOM 6007 C CA . LEU H 1 5 ? 18.677 -349.564 815.229 1.00 47.86 112 LEU H CA 1
ATOM 6008 C C . LEU H 1 5 ? 18.156 -348.330 814.509 1.00 43.29 112 LEU H C 1
ATOM 6009 O O . LEU H 1 5 ? 17.844 -347.325 815.127 1.00 39.16 112 LEU H O 1
ATOM 6014 N N . ALA H 1 6 ? 18.061 -348.436 813.196 1.00 41.79 113 ALA H N 1
ATOM 6015 C CA . ALA H 1 6 ? 17.559 -347.374 812.341 1.00 39.22 113 ALA H CA 1
ATOM 6016 C C . ALA H 1 6 ? 16.139 -347.005 812.717 1.00 41.65 113 ALA H C 1
ATOM 6017 O O . ALA H 1 6 ? 15.775 -345.851 812.734 1.00 43.19 113 ALA H O 1
ATOM 6019 N N . ASP H 1 7 ? 15.352 -348.017 813.024 1.00 42.67 114 ASP H N 1
ATOM 6020 C CA . ASP H 1 7 ? 13.973 -347.866 813.423 1.00 48.40 114 ASP H CA 1
ATOM 6021 C C . ASP H 1 7 ? 13.826 -347.089 814.703 1.00 41.71 114 ASP H C 1
ATOM 6022 O O . ASP H 1 7 ? 12.999 -346.195 814.775 1.00 43.37 114 ASP H O 1
ATOM 6027 N N . VAL H 1 8 ? 14.608 -347.459 815.709 1.00 39.81 115 VAL H N 1
ATOM 6028 C CA . VAL H 1 8 ? 14.629 -346.771 817.010 1.00 41.45 115 VAL H CA 1
ATOM 6029 C C . VAL H 1 8 ? 15.049 -345.312 816.840 1.00 39.47 115 VAL H C 1
ATOM 6030 O O . VAL H 1 8 ? 14.439 -344.413 817.406 1.00 44.92 115 VAL H O 1
ATOM 6034 N N . TYR H 1 9 ? 16.105 -345.104 816.063 1.00 35.11 116 TYR H N 1
ATOM 6035 C CA . TYR H 1 9 ? 16.653 -343.769 815.823 1.00 29.65 116 TYR H CA 1
ATOM 6036 C C . TYR H 1 9 ? 15.726 -342.861 815.024 1.00 29.99 116 TYR H C 1
ATOM 6037 O O . TYR H 1 9 ? 15.541 -341.703 815.383 1.00 31.30 116 TYR H O 1
ATOM 6046 N N . GLN H 1 10 ? 15.140 -343.392 813.956 1.00 29.16 117 GLN H N 1
ATOM 6047 C CA . GLN H 1 10 ? 14.174 -342.633 813.139 1.00 28.83 117 GLN H CA 1
ATOM 6048 C C . GLN H 1 10 ? 12.939 -342.231 813.948 1.00 26.50 117 GLN H C 1
ATOM 6049 O O . GLN H 1 10 ? 12.393 -341.143 813.760 1.00 27.63 117 GLN H O 1
ATOM 6055 N N . ALA H 1 11 ? 12.521 -343.107 814.859 1.00 33.60 118 ALA H N 1
ATOM 6056 C CA . ALA H 1 11 ? 11.395 -342.820 815.764 1.00 38.44 118 ALA H CA 1
ATOM 6057 C C . ALA H 1 11 ? 11.702 -341.647 816.693 1.00 39.48 118 ALA H C 1
ATOM 6058 O O . ALA H 1 11 ? 10.899 -340.718 816.814 1.00 39.87 118 ALA H O 1
ATOM 6060 N N . GLU H 1 12 ? 12.863 -341.701 817.345 1.00 37.41 119 GLU H N 1
ATOM 6061 C CA . GLU H 1 12 ? 13.326 -340.595 818.198 1.00 41.97 119 GLU H CA 1
ATOM 6062 C C . GLU H 1 12 ? 13.532 -339.311 817.402 1.00 31.76 119 GLU H C 1
ATOM 6063 O O . GLU H 1 12 ? 13.176 -338.245 817.874 1.00 31.07 119 GLU H O 1
ATOM 6069 N N . LEU H 1 13 ? 14.086 -339.414 816.197 1.00 25.50 120 LEU H N 1
ATOM 6070 C CA . LEU H 1 13 ? 14.266 -338.234 815.347 1.00 23.04 120 LEU H CA 1
ATOM 6071 C C . LEU H 1 13 ? 12.924 -337.575 815.040 1.00 27.00 120 LEU H C 1
ATOM 6072 O O . LEU H 1 13 ? 12.791 -336.361 815.165 1.00 27.78 120 LEU H O 1
ATOM 6077 N N . ARG H 1 14 ? 11.940 -338.389 814.663 1.00 28.99 121 ARG H N 1
ATOM 6078 C CA . ARG H 1 14 ? 10.578 -337.903 814.374 1.00 30.57 121 ARG H CA 1
ATOM 6079 C C . ARG H 1 14 ? 9.964 -337.154 815.566 1.00 28.00 121 ARG H C 1
ATOM 6080 O O . ARG H 1 14 ? 9.387 -336.073 815.404 1.00 29.36 121 ARG H O 1
ATOM 6088 N N . GLU H 1 15 ? 10.107 -337.731 816.757 1.00 31.21 122 GLU H N 1
ATOM 6089 C CA . GLU H 1 15 ? 9.615 -337.109 817.997 1.00 34.65 122 GLU H CA 1
ATOM 6090 C C . GLU H 1 15 ? 10.291 -335.768 818.281 1.00 31.96 122 GLU H C 1
ATOM 6091 O O . GLU H 1 15 ? 9.612 -334.776 818.559 1.00 35.09 122 GLU H O 1
ATOM 6097 N N . LEU H 1 16 ? 11.621 -335.747 818.209 1.00 32.60 123 LEU H N 1
ATOM 6098 C CA . LEU H 1 16 ? 12.397 -334.526 818.490 1.00 31.91 123 LEU H CA 1
ATOM 6099 C C . LEU H 1 16 ? 12.061 -333.405 817.513 1.00 31.37 123 LEU H C 1
ATOM 6100 O O . LEU H 1 16 ? 11.919 -332.264 817.928 1.00 30.82 123 LEU H O 1
ATOM 6105 N N . ARG H 1 17 ? 11.910 -333.738 816.234 1.00 31.54 124 ARG H N 1
ATOM 6106 C CA . ARG H 1 17 ? 11.527 -332.740 815.214 1.00 30.92 124 ARG H CA 1
ATOM 6107 C C . ARG H 1 17 ? 10.137 -332.165 815.449 1.00 34.61 124 ARG H C 1
ATOM 6108 O O . ARG H 1 17 ? 9.908 -330.974 815.235 1.00 36.46 124 ARG H O 1
ATOM 6116 N N . LEU H 1 18 ? 9.203 -333.011 815.871 1.00 33.83 125 LEU H N 1
ATOM 6117 C CA . LEU H 1 18 ? 7.852 -332.544 816.141 1.00 36.95 125 LEU H CA 1
ATOM 6118 C C . LEU H 1 18 ? 7.888 -331.553 817.299 1.00 36.78 125 LEU H C 1
ATOM 6119 O O . LEU H 1 18 ? 7.228 -330.515 817.268 1.00 38.88 125 LEU H O 1
ATOM 6124 N N . ARG H 1 19 ? 8.672 -331.888 818.321 1.00 37.68 126 ARG H N 1
ATOM 6125 C CA . ARG H 1 19 ? 8.822 -331.042 819.501 1.00 37.87 126 ARG H CA 1
ATOM 6126 C C . ARG H 1 19 ? 9.478 -329.703 819.178 1.00 36.41 126 ARG H C 1
ATOM 6127 O O . ARG H 1 19 ? 9.070 -328.661 819.691 1.00 30.09 126 ARG H O 1
ATOM 6135 N N . LEU H 1 20 ? 10.499 -329.741 818.327 1.00 26.94 127 LEU H N 1
ATOM 6136 C CA . LEU H 1 20 ? 11.221 -328.535 817.939 1.00 21.32 127 LEU H CA 1
ATOM 6137 C C . LEU H 1 20 ? 10.309 -327.560 817.206 1.00 21.77 127 LEU H C 1
ATOM 6138 O O . LEU H 1 20 ? 10.372 -326.350 817.424 1.00 32.61 127 LEU H O 1
ATOM 6143 N N . ASP H 1 21 ? 9.462 -328.099 816.337 1.00 31.99 128 ASP H N 1
ATOM 6144 C CA . ASP H 1 21 ? 8.531 -327.284 815.570 1.00 50.31 128 ASP H CA 1
ATOM 6145 C C . ASP H 1 21 ? 7.548 -326.572 816.492 1.00 47.30 128 ASP H C 1
ATOM 6146 O O . ASP H 1 21 ? 7.208 -325.409 816.274 1.00 46.81 128 ASP H O 1
ATOM 6151 N N . GLN H 1 22 ? 7.093 -327.278 817.522 1.00 38.83 129 GLN H N 1
ATOM 6152 C CA . GLN H 1 22 ? 6.133 -326.711 818.475 1.00 37.90 129 GLN H CA 1
ATOM 6153 C C . GLN H 1 22 ? 6.778 -325.671 819.384 1.00 33.34 129 GLN H C 1
ATOM 6154 O O . GLN H 1 22 ? 6.206 -324.611 819.648 1.00 40.43 129 GLN H O 1
ATOM 6160 N N . LEU H 1 23 ? 7.979 -325.981 819.848 1.00 31.63 130 LEU H N 1
ATOM 6161 C CA . LEU H 1 23 ? 8.713 -325.078 820.731 1.00 22.76 130 LEU H CA 1
ATOM 6162 C C . LEU H 1 23 ? 9.260 -323.838 820.028 1.00 29.33 130 LEU H C 1
ATOM 6163 O O . LEU H 1 23 ? 9.302 -322.773 820.630 1.00 30.63 130 LEU H O 1
ATOM 6168 N N . THR H 1 24 ? 9.677 -323.979 818.773 1.00 28.82 131 THR H N 1
ATOM 6169 C CA . THR H 1 24 ? 10.097 -322.835 817.960 1.00 30.05 131 THR H CA 1
ATOM 6170 C C . THR H 1 24 ? 8.929 -321.876 817.719 1.00 33.42 131 THR H C 1
ATOM 6171 O O . THR H 1 24 ? 9.103 -320.663 817.795 1.00 34.24 131 THR H O 1
ATOM 6175 N N . ALA H 1 25 ? 7.749 -322.432 817.437 1.00 36.33 132 ALA H N 1
ATOM 6176 C CA . ALA H 1 25 ? 6.514 -321.645 817.261 1.00 36.77 132 ALA H CA 1
ATOM 6177 C C . ALA H 1 25 ? 6.162 -320.881 818.521 1.00 40.15 132 ALA H C 1
ATOM 6178 O O . ALA H 1 25 ? 5.922 -319.677 818.482 1.00 43.45 132 ALA H O 1
ATOM 6180 N N . ASN H 1 26 ? 6.131 -321.597 819.637 1.00 41.82 133 ASN H N 1
ATOM 6181 C CA . ASN H 1 26 ? 5.850 -320.982 820.940 1.00 44.20 133 ASN H CA 1
ATOM 6182 C C . ASN H 1 26 ? 6.824 -319.872 821.309 1.00 29.52 133 ASN H C 1
ATOM 6183 O O . ASN H 1 26 ? 6.417 -318.830 821.810 1.00 32.59 133 ASN H O 1
ATOM 6188 N N . SER H 1 27 ? 8.107 -320.118 821.075 1.00 30.07 134 SER H N 1
ATOM 6189 C CA . SER H 1 27 ? 9.148 -319.124 821.351 1.00 34.47 134 SER H CA 1
ATOM 6190 C C . SER H 1 27 ? 8.997 -317.863 820.518 1.00 33.98 134 SER H C 1
ATOM 6191 O O . SER H 1 27 ? 9.164 -316.760 821.031 1.00 32.07 134 SER H O 1
ATOM 6194 N N . ALA H 1 28 ? 8.722 -318.047 819.228 1.00 33.74 135 ALA H N 1
ATOM 6195 C CA . ALA H 1 28 ? 8.485 -316.931 818.308 1.00 33.20 135 ALA H CA 1
ATOM 6196 C C . ALA H 1 28 ? 7.324 -316.074 818.786 1.00 33.60 135 ALA H C 1
ATOM 6197 O O . ALA H 1 28 ? 7.391 -314.848 818.750 1.00 33.75 135 ALA H O 1
ATOM 6199 N N . ARG H 1 29 ? 6.261 -316.743 819.223 1.00 31.91 136 ARG H N 1
ATOM 6200 C CA . ARG H 1 29 ? 5.080 -316.080 819.773 1.00 31.52 136 ARG H CA 1
ATOM 6201 C C . ARG H 1 29 ? 5.398 -315.307 821.052 1.00 31.13 136 ARG H C 1
ATOM 6202 O O . ARG H 1 29 ? 4.970 -314.167 821.215 1.00 35.08 136 ARG H O 1
ATOM 6210 N N . LEU H 1 30 ? 6.153 -315.937 821.950 1.00 32.47 137 LEU H N 1
ATOM 6211 C CA . LEU H 1 30 ? 6.606 -315.284 823.193 1.00 28.56 137 LEU H CA 1
ATOM 6212 C C . LEU H 1 30 ? 7.475 -314.048 822.926 1.00 36.98 137 LEU H C 1
ATOM 6213 O O . LEU H 1 30 ? 7.331 -313.034 823.607 1.00 38.36 137 LEU H O 1
ATOM 6218 N N . GLU H 1 31 ? 8.377 -314.154 821.949 1.00 39.96 138 GLU H N 1
ATOM 6219 C CA . GLU H 1 31 ? 9.230 -313.022 821.522 1.00 44.43 138 GLU H CA 1
ATOM 6220 C C . GLU H 1 31 ? 8.410 -311.844 821.009 1.00 31.52 138 GLU H C 1
ATOM 6221 O O . GLU H 1 31 ? 8.721 -310.690 821.303 1.00 42.38 138 GLU H O 1
ATOM 6227 N N . VAL H 1 32 ? 7.366 -312.152 820.246 1.00 34.22 139 VAL H N 1
ATOM 6228 C CA . VAL H 1 32 ? 6.437 -311.135 819.740 1.00 32.98 139 VAL H CA 1
ATOM 6229 C C . VAL H 1 32 ? 5.691 -310.462 820.890 1.00 42.96 139 VAL H C 1
ATOM 6230 O O . VAL H 1 32 ? 5.611 -309.239 820.938 1.00 44.68 139 VAL H O 1
ATOM 6234 N N . GLU H 1 33 ? 5.146 -311.258 821.803 1.00 42.33 140 GLU H N 1
ATOM 6235 C CA . GLU H 1 33 ? 4.423 -310.709 822.953 1.00 47.32 140 GLU H CA 1
ATOM 6236 C C . GLU H 1 33 ? 5.312 -309.854 823.859 1.00 53.12 140 GLU H C 1
ATOM 6237 O O . GLU H 1 33 ? 4.886 -308.794 824.320 1.00 45.32 140 GLU H O 1
ATOM 6243 N N . ARG H 1 34 ? 6.535 -310.313 824.105 1.00 47.19 141 ARG H N 1
ATOM 6244 C CA . ARG H 1 34 ? 7.506 -309.538 824.889 1.00 42.70 141 ARG H CA 1
ATOM 6245 C C . ARG H 1 34 ? 7.854 -308.206 824.205 1.00 46.46 141 ARG H C 1
ATOM 6246 O O . ARG H 1 34 ? 7.870 -307.161 824.857 1.00 46.35 141 ARG H O 1
ATOM 6254 N N . ASP H 1 35 ? 8.137 -308.255 822.905 1.00 44.66 142 ASP H N 1
ATOM 6255 C CA . ASP H 1 35 ? 8.417 -307.042 822.103 1.00 51.09 142 ASP H CA 1
ATOM 6256 C C . ASP H 1 35 ? 7.277 -306.021 822.181 1.00 50.62 142 ASP H C 1
ATOM 6257 O O . ASP H 1 35 ? 7.518 -304.818 822.285 1.00 47.86 142 ASP H O 1
ATOM 6262 N N . ASN H 1 36 ? 6.043 -306.521 822.123 1.00 51.11 143 ASN H N 1
ATOM 6263 C CA . ASN H 1 36 ? 4.836 -305.687 822.233 1.00 50.12 143 ASN H CA 1
ATOM 6264 C C . ASN H 1 36 ? 4.663 -305.056 823.610 1.00 51.31 143 ASN H C 1
ATOM 6265 O O . ASN H 1 36 ? 4.400 -303.860 823.718 1.00 48.87 143 ASN H O 1
ATOM 6270 N N . LEU H 1 37 ? 4.789 -305.867 824.655 1.00 47.82 144 LEU H N 1
ATOM 6271 C CA . LEU H 1 37 ? 4.693 -305.359 826.031 1.00 46.46 144 LEU H CA 1
ATOM 6272 C C . LEU H 1 37 ? 5.735 -304.273 826.325 1.00 48.29 144 LEU H C 1
ATOM 6273 O O . LEU H 1 37 ? 5.428 -303.277 826.983 1.00 46.78 144 LEU H O 1
ATOM 6278 N N . ALA H 1 38 ? 6.949 -304.464 825.812 1.00 44.28 145 ALA H N 1
ATOM 6279 C CA . ALA H 1 38 ? 8.032 -303.473 825.950 1.00 41.34 145 ALA H CA 1
ATOM 6280 C C . ALA H 1 38 ? 7.732 -302.171 825.209 1.00 42.66 145 ALA H C 1
ATOM 6281 O O . ALA H 1 38 ? 7.980 -301.086 825.725 1.00 48.05 145 ALA H O 1
ATOM 6283 N N . GLN H 1 39 ? 7.224 -302.299 823.989 1.00 41.77 146 GLN H N 1
ATOM 6284 C CA . GLN H 1 39 ? 6.801 -301.158 823.164 1.00 42.38 146 GLN H CA 1
ATOM 6285 C C . GLN H 1 39 ? 5.715 -300.330 823.850 1.00 47.93 146 GLN H C 1
ATOM 6286 O O . GLN H 1 39 ? 5.824 -299.107 823.949 1.00 50.66 146 GLN H O 1
ATOM 6292 N N . ASP H 1 40 ? 4.678 -301.016 824.320 1.00 49.03 147 ASP H N 1
ATOM 6293 C CA . ASP H 1 40 ? 3.559 -300.384 825.030 1.00 50.13 147 ASP H CA 1
ATOM 6294 C C . ASP H 1 40 ? 3.997 -299.749 826.344 1.00 45.46 147 ASP H C 1
ATOM 6295 O O . ASP H 1 40 ? 3.508 -298.686 826.707 1.00 50.87 147 ASP H O 1
ATOM 6300 N N . LEU H 1 41 ? 4.908 -300.412 827.051 1.00 40.03 148 LEU H N 1
ATOM 6301 C CA . LEU H 1 41 ? 5.482 -299.869 828.286 1.00 33.41 148 LEU H CA 1
ATOM 6302 C C . LEU H 1 41 ? 6.228 -298.555 828.032 1.00 37.52 148 LEU H C 1
ATOM 6303 O O . LEU H 1 41 ? 6.079 -297.600 828.792 1.00 46.99 148 LEU H O 1
ATOM 6308 N N . ALA H 1 42 ? 7.018 -298.516 826.961 1.00 40.14 149 ALA H N 1
ATOM 6309 C CA . ALA H 1 42 ? 7.699 -297.281 826.530 1.00 44.18 149 ALA H CA 1
ATOM 6310 C C . ALA H 1 42 ? 6.708 -296.168 826.180 1.00 47.10 149 ALA H C 1
ATOM 6311 O O . ALA H 1 42 ? 6.914 -295.013 826.543 1.00 49.26 149 ALA H O 1
ATOM 6313 N N . THR H 1 43 ? 5.636 -296.540 825.480 1.00 44.76 150 THR H N 1
ATOM 6314 C CA . THR H 1 43 ? 4.557 -295.621 825.081 1.00 39.27 150 THR H CA 1
ATOM 6315 C C . THR H 1 43 ? 3.884 -294.985 826.292 1.00 47.71 150 THR H C 1
ATOM 6316 O O . THR H 1 43 ? 3.839 -293.762 826.403 1.00 50.62 150 THR H O 1
ATOM 6320 N N . VAL H 1 44 ? 3.358 -295.821 827.185 1.00 46.35 151 VAL H N 1
ATOM 6321 C CA . VAL H 1 44 ? 2.595 -295.329 828.349 1.00 48.47 151 VAL H CA 1
ATOM 6322 C C . VAL H 1 44 ? 3.477 -294.540 829.329 1.00 43.14 151 VAL H C 1
ATOM 6323 O O . VAL H 1 44 ? 2.998 -293.606 829.973 1.00 44.51 151 VAL H O 1
ATOM 6327 N N . ARG H 1 45 ? 4.753 -294.916 829.438 1.00 46.10 152 ARG H N 1
ATOM 6328 C CA . ARG H 1 45 ? 5.735 -294.138 830.228 1.00 51.49 152 ARG H CA 1
ATOM 6329 C C . ARG H 1 45 ? 5.932 -292.729 829.661 1.00 52.54 152 ARG H C 1
ATOM 6330 O O . ARG H 1 45 ? 6.083 -291.766 830.416 1.00 54.71 152 ARG H O 1
ATOM 6338 N N . GLN H 1 46 ? 5.937 -292.625 828.334 1.00 54.55 153 GLN H N 1
ATOM 6339 C CA . GLN H 1 46 ? 6.014 -291.329 827.649 1.00 58.38 153 GLN H CA 1
ATOM 6340 C C . GLN H 1 46 ? 4.756 -290.496 827.881 1.00 56.26 153 GLN H C 1
ATOM 6341 O O . GLN H 1 46 ? 4.851 -289.302 828.162 1.00 58.89 153 GLN H O 1
ATOM 6347 N N . LYS H 1 47 ? 3.591 -291.129 827.752 1.00 55.30 154 LYS H N 1
ATOM 6348 C CA . LYS H 1 47 ? 2.299 -290.476 828.042 1.00 57.62 154 LYS H CA 1
ATOM 6349 C C . LYS H 1 47 ? 2.229 -289.963 829.483 1.00 53.83 154 LYS H C 1
ATOM 6350 O O . LYS H 1 47 ? 1.709 -288.876 829.731 1.00 64.25 154 LYS H O 1
ATOM 6356 N N . LEU H 1 48 ? 2.747 -290.760 830.417 1.00 46.51 155 LEU H N 1
ATOM 6357 C CA . LEU H 1 48 ? 2.814 -290.382 831.842 1.00 50.47 155 LEU H CA 1
ATOM 6358 C C . LEU H 1 48 ? 3.659 -289.129 832.047 1.00 51.21 155 LEU H C 1
ATOM 6359 O O . LEU H 1 48 ? 3.245 -288.198 832.732 1.00 52.28 155 LEU H O 1
ATOM 6364 N N . GLN H 1 49 ? 4.844 -289.129 831.444 1.00 51.29 156 GLN H N 1
ATOM 6365 C CA . GLN H 1 49 ? 5.766 -287.989 831.524 1.00 46.87 156 GLN H CA 1
ATOM 6366 C C . GLN H 1 49 ? 5.138 -286.718 830.946 1.00 44.73 156 GLN H C 1
ATOM 6367 O O . GLN H 1 49 ? 5.228 -285.645 831.548 1.00 52.74 156 GLN H O 1
ATOM 6373 N N . ASP H 1 50 ? 4.511 -286.857 829.780 1.00 42.22 157 ASP H N 1
ATOM 6374 C CA . ASP H 1 50 ? 3.788 -285.755 829.123 1.00 44.09 157 ASP H CA 1
ATOM 6375 C C . ASP H 1 50 ? 2.677 -285.199 830.010 1.00 56.86 157 ASP H C 1
ATOM 6376 O O . ASP H 1 50 ? 2.603 -283.992 830.235 1.00 60.16 157 ASP H O 1
ATOM 6381 N N . GLU H 1 51 ? 1.827 -286.095 830.506 1.00 63.06 158 GLU H N 1
ATOM 6382 C CA . GLU H 1 51 ? 0.674 -285.732 831.351 1.00 67.20 158 GLU H CA 1
ATOM 6383 C C . GLU H 1 51 ? 1.083 -285.092 832.684 1.00 55.79 158 GLU H C 1
ATOM 6384 O O . GLU H 1 51 ? 0.379 -284.222 833.203 1.00 55.41 158 GLU H O 1
ATOM 6390 N N . THR H 1 52 ? 2.229 -285.514 833.213 1.00 53.61 159 THR H N 1
ATOM 6391 C CA . THR H 1 52 ? 2.819 -284.897 834.404 1.00 51.33 159 THR H CA 1
ATOM 6392 C C . THR H 1 52 ? 3.268 -283.461 834.108 1.00 64.69 159 THR H C 1
ATOM 6393 O O . THR H 1 52 ? 2.996 -282.554 834.893 1.00 62.10 159 THR H O 1
ATOM 6397 N N . ASN H 1 53 ? 3.947 -283.265 832.980 1.00 63.02 160 ASN H N 1
ATOM 6398 C CA . ASN H 1 53 ? 4.380 -281.921 832.555 1.00 68.51 160 ASN H CA 1
ATOM 6399 C C . ASN H 1 53 ? 3.220 -280.945 832.348 1.00 72.14 160 ASN H C 1
ATOM 6400 O O . ASN H 1 53 ? 3.306 -279.783 832.748 1.00 72.30 160 ASN H O 1
ATOM 6405 N N . LEU H 1 54 ? 2.149 -281.423 831.718 1.00 76.59 161 LEU H N 1
ATOM 6406 C CA . LEU H 1 54 ? 0.933 -280.617 831.527 1.00 80.07 161 LEU H CA 1
ATOM 6407 C C . LEU H 1 54 ? 0.242 -280.292 832.842 1.00 77.52 161 LEU H C 1
ATOM 6408 O O . LEU H 1 54 ? -0.252 -279.181 833.036 1.00 81.77 161 LEU H O 1
ATOM 6413 N N . ARG H 1 55 ? 0.190 -281.272 833.734 1.00 68.54 162 ARG H N 1
ATOM 6414 C CA . ARG H 1 55 ? -0.374 -281.050 835.058 1.00 64.45 162 ARG H CA 1
ATOM 6415 C C . ARG H 1 55 ? 0.394 -279.957 835.809 1.00 55.35 162 ARG H C 1
ATOM 6416 O O . ARG H 1 55 ? -0.218 -279.042 836.360 1.00 62.08 162 ARG H O 1
ATOM 6424 N N . LEU H 1 56 ? 1.723 -280.066 835.820 1.00 56.57 163 LEU H N 1
ATOM 6425 C CA . LEU H 1 56 ? 2.589 -279.079 836.510 1.00 57.17 163 LEU H CA 1
ATOM 6426 C C . LEU H 1 56 ? 2.409 -277.660 835.968 1.00 63.01 163 LEU H C 1
ATOM 6427 O O . LEU H 1 56 ? 2.311 -276.722 836.759 1.00 65.50 163 LEU H O 1
ATOM 6432 N N . GLU H 1 57 ? 2.355 -277.502 834.643 1.00 62.34 164 GLU H N 1
ATOM 6433 C CA . GLU H 1 57 ? 2.129 -276.164 834.040 1.00 69.85 164 GLU H CA 1
ATOM 6434 C C . GLU H 1 57 ? 0.768 -275.592 834.424 1.00 77.23 164 GLU H C 1
ATOM 6435 O O . GLU H 1 57 ? 0.653 -274.396 834.713 1.00 81.62 164 GLU H O 1
ATOM 6441 N N . ALA H 1 58 ? -0.252 -276.450 834.406 1.00 76.19 165 ALA H N 1
ATOM 6442 C CA . ALA H 1 58 ? -1.615 -276.050 834.771 1.00 80.74 165 ALA H CA 1
ATOM 6443 C C . ALA H 1 58 ? -1.651 -275.565 836.216 1.00 76.33 165 ALA H C 1
ATOM 6444 O O . ALA H 1 58 ? -2.104 -274.455 836.497 1.00 80.49 165 ALA H O 1
ATOM 6446 N N . GLU H 1 59 ? -1.140 -276.400 837.118 1.00 74.17 166 GLU H N 1
ATOM 6447 C CA . GLU H 1 59 ? -1.041 -276.055 838.548 1.00 61.42 166 GLU H CA 1
ATOM 6448 C C . GLU H 1 59 ? -0.255 -274.756 838.817 1.00 58.95 166 GLU H C 1
ATOM 6449 O O . GLU H 1 59 ? -0.590 -274.015 839.734 1.00 58.22 166 GLU H O 1
ATOM 6455 N N . ASN H 1 60 ? 0.780 -274.496 838.019 1.00 68.03 167 ASN H N 1
ATOM 6456 C CA . ASN H 1 60 ? 1.559 -273.234 838.094 1.00 69.38 167 ASN H CA 1
ATOM 6457 C C . ASN H 1 60 ? 0.758 -271.990 837.675 1.00 59.00 167 ASN H C 1
ATOM 6458 O O . ASN H 1 60 ? 0.843 -270.933 838.312 1.00 67.80 167 ASN H O 1
ATOM 6463 N N . ASN H 1 61 ? -0.002 -272.129 836.596 1.00 55.96 168 ASN H N 1
ATOM 6464 C CA . ASN H 1 61 ? -0.927 -271.078 836.135 1.00 57.25 168 ASN H CA 1
ATOM 6465 C C . ASN H 1 61 ? -2.083 -270.822 837.112 1.00 69.36 168 ASN H C 1
ATOM 6466 O O . ASN H 1 61 ? -2.545 -269.691 837.233 1.00 72.99 168 ASN H O 1
ATOM 6471 N N . LEU H 1 62 ? -2.543 -271.880 837.786 1.00 66.25 169 LEU H N 1
ATOM 6472 C CA . LEU H 1 62 ? -3.561 -271.795 838.863 1.00 70.45 169 LEU H CA 1
ATOM 6473 C C . LEU H 1 62 ? -2.996 -270.959 839.986 1.00 57.95 169 LEU H C 1
ATOM 6474 O O . LEU H 1 62 ? -3.595 -269.969 840.391 1.00 59.10 169 LEU H O 1
ATOM 6479 N N . ALA H 1 63 ? -1.840 -271.398 840.483 1.00 59.15 170 ALA H N 1
ATOM 6480 C CA . ALA H 1 63 ? -1.098 -270.695 841.537 1.00 67.92 170 ALA H CA 1
ATOM 6481 C C . ALA H 1 63 ? -0.881 -269.215 841.227 1.00 74.89 170 ALA H C 1
ATOM 6482 O O . ALA H 1 63 ? -1.074 -268.359 842.093 1.00 69.10 170 ALA H O 1
ATOM 6484 N N . ALA H 1 64 ? -0.477 -268.931 839.992 1.00 72.74 171 ALA H N 1
ATOM 6485 C CA . ALA H 1 64 ? -0.249 -267.550 839.541 1.00 74.26 171 ALA H CA 1
ATOM 6486 C C . ALA H 1 64 ? -1.531 -266.707 839.536 1.00 69.04 171 ALA H C 1
ATOM 6487 O O . ALA H 1 64 ? -1.514 -265.549 839.957 1.00 67.23 171 ALA H O 1
ATOM 6489 N N . TYR H 1 65 ? -2.630 -267.294 839.065 1.00 68.83 172 TYR H N 1
ATOM 6490 C CA . TYR H 1 65 ? -3.939 -266.613 839.051 1.00 70.88 172 TYR H CA 1
ATOM 6491 C C . TYR H 1 65 ? -4.490 -266.370 840.460 1.00 72.98 172 TYR H C 1
ATOM 6492 O O . TYR H 1 65 ? -5.114 -265.340 840.717 1.00 78.42 172 TYR H O 1
ATOM 6501 N N . ARG H 1 66 ? -4.250 -267.311 841.366 1.00 83.64 173 ARG H N 1
ATOM 6502 C CA . ARG H 1 66 ? -4.630 -267.146 842.781 1.00 89.78 173 ARG H CA 1
ATOM 6503 C C . ARG H 1 66 ? -3.841 -266.017 843.468 1.00 79.36 173 ARG H C 1
ATOM 6504 O O . ARG H 1 66 ? -4.409 -265.272 844.268 1.00 73.47 173 ARG H O 1
ATOM 6512 N N . GLN H 1 67 ? -2.548 -265.906 843.144 1.00 72.33 174 GLN H N 1
ATOM 6513 C CA . GLN H 1 67 ? -1.681 -264.812 843.641 1.00 71.84 174 GLN H CA 1
ATOM 6514 C C . GLN H 1 67 ? -2.153 -263.453 843.109 1.00 72.44 174 GLN H C 1
ATOM 6515 O O . GLN H 1 67 ? -2.243 -262.484 843.871 1.00 79.78 174 GLN H O 1
ATOM 6521 N N . GLU H 1 68 ? -2.477 -263.402 841.816 1.00 66.55 175 GLU H N 1
ATOM 6522 C CA . GLU H 1 68 ? -3.051 -262.196 841.182 1.00 82.25 175 GLU H CA 1
ATOM 6523 C C . GLU H 1 68 ? -4.326 -261.718 841.884 1.00 88.63 175 GLU H C 1
ATOM 6524 O O . GLU H 1 68 ? -4.477 -260.528 842.158 1.00 87.96 175 GLU H O 1
ATOM 6530 N N . ALA H 1 69 ? -5.231 -262.653 842.167 1.00 81.30 176 ALA H N 1
ATOM 6531 C CA . ALA H 1 69 ? -6.501 -262.348 842.854 1.00 81.28 176 ALA H CA 1
ATOM 6532 C C . ALA H 1 69 ? -6.293 -261.824 844.280 1.00 83.27 176 ALA H C 1
ATOM 6533 O O . ALA H 1 69 ? -6.930 -260.848 844.689 1.00 85.55 176 ALA H O 1
ATOM 6535 N N . ASP H 1 70 ? -5.401 -262.476 845.021 1.00 80.76 177 ASP H N 1
ATOM 6536 C CA . ASP H 1 70 ? -5.064 -262.067 846.397 1.00 87.72 177 ASP H CA 1
ATOM 6537 C C . ASP H 1 70 ? -4.479 -260.649 846.457 1.00 67.96 177 ASP H C 1
ATOM 6538 O O . ASP H 1 70 ? -4.919 -259.823 847.263 1.00 65.48 177 ASP H O 1
ATOM 6543 N N . GLU H 1 71 ? -3.499 -260.380 845.598 1.00 70.96 178 GLU H N 1
ATOM 6544 C CA . GLU H 1 71 ? -2.858 -259.052 845.529 1.00 74.34 178 GLU H CA 1
ATOM 6545 C C . GLU H 1 71 ? -3.827 -257.955 845.087 1.00 78.15 178 GLU H C 1
ATOM 6546 O O . GLU H 1 71 ? -3.810 -256.848 845.632 1.00 77.94 178 GLU H O 1
ATOM 6552 N N . ALA H 1 72 ? -4.670 -258.279 844.109 1.00 85.17 179 ALA H N 1
ATOM 6553 C CA . ALA H 1 72 ? -5.702 -257.354 843.617 1.00 85.56 179 ALA H CA 1
ATOM 6554 C C . ALA H 1 72 ? -6.734 -257.019 844.695 1.00 84.60 179 ALA H C 1
ATOM 6555 O O . ALA H 1 72 ? -7.178 -255.877 844.800 1.00 77.43 179 ALA H O 1
ATOM 6557 N N . THR H 1 73 ? -7.109 -258.024 845.485 1.00 93.41 180 THR H N 1
ATOM 6558 C CA . THR H 1 73 ? -8.046 -257.833 846.600 1.00 85.02 180 THR H CA 1
ATOM 6559 C C . THR H 1 73 ? -7.436 -256.971 847.702 1.00 74.30 180 THR H C 1
ATOM 6560 O O . THR H 1 73 ? -8.107 -256.103 848.255 1.00 77.07 180 THR H O 1
ATOM 6564 N N . LEU H 1 74 ? -6.173 -257.224 848.022 1.00 84.69 181 LEU H N 1
ATOM 6565 C CA . LEU H 1 74 ? -5.461 -256.424 849.035 1.00 94.09 181 LEU H CA 1
ATOM 6566 C C . LEU H 1 74 ? -5.324 -254.959 848.625 1.00 79.81 181 LEU H C 1
ATOM 6567 O O . LEU H 1 74 ? -5.520 -254.049 849.443 1.00 90.64 181 LEU H O 1
ATOM 6572 N N . ALA H 1 75 ? -4.989 -254.745 847.358 1.00 82.86 182 ALA H N 1
ATOM 6573 C CA . ALA H 1 75 ? -4.927 -253.397 846.790 1.00 85.37 182 ALA H CA 1
ATOM 6574 C C . ALA H 1 75 ? -6.290 -252.702 846.841 1.00 77.87 182 ALA H C 1
ATOM 6575 O O . ALA H 1 75 ? -6.372 -251.547 847.237 1.00 76.22 182 ALA H O 1
ATOM 6577 N N . ARG H 1 76 ? -7.347 -253.422 846.465 1.00 73.05 183 ARG H N 1
ATOM 6578 C CA . ARG H 1 76 ? -8.728 -252.906 846.536 1.00 72.51 183 ARG H CA 1
ATOM 6579 C C . ARG H 1 76 ? -9.061 -252.396 847.936 1.00 73.30 183 ARG H C 1
ATOM 6580 O O . ARG H 1 76 ? -9.563 -251.289 848.092 1.00 95.05 183 ARG H O 1
ATOM 6588 N N . LEU H 1 77 ? -8.777 -253.213 848.943 1.00 83.71 184 LEU H N 1
ATOM 6589 C CA . LEU H 1 77 ? -9.055 -252.851 850.340 1.00 80.97 184 LEU H CA 1
ATOM 6590 C C . LEU H 1 77 ? -8.319 -251.583 850.786 1.00 71.83 184 LEU H C 1
ATOM 6591 O O . LEU H 1 77 ? -8.900 -250.716 851.440 1.00 70.49 184 LEU H O 1
ATOM 6596 N N . ASP H 1 78 ? -7.046 -251.489 850.419 1.00 78.67 185 ASP H N 1
ATOM 6597 C CA . ASP H 1 78 ? -6.235 -250.281 850.672 1.00 90.48 185 ASP H CA 1
ATOM 6598 C C . ASP H 1 78 ? -6.838 -249.036 850.001 1.00 83.75 185 ASP H C 1
ATOM 6599 O O . ASP H 1 78 ? -6.870 -247.947 850.586 1.00 90.17 185 ASP H O 1
ATOM 6604 N N . LEU H 1 79 ? -7.329 -249.224 848.780 1.00 77.42 186 LEU H N 1
ATOM 6605 C CA . LEU H 1 79 ? -7.944 -248.153 847.994 1.00 67.94 186 LEU H CA 1
ATOM 6606 C C . LEU H 1 79 ? -9.269 -247.681 848.596 1.00 72.63 186 LEU H C 1
ATOM 6607 O O . LEU H 1 79 ? -9.506 -246.482 848.661 1.00 71.06 186 LEU H O 1
ATOM 6612 N N . GLU H 1 80 ? -10.110 -248.612 849.052 1.00 78.51 187 GLU H N 1
ATOM 6613 C CA . GLU H 1 80 ? -11.400 -248.255 849.692 1.00 82.47 187 GLU H CA 1
ATOM 6614 C C . GLU H 1 80 ? -11.216 -247.331 850.902 1.00 81.31 187 GLU H C 1
ATOM 6615 O O . GLU H 1 80 ? -12.032 -246.443 851.140 1.00 82.31 187 GLU H O 1
ATOM 6621 N N . ARG H 1 81 ? -10.143 -247.553 851.656 1.00 82.51 188 ARG H N 1
ATOM 6622 C CA . ARG H 1 81 ? -9.779 -246.668 852.777 1.00 85.37 188 ARG H CA 1
ATOM 6623 C C . ARG H 1 81 ? -9.307 -245.286 852.309 1.00 74.09 188 ARG H C 1
ATOM 6624 O O . ARG H 1 81 ? -9.714 -244.265 852.876 1.00 63.91 188 ARG H O 1
ATOM 6632 N N . LYS H 1 82 ? -8.469 -245.255 851.274 1.00 73.75 189 LYS H N 1
ATOM 6633 C CA . LYS H 1 82 ? -8.062 -243.980 850.646 1.00 77.44 189 LYS H CA 1
ATOM 6634 C C . LYS H 1 82 ? -9.272 -243.205 850.093 1.00 76.95 189 LYS H C 1
ATOM 6635 O O . LYS H 1 82 ? -9.303 -241.983 850.161 1.00 73.61 189 LYS H O 1
ATOM 6641 N N . ILE H 1 83 ? -10.268 -243.929 849.581 1.00 74.83 190 ILE H N 1
ATOM 6642 C CA . ILE H 1 83 ? -11.533 -243.340 849.104 1.00 68.61 190 ILE H CA 1
ATOM 6643 C C . ILE H 1 83 ? -12.259 -242.633 850.252 1.00 59.59 190 ILE H C 1
ATOM 6644 O O . ILE H 1 83 ? -12.656 -241.478 850.116 1.00 76.02 190 ILE H O 1
ATOM 6649 N N . GLU H 1 84 ? -12.437 -243.338 851.368 1.00 70.91 191 GLU H N 1
ATOM 6650 C CA . GLU H 1 84 ? -13.069 -242.762 852.576 1.00 75.01 191 GLU H CA 1
ATOM 6651 C C . GLU H 1 84 ? -12.337 -241.507 853.051 1.00 80.61 191 GLU H C 1
ATOM 6652 O O . GLU H 1 84 ? -12.959 -240.509 853.404 1.00 75.87 191 GLU H O 1
ATOM 6658 N N . SER H 1 85 ? -11.011 -241.576 853.047 1.00 78.26 192 SER H N 1
ATOM 6659 C CA . SER H 1 85 ? -10.159 -240.438 853.404 1.00 83.78 192 SER H CA 1
ATOM 6660 C C . SER H 1 85 ? -10.350 -239.224 852.491 1.00 86.96 192 SER H C 1
ATOM 6661 O O . SER H 1 85 ? -10.425 -238.093 852.967 1.00 79.99 192 SER H O 1
ATOM 6664 N N . LEU H 1 86 ? -10.430 -239.465 851.186 1.00 83.30 193 LEU H N 1
ATOM 6665 C CA . LEU H 1 86 ? -10.642 -238.388 850.207 1.00 76.14 193 LEU H CA 1
ATOM 6666 C C . LEU H 1 86 ? -12.033 -237.757 850.304 1.00 81.07 193 LEU H C 1
ATOM 6667 O O . LEU H 1 86 ? -12.176 -236.543 850.158 1.00 79.46 193 LEU H O 1
ATOM 6672 N N . GLU H 1 87 ? -13.048 -238.582 850.547 1.00 86.23 194 GLU H N 1
ATOM 6673 C CA . GLU H 1 87 ? -14.422 -238.094 850.757 1.00 94.84 194 GLU H CA 1
ATOM 6674 C C . GLU H 1 87 ? -14.544 -237.267 852.034 1.00 90.32 194 GLU H C 1
ATOM 6675 O O . GLU H 1 87 ? -15.265 -236.273 852.057 1.00 86.54 194 GLU H O 1
ATOM 6681 N N . GLU H 1 88 ? -13.862 -237.706 853.092 1.00 99.49 195 GLU H N 1
ATOM 6682 C CA . GLU H 1 88 ? -13.758 -236.939 854.348 1.00 110.41 195 GLU H CA 1
ATOM 6683 C C . GLU H 1 88 ? -13.125 -235.572 854.092 1.00 94.98 195 GLU H C 1
ATOM 6684 O O . GLU H 1 88 ? -13.650 -234.546 854.524 1.00 94.93 195 GLU H O 1
ATOM 6690 N N . GLU H 1 89 ? -12.013 -235.582 853.360 1.00 84.47 196 GLU H N 1
ATOM 6691 C CA . GLU H 1 89 ? -11.281 -234.360 852.988 1.00 85.15 196 GLU H CA 1
ATOM 6692 C C . GLU H 1 89 ? -12.161 -233.382 852.200 1.00 86.13 196 GLU H C 1
ATOM 6693 O O . GLU H 1 89 ? -12.161 -232.181 852.477 1.00 87.03 196 GLU H O 1
ATOM 6699 N N . ILE H 1 90 ? -12.910 -233.908 851.233 1.00 83.43 197 ILE H N 1
ATOM 6700 C CA . ILE H 1 90 ? -13.850 -233.101 850.437 1.00 85.07 197 ILE H CA 1
ATOM 6701 C C . ILE H 1 90 ? -14.869 -232.403 851.331 1.00 88.05 197 ILE H C 1
ATOM 6702 O O . ILE H 1 90 ? -15.054 -231.192 851.234 1.00 87.75 197 ILE H O 1
ATOM 6707 N N . ARG H 1 91 ? -15.524 -233.179 852.188 1.00 91.05 198 ARG H N 1
ATOM 6708 C CA . ARG H 1 91 ? -16.540 -232.641 853.097 1.00 98.60 198 ARG H CA 1
ATOM 6709 C C . ARG H 1 91 ? -15.982 -231.556 854.015 1.00 88.29 198 ARG H C 1
ATOM 6710 O O . ARG H 1 91 ? -16.640 -230.539 854.217 1.00 93.12 198 ARG H O 1
ATOM 6718 N N . PHE H 1 92 ? -14.784 -231.792 854.560 1.00 89.54 199 PHE H N 1
ATOM 6719 C CA . PHE H 1 92 ? -14.076 -230.804 855.406 1.00 97.06 199 PHE H CA 1
ATOM 6720 C C . PHE H 1 92 ? -13.776 -229.514 854.619 1.00 98.97 199 PHE H C 1
ATOM 6721 O O . PHE H 1 92 ? -14.002 -228.410 855.123 1.00 102.91 199 PHE H O 1
ATOM 6729 N N . LEU H 1 93 ? -13.299 -229.659 853.382 1.00 90.51 200 LEU H N 1
ATOM 6730 C CA . LEU H 1 93 ? -13.055 -228.498 852.490 1.00 84.77 200 LEU H CA 1
ATOM 6731 C C . LEU H 1 93 ? -14.291 -227.645 852.210 1.00 86.04 200 LEU H C 1
ATOM 6732 O O . LEU H 1 93 ? -14.210 -226.420 852.186 1.00 85.40 200 LEU H O 1
ATOM 6737 N N . ARG H 1 94 ? -15.421 -228.298 851.976 1.00 84.09 201 ARG H N 1
ATOM 6738 C CA . ARG H 1 94 ? -16.675 -227.584 851.718 1.00 83.62 201 ARG H CA 1
ATOM 6739 C C . ARG H 1 94 ? -17.185 -226.838 852.944 1.00 76.13 201 ARG H C 1
ATOM 6740 O O . ARG H 1 94 ? -17.629 -225.697 852.822 1.00 92.31 201 ARG H O 1
ATOM 6748 N N . LYS H 1 95 ? -17.110 -227.474 854.113 1.00 80.87 202 LYS H N 1
ATOM 6749 C CA . LYS H 1 95 ? -17.572 -226.843 855.362 1.00 87.07 202 LYS H CA 1
ATOM 6750 C C . LYS H 1 95 ? -16.680 -225.662 855.754 1.00 87.41 202 LYS H C 1
ATOM 6751 O O . LYS H 1 95 ? -17.176 -224.615 856.168 1.00 104.57 202 LYS H O 1
ATOM 6757 N N . ILE H 1 96 ? -15.371 -225.828 855.596 1.00 91.55 203 ILE H N 1
ATOM 6758 C CA . ILE H 1 96 ? -14.418 -224.757 855.895 1.00 98.18 203 ILE H CA 1
ATOM 6759 C C . ILE H 1 96 ? -14.560 -223.575 854.942 1.00 96.91 203 ILE H C 1
ATOM 6760 O O . ILE H 1 96 ? -14.409 -222.426 855.348 1.00 98.59 203 ILE H O 1
ATOM 6765 N N . HIS H 1 97 ? -14.836 -223.868 853.676 1.00 94.83 204 HIS H N 1
ATOM 6766 C CA . HIS H 1 97 ? -15.004 -222.820 852.680 1.00 97.77 204 HIS H CA 1
ATOM 6767 C C . HIS H 1 97 ? -16.298 -222.069 852.882 1.00 102.94 204 HIS H C 1
ATOM 6768 O O . HIS H 1 97 ? -16.307 -220.847 852.831 1.00 107.80 204 HIS H O 1
ATOM 6775 N N . GLU H 1 98 ? -17.381 -222.823 853.070 1.00 98.94 205 GLU H N 1
ATOM 6776 C CA . GLU H 1 98 ? -18.709 -222.262 853.375 1.00 95.45 205 GLU H CA 1
ATOM 6777 C C . GLU H 1 98 ? -18.658 -221.341 854.605 1.00 97.94 205 GLU H C 1
ATOM 6778 O O . GLU H 1 98 ? -19.316 -220.303 854.637 1.00 99.70 205 GLU H O 1
ATOM 6784 N N . GLU H 1 99 ? -17.849 -221.720 855.592 1.00 100.44 206 GLU H N 1
ATOM 6785 C CA . GLU H 1 99 ? -17.596 -220.886 856.777 1.00 98.64 206 GLU H CA 1
ATOM 6786 C C . GLU H 1 99 ? -16.837 -219.603 856.457 1.00 104.80 206 GLU H C 1
ATOM 6787 O O . GLU H 1 99 ? -17.192 -218.529 856.945 1.00 101.20 206 GLU H O 1
ATOM 6793 N N . GLU H 1 100 ? -15.779 -219.732 855.661 1.00 100.31 207 GLU H N 1
ATOM 6794 C CA . GLU H 1 100 ? -14.938 -218.587 855.278 1.00 102.54 207 GLU H CA 1
ATOM 6795 C C . GLU H 1 100 ? -15.725 -217.481 854.532 1.00 107.91 207 GLU H C 1
ATOM 6796 O O . GLU H 1 100 ? -15.340 -216.315 854.597 1.00 102.69 207 GLU H O 1
ATOM 6802 N N . VAL H 1 101 ? -16.822 -217.835 853.852 1.00 109.50 208 VAL H N 1
ATOM 6803 C CA . VAL H 1 101 ? -17.761 -216.820 853.310 1.00 104.60 208 VAL H CA 1
ATOM 6804 C C . VAL H 1 101 ? -18.767 -216.432 854.400 1.00 114.65 208 VAL H C 1
ATOM 6805 O O . VAL H 1 101 ? -18.545 -215.491 855.164 1.00 118.26 208 VAL H O 1
#

Radius of gyration: 54.94 Å; Cα contacts (8 Å, |Δi|>4): 565; chains: 8; bounding box: 57×172×122 Å

GO terms:
  GO:0043254 regulation of protein-containing complex assembly (P, TAS)
  GO:1904714 regulation of chaperone-mediated autophagy (P, TAS)
  GO:0005737 cytoplasm (C, IDA)
  GO:0045109 intermediate filament organization (P, IDA)
  GO:0005200 structural constituent of cytoskeleton (F,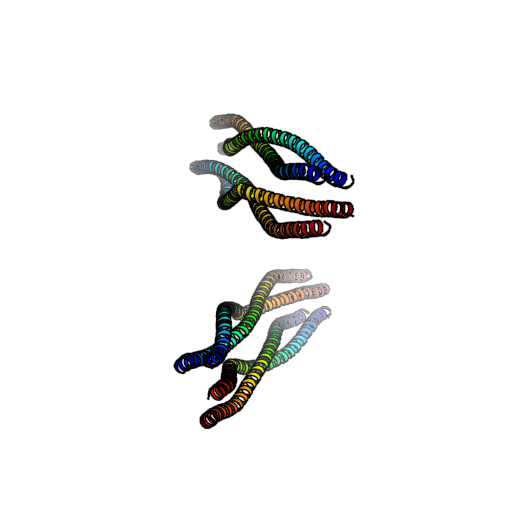 TAS)
  GO:0005882 intermediate filament (C, TAS)
  GO:0001755 neural crest cell migration (P, IDA)
  GO:0048484 enteric nervous system development (P, IDA)
  GO:0005829 cytosol (C, TAS)
  GO:0042802 identical protein binding (F, IPI)
  GO:0005515 protein binding (F, IPI)
  GO:0045111 intermediate filament cytoskeleton (C, IDA)
  GO:0005737 cytoplasm (C, EXP)

Sequence (820 aa):
TKLADVYQAELRELRLRLDQLTANSARLEVERDNLAQDLATVRQKLQDETNLRLEAENNLAAYRQEADEATLARLDLERKIESLEEEIRFLRKIHEEEVRELQTKLADVYQAELRELRLRLDQLTANSARLEVERDNLAQDLATVRQKLQDETNLRLEAENNLAAYRQEADEATLARLDLERKIESLEEEIRFLRKIHEEEVRELQHMTKLADVYQAELRELRLRLDQLTANSARLEVERDNLAQDLATVRQKLQDETNLRLEAENNLAAYRQEADEATLARLDLERKIESLEEEIRFLRKIHEEEVRELMTKLADVYQAELRELRLRLDQLTANSARLEVERDNLAQDLATVRQKLQDETNLRLEAENNLAAYRQEADEATLARLDLERKIESLEEEIRFLRKIHEEEVRELQTKLADVYQAELRELRLRLDQLTANSARLEVERDNLAQDLATVRQKLQDETNLRLEAENNLAAYRQEADEATLARLDLERKIESLEEEIRFLRKIHEEEVRELMTKLADVYQAELRELRLRLDQLTANSARLEVERDNLAQDLATVRQKLQDETNLRLEAENNLAAYRQEADEATLARLDLERKIESLEEEIRFLRKIHEEEVTKLADVYQAELRELRLRLDQLTANSARLEVERDNLAQDLATVRQKLQDETNLRLEAENNLAAYRQEADEATLARLDLERKIESLEEEIRFLRKIHEEEVRELQHMTKLADVYQAELRELRLRLDQLTANSARLEVERDNLAQDLATVRQKLQDETNLRLEAENNLAAYRQEADEATLARLDLERKIESLEEEIRFLRKIHEEEV

Secondary structure (DSSP, 8-state):
-HHHHHHHHHHHHHHHHHHHHHHHHHHHHHHHHHHHHHHHHHHHHHHHHHHHHHHHHHHHHHHHHHHHHHHHHHHHHHHHHHHHHHHHHHHHHHHHHHHHHT-/-HHHHHHHHHHHHHHHHHHHHHHHHHHHHHHHHHHHHHHHHHHHHHHHHHHHHHHHHHHHHHHHHHHHHHHHHHHHHHHHHHHHHHHHHHHHHHHHHHHHHT-/-HHHHHHHHHHHHHHHHHHHHHHHHHHHHHHHHHHHHHHHHHHHHHHHHHHHHHHHHHHHTHHHHHHHHHHHHHHHHHHHHHHHHHHHHHHHHHHHHHHHHHT-/-HHHHHHHHHHHHHHHHHHHHHHHHHHHHHHHHHHHHHHHHHHHHHHHHHHHHHHHHHHHHHHHHHHHHHHHHHHHHHHHHHHHHHHHHHHHHHHHHHHHHHT-/-HHHHHHHHHHHHHHHHHHHHHHHHHHHHHHHHHHHHHHHHHHHHHHHHHHHHHHHHHHHHHHHHHHHHHHHHHHHHHHHHHHHHHHHHHHHHHHHHHHHH-/-HHHHHHHHHHHHHHHHHHHHHHHHHHHHHHHHHHHHHHHHHHHHHHHHHHHHHHHHHHHHHHHHHHHHHHHHHHHHHHHHHHHHHHHHHHHHHHHHHH-/-HHHHHHHHHHHHHHHHHHHHHHHHHHHHHHHHHHHHHHHHHHHHHHHHHHHHHHHHHHHHHHHHHHHHHHHHHHHHHHHHHHHHHHHHHHHHHHHHHHHHT-/-HHHHHHHHHHHHHHHHHHHHHHHHHHHHHHHHHHHHHHHHHHHHHHHHHHHHHHHHHHHHHHHHHHHHHHHHHHHHHHHHHHHHHHHHHHHHHHHHHHH-

Organism: Homo sapiens (NCBI:txid9606)

InterPro domains:
  IPR006821 Intermediate filament head, DNA-binding domain [PF04732] (4-66)
  IPR018039 Intermediate filament protein, conserved site [PS00226] (363-371)
  IPR039008 Intermediate filament, rod domain [PF00038] (68-376)
  IPR039008 Intermediate filament, rod domain [PS51842] (69-377)
  IPR039008 Intermediate filament, rod domain [SM01391] (68-376)
  IPR050405 Intermediate filament structural protein [PTHR45652] (30-425)

Solvent-accessible surface area: 54219 Å² total; per-residue (Å²): 141,145,49,15,79,16,2,66,44,38,3,135,108,3,120,100,75,8,95,125,36,71,62,81,25,58,136,12,88,97,64,62,79,73,28,45,108,53,21,64,59,17,118,97,101,26,109,75,39,43,83,74,40,93,97,4,60,108,65,37,74,66,56,54,116,104,3,31,77,18,40,18,37,60,53,45,28,62,59,75,23,96,40,25,74,56,26,20,160,8,23,131,79,5,21,100,15,35,28,131,75,64,171,147,156,80,13,82,77,39,74,43,90,4,143,104,10,31,99,120,1,13,116,43,32,41,83,13,20,118,31,90,35,55,48,77,29,34,43,82,34,13,66,64,6,127,113,94,35,103,71,30,34,81,77,48,80,104,4,71,99,57,16,61,46,41,117,99,80,12,85,100,3,57,129,30,63,87,56,21,62,159,105,24,115,69,30,73,87,73,14,145,102,11,110,139,97,31,116,111,63,34,191,143,69,151,104,86,94,124,21,12,79,25,16,67,48,13,2,132,62,3,89,98,110,29,84,117,37,68,57,66,10,56,178,27,82,98,71,71,81,77,27,45,118,54,25,65,69,7,129,113,120,39,99,76,25,36,82,84,47,95,117,6,62,110,65,33,69,60,64,48,90,82,0,23,86,12,33,21,36,74,52,67,32,71,57,65,16,113,19,14,82,40,26,19,158,8,12,124,81,5,26,100,14,55,44,156,107,107,80,106,153,48,21,77,68,29,98,38,68,3,135,86,24,36,105,109,6,26,109,27,40,39,86,15,18,110,19,87,35,64,48,81,27,35,39,78,38,18,65,64,4,120,110,109,39,99,72,25,32,78,85,45,82,109,5,71,98,69,23,58,51,40,100,105,86,7,75,114,3,47,123,26,60,89,54,22,76,170,113,13,110,71,24,50,88,71,16,138,103,20,103,136,104,18,89,93,75,27,156,139,90,161,140,128,22,13,80,18,4,74,53,20,6,175,94,0,112,96,94,19,98,112,39,77,58,62,18,57,168,9,85,98,74,66,91,80,35,39,120,60,15,66,71,5,124,107,100,26,110,76,27,36,83,75,35,85,96,4,79,115,69,40,69,56,71,50,114,103,2,27,80,18,31,17,40,55,70,53,30,68,23,84,22,96,14,33,85,17,39,16,134,14,16,110,107,18,26,110,28,68,58,173,71,126,178,92,143,75,20,77,66,33,72,42,70,1,148,86,7,37,115,110,5,56,108,43,22,36,86,8,12,115,22,72,33,61,70,76,26,36,37,89,30,16,63,63,6,117,110,105,36,94,70,26,35,81,83,48,85,104,5,71,98,57,21,44,53,41,139,126,86,13,90,99,1,55,128,28,64,88,79,26,68,179,110,26,91,64,25,83,117,66,15,176,103,12,106,138,84,16,133,144,121,94,107,128,12,11,90,21,7,77,57,20,8,181,86,6,118,105,68,35,89,102,39,74,60,65,9,57,190,7,81,96,76,60,91,72,28,41,113,53,18,65,72,15,127,106,113,25,110,73,34,40,76,91,30,91,113,8,55,105,69,40,67,61,79,39,110,105,1,26,95,19,46,17,36,89,76,59,30,55,20,79,18,94,11,27,70,27,41,14,154,15,22,123,105,11,26,94,17,74,51,135,142,121,198,156,35,103,149,58,13,81,68,32,74,36,62,2,146,84,10,48,98,128,18,40,118,32,19,36,74,7,12,124,11,74,35,66,67,79,30,28,43,84,28,9,65,63,5,124,111,99,31,100,69,29,34,85,70,47,82,94,2,74,100,70,25,41,52,37,155,105,89,16,83,109,4,56,127,19,64,77,66,24,66,146,118,25,105,65,23,93,106,66,15,176,123,32,101,118,116,16,122,142,122,97

CATH classification: 1.20.5.1160

Foldseek 3Di:
DVVVVVVVVVVVVVVVVVVVVVVVVVVVVVVVVVVVVVVVVVVVVVVVVVVVVVVVVVVPVVVVVVVVVVVVVVVVVVVVVVVVVVVVVVCVVVVVVVVVVVD/DVVVVVVVVVVVVVVVVVVVVVVVVVVVVVVVVVVVVVVVVVVVVVVVVVVVVVVVVVVVVVVVVVVVVVVVVVVVVVVVVVVVVVVVVVVVVVVVVVVVVVD/DVVVVVVVVVVVVVVVVVVVVVVVVVVVVVVVVVVVVVVVVVVVVVVVVVVVVVVVVVVPCVVVVVVVVVVVVVVVVVVVVVVVVVVVVVVVCVVVVVVVVVVD/DVVVVVVVVVVVVVVVVVVVVVVVVVVVVVVVVVVVVVVVVVVVVVVVVVVVVVVVVVVVVVVVVVVVVVVVVVVVVVVVVVVVVVVVVVVVVVVVVVVVVVVD/DVVVVVVVVVVVVVVVVVVVVVVVVVVVVVVVVVVVVVVVVVVVVVVVVVVVVVVVVVCVVVVVVVVVVVVVVVVVVVVVVVVVVVVVVVVVVVVVVVVVVD/DVVVVVVVVVVVVVVVVVVVVVVVVVVVVVVVVVVVVVVVVVVVVVVVVVVVVVVVVVVVVVVVVVVVVVVVVVVVVVVVVVVVVVVVVVVVVVVVVVVD/DVVVVVVVVVVVVVVVVVVVVVVVVVVVVVVVVVVVVVVVVVVVVVVVVVVVVVVVVVCVVVVVVVVVVVVVVVVVVVVVVVVVVVVVVVCVVVVVVVVVVVD/DVVVVVVVVVVVVVVVVVVCVVVVVVVVVVVVVVVVVVVVVVVVVVVVVVVVVVVVVVVVVVVVVVVVVVVVVVVVVVVVVVVVVVVVVVVVVVVVVVVVD